Protein AF-0000000084624563 (afdb_homodimer)

Sequence (786 aa):
MIIKISHDGLISHPPGRAFKKEYVNYIFGQLPKREVRISLAAFPNNPPHVGTLITFSLAFSLAQRLEKLGKSVTVVLGLVDTEATFSTDKFILEDIEYQKSLASTGKINNYLADFEELLKKLSSYFGNLNYEIVKMSSLSLHPKVPKIISKIINEKEKIGSLLFPKTGGLGLRSACSQCGLVDKYGVNNCYEDTRISFYCPRHDRYSIDIQKDGSQKLEFETPLRNLIRGLLYTEDNQEKDVSYSWLRITGSDHAGFYQEQTFYKGAALLGADITNSPLIVYSPLVVDWTGAKLSKSILIEGGYKCLIDQGLEYLFNWRRFKEKFGDEGLRKLFKEVDLWLEEPSKLFRSYT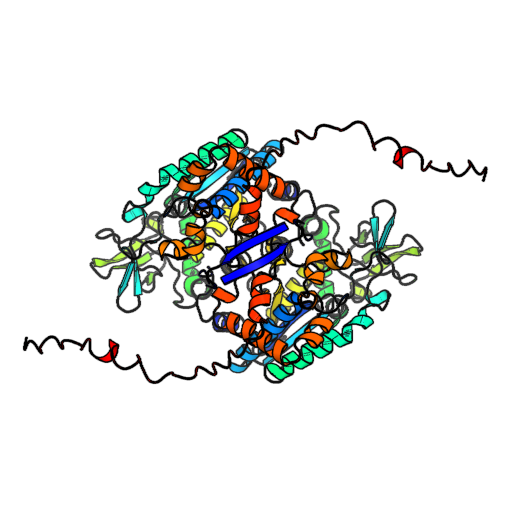IFYFVELFKEEKVITSDIQLEEETWISLQEAQVEVFPKYDIMIIKISHDGLISHPPGRAFKKEYVNYIFGQLPKREVRISLAAFPNNPPHVGTLITFSLAFSLAQRLEKLGKSVTVVLGLVDTEATFSTDKFILEDIEYQKSLASTGKINNYLADFEELLKKLSSYFGNLNYEIVKMSSLSLHPKVPKIISKIINEKEKIGSLLFPKTGGLGLRSACSQCGLVDKYGVNNCYEDTRISFYCPRHDRYSIDIQKDGSQKLEFETPLRNLIRGLLYTEDNQEKDVSYSWLRITGSDHAGFYQEQTFYKGAALLGADITNSPLIVYSPLVVDWTGAKLSKSILIEGGYKCLIDQGLEYLFNWRRFKEKFGDEGLRKLFKEVDLWLEEPSKLFRSYTIFYFVELFKEEKVITSDIQLEEETWISLQEAQVEVFPKYDI

Solvent-accessible surface area (backbone atoms only — not comparable to full-atom values): 42440 Å² total; per-residue (Å²): 86,69,53,76,46,74,38,79,78,73,81,71,59,49,82,35,89,72,34,75,56,61,50,62,57,51,54,52,71,71,43,87,44,56,28,35,37,39,39,36,70,46,63,48,83,50,54,51,26,46,58,50,52,49,40,53,41,42,51,42,43,50,39,39,54,41,36,75,74,66,35,49,51,34,39,35,38,33,34,50,39,71,50,56,85,48,73,89,35,43,50,74,56,95,91,38,52,32,29,33,24,25,58,78,71,49,56,39,66,80,26,47,64,58,53,52,51,51,50,52,53,47,21,56,73,47,69,62,52,51,67,46,80,42,50,51,51,56,60,25,57,37,84,62,39,46,60,52,50,49,55,46,59,77,38,33,69,64,49,4,41,67,63,29,62,88,78,37,28,64,17,52,32,54,57,37,90,86,78,40,43,24,38,54,49,19,79,70,50,43,78,54,92,58,32,38,33,42,56,32,98,87,77,46,72,48,73,48,38,34,84,81,71,43,35,52,65,46,42,58,31,69,56,45,40,50,26,52,51,46,52,51,35,18,52,40,44,66,35,81,88,44,65,40,28,47,33,36,45,42,56,44,80,50,34,32,58,46,35,46,52,36,33,55,32,44,38,38,72,70,66,50,64,57,70,40,39,50,53,60,44,60,29,49,44,44,16,46,76,49,23,29,55,73,44,67,69,46,42,76,73,59,42,65,52,62,46,42,76,70,67,48,45,37,54,57,22,42,67,49,31,42,70,74,41,38,70,63,44,49,50,52,51,46,51,53,47,44,46,20,58,66,35,31,27,63,31,68,42,41,30,20,56,58,40,50,53,60,68,67,48,74,77,72,74,76,75,74,82,71,77,77,72,81,66,73,74,62,65,78,68,62,83,70,81,80,76,79,76,84,76,82,122,86,70,51,77,45,74,38,79,76,75,81,71,59,48,81,35,89,70,34,75,58,61,50,61,57,51,53,52,70,73,44,87,42,56,27,34,37,39,39,35,71,47,65,45,84,49,54,52,26,45,58,52,52,50,40,52,40,41,51,41,44,49,39,39,52,43,36,74,74,66,34,49,51,34,40,35,37,32,35,49,39,71,50,56,84,48,71,88,35,43,49,73,57,95,91,36,52,33,30,34,24,25,58,77,70,50,56,37,65,78,25,47,65,57,53,52,50,50,49,51,51,48,21,58,72,48,68,61,51,51,66,47,80,43,49,51,51,56,59,26,57,36,85,62,39,47,60,52,50,49,55,46,59,75,39,32,70,64,49,4,41,68,61,30,63,90,77,37,27,65,17,50,31,53,57,36,89,85,80,39,42,23,37,53,47,19,78,73,49,43,80,54,92,60,32,39,34,41,56,32,98,88,73,46,73,48,72,49,37,35,84,79,71,43,35,52,66,47,42,60,32,69,54,44,39,51,27,52,50,46,52,51,35,18,51,39,47,64,34,81,86,43,66,41,26,48,34,35,46,44,57,44,82,52,35,31,58,46,36,46,52,35,32,55,30,44,37,39,72,70,66,50,63,58,68,40,40,50,53,60,46,60,29,48,44,44,14,45,76,50,23,29,56,73,45,67,70,47,43,77,74,60,42,63,51,64,46,41,76,70,68,48,44,37,53,57,22,41,69,50,30,43,70,73,42,39,69,64,44,49,49,52,51,45,52,53,47,46,46,20,58,66,34,31,26,63,31,66,42,40,31,19,56,60,41,52,54,59,69,66,47,74,75,73,75,75,77,74,83,70,77,79,75,80,68,76,78,63,65,80,70,61,85,68,82,80,76,76,75,84,73,84,122

pLDDT: mean 85.34, std 19.93, range [20.53, 98.88]

Nearest PDB structures (foldseek):
  8qhp-assembly1_B  TM=6.278E-01  e=4.989E-07  Pyrococcus furiosus DSM 3638
  1li7-assembly2_B  TM=5.447E-01  e=1.617E-06  Escherichia coli
  1u0b-assembly1_B  TM=5.242E-01  e=1.001E-05  Escherichia coli
  1qqt-assembly1_A  TM=4.179E-01  e=7.457E-06  Escherichia coli
  6kie-assembly1_A  TM=3.556E-01  e=4.755E-02  Homo sapiens

InterPro domains:
  IPR001412 Aminoacyl-tRNA synthetase, class I, conserved site [PS00178] (44-53)

Radius of gyration: 28.97 Å; Cα contacts (8 Å, |Δi|>4): 1362; chains: 2; bounding box: 78×104×64 Å

Foldseek 3Di:
DDDDDDDPPDDDLPDDPPDQFDLLVVLLVLWPFQEEEEEAEDEQLAFDFQQNLLLLLLSLLSCLVSVVVRHQYEYEYEYEFADDQDPVQWDDDPNFIKGATNVRVVSSVVHVVNVVVSNCLSCVVSPNHHYYYDYPLVLQQDPCLLVVVLLCVVVQQVLLCLQPVVQSGFQKWFADPPPRMIRRRQSVWDDDRQKIWGADPVPGIDIDRCVPRNRSRMDGDDLNSLQSVQLVQLVLQPDPPRRYHYAYEEACVCDDPNCCRSHVVSCVVSVGDCSSTHHYHHFAFEAEPVRHGDDPSCVVVPHPVVCVVVVNCNSGHVVSVCVVQNSNLSVLSSVQSSVCNRGVSNGPYHHYSVVVCVSRPPPPPPPPPPPPPPPDVPPPVPPDDPPDDPPPD/DDDDDDDPPDDDLPDDPPDQFDLLVVLLVLWPFQEEEEEAEDEQQAFDFQQNLLLLLLSLLSCLVSVVVRHQYEYEYEYEFADDQDPVQWDDDPNFIKGATNVRVVSSVVHVVNVVVSNCLSCVVSPNHHYYYDYPLVLQQDPCLLVVVLLCVVVQQVLLCLQPVPQSGFQKWFADPPPRMIRRRQSVWDDDRQKIWGADPVPGIDIDRCVPRNRSRMDGDDLNSLQSVQLVQLVLQPDPPRRYHYAYEEACVCDDPNCCRSHVVSCVVSPGDCSSTHHYHHFAFEAEPVRHGDDPSCVVVPHPVVCVVVVNCNSVHVVSVCVVQNSNLSVLSSVQSSVCNRGVSNGPYHHYSVVVVVSRPDPPPPPPPPPPPPPDVPPPVPPDDPPPDPPPD

Secondary structure (DSSP, 8-state):
-EEEEE--S-------SS-SS-HHHHHHHT--SSEEEEEEEE-TTS---HHHHHHHHHHHHHHHHHHHTT-EEEEEEEE--SS--SGGGEEEETTEEEEE-HHHHTGGGGTHHHHHHHHHHHHHHTTS-EEEEEETHHHHHSTTHHHHHHHHHHTHHHHHHHH-TTT----EEE--TTT-EEETT-TT-EEETTEEEEEETTTEEEEEEHHHH-STTEEE-HHHHHHHHHHHHHHHHH-TT--EEEEEEEEGGGTTHHHIIIIIIHHHHTT--GGGSPEEEEEPPEE-TTSPBP-HHHHHTT--HHHHHTT-GGGT-HHHHHHHHHHHHHHHHHHHHHHHHHSHHHHSS-EEHHHHHHHTS------------SSGGGGGGGS----------/-EEEEE--S-------SS-SS-HHHHHHHT--SSEEEEEEEE-TTS---HHHHHHHHHHHHHHHHHHHTT-EEEEEEEE--SS--SGGGEEEETTEEEEE-HHHHTGGGGTHHHHHHHHHHHHHHTTS-EEEEEETHHHHHSTTHHHHHHHHHHTHHHHHHHH-TTT----EEE--TTT-EEETT-TT-EEETTEEEEEETTTEEEEEEHHHH-STTEEE-HHHHHHHHHHHHHHHHH-TT--EEEEEEEEGGGTTHHHIIIIIIHHHHTT--GGGSPEEEEEPPEE-TTSPBP-HHHHHTT--HHHHHTT-GGGT-HHHHHHHHHHHHHHHHHHHHHHHHHSHHHHSS-EEHHHHHHHTS------------SSGGGGGGGS----------

Organism: Rhizophagus irregularis (strain DAOM 197198w) (NCBI:txid1432141)

Structure (mmCIF, N/CA/C/O backbone):
data_AF-0000000084624563-model_v1
#
loop_
_entity.id
_entity.type
_entity.pdbx_description
1 polymer 'Methionyl/Leucyl tRNA synthetase domain-containing protein'
#
loop_
_atom_site.group_PDB
_atom_site.id
_atom_site.type_symbol
_atom_site.label_atom_id
_atom_site.label_alt_id
_atom_site.label_comp_id
_atom_site.label_asym_id
_atom_site.label_entity_id
_atom_site.label_seq_id
_atom_site.pdbx_PDB_ins_code
_atom_site.Cartn_x
_atom_site.Cartn_y
_atom_site.Cartn_z
_atom_site.occupancy
_atom_site.B_iso_or_equiv
_atom_site.auth_seq_id
_atom_site.auth_comp_id
_atom_site.auth_asym_id
_atom_site.auth_atom_id
_atom_site.pdbx_PDB_model_num
ATOM 1 N N . MET A 1 1 ? -30.641 9.07 -3.432 1 46.84 1 MET A N 1
ATOM 2 C CA . MET A 1 1 ? -30.844 7.648 -3.707 1 46.84 1 MET A CA 1
ATOM 3 C C . MET A 1 1 ? -30.391 6.801 -2.52 1 46.84 1 MET A C 1
ATOM 5 O O . MET A 1 1 ? -29.484 7.176 -1.79 1 46.84 1 MET A O 1
ATOM 9 N N . ILE A 1 2 ? -31.344 6.023 -1.986 1 51.78 2 ILE A N 1
ATOM 10 C CA . ILE A 1 2 ? -31.141 5.215 -0.789 1 51.78 2 ILE A CA 1
ATOM 11 C C . ILE A 1 2 ? -30.688 3.811 -1.184 1 51.78 2 ILE A C 1
ATOM 13 O O . ILE A 1 2 ? -31.328 3.164 -2.023 1 51.78 2 ILE A O 1
ATOM 17 N N . ILE A 1 3 ? -29.438 3.592 -0.973 1 52.03 3 ILE A N 1
ATOM 18 C CA . ILE A 1 3 ? -29.031 2.199 -1.113 1 52.03 3 ILE A CA 1
ATOM 19 C C . ILE A 1 3 ? -29.391 1.424 0.151 1 52.03 3 ILE A C 1
ATOM 21 O O . ILE A 1 3 ? -29.062 1.846 1.262 1 52.03 3 ILE A O 1
ATOM 25 N N . LYS A 1 4 ? -30.453 0.574 -0.046 1 55.75 4 LYS A N 1
ATOM 26 C CA . LYS A 1 4 ? -30.828 -0.291 1.069 1 55.75 4 LYS A CA 1
ATOM 27 C C . LYS A 1 4 ? -30.078 -1.618 1.011 1 55.75 4 LYS A C 1
ATOM 29 O O . LYS A 1 4 ? -30.172 -2.352 0.025 1 55.75 4 LYS A O 1
ATOM 34 N N . ILE A 1 5 ? -29 -1.657 1.717 1 55.38 5 ILE A N 1
ATOM 35 C CA . ILE A 1 5 ? -28.359 -2.971 1.757 1 55.38 5 ILE A CA 1
ATOM 36 C C . ILE A 1 5 ? -28.531 -3.586 3.145 1 55.38 5 ILE A C 1
ATOM 38 O O . ILE A 1 5 ? -28.266 -2.934 4.156 1 55.38 5 ILE A O 1
ATOM 42 N N . SER A 1 6 ? -29.203 -4.734 3.098 1 58.03 6 SER A N 1
ATOM 43 C CA . SER A 1 6 ? -29.297 -5.523 4.32 1 58.03 6 SER A CA 1
ATOM 44 C C . SER A 1 6 ? -27.969 -6.195 4.645 1 58.03 6 SER A C 1
ATOM 46 O O . SER A 1 6 ? -27.266 -6.645 3.746 1 58.03 6 SER A O 1
ATOM 48 N N . HIS A 1 7 ? -27.453 -5.777 5.672 1 56.72 7 HIS A N 1
ATOM 49 C CA . HIS A 1 7 ? -26.281 -6.52 6.117 1 56.72 7 HIS A CA 1
ATOM 50 C C . HIS A 1 7 ? -26.609 -7.379 7.336 1 56.72 7 HIS A C 1
ATOM 52 O O . HIS A 1 7 ? -27.609 -7.148 8.016 1 56.72 7 HIS A O 1
ATOM 58 N N . ASP A 1 8 ? -25.922 -8.531 7.465 1 54.56 8 ASP A N 1
ATOM 59 C CA . ASP A 1 8 ? -26.188 -9.477 8.547 1 54.56 8 ASP A CA 1
ATOM 60 C C . ASP A 1 8 ? -25.5 -9.031 9.836 1 54.56 8 ASP A C 1
ATOM 62 O O . ASP A 1 8 ? -25.562 -9.727 10.852 1 54.56 8 ASP A O 1
ATOM 66 N N . GLY A 1 9 ? -24.891 -7.828 9.828 1 50.84 9 GLY A N 1
ATOM 67 C CA . GLY A 1 9 ? -24.203 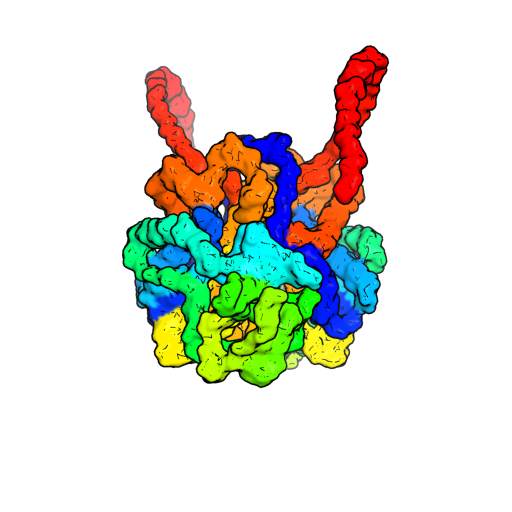-7.352 11.023 1 50.84 9 GLY A CA 1
ATOM 68 C C . GLY A 1 9 ? -22.891 -8.07 11.281 1 50.84 9 GLY A C 1
ATOM 69 O O . GLY A 1 9 ? -22.203 -7.773 12.25 1 50.84 9 GLY A O 1
ATOM 70 N N . LEU A 1 10 ? -22.594 -9.023 10.344 1 51.12 10 LEU A N 1
ATOM 71 C CA . LEU A 1 10 ? -21.375 -9.789 10.547 1 51.12 10 LEU A CA 1
ATOM 72 C C . LEU A 1 10 ? -20.172 -9.062 9.969 1 51.12 10 LEU A C 1
ATOM 74 O O . LEU A 1 10 ? -20.266 -8.453 8.906 1 51.12 10 LEU A O 1
ATOM 78 N N . ILE A 1 11 ? -19.219 -8.844 10.875 1 49.31 11 ILE A N 1
ATOM 79 C CA . ILE A 1 11 ? -17.969 -8.195 10.492 1 49.31 11 ILE A CA 1
ATOM 80 C C . ILE A 1 11 ? -16.922 -9.258 10.156 1 49.31 11 ILE A C 1
ATOM 82 O O . ILE A 1 11 ? -16.594 -10.102 11 1 49.31 11 ILE A O 1
ATOM 86 N N . SER A 1 12 ? -16.578 -9.352 8.781 1 50.88 12 SER A N 1
ATOM 87 C CA . SER A 1 12 ? -15.555 -10.289 8.352 1 50.88 12 SER A CA 1
ATOM 88 C C . SER A 1 12 ? -14.164 -9.656 8.422 1 50.88 12 SER A C 1
ATOM 90 O O . SER A 1 12 ? -14.008 -8.461 8.172 1 50.88 12 SER A O 1
ATOM 92 N N . HIS A 1 13 ? -13.219 -10.422 8.945 1 49.34 13 HIS A N 1
ATOM 93 C CA . HIS A 1 13 ? -11.82 -10.008 8.969 1 49.34 13 HIS A CA 1
ATOM 94 C C . HIS A 1 13 ? -10.953 -10.953 8.141 1 49.34 13 HIS A C 1
ATOM 96 O O . HIS A 1 13 ? -10.391 -11.914 8.672 1 49.34 13 HIS A O 1
ATOM 102 N N . PRO A 1 14 ? -10.977 -10.68 6.801 1 47 14 PRO A N 1
ATOM 103 C CA . PRO A 1 14 ? -10.164 -11.562 5.969 1 47 14 PRO A CA 1
ATOM 104 C C . PRO A 1 14 ? -8.695 -11.594 6.398 1 47 14 PRO A C 1
ATOM 106 O O . PRO A 1 14 ? -8.188 -10.602 6.93 1 47 14 PRO A O 1
ATOM 109 N N . PRO A 1 15 ? -8.102 -12.891 6.367 1 46.91 15 PRO A N 1
ATOM 110 C CA . PRO A 1 15 ? -6.703 -12.969 6.797 1 46.91 15 PRO A CA 1
ATOM 111 C C . PRO A 1 15 ? -5.789 -12.039 6.008 1 46.91 15 PRO A C 1
ATOM 113 O O . PRO A 1 15 ? -5.941 -11.906 4.789 1 46.91 15 PRO A O 1
ATOM 116 N N . GLY A 1 16 ? -5.297 -11.141 6.77 1 50.47 16 GLY A N 1
ATOM 117 C CA . GLY A 1 16 ? -4.281 -10.328 6.113 1 50.47 16 GLY A CA 1
ATOM 118 C C . GLY A 1 16 ? -3.08 -11.133 5.652 1 50.47 16 GLY A C 1
ATOM 119 O O . GLY A 1 16 ? -2.832 -12.234 6.152 1 50.47 16 GLY A O 1
ATOM 120 N N . ARG A 1 17 ? -2.533 -10.812 4.488 1 54.5 17 ARG A N 1
ATOM 121 C CA . ARG A 1 17 ? -1.388 -11.523 3.928 1 54.5 17 ARG A CA 1
ATOM 122 C C . ARG A 1 17 ? -0.164 -11.383 4.828 1 54.5 17 ARG A C 1
ATOM 124 O O . ARG A 1 17 ? 0.77 -12.188 4.746 1 54.5 17 ARG A O 1
ATOM 131 N N . ALA A 1 18 ? -0.275 -10.477 5.855 1 56.28 18 ALA A N 1
ATOM 132 C CA . ALA A 1 18 ? 1.005 -10.219 6.512 1 56.28 18 ALA A CA 1
ATOM 133 C C . ALA A 1 18 ? 1.075 -10.906 7.871 1 56.28 18 ALA A C 1
ATOM 135 O O . ALA A 1 18 ? 2.006 -11.672 8.141 1 56.28 18 ALA A O 1
ATOM 136 N N . PHE A 1 19 ? 0.041 -10.617 8.742 1 70 19 PHE A N 1
ATOM 137 C CA . PHE A 1 19 ? 0.151 -11.094 10.117 1 70 19 PHE A CA 1
ATOM 138 C C . PHE A 1 19 ? -1.197 -11.586 10.625 1 70 19 PHE A C 1
ATOM 140 O O . PHE A 1 19 ? -2.219 -10.922 10.438 1 70 19 PHE A O 1
ATOM 147 N N . LYS A 1 20 ? -1.139 -12.742 11.117 1 68.88 20 LYS A N 1
ATOM 148 C CA . LYS A 1 20 ? -2.328 -13.195 11.828 1 68.88 20 LYS A CA 1
ATOM 149 C C . LYS A 1 20 ? -2.271 -12.812 13.305 1 68.88 20 LYS A C 1
ATOM 151 O O . LYS A 1 20 ? -3.285 -12.422 13.891 1 68.88 20 LYS A O 1
ATOM 156 N N . LYS A 1 21 ? -1.058 -12.883 13.797 1 77.19 21 LYS A N 1
ATOM 157 C CA . LYS A 1 21 ? -0.827 -12.539 15.195 1 77.19 21 LYS A CA 1
ATOM 158 C C . LYS A 1 21 ? 0.577 -11.969 15.398 1 77.19 21 LYS A C 1
ATOM 160 O O . LYS A 1 21 ? 1.378 -11.938 14.461 1 77.19 21 LYS A O 1
ATOM 165 N N . GLU A 1 22 ? 0.758 -11.281 16.531 1 85.88 22 GLU A N 1
ATOM 166 C CA . GLU A 1 22 ? 2.066 -10.867 17.031 1 85.88 22 GLU A CA 1
ATOM 167 C C . GLU A 1 22 ? 2.668 -9.773 16.141 1 85.88 22 GLU A C 1
ATOM 169 O O . GLU A 1 22 ? 3.879 -9.758 15.914 1 85.88 22 GLU A O 1
ATOM 174 N N . TYR A 1 23 ? 1.761 -8.992 15.617 1 91.75 23 TYR A N 1
ATOM 175 C CA . TYR A 1 23 ? 2.193 -7.887 14.773 1 91.75 23 TYR A CA 1
ATOM 176 C C . TYR A 1 23 ? 3.102 -6.934 15.539 1 91.75 23 TYR A C 1
ATOM 178 O O . TYR A 1 23 ? 4.156 -6.531 15.047 1 91.75 23 TYR A O 1
ATOM 186 N N . VAL A 1 24 ? 2.754 -6.66 16.766 1 94.88 24 VAL A N 1
ATOM 187 C CA . VAL A 1 24 ? 3.516 -5.723 17.594 1 94.88 24 VAL A CA 1
ATOM 188 C C . VAL A 1 24 ? 4.883 -6.312 17.922 1 94.88 24 VAL A C 1
ATOM 190 O O . VAL A 1 24 ? 5.895 -5.605 17.906 1 94.88 24 VAL A O 1
ATOM 193 N N . ASN A 1 25 ? 4.934 -7.582 18.094 1 93.06 25 ASN A N 1
ATOM 194 C CA . ASN A 1 25 ? 6.207 -8.25 18.344 1 93.06 25 ASN A CA 1
ATOM 195 C C . ASN A 1 25 ? 7.129 -8.172 17.141 1 93.06 25 ASN A C 1
ATOM 197 O O . ASN A 1 25 ? 8.344 -8.016 17.281 1 93.06 25 ASN A O 1
ATOM 201 N N . TYR A 1 26 ? 6.531 -8.344 16.047 1 92.94 26 TYR A N 1
ATOM 202 C CA . TYR A 1 26 ? 7.32 -8.195 14.836 1 92.94 26 TYR A CA 1
ATOM 203 C C . TYR A 1 26 ? 7.918 -6.801 14.742 1 92.94 26 TYR A C 1
ATOM 205 O O . TYR A 1 26 ? 9.117 -6.648 14.477 1 92.94 26 TYR A O 1
ATOM 213 N N . ILE A 1 27 ? 7.078 -5.789 14.977 1 95.44 27 ILE A N 1
ATOM 214 C CA . ILE A 1 27 ? 7.539 -4.406 14.93 1 95.44 27 ILE A CA 1
ATOM 215 C C . ILE A 1 27 ? 8.664 -4.203 15.945 1 95.44 27 ILE A C 1
ATOM 217 O O . ILE A 1 27 ? 9.703 -3.615 15.617 1 95.44 27 ILE A O 1
ATOM 221 N N . PHE A 1 28 ? 8.453 -4.734 17.094 1 95.75 28 PHE A N 1
ATOM 222 C CA . PHE A 1 28 ? 9.445 -4.648 18.156 1 95.75 28 PHE A CA 1
ATOM 223 C C . PHE A 1 28 ? 10.781 -5.215 17.688 1 95.75 28 PHE A C 1
ATOM 225 O O . PHE A 1 28 ? 11.828 -4.613 17.922 1 95.75 28 PHE A O 1
ATOM 232 N N . GLY A 1 29 ? 10.719 -6.301 17 1 91.38 29 GLY A N 1
ATOM 233 C CA . GLY A 1 29 ? 11.922 -6.969 16.531 1 91.38 29 GLY A CA 1
ATOM 234 C C . GLY A 1 29 ? 12.656 -6.191 15.461 1 91.38 29 GLY A C 1
ATOM 235 O O . GLY A 1 29 ? 13.852 -6.383 15.258 1 91.38 29 GLY A O 1
ATOM 236 N N . GLN A 1 30 ? 11.938 -5.301 14.812 1 92.75 30 GLN A N 1
ATOM 237 C CA . GLN A 1 30 ? 12.531 -4.531 13.727 1 92.75 30 GLN A CA 1
ATOM 238 C C . GLN A 1 30 ? 13.148 -3.234 14.242 1 92.75 30 GLN A C 1
ATOM 240 O O . GLN A 1 30 ? 13.742 -2.475 13.477 1 92.75 30 GLN A O 1
ATOM 245 N N . LEU A 1 31 ? 13.008 -2.998 15.484 1 95.38 31 LEU A N 1
ATOM 246 C CA . LEU A 1 31 ? 13.516 -1.784 16.109 1 95.38 31 LEU A CA 1
ATOM 247 C C . LEU A 1 31 ? 14.688 -2.104 17.047 1 95.38 31 LEU A C 1
ATOM 249 O O . LEU A 1 31 ? 14.477 -2.393 18.234 1 95.38 31 LEU A O 1
ATOM 253 N N . PRO A 1 32 ? 15.844 -1.962 16.594 1 91.19 32 PRO A N 1
ATOM 254 C CA . PRO A 1 32 ? 16.984 -2.451 17.375 1 91.19 32 PRO A CA 1
ATOM 255 C C . PRO A 1 32 ? 17.344 -1.545 18.547 1 91.19 32 PRO A C 1
ATOM 257 O O . PRO A 1 32 ? 17.906 -2.006 19.547 1 91.19 32 PRO A O 1
ATOM 260 N N . LYS A 1 33 ? 16.984 -0.336 18.5 1 96.44 33 LYS A N 1
ATOM 261 C CA . LYS A 1 33 ? 17.375 0.593 19.562 1 96.44 33 LYS A CA 1
ATOM 262 C C . LYS A 1 33 ? 16.328 0.623 20.672 1 96.44 33 LYS A C 1
ATOM 264 O O . LYS A 1 33 ? 15.164 0.293 20.438 1 96.44 33 LYS A O 1
ATOM 269 N N . ARG A 1 34 ? 16.766 1.024 21.781 1 96.38 34 ARG A N 1
ATOM 270 C CA . ARG A 1 34 ? 15.883 1.043 22.938 1 96.38 34 ARG A CA 1
ATOM 271 C C . ARG A 1 34 ? 14.867 2.18 22.844 1 96.38 34 ARG A C 1
ATOM 273 O O . ARG A 1 34 ? 13.703 2.008 23.203 1 96.38 34 ARG A O 1
ATOM 280 N N . GLU A 1 35 ? 15.328 3.264 22.375 1 98.5 35 GLU A N 1
ATOM 281 C CA . GLU A 1 35 ? 14.43 4.395 22.188 1 98.5 35 GLU A CA 1
ATOM 282 C C . GLU A 1 35 ? 13.789 4.367 20.812 1 98.5 35 GLU A C 1
ATOM 284 O O . GLU A 1 35 ? 14.445 4.016 19.828 1 98.5 35 GLU A O 1
ATOM 289 N N . VAL A 1 36 ? 12.523 4.684 20.797 1 98.62 36 VAL A N 1
ATOM 290 C CA . VAL A 1 36 ? 11.789 4.699 19.531 1 98.62 36 VAL A CA 1
ATOM 291 C C . VAL A 1 36 ? 11.062 6.039 19.375 1 98.62 36 VAL A C 1
ATOM 293 O O . VAL A 1 36 ? 10.461 6.539 20.328 1 98.62 36 VAL A O 1
ATOM 296 N N . ARG A 1 37 ? 11.195 6.629 18.281 1 98.62 37 ARG A N 1
ATOM 297 C CA . ARG A 1 37 ? 10.414 7.805 17.906 1 98.62 37 ARG A CA 1
ATOM 298 C C . ARG A 1 37 ? 9.406 7.461 16.812 1 98.62 37 ARG A C 1
ATOM 300 O O . ARG A 1 37 ? 9.789 7.047 15.719 1 98.62 37 ARG A O 1
ATOM 307 N N . ILE A 1 38 ? 8.141 7.598 17.125 1 98.81 38 ILE A N 1
ATOM 308 C CA . ILE A 1 38 ? 7.078 7.352 16.156 1 98.81 38 ILE A CA 1
ATOM 309 C C . ILE A 1 38 ? 6.703 8.656 15.453 1 98.81 38 ILE A C 1
ATOM 311 O O . ILE A 1 38 ? 6.188 9.578 16.094 1 98.81 38 ILE A O 1
ATOM 315 N N . SER A 1 39 ? 6.938 8.664 14.211 1 98.38 39 SER A N 1
ATOM 316 C CA . SER A 1 39 ? 6.723 9.875 13.414 1 98.38 39 SER A CA 1
ATOM 317 C C . SER A 1 39 ? 5.316 9.906 12.836 1 98.38 39 SER A C 1
ATOM 319 O O . SER A 1 39 ? 4.898 8.969 12.148 1 98.38 39 SER A O 1
ATOM 321 N N . LEU A 1 40 ? 4.617 10.977 13.055 1 97.94 40 LEU A N 1
ATOM 322 C CA . LEU A 1 40 ? 3.322 11.328 12.477 1 97.94 40 LEU A CA 1
ATOM 323 C C . LEU A 1 40 ? 3.416 12.617 11.672 1 97.94 40 LEU A C 1
ATOM 325 O O . LEU A 1 40 ? 4.352 13.398 11.852 1 97.94 40 LEU A O 1
ATOM 329 N N . ALA A 1 41 ? 2.424 12.75 10.82 1 95.25 41 ALA A N 1
ATOM 330 C CA . ALA A 1 41 ? 2.297 14.016 10.102 1 95.25 41 ALA A CA 1
ATOM 331 C C . ALA A 1 41 ? 0.833 14.398 9.93 1 95.25 41 ALA A C 1
ATOM 333 O O . ALA A 1 41 ? -0.031 13.539 9.766 1 95.25 41 ALA A O 1
ATOM 334 N N . ALA A 1 42 ? 0.571 15.648 10.008 1 93.06 42 ALA A N 1
ATOM 335 C CA . ALA A 1 42 ? -0.781 16.156 9.781 1 93.06 42 ALA A CA 1
ATOM 336 C C . ALA A 1 42 ? -0.748 17.547 9.164 1 93.06 42 ALA A C 1
ATOM 338 O O . ALA A 1 42 ? 0.203 18.312 9.375 1 93.06 42 ALA A O 1
ATOM 339 N N . PHE A 1 43 ? -1.732 17.781 8.422 1 88.5 43 PHE A N 1
ATOM 340 C CA . PHE A 1 43 ? -1.967 19.109 7.875 1 88.5 43 PHE A CA 1
ATOM 341 C C . PHE A 1 43 ? -2.945 19.891 8.742 1 88.5 43 PHE A C 1
ATOM 343 O O . PHE A 1 43 ? -4.133 19.562 8.797 1 88.5 43 PHE A O 1
ATOM 350 N N . PRO A 1 44 ? -2.467 20.938 9.375 1 88.94 44 PRO A N 1
ATOM 351 C CA . PRO A 1 44 ? -3.34 21.672 10.297 1 88.94 44 PRO A CA 1
ATOM 352 C C . PRO A 1 44 ? -4.168 22.75 9.602 1 88.94 44 PRO A C 1
ATOM 354 O O . PRO A 1 44 ? -4.117 23.922 9.992 1 88.94 44 PRO A O 1
ATOM 357 N N . ASN A 1 45 ? -4.945 22.391 8.648 1 85.12 45 ASN A N 1
ATOM 358 C CA . ASN A 1 45 ? -5.766 23.328 7.898 1 85.12 45 ASN A CA 1
ATOM 359 C C . ASN A 1 45 ? -7.246 23.188 8.242 1 85.12 45 ASN A C 1
ATOM 361 O O . ASN A 1 45 ? -8.078 23.953 7.758 1 85.12 45 ASN A O 1
ATOM 365 N N . ASN A 1 46 ? -7.57 22.281 9 1 86.88 46 ASN A N 1
ATOM 366 C CA . ASN A 1 46 ? -8.891 21.969 9.539 1 86.88 46 ASN A CA 1
ATOM 367 C C . ASN A 1 46 ? -8.805 21.141 10.82 1 86.88 46 ASN A C 1
ATOM 369 O O . ASN A 1 46 ? -7.746 20.594 11.133 1 86.88 46 ASN A O 1
ATOM 373 N N . PRO A 1 47 ? -9.945 21.172 11.5 1 91.38 47 PRO A N 1
ATOM 374 C CA . PRO A 1 47 ? -9.906 20.25 12.633 1 91.38 47 PRO A CA 1
ATOM 375 C C . PRO A 1 47 ? -9.625 18.812 12.203 1 91.38 47 PRO A C 1
ATOM 377 O O . PRO A 1 47 ? -9.945 18.422 11.078 1 91.38 47 PRO A O 1
ATOM 380 N N . PRO A 1 48 ? -9.062 18.062 13.109 1 93.94 48 PRO A N 1
ATOM 381 C CA . PRO A 1 48 ? -8.82 16.656 12.766 1 93.94 48 PRO A CA 1
ATOM 382 C C . PRO A 1 48 ? -10.094 15.906 12.383 1 93.94 48 PRO A C 1
ATOM 384 O O . PRO A 1 48 ? -11.148 16.125 12.984 1 93.94 48 PRO A O 1
ATOM 387 N N . HIS A 1 49 ? -10.039 15.203 11.375 1 93 49 HIS A N 1
ATOM 388 C CA . HIS A 1 49 ? -11.148 14.32 11.023 1 93 49 HIS A CA 1
ATOM 389 C C . HIS A 1 49 ? -10.938 12.914 11.57 1 93 49 HIS A C 1
ATOM 391 O O . HIS A 1 49 ? -9.93 12.648 12.234 1 93 49 HIS A O 1
ATOM 397 N N . VAL A 1 50 ? -11.805 12.016 11.305 1 94.94 50 VAL A N 1
ATOM 398 C CA . VAL A 1 50 ? -11.797 10.68 11.906 1 94.94 50 VAL A CA 1
ATOM 399 C C . VAL A 1 50 ? -10.555 9.922 11.445 1 94.94 50 VAL A C 1
ATOM 401 O O . VAL A 1 50 ? -9.984 9.133 12.203 1 94.94 50 VAL A O 1
ATOM 404 N N . GLY A 1 51 ? -10.125 10.133 10.195 1 95.12 51 GLY A N 1
ATOM 405 C CA . GLY A 1 51 ? -8.891 9.523 9.727 1 95.12 51 GLY A CA 1
ATOM 406 C C . GLY A 1 51 ? -7.684 9.906 10.57 1 95.12 51 GLY A C 1
ATOM 407 O O . GLY A 1 51 ? -6.836 9.055 10.859 1 95.12 51 GLY A O 1
ATOM 408 N N . THR A 1 52 ? -7.605 11.188 10.953 1 96 52 THR A N 1
ATOM 409 C CA . THR A 1 52 ? -6.531 11.664 11.812 1 96 52 THR A CA 1
ATOM 410 C C . THR A 1 52 ? -6.629 11.031 13.203 1 96 52 THR A C 1
ATOM 412 O O . THR A 1 52 ? -5.617 10.617 13.773 1 96 52 THR A O 1
ATOM 415 N N . LEU A 1 53 ? -7.844 10.961 13.727 1 97.44 53 LEU A N 1
ATOM 416 C CA . LEU A 1 53 ? -8.055 10.352 15.031 1 97.44 53 LEU A CA 1
ATOM 417 C C . LEU A 1 53 ? -7.57 8.898 15.039 1 97.44 53 LEU A C 1
ATOM 419 O O . LEU A 1 53 ? -6.926 8.461 15.992 1 97.44 53 LEU A O 1
ATOM 423 N N . ILE A 1 54 ? -7.859 8.234 14.008 1 98 54 ILE A N 1
ATOM 424 C CA . ILE A 1 54 ? -7.492 6.828 13.891 1 98 54 ILE A CA 1
ATOM 425 C C . ILE A 1 54 ? -5.973 6.695 13.82 1 98 54 ILE A C 1
ATOM 427 O O . ILE A 1 54 ? -5.379 5.895 14.539 1 98 54 ILE A O 1
ATOM 431 N N . THR A 1 55 ? -5.371 7.473 13.016 1 98.31 55 THR A N 1
ATOM 432 C CA . THR A 1 55 ? -3.926 7.398 12.828 1 98.31 55 THR A CA 1
ATOM 433 C C . THR A 1 55 ? -3.199 7.719 14.133 1 98.31 55 THR A C 1
ATOM 435 O O . THR A 1 55 ? -2.271 7.004 14.523 1 98.31 55 THR A O 1
ATOM 438 N N . PHE A 1 56 ? -3.646 8.805 14.797 1 98.75 56 PHE A N 1
ATOM 439 C CA . PHE A 1 56 ? -3.021 9.172 16.062 1 98.75 56 PHE A CA 1
ATOM 440 C C . PHE A 1 56 ? -3.258 8.094 17.109 1 98.75 56 PHE A C 1
ATOM 442 O O . PHE A 1 56 ? -2.346 7.738 17.859 1 98.75 56 PHE A O 1
ATOM 449 N N . SER A 1 57 ? -4.469 7.586 17.156 1 98.69 57 SER A N 1
ATOM 450 C CA . SER A 1 57 ? -4.793 6.531 18.109 1 98.69 57 SER A CA 1
ATOM 451 C C . SER A 1 57 ? -3.922 5.301 17.891 1 98.69 57 SER A C 1
ATOM 453 O O . SER A 1 57 ? -3.455 4.684 18.859 1 98.69 57 SER A O 1
ATOM 455 N N . LEU A 1 58 ? -3.732 4.984 16.656 1 98.75 58 LEU A N 1
ATOM 456 C CA . LEU A 1 58 ? -2.885 3.842 16.328 1 98.75 58 LEU A CA 1
ATOM 457 C C . LEU A 1 58 ? -1.46 4.062 16.828 1 98.75 58 LEU A C 1
ATOM 459 O O . LEU A 1 58 ? -0.839 3.146 17.375 1 98.75 58 LEU A O 1
ATOM 463 N N . ALA A 1 59 ? -0.956 5.242 16.641 1 98.88 59 ALA A N 1
ATOM 464 C CA . ALA A 1 59 ? 0.401 5.578 17.078 1 98.88 59 ALA A CA 1
ATOM 465 C C . ALA A 1 59 ? 0.555 5.43 18.578 1 98.88 59 ALA A C 1
ATOM 467 O O . ALA A 1 59 ? 1.512 4.812 19.062 1 98.88 59 ALA A O 1
ATOM 468 N N . PHE A 1 60 ? -0.403 5.949 19.328 1 98.88 60 PHE A N 1
ATOM 469 C CA . PHE A 1 60 ? -0.311 5.902 20.781 1 98.88 60 PHE A CA 1
ATOM 470 C C . PHE A 1 60 ? -0.55 4.488 21.297 1 98.88 60 PHE A C 1
ATOM 472 O O . PHE A 1 60 ? 0.086 4.059 22.25 1 98.88 60 PHE A O 1
ATOM 479 N N . SER A 1 61 ? -1.481 3.805 20.688 1 98.75 61 SER A N 1
ATOM 480 C CA . SER A 1 61 ? -1.689 2.406 21.047 1 98.75 61 SER A CA 1
ATOM 481 C C . SER A 1 61 ? -0.419 1.587 20.844 1 98.75 61 SER A C 1
ATOM 483 O O . SER A 1 61 ? -0.022 0.819 21.719 1 98.75 61 SER A O 1
ATOM 485 N N . LEU A 1 62 ? 0.194 1.76 19.688 1 98.69 62 LEU A N 1
ATOM 486 C CA . LEU A 1 62 ? 1.438 1.052 19.406 1 98.69 62 LEU A CA 1
ATOM 487 C C . LEU A 1 62 ? 2.535 1.471 20.375 1 98.69 62 LEU A C 1
ATOM 489 O O . LEU A 1 62 ? 3.291 0.629 20.875 1 98.69 62 LEU A O 1
ATOM 493 N N . ALA A 1 63 ? 2.627 2.738 20.641 1 98.88 63 ALA A N 1
ATOM 494 C CA . ALA A 1 63 ? 3.617 3.244 21.594 1 98.88 63 ALA A CA 1
ATOM 495 C C . ALA A 1 63 ? 3.471 2.566 22.953 1 98.88 63 ALA A C 1
ATOM 497 O O . ALA A 1 63 ? 4.457 2.107 23.531 1 98.88 63 ALA A O 1
ATOM 498 N N . GLN A 1 64 ? 2.248 2.537 23.422 1 98.75 64 GLN A N 1
ATOM 499 C CA . GLN A 1 64 ? 1.993 1.908 24.719 1 98.75 64 GLN A CA 1
ATOM 500 C C . GLN A 1 64 ? 2.449 0.452 24.719 1 98.75 64 GLN A C 1
ATOM 502 O O . GLN A 1 64 ? 3.074 -0.006 25.688 1 98.75 64 GLN A O 1
ATOM 507 N N . ARG A 1 65 ? 2.16 -0.251 23.703 1 97.94 65 ARG A N 1
ATOM 508 C CA . ARG A 1 65 ? 2.512 -1.665 23.609 1 97.94 65 ARG A CA 1
ATOM 509 C C . ARG A 1 65 ? 4.023 -1.85 23.547 1 97.94 65 ARG A C 1
ATOM 511 O O . ARG A 1 65 ? 4.57 -2.785 24.125 1 97.94 65 ARG A O 1
ATOM 518 N N . LEU A 1 66 ? 4.684 -1.013 22.812 1 98.31 66 LEU A N 1
ATOM 519 C CA . LEU A 1 66 ? 6.141 -1.088 22.719 1 98.31 66 LEU A CA 1
ATOM 520 C C . LEU A 1 66 ? 6.785 -0.767 24.078 1 98.31 66 LEU A C 1
ATOM 522 O O . LEU A 1 66 ? 7.785 -1.38 24.453 1 98.31 66 LEU A O 1
ATOM 526 N N . GLU A 1 67 ? 6.195 0.172 24.781 1 98.38 67 GLU A N 1
ATOM 527 C CA . GLU A 1 67 ? 6.703 0.487 26.109 1 98.38 67 GLU A CA 1
ATOM 528 C C . GLU A 1 67 ? 6.543 -0.699 27.062 1 98.38 67 GLU A C 1
ATOM 530 O O . GLU A 1 67 ? 7.438 -0.989 27.859 1 98.38 67 GLU A O 1
ATOM 535 N N . LYS A 1 68 ? 5.477 -1.307 26.953 1 97.25 68 LYS A N 1
ATOM 536 C CA . LYS A 1 68 ? 5.234 -2.49 27.766 1 97.25 68 LYS A CA 1
ATOM 537 C C . LYS A 1 68 ? 6.25 -3.588 27.469 1 97.25 68 LYS A C 1
ATOM 539 O O . LYS A 1 68 ? 6.582 -4.395 28.328 1 97.25 68 LYS A O 1
ATOM 544 N N . LEU A 1 69 ? 6.738 -3.576 26.266 1 96.94 69 LEU A N 1
ATOM 545 C CA . LEU A 1 69 ? 7.723 -4.574 25.859 1 96.94 69 LEU A CA 1
ATOM 546 C C . LEU A 1 69 ? 9.133 -4.117 26.203 1 96.94 69 LEU A C 1
ATOM 548 O O . LEU A 1 69 ? 10.102 -4.852 25.984 1 96.94 69 LEU A O 1
ATOM 552 N N . GLY A 1 70 ? 9.242 -2.852 26.656 1 96.88 70 GLY A N 1
ATOM 553 C CA . GLY A 1 70 ? 10.531 -2.451 27.188 1 96.88 70 GLY A CA 1
ATOM 554 C C . GLY A 1 70 ? 11.164 -1.306 26.422 1 96.88 70 GLY A C 1
ATOM 555 O O . GLY A 1 70 ? 12.305 -0.92 26.688 1 96.88 70 GLY A O 1
ATOM 556 N N . LYS A 1 71 ? 10.461 -0.736 25.5 1 98.12 71 LYS A N 1
ATOM 557 C CA . LYS A 1 71 ? 10.992 0.415 24.781 1 98.12 71 LYS A CA 1
ATOM 558 C C . LYS A 1 71 ? 10.625 1.722 25.484 1 98.12 71 LYS A C 1
ATOM 560 O O . LYS A 1 71 ? 9.688 1.766 26.266 1 98.12 71 LYS A O 1
ATOM 565 N N . SER A 1 72 ? 11.453 2.684 25.234 1 98.44 72 SER A N 1
ATOM 566 C CA . SER A 1 72 ? 11.086 4.066 25.531 1 98.44 72 SER A CA 1
ATOM 567 C C . SER A 1 72 ? 10.602 4.793 24.281 1 98.44 72 SER A C 1
ATOM 569 O O . SER A 1 72 ? 11.375 5.012 23.344 1 98.44 72 SER A O 1
ATOM 571 N N . VAL A 1 73 ? 9.359 5.23 24.297 1 98.69 73 VAL A N 1
ATOM 572 C CA . VAL A 1 73 ? 8.773 5.68 23.047 1 98.69 73 VAL A CA 1
ATOM 573 C C . VAL A 1 73 ? 8.359 7.145 23.156 1 98.69 73 VAL A C 1
ATOM 575 O O . VAL A 1 73 ? 7.809 7.559 24.172 1 98.69 73 VAL A O 1
ATOM 578 N N . THR A 1 74 ? 8.648 7.926 22.172 1 98.81 74 THR A N 1
ATOM 579 C CA . THR A 1 74 ? 8.141 9.281 21.984 1 98.81 74 THR A CA 1
ATOM 580 C C . THR A 1 74 ? 7.383 9.414 20.672 1 98.81 74 THR A C 1
ATOM 582 O O . THR A 1 74 ? 7.902 9.055 19.609 1 98.81 74 THR A O 1
ATOM 585 N N . VAL A 1 75 ? 6.152 9.875 20.766 1 98.81 75 VAL A N 1
ATOM 586 C CA . VAL A 1 75 ? 5.383 10.148 19.562 1 98.81 75 VAL A CA 1
ATOM 587 C C . VAL A 1 75 ? 5.676 11.57 19.078 1 98.81 75 VAL A C 1
ATOM 589 O O . VAL A 1 75 ? 5.566 12.531 19.844 1 98.81 75 VAL A O 1
ATOM 592 N N . VAL A 1 76 ? 6.082 11.688 17.797 1 98.5 76 VAL A N 1
ATOM 593 C CA . VAL A 1 76 ? 6.461 12.977 17.234 1 98.5 76 VAL A CA 1
ATOM 594 C C . VAL A 1 76 ? 5.488 13.367 16.125 1 98.5 76 VAL A C 1
ATOM 596 O O . VAL A 1 76 ? 5.48 12.758 15.055 1 98.5 76 VAL A O 1
ATOM 599 N N . LEU A 1 77 ? 4.699 14.398 16.359 1 98.06 77 LEU A N 1
ATOM 600 C CA . LEU A 1 77 ? 3.791 14.906 15.344 1 98.06 77 LEU A CA 1
ATOM 601 C C . LEU A 1 77 ? 4.441 16.047 14.562 1 98.06 77 LEU A C 1
ATOM 603 O O . LEU A 1 77 ? 4.703 17.109 15.117 1 98.06 77 LEU A O 1
ATOM 607 N N . GLY A 1 78 ? 4.695 15.727 13.297 1 95.38 78 GLY A N 1
ATOM 608 C CA . GLY A 1 78 ? 5.125 16.781 12.406 1 95.38 78 GLY A CA 1
ATOM 609 C C . GLY A 1 78 ? 3.969 17.5 11.734 1 95.38 78 GL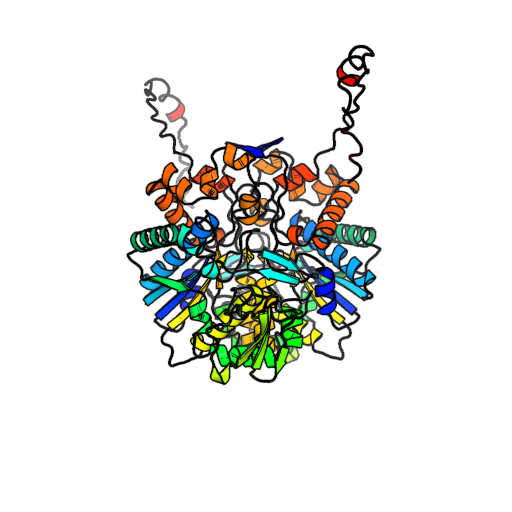Y A C 1
ATOM 610 O O . GLY A 1 78 ? 3.238 16.906 10.938 1 95.38 78 GLY A O 1
ATOM 611 N N . LEU A 1 79 ? 3.84 18.812 12.016 1 93.5 79 LEU A N 1
ATOM 612 C CA . LEU A 1 79 ? 2.816 19.625 11.367 1 93.5 79 LEU A CA 1
ATOM 613 C C . LEU A 1 79 ? 3.318 20.156 10.031 1 93.5 79 LEU A C 1
ATOM 615 O O . LEU A 1 79 ? 4.344 20.844 9.977 1 93.5 79 LEU A O 1
ATOM 619 N N . VAL A 1 80 ? 2.586 19.828 9.031 1 90.88 80 VAL A N 1
ATOM 620 C CA . VAL A 1 80 ? 2.932 20.328 7.707 1 90.88 80 VAL A CA 1
ATOM 621 C C . VAL A 1 80 ? 2.316 21.703 7.496 1 90.88 80 VAL A C 1
ATOM 623 O O . VAL A 1 80 ? 1.18 21.828 7.035 1 90.88 80 VAL A O 1
ATOM 626 N N . ASP A 1 81 ? 3.113 22.688 7.641 1 88.31 81 ASP A N 1
ATOM 627 C CA . ASP A 1 81 ? 2.619 24.062 7.613 1 88.31 81 ASP A CA 1
ATOM 628 C C . ASP A 1 81 ? 3.121 24.812 6.379 1 88.31 81 ASP A C 1
ATOM 630 O O . ASP A 1 81 ? 2.936 26.016 6.258 1 88.31 81 ASP A O 1
ATOM 634 N N . THR A 1 82 ? 3.625 24.062 5.453 1 85.19 82 THR A N 1
ATOM 635 C CA . THR A 1 82 ? 4.246 24.688 4.289 1 85.19 82 THR A CA 1
ATOM 636 C C . THR A 1 82 ? 3.318 24.625 3.08 1 85.19 82 THR A C 1
ATOM 638 O O . THR A 1 82 ? 3.631 25.156 2.02 1 85.19 82 THR A O 1
ATOM 641 N N . GLU A 1 83 ? 2.225 24 3.219 1 83 83 GLU A N 1
ATOM 642 C CA . GLU A 1 83 ? 1.278 23.875 2.117 1 83 83 GLU A CA 1
ATOM 643 C C . GLU A 1 83 ? 0.19 24.938 2.186 1 83 83 GLU A C 1
ATOM 645 O O . GLU A 1 83 ? -0.134 25.438 3.268 1 83 83 GLU A O 1
ATOM 650 N N . ALA A 1 84 ? -0.201 25.312 0.951 1 77.31 84 ALA A N 1
ATOM 651 C CA . ALA A 1 84 ? -1.403 26.141 0.883 1 77.31 84 ALA A CA 1
ATOM 652 C C . ALA A 1 84 ? -2.656 25.281 0.763 1 77.31 84 ALA A C 1
ATOM 654 O O . ALA A 1 84 ? -2.684 24.312 -0.009 1 77.31 84 ALA A O 1
ATOM 655 N N . THR A 1 85 ? -3.555 25.562 1.593 1 70.94 85 THR A N 1
ATOM 656 C CA . THR A 1 85 ? -4.758 24.734 1.549 1 70.94 85 THR A CA 1
ATOM 657 C C . THR A 1 85 ? -5.957 25.547 1.075 1 70.94 85 THR A C 1
ATOM 659 O O . THR A 1 85 ? -6.926 25 0.557 1 70.94 85 THR A O 1
ATOM 662 N N . PHE A 1 86 ? -5.844 26.812 1.113 1 74.06 86 PHE A N 1
ATOM 663 C CA . PHE A 1 86 ? -6.973 27.656 0.762 1 74.06 86 PHE A CA 1
ATOM 664 C C . PHE A 1 86 ? -6.781 28.266 -0.62 1 74.06 86 PHE A C 1
ATOM 666 O O . PHE A 1 86 ? -5.672 28.656 -0.981 1 74.06 86 PHE A O 1
ATOM 673 N N . SER A 1 87 ? -7.859 28.266 -1.306 1 76.19 87 SER A N 1
ATOM 674 C CA . SER A 1 87 ? -7.816 28.797 -2.662 1 76.19 87 SER A CA 1
ATOM 675 C C . SER A 1 87 ? -7.34 30.25 -2.672 1 76.19 87 SER A C 1
ATOM 677 O O . SER A 1 87 ? -6.715 30.703 -3.637 1 76.19 87 SER A O 1
ATOM 679 N N . THR A 1 88 ? -7.562 30.891 -1.609 1 76.12 88 THR A N 1
ATOM 680 C CA . THR A 1 88 ? -7.199 32.312 -1.516 1 76.12 88 THR A CA 1
ATOM 681 C C . THR A 1 88 ? -5.684 32.469 -1.448 1 76.12 88 THR A C 1
ATOM 683 O O . THR A 1 88 ? -5.16 33.562 -1.664 1 76.12 88 THR A O 1
ATOM 686 N N . ASP A 1 89 ? -5.062 31.438 -1.151 1 85.31 89 ASP A N 1
ATOM 687 C CA . ASP A 1 89 ? -3.623 31.547 -0.936 1 85.31 89 ASP A CA 1
ATOM 688 C C . ASP A 1 89 ? -2.848 30.953 -2.107 1 85.31 89 ASP A C 1
ATOM 690 O O . ASP A 1 89 ? -1.648 30.688 -1.995 1 85.31 89 ASP A O 1
ATOM 694 N N . LYS A 1 90 ? -3.568 30.688 -3.127 1 88.94 90 LYS A N 1
ATOM 695 C CA . LYS A 1 90 ? -2.965 30.141 -4.332 1 88.94 90 LYS A CA 1
ATOM 696 C C . LYS A 1 90 ? -3.406 30.906 -5.574 1 88.94 90 LYS A C 1
ATOM 698 O O . LYS A 1 90 ? -4.496 31.469 -5.602 1 88.94 90 LYS A O 1
ATOM 703 N N . PHE A 1 91 ? -2.543 30.984 -6.523 1 90.31 91 PHE A N 1
ATOM 704 C CA . PHE A 1 91 ? -2.947 31.5 -7.824 1 90.31 91 PHE A CA 1
ATOM 705 C C . PHE A 1 91 ? -2.037 30.984 -8.93 1 90.31 91 PHE A C 1
ATOM 707 O O . PHE A 1 91 ? -0.956 30.453 -8.648 1 90.31 91 PHE A O 1
ATOM 714 N N . ILE A 1 92 ? -2.518 31.062 -10.125 1 92.5 92 ILE A N 1
ATOM 715 C CA . ILE A 1 92 ? -1.772 30.609 -11.289 1 92.5 92 ILE A CA 1
ATOM 716 C C . ILE A 1 92 ? -1.347 31.812 -12.133 1 92.5 92 ILE A C 1
ATOM 718 O O . ILE A 1 92 ? -2.156 32.688 -12.422 1 92.5 92 ILE A O 1
ATOM 722 N N . LEU A 1 93 ? -0.126 31.891 -12.383 1 93 93 LEU A N 1
ATOM 723 C CA . LEU A 1 93 ? 0.435 32.875 -13.281 1 93 93 LEU A CA 1
ATOM 724 C C . LEU A 1 93 ? 1.291 32.219 -14.359 1 93 93 LEU A C 1
ATOM 726 O O . LEU A 1 93 ? 2.275 31.562 -14.055 1 93 93 LEU A O 1
ATOM 730 N N . GLU A 1 94 ? 0.907 32.344 -15.641 1 91.31 94 GLU A N 1
ATOM 731 C CA . GLU A 1 94 ? 1.615 31.766 -16.781 1 91.31 94 GLU A CA 1
ATOM 732 C C . GLU A 1 94 ? 1.806 30.266 -16.594 1 91.31 94 GLU A C 1
ATOM 734 O O . GLU A 1 94 ? 2.924 29.75 -16.703 1 91.31 94 GLU A O 1
ATOM 739 N N . ASP A 1 95 ? 0.85 29.562 -16.078 1 89.44 95 ASP A N 1
ATOM 740 C CA . ASP A 1 95 ? 0.758 28.109 -15.945 1 89.44 95 ASP A CA 1
ATOM 741 C C . ASP A 1 95 ? 1.63 27.594 -14.805 1 89.44 95 ASP A C 1
ATOM 743 O O . ASP A 1 95 ? 1.969 26.422 -14.75 1 89.44 95 ASP A O 1
ATOM 747 N N . ILE A 1 96 ? 2.043 28.594 -14.039 1 92.25 96 ILE A N 1
ATOM 748 C CA . ILE A 1 96 ? 2.801 28.234 -12.852 1 92.25 96 ILE A CA 1
ATOM 749 C C . ILE A 1 96 ? 1.958 28.484 -11.602 1 92.25 96 ILE A C 1
ATOM 751 O O . ILE A 1 96 ? 1.353 29.547 -11.461 1 92.25 96 ILE A O 1
ATOM 755 N N . GLU A 1 97 ? 1.915 27.5 -10.742 1 92.44 97 GLU A N 1
ATOM 756 C CA . GLU A 1 97 ? 1.146 27.625 -9.508 1 92.44 97 GLU A CA 1
ATOM 757 C C . GLU A 1 97 ? 1.983 28.25 -8.398 1 92.44 97 GLU A C 1
ATOM 759 O O . GLU A 1 97 ? 3.064 27.75 -8.07 1 92.44 97 GLU A O 1
ATOM 764 N N . TYR A 1 98 ? 1.482 29.344 -7.895 1 94.06 98 TYR A N 1
ATOM 765 C CA . TYR A 1 98 ? 2.104 30.016 -6.762 1 94.06 98 TYR A CA 1
ATOM 766 C C . TYR A 1 98 ? 1.231 29.906 -5.516 1 94.06 98 TYR A C 1
ATOM 768 O O . TYR A 1 98 ? 0.01 29.781 -5.613 1 94.06 98 TYR A O 1
ATOM 776 N N . GLN A 1 99 ? 1.937 29.906 -4.402 1 94 99 GLN A N 1
ATOM 777 C CA . GLN A 1 99 ? 1.168 29.766 -3.168 1 94 99 GLN A CA 1
ATOM 778 C C . GLN A 1 99 ? 1.857 30.5 -2.014 1 94 99 GLN A C 1
ATOM 780 O O . GLN A 1 99 ? 3.041 30.828 -2.1 1 94 99 GLN A O 1
ATOM 785 N N . LYS A 1 100 ? 1.019 30.781 -1.01 1 91.56 100 LYS A N 1
ATOM 786 C CA . LYS A 1 100 ? 1.509 31.172 0.31 1 91.56 100 LYS A CA 1
ATOM 787 C C . LYS A 1 100 ? 1.209 30.078 1.344 1 91.56 100 LYS A C 1
ATOM 789 O O . LYS A 1 100 ? 0.091 29.562 1.404 1 91.56 100 LYS A O 1
ATOM 794 N N . SER A 1 101 ? 2.215 29.766 2.1 1 87.81 101 SER A N 1
ATOM 795 C CA . SER A 1 101 ? 2.088 28.641 3.035 1 87.81 101 SER A CA 1
ATOM 796 C C . SER A 1 101 ? 1.171 29 4.199 1 87.81 101 SER A C 1
ATOM 798 O O . SER A 1 101 ? 0.932 30.188 4.469 1 87.81 101 SER A O 1
ATOM 800 N N . LEU A 1 102 ? 0.732 27.969 4.898 1 84.69 102 LEU A N 1
ATOM 801 C CA . LEU A 1 102 ? -0.073 28.141 6.102 1 84.69 102 LEU A CA 1
ATOM 802 C C . LEU A 1 102 ? 0.708 28.891 7.176 1 84.69 102 LEU A C 1
ATOM 804 O O . LEU A 1 102 ? 0.146 29.703 7.898 1 84.69 102 LEU A O 1
ATOM 808 N N . ALA A 1 103 ? 1.902 28.594 7.289 1 82.56 103 ALA A N 1
ATOM 809 C CA . ALA A 1 103 ? 2.764 29.25 8.258 1 82.56 103 ALA A CA 1
ATOM 810 C C . ALA A 1 103 ? 2.877 30.75 7.961 1 82.56 103 ALA A C 1
ATOM 812 O O . ALA A 1 103 ? 2.785 31.578 8.867 1 82.56 103 ALA A O 1
ATOM 813 N N . SER A 1 104 ? 2.959 31.016 6.734 1 82.88 104 SER A N 1
ATOM 814 C CA . SER A 1 104 ? 3.141 32.406 6.328 1 82.88 104 SER A CA 1
ATOM 815 C C . SER A 1 104 ? 1.871 33.219 6.555 1 82.88 104 SER A C 1
ATOM 817 O O . SER A 1 104 ? 1.938 34.406 6.883 1 82.88 104 SER A O 1
ATOM 819 N N . THR A 1 105 ? 0.716 32.562 6.43 1 86.06 105 THR A N 1
ATOM 820 C CA . THR A 1 105 ? -0.554 33.281 6.578 1 86.06 105 THR A CA 1
ATOM 821 C C . THR A 1 105 ? -1.002 33.281 8.039 1 86.06 105 THR A C 1
ATOM 823 O O . THR A 1 105 ? -1.894 34.062 8.414 1 86.06 105 THR A O 1
ATOM 826 N N . GLY A 1 106 ? -0.406 32.406 8.836 1 85.5 106 GLY A N 1
ATOM 827 C CA . GLY A 1 106 ? -0.764 32.312 10.242 1 85.5 106 GLY A CA 1
ATOM 828 C C . GLY A 1 106 ? -1.997 31.453 10.484 1 85.5 106 GLY A C 1
ATOM 829 O O . GLY A 1 106 ? -2.402 31.25 11.625 1 85.5 106 GLY A O 1
ATOM 830 N N . LYS A 1 107 ? -2.561 30.953 9.484 1 85.62 107 LYS A N 1
ATOM 831 C CA . LYS A 1 107 ? -3.816 30.203 9.586 1 85.62 107 LYS A CA 1
ATOM 832 C C . LYS A 1 107 ? -3.627 28.891 10.336 1 85.62 107 LYS A C 1
ATOM 834 O O . LYS A 1 107 ? -4.598 28.281 10.789 1 85.62 107 LYS A O 1
ATOM 839 N N . ILE A 1 108 ? -2.4 28.469 10.43 1 84.62 108 ILE A N 1
ATOM 840 C CA . ILE A 1 108 ? -2.072 27.266 11.18 1 84.62 108 ILE A CA 1
ATOM 841 C C . ILE A 1 108 ? -2.564 27.391 12.617 1 84.62 108 ILE A C 1
ATOM 843 O O . ILE A 1 108 ? -2.941 26.406 13.25 1 84.62 108 ILE A O 1
ATOM 847 N N . ASN A 1 109 ? -2.613 28.5 13.156 1 88.5 109 ASN A N 1
ATOM 848 C CA . ASN A 1 109 ? -2.92 28.75 14.562 1 88.5 109 ASN A CA 1
ATOM 849 C C . ASN A 1 109 ? -4.398 28.516 14.867 1 88.5 109 ASN A C 1
ATOM 851 O O . ASN A 1 109 ? -4.777 28.344 16.031 1 88.5 109 ASN A O 1
ATOM 855 N N . ASN A 1 110 ? -5.176 28.484 13.844 1 89.38 110 ASN A N 1
ATOM 856 C CA . ASN A 1 110 ? -6.613 28.328 14.023 1 89.38 110 ASN A CA 1
ATOM 857 C C . ASN A 1 110 ? -6.961 26.922 14.516 1 89.38 110 ASN A C 1
ATOM 859 O O . ASN A 1 110 ? -8.047 26.703 15.055 1 89.38 110 ASN A O 1
ATOM 863 N N . TYR A 1 111 ? -6.039 25.969 14.352 1 90.75 111 TYR A N 1
ATOM 864 C CA . TYR A 1 111 ? -6.43 24.578 14.602 1 90.75 111 TYR A CA 1
ATOM 865 C C . TYR A 1 111 ? -5.422 23.891 15.508 1 90.75 111 TYR A C 1
ATOM 867 O O . TYR A 1 111 ? -5.621 22.734 15.906 1 90.75 111 TYR A O 1
ATOM 875 N N . LEU A 1 112 ? -4.41 24.562 15.891 1 93.56 112 LEU A N 1
ATOM 876 C CA . LEU A 1 112 ? -3.35 23.984 16.703 1 93.56 112 LEU A CA 1
ATOM 877 C C . LEU A 1 112 ? -3.9 23.469 18.031 1 93.56 112 LEU A C 1
ATOM 879 O O . LEU A 1 112 ? -3.492 22.422 18.516 1 93.56 112 LEU A O 1
ATOM 883 N N . ALA A 1 113 ? -4.785 24.203 18.578 1 95.5 113 ALA A N 1
ATOM 884 C CA . ALA A 1 113 ? -5.359 23.828 19.875 1 95.5 113 ALA A CA 1
ATOM 885 C C . ALA A 1 113 ? -6.094 22.5 19.781 1 95.5 113 ALA A C 1
ATOM 887 O O . ALA A 1 113 ? -6.094 21.719 20.734 1 95.5 113 ALA A O 1
ATOM 888 N N . ASP A 1 114 ? -6.746 22.25 18.641 1 96.38 114 ASP A N 1
ATOM 889 C CA . ASP A 1 114 ? -7.453 21 18.438 1 96.38 114 ASP A CA 1
ATOM 890 C C . ASP A 1 114 ? -6.484 19.812 18.438 1 96.38 114 ASP A C 1
ATOM 892 O O . ASP A 1 114 ? -6.754 18.781 19.062 1 96.38 114 ASP A O 1
ATOM 896 N N . PHE A 1 115 ? -5.395 20 17.828 1 96.62 115 PHE A N 1
ATOM 897 C CA . PHE A 1 115 ? -4.387 18.938 17.766 1 96.62 115 PHE A CA 1
ATOM 898 C C . PHE A 1 115 ? -3.76 18.703 19.125 1 96.62 115 PHE A C 1
ATOM 900 O O . PHE A 1 115 ? -3.566 17.547 19.531 1 96.62 115 PHE A O 1
ATOM 907 N N . GLU A 1 116 ? -3.463 19.75 19.812 1 97.19 116 GLU A N 1
ATOM 908 C CA . GLU A 1 116 ? -2.877 19.641 21.156 1 97.19 116 GLU A CA 1
ATOM 909 C C . GLU A 1 116 ? -3.818 18.922 22.109 1 97.19 116 GLU A C 1
ATOM 911 O O . GLU A 1 116 ? -3.385 18.062 22.891 1 97.19 116 GLU A O 1
ATOM 916 N N . GLU A 1 117 ? -5.031 19.297 22.031 1 97.56 117 GLU A N 1
ATOM 917 C CA . GLU A 1 117 ? -6.02 18.656 22.906 1 97.56 117 GLU A CA 1
ATOM 918 C C . GLU A 1 117 ? -6.117 17.156 22.609 1 97.56 117 GLU A C 1
ATOM 920 O O . GLU A 1 117 ? -6.148 16.344 23.531 1 97.56 117 GLU A O 1
ATOM 925 N N . LEU A 1 118 ? -6.195 16.859 21.344 1 97.38 118 LEU A N 1
ATOM 926 C CA . LEU A 1 118 ? -6.293 15.461 20.922 1 97.38 118 LEU A CA 1
ATOM 927 C C . LEU A 1 118 ? -5.086 14.672 21.422 1 97.38 118 LEU A C 1
ATOM 929 O O . LEU A 1 118 ? -5.238 13.578 21.969 1 97.38 118 LEU A O 1
ATOM 933 N N . LEU A 1 119 ? -3.9 15.195 21.281 1 98.25 119 LEU A N 1
ATOM 934 C CA . LEU A 1 119 ? -2.682 14.516 21.719 1 98.25 119 LEU A CA 1
ATOM 935 C C . LEU A 1 119 ? -2.668 14.32 23.219 1 98.25 119 LEU A C 1
ATOM 937 O O . LEU A 1 119 ? -2.254 13.266 23.703 1 98.25 119 LEU A O 1
ATOM 941 N N . LYS A 1 120 ? -3.092 15.336 23.891 1 98.12 120 LYS A N 1
ATOM 942 C CA . LYS A 1 120 ? -3.16 15.242 25.344 1 98.12 120 LYS A CA 1
ATOM 943 C C . LYS A 1 120 ? -4.094 14.117 25.766 1 98.12 120 LYS A C 1
ATOM 945 O O . LYS A 1 120 ? -3.762 13.336 26.672 1 98.12 120 LYS A O 1
ATOM 950 N N . LYS A 1 121 ? -5.219 14.055 25.172 1 98 121 LYS A N 1
ATOM 951 C CA . LYS A 1 121 ? -6.191 13.023 25.5 1 98 121 LYS A CA 1
ATOM 952 C C . LYS A 1 121 ? -5.656 11.633 25.156 1 98 121 LYS A C 1
ATOM 954 O O . LYS A 1 121 ? -5.844 10.68 25.922 1 98 121 LYS A O 1
ATOM 959 N N . LEU A 1 122 ? -5.012 11.516 24.047 1 98.5 122 LEU A N 1
ATOM 960 C CA . LEU A 1 122 ? -4.414 10.25 23.641 1 98.5 122 LEU A CA 1
ATOM 961 C C . LEU A 1 122 ? -3.312 9.828 24.594 1 98.5 122 LEU A C 1
ATOM 963 O O . LEU A 1 122 ? -3.27 8.672 25.031 1 98.5 122 LEU A O 1
ATOM 967 N N . SER A 1 123 ? -2.447 10.742 24.922 1 98.62 123 SER A N 1
ATOM 968 C CA . SER A 1 123 ? -1.371 10.461 25.859 1 98.62 123 SER A CA 1
ATOM 969 C C . SER A 1 123 ? -1.921 9.984 27.203 1 98.62 123 SER A C 1
ATOM 971 O O . SER A 1 123 ? -1.479 8.961 27.719 1 98.62 123 SER A O 1
ATOM 973 N N . SER A 1 124 ? -2.912 10.688 27.672 1 97.94 124 SER A N 1
ATOM 974 C CA . SER A 1 124 ? -3.512 10.336 28.953 1 97.94 124 SER A CA 1
ATOM 975 C C . SER A 1 124 ? -4.16 8.961 28.906 1 97.94 124 SER A C 1
ATOM 977 O O . SER A 1 124 ? -3.996 8.156 29.828 1 97.94 124 SER A O 1
ATOM 979 N N . TYR A 1 125 ? -4.844 8.656 27.875 1 97.88 125 TYR A N 1
ATOM 980 C CA . TYR A 1 125 ? -5.57 7.402 27.75 1 97.88 125 TYR A CA 1
ATOM 981 C C . TYR A 1 125 ? -4.613 6.223 27.656 1 97.88 125 TYR A C 1
ATOM 983 O O . TYR A 1 125 ? -4.859 5.168 28.25 1 97.88 125 TYR A O 1
ATOM 991 N N . PHE A 1 126 ? -3.576 6.395 26.938 1 98.12 126 PHE A N 1
ATOM 992 C CA . PHE A 1 126 ? -2.693 5.266 26.672 1 98.12 126 PHE A CA 1
ATOM 993 C C . PHE A 1 126 ? -1.527 5.246 27.656 1 98.12 126 PHE A C 1
ATOM 995 O O . PHE A 1 126 ? -0.464 4.699 27.344 1 98.12 126 PHE A O 1
ATOM 1002 N N . GLY A 1 127 ? -1.611 5.906 28.797 1 96.38 127 GLY A N 1
ATOM 1003 C CA . GLY A 1 127 ? -0.66 5.727 29.875 1 96.38 127 GLY A CA 1
ATOM 1004 C C . GLY A 1 127 ? 0.328 6.871 30 1 96.38 127 GLY A C 1
ATOM 1005 O O . GLY A 1 127 ? 1.485 6.66 30.375 1 96.38 127 GLY A O 1
ATOM 1006 N N . ASN A 1 128 ? -0.037 8.055 29.641 1 97.38 128 ASN A N 1
ATOM 1007 C CA . ASN A 1 128 ? 0.78 9.258 29.766 1 97.38 128 ASN A CA 1
ATOM 1008 C C . ASN A 1 128 ? 2.076 9.141 28.969 1 97.38 128 ASN A C 1
ATOM 1010 O O . ASN A 1 128 ? 3.164 9.336 29.516 1 97.38 128 ASN A O 1
ATOM 1014 N N . LEU A 1 129 ? 1.939 8.875 27.719 1 98.38 129 LEU A N 1
ATOM 1015 C CA . LEU A 1 129 ? 3.055 8.695 26.797 1 98.38 129 LEU A CA 1
ATOM 1016 C C . LEU A 1 129 ? 3.67 10.039 26.406 1 98.38 129 LEU A C 1
ATOM 1018 O O . LEU A 1 129 ? 2.969 11.055 26.344 1 98.38 129 LEU A O 1
ATOM 1022 N N . ASN A 1 130 ? 4.949 10.008 26.234 1 98.44 130 ASN A N 1
ATOM 1023 C CA . ASN A 1 130 ? 5.645 11.203 25.766 1 98.44 130 ASN A CA 1
ATOM 1024 C C . ASN A 1 130 ? 5.297 11.523 24.328 1 98.44 130 ASN A C 1
ATOM 1026 O O . ASN A 1 130 ? 5.18 10.625 23.484 1 98.44 130 ASN A O 1
ATOM 1030 N N . TYR A 1 131 ? 5.102 12.797 24.062 1 98.56 131 TYR A N 1
ATOM 1031 C CA . TYR A 1 131 ? 4.898 13.227 22.688 1 98.56 131 TYR A CA 1
ATOM 1032 C C . TYR A 1 131 ? 5.449 14.633 22.469 1 98.56 131 TYR A C 1
ATOM 1034 O O . TYR A 1 131 ? 5.691 15.367 23.438 1 98.56 131 TYR A O 1
ATOM 1042 N N . GLU A 1 132 ? 5.754 14.922 21.234 1 97.69 132 GLU A N 1
ATOM 1043 C CA . GLU A 1 132 ? 6.242 16.219 20.797 1 97.69 132 GLU A CA 1
ATOM 1044 C C . GLU A 1 132 ? 5.539 16.688 19.531 1 97.69 132 GLU A C 1
ATOM 1046 O O . GLU A 1 132 ? 5.129 15.859 18.703 1 97.69 132 GLU A O 1
ATOM 1051 N N . ILE A 1 133 ? 5.328 17.953 19.469 1 96.69 133 ILE A N 1
ATOM 1052 C CA . ILE A 1 133 ? 4.832 18.562 18.234 1 96.69 133 ILE A CA 1
ATOM 1053 C C . ILE A 1 133 ? 5.941 19.406 17.609 1 96.69 133 ILE A C 1
ATOM 1055 O O . ILE A 1 133 ? 6.547 20.25 18.266 1 96.69 133 ILE A O 1
ATOM 1059 N N . VAL A 1 134 ? 6.188 19.078 16.375 1 94 134 VAL A N 1
ATOM 1060 C CA . VAL A 1 134 ? 7.215 19.828 15.664 1 94 134 VAL A CA 1
ATOM 1061 C C . VAL A 1 134 ? 6.641 20.391 14.367 1 94 134 VAL A C 1
ATOM 1063 O O . VAL A 1 134 ? 5.633 19.891 13.859 1 94 134 VAL A O 1
ATOM 1066 N N . LYS A 1 135 ? 7.254 21.422 13.883 1 89 135 LYS A N 1
ATOM 1067 C CA . LYS A 1 135 ? 6.883 22 12.594 1 89 135 LYS A CA 1
ATOM 1068 C C . LYS A 1 135 ? 7.785 21.469 11.484 1 89 135 LYS A C 1
ATOM 1070 O O . LYS A 1 135 ? 8.781 20.797 11.75 1 89 135 LYS A O 1
ATOM 1075 N N . MET A 1 136 ? 7.363 21.703 10.305 1 85.38 136 MET A N 1
ATOM 1076 C CA . MET A 1 136 ? 8.109 21.188 9.156 1 85.38 136 MET A CA 1
ATOM 1077 C C . MET A 1 136 ? 9.516 21.781 9.117 1 85.38 136 MET A C 1
ATOM 1079 O O . MET A 1 136 ? 10.453 21.141 8.641 1 85.38 136 MET A O 1
ATOM 1083 N N . SER A 1 137 ? 9.68 22.906 9.672 1 82.25 137 SER A N 1
ATOM 1084 C CA . SER A 1 137 ? 11 23.531 9.727 1 82.25 137 SER A CA 1
ATOM 1085 C C . SER A 1 137 ? 12 22.656 10.477 1 82.25 137 SER A C 1
ATOM 1087 O O . SER A 1 137 ? 13.203 22.734 10.219 1 82.25 137 SER A O 1
ATOM 1089 N N . SER A 1 138 ? 11.469 21.891 11.344 1 86.12 138 SER A N 1
ATOM 1090 C CA . SER A 1 138 ? 12.344 20.984 12.078 1 86.12 138 SER A CA 1
ATOM 1091 C C . SER A 1 138 ? 13.031 20 11.141 1 86.12 138 SER A C 1
ATOM 1093 O O . SER A 1 138 ? 14.172 19.594 11.391 1 86.12 138 SER A O 1
ATOM 1095 N N . LEU A 1 139 ? 12.398 19.578 10.133 1 88.44 139 LEU A N 1
ATOM 1096 C CA . LEU A 1 139 ? 12.992 18.688 9.141 1 88.44 139 LEU A CA 1
ATOM 1097 C C . LEU A 1 139 ? 14.133 19.375 8.406 1 88.44 139 LEU A C 1
ATOM 1099 O O . LEU A 1 139 ? 15.227 18.812 8.273 1 88.44 139 LEU A O 1
ATOM 1103 N N . SER A 1 140 ? 13.906 20.578 8.07 1 88.12 140 SER A N 1
ATOM 1104 C CA . SER A 1 140 ? 14.898 21.328 7.297 1 88.12 140 SER A CA 1
ATOM 1105 C C . SER A 1 140 ? 16.094 21.719 8.156 1 88.12 140 SER A C 1
ATOM 1107 O O . SER A 1 140 ? 17.188 21.922 7.645 1 88.12 140 SER A O 1
ATOM 1109 N N . LEU A 1 141 ? 15.852 21.766 9.438 1 90.12 141 LEU A N 1
ATOM 1110 C CA . LEU A 1 141 ? 16.891 22.203 10.367 1 90.12 141 LEU A CA 1
ATOM 1111 C C . LEU A 1 141 ? 17.797 21.047 10.766 1 90.12 141 LEU A C 1
ATOM 1113 O O . LEU A 1 141 ? 18.859 21.25 11.344 1 90.12 141 LEU A O 1
ATOM 1117 N N . HIS A 1 142 ? 17.391 19.875 10.406 1 91.44 142 HIS A N 1
ATOM 1118 C CA . HIS A 1 142 ? 18.203 18.719 10.781 1 91.44 142 HIS A CA 1
ATOM 1119 C C . HIS A 1 142 ? 19.578 18.766 10.125 1 91.44 142 HIS A C 1
ATOM 1121 O O . HIS A 1 142 ? 19.688 19.078 8.938 1 91.44 142 HIS A O 1
ATOM 1127 N N . PRO A 1 143 ? 20.594 18.453 10.789 1 90.94 143 PRO A N 1
ATOM 1128 C CA . PRO A 1 143 ? 21.969 18.641 10.305 1 90.94 143 PRO A CA 1
ATOM 1129 C C . PRO A 1 143 ? 22.266 17.797 9.07 1 90.94 143 PRO A C 1
ATOM 1131 O O . PRO A 1 143 ? 23.156 18.141 8.289 1 90.94 143 PRO A O 1
ATOM 1134 N N . LYS A 1 144 ? 21.562 16.781 8.859 1 92.94 144 LYS A N 1
ATOM 1135 C CA . LYS A 1 144 ? 21.859 15.875 7.758 1 92.94 144 LYS A CA 1
ATOM 1136 C C . LYS A 1 144 ? 21.125 16.281 6.492 1 92.94 144 LYS A C 1
ATOM 1138 O O . LYS A 1 144 ? 21.422 15.789 5.402 1 92.94 144 LYS A O 1
ATOM 1143 N N . VAL A 1 145 ? 20.203 17.141 6.586 1 93.94 145 VAL A N 1
ATOM 1144 C CA . VAL A 1 145 ? 19.297 17.453 5.488 1 93.94 145 VAL A CA 1
ATOM 1145 C C . VAL A 1 145 ? 20.062 18.156 4.363 1 93.94 145 VAL A C 1
ATOM 1147 O O . VAL A 1 145 ? 19.844 17.844 3.186 1 93.94 145 VAL A O 1
ATOM 1150 N N . PRO A 1 146 ? 21.047 19.031 4.648 1 93.31 146 PRO A N 1
ATOM 1151 C CA . PRO A 1 146 ? 21.797 19.656 3.557 1 93.31 146 PRO A CA 1
ATOM 1152 C C . PRO A 1 146 ? 22.5 18.641 2.668 1 93.31 146 PRO A C 1
ATOM 1154 O O . PRO A 1 146 ? 22.484 18.766 1.441 1 93.31 146 PRO A O 1
ATOM 1157 N N . LYS A 1 147 ? 23.047 17.656 3.283 1 93.56 147 LYS A N 1
ATOM 1158 C CA . LYS A 1 147 ? 23.734 16.625 2.514 1 93.56 147 LYS A CA 1
ATOM 1159 C C . LYS A 1 147 ? 22.75 15.828 1.669 1 93.56 147 LYS A C 1
ATOM 1161 O O . LYS A 1 147 ? 23.031 15.5 0.513 1 93.56 147 LYS A O 1
ATOM 1166 N N . ILE A 1 148 ? 21.625 15.539 2.207 1 95.44 148 ILE A N 1
ATOM 1167 C CA . ILE A 1 148 ? 20.594 14.797 1.504 1 95.44 148 ILE A CA 1
ATOM 1168 C C . ILE A 1 148 ? 20.109 15.609 0.304 1 95.44 148 ILE A C 1
ATOM 1170 O O . ILE A 1 148 ? 19.984 15.078 -0.802 1 95.44 148 ILE A O 1
ATOM 1174 N N . ILE A 1 149 ? 19.906 16.859 0.559 1 95.06 149 ILE A N 1
ATOM 1175 C CA . ILE A 1 149 ? 19.406 17.734 -0.504 1 95.06 149 ILE A CA 1
ATOM 1176 C C . ILE A 1 149 ? 20.453 17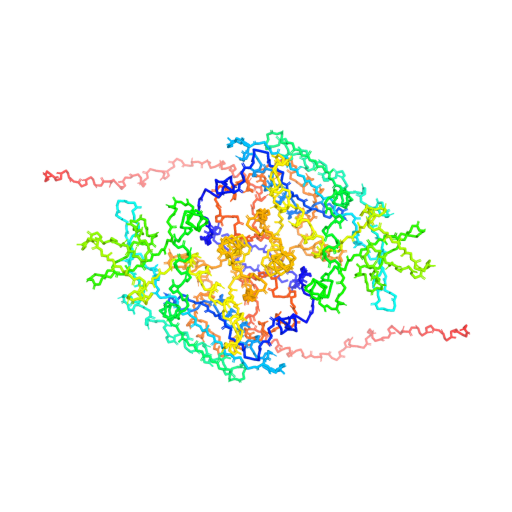.828 -1.616 1 95.06 149 ILE A C 1
ATOM 1178 O O . ILE A 1 149 ? 20.109 17.797 -2.801 1 95.06 149 ILE A O 1
ATOM 1182 N N . SER A 1 150 ? 21.672 17.906 -1.233 1 94.06 150 SER A N 1
ATOM 1183 C CA . SER A 1 150 ? 22.734 17.953 -2.225 1 94.06 150 SER A CA 1
ATOM 1184 C C . SER A 1 150 ? 22.75 16.703 -3.092 1 94.06 150 SER A C 1
ATOM 1186 O O . SER A 1 150 ? 22.922 16.781 -4.309 1 94.06 150 SER A O 1
ATOM 1188 N N . LYS A 1 151 ? 22.578 15.578 -2.473 1 95.06 151 LYS A N 1
ATOM 1189 C CA . LYS A 1 151 ? 22.516 14.32 -3.221 1 95.06 151 LYS A CA 1
ATOM 1190 C C . LYS A 1 151 ? 21.344 14.32 -4.195 1 95.06 151 LYS A C 1
ATOM 1192 O O . LYS A 1 151 ? 21.469 13.859 -5.332 1 95.06 151 LYS A O 1
ATOM 1197 N N . ILE A 1 152 ? 20.25 14.844 -3.762 1 96.44 152 ILE A N 1
ATOM 1198 C CA . ILE A 1 152 ? 19.047 14.898 -4.578 1 96.44 152 ILE A CA 1
ATOM 1199 C C . ILE A 1 152 ? 19.266 15.82 -5.773 1 96.44 152 ILE A C 1
ATOM 1201 O O . ILE A 1 152 ? 18.922 15.484 -6.906 1 96.44 152 ILE A O 1
ATOM 1205 N N . ILE A 1 153 ? 19.891 16.906 -5.527 1 95.31 153 ILE A N 1
ATOM 1206 C CA . ILE A 1 153 ? 20.156 17.875 -6.59 1 95.31 153 ILE A CA 1
ATOM 1207 C C . ILE A 1 153 ? 21.109 17.281 -7.617 1 95.31 153 ILE A C 1
ATOM 1209 O O . ILE A 1 153 ? 20.938 17.484 -8.82 1 95.31 153 ILE A O 1
ATOM 1213 N N . ASN A 1 154 ? 22.047 16.531 -7.141 1 95.38 154 ASN A N 1
ATOM 1214 C CA . ASN A 1 154 ? 22.984 15.883 -8.047 1 95.38 154 ASN A CA 1
ATOM 1215 C C . ASN A 1 154 ? 22.281 14.891 -8.969 1 95.38 154 ASN A C 1
ATOM 1217 O O . ASN A 1 154 ? 22.75 14.633 -10.078 1 95.38 154 ASN A O 1
ATOM 1221 N N . GLU A 1 155 ? 21.172 14.352 -8.523 1 96.44 155 GLU A N 1
ATOM 1222 C CA . GLU A 1 155 ? 20.375 13.406 -9.312 1 96.44 155 GLU A CA 1
ATOM 1223 C C . GLU A 1 155 ? 19.047 14.023 -9.734 1 96.44 155 GLU A C 1
ATOM 1225 O O . GLU A 1 155 ? 18.031 13.328 -9.844 1 96.44 155 GLU A O 1
ATOM 1230 N N . LYS A 1 156 ? 19.031 15.281 -9.906 1 95.56 156 LYS A N 1
ATOM 1231 C CA . LYS A 1 156 ? 17.781 16.031 -10.039 1 95.56 156 LYS A CA 1
ATOM 1232 C C . LYS A 1 156 ? 16.984 15.555 -11.25 1 95.56 156 LYS A C 1
ATOM 1234 O O . LYS A 1 156 ? 15.75 15.539 -11.219 1 95.56 156 LYS A O 1
ATOM 1239 N N . GLU A 1 157 ? 17.625 15.148 -12.359 1 94.62 157 GLU A N 1
ATOM 1240 C CA . GLU A 1 157 ? 16.875 14.719 -13.539 1 94.62 157 GLU A CA 1
ATOM 1241 C C . GLU A 1 157 ? 16.094 13.438 -13.266 1 94.62 157 GLU A C 1
ATOM 1243 O O . GLU A 1 157 ? 14.914 13.344 -13.578 1 94.62 157 GLU A O 1
ATOM 1248 N N . LYS A 1 158 ? 16.766 12.492 -12.594 1 94.94 158 LYS A N 1
ATOM 1249 C CA . LYS A 1 158 ? 16.125 11.211 -12.281 1 94.94 158 LYS A CA 1
ATOM 1250 C C . LYS A 1 158 ? 15.062 11.375 -11.195 1 94.94 158 LYS A C 1
ATOM 1252 O O . LYS A 1 158 ? 13.945 10.867 -11.328 1 94.94 158 LYS A O 1
ATOM 1257 N N . ILE A 1 159 ? 15.414 12.125 -10.188 1 96.25 159 ILE A N 1
ATOM 1258 C CA . ILE A 1 159 ? 14.523 12.289 -9.047 1 96.25 159 ILE A CA 1
ATOM 1259 C C . ILE A 1 159 ? 13.328 13.148 -9.445 1 96.25 159 ILE A C 1
ATOM 1261 O O . ILE A 1 159 ? 12.188 12.859 -9.062 1 96.25 159 ILE A O 1
ATOM 1265 N N . GLY A 1 160 ? 13.602 14.18 -10.18 1 94.25 160 GLY A N 1
ATOM 1266 C CA . GLY A 1 160 ? 12.516 15.031 -10.648 1 94.25 160 GLY A CA 1
ATOM 1267 C C . GLY A 1 160 ? 11.5 14.297 -11.492 1 94.25 160 GLY A C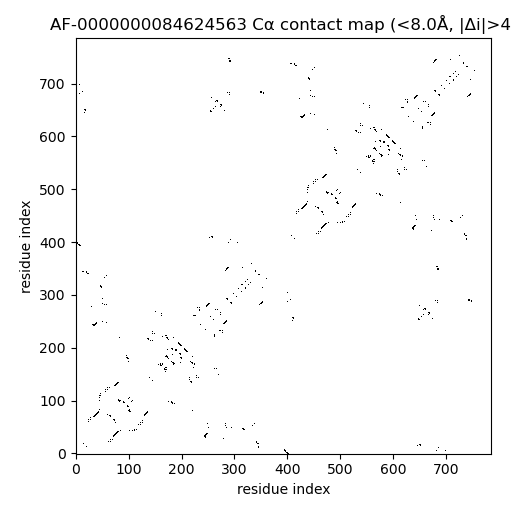 1
ATOM 1268 O O . GLY A 1 160 ? 10.289 14.438 -11.289 1 94.25 160 GLY A O 1
ATOM 1269 N N . SER A 1 161 ? 11.984 13.484 -12.398 1 91.75 161 SER A N 1
ATOM 1270 C CA . SER A 1 161 ? 11.109 12.703 -13.266 1 91.75 161 SER A CA 1
ATOM 1271 C C . SER A 1 161 ? 10.305 11.68 -12.469 1 91.75 161 SER A C 1
ATOM 1273 O O . SER A 1 161 ? 9.164 11.375 -12.812 1 91.75 161 SER A O 1
ATOM 1275 N N . LEU A 1 162 ? 10.914 11.219 -11.438 1 93.19 162 LEU A N 1
ATOM 1276 C CA . LEU A 1 162 ? 10.281 10.203 -10.602 1 93.19 162 LEU A CA 1
ATOM 1277 C C . LEU A 1 162 ? 9.195 10.812 -9.727 1 93.19 162 LEU A C 1
ATOM 1279 O O . LEU A 1 162 ? 8.07 10.305 -9.68 1 93.19 162 LEU A O 1
ATOM 1283 N N . LEU A 1 163 ? 9.469 11.953 -9.133 1 93.62 163 LEU A N 1
ATOM 1284 C CA . LEU A 1 163 ? 8.578 12.523 -8.125 1 93.62 163 LEU A CA 1
ATOM 1285 C C . LEU A 1 163 ? 7.539 13.43 -8.766 1 93.62 163 LEU A C 1
ATOM 1287 O O . LEU A 1 163 ? 6.406 13.523 -8.289 1 93.62 163 LEU A O 1
ATOM 1291 N N . PHE A 1 164 ? 7.969 14.094 -9.766 1 91.44 164 PHE A N 1
ATOM 1292 C CA . PHE A 1 164 ? 7.109 15.062 -10.445 1 91.44 164 PHE A CA 1
ATOM 1293 C C . PHE A 1 164 ? 7.191 14.891 -11.961 1 91.44 164 PHE A C 1
ATOM 1295 O O . PHE A 1 164 ? 7.676 15.773 -12.664 1 91.44 164 PHE A O 1
ATOM 1302 N N . PRO A 1 165 ? 6.555 13.875 -12.422 1 87.31 165 PRO A N 1
ATOM 1303 C CA . PRO A 1 165 ? 6.719 13.531 -13.844 1 87.31 165 PRO A CA 1
ATOM 1304 C C . PRO A 1 165 ? 6.191 14.625 -14.773 1 87.31 165 PRO A C 1
ATOM 1306 O O . PRO A 1 165 ? 6.676 14.758 -15.898 1 87.31 165 PRO A O 1
ATOM 1309 N N . LYS A 1 166 ? 5.293 15.406 -14.375 1 84.38 166 LYS A N 1
ATOM 1310 C CA . LYS A 1 166 ? 4.711 16.438 -15.227 1 84.38 166 LYS A CA 1
ATOM 1311 C C . LYS A 1 166 ? 5.691 17.594 -15.445 1 84.38 166 LYS A C 1
ATOM 1313 O O . LYS A 1 166 ? 5.816 18.109 -16.562 1 84.38 166 LYS A O 1
ATOM 1318 N N . THR A 1 167 ? 6.406 17.969 -14.406 1 87.12 167 THR A N 1
ATOM 1319 C CA . THR A 1 167 ? 7.25 19.156 -14.484 1 87.12 167 THR A CA 1
ATOM 1320 C C . THR A 1 167 ? 8.719 18.766 -14.578 1 87.12 167 THR A C 1
ATOM 1322 O O . THR A 1 167 ? 9.539 19.516 -15.102 1 87.12 167 THR A O 1
ATOM 1325 N N . GLY A 1 168 ? 9.023 17.625 -14.016 1 89.81 168 GLY A N 1
ATOM 1326 C CA . GLY A 1 168 ? 10.414 17.188 -13.953 1 89.81 168 GLY A CA 1
ATOM 1327 C C . GLY A 1 168 ? 11.211 17.922 -12.883 1 89.81 168 GLY A C 1
ATOM 1328 O O . GLY A 1 168 ? 12.398 17.641 -12.695 1 89.81 168 GLY A O 1
ATOM 1329 N N . GLY A 1 169 ? 10.586 18.828 -12.211 1 92.38 169 GLY A N 1
ATOM 1330 C CA . GLY A 1 169 ? 11.242 19.578 -11.148 1 92.38 169 GLY A CA 1
ATOM 1331 C C . GLY A 1 169 ? 11.344 18.797 -9.852 1 92.38 169 GLY A C 1
ATOM 1332 O O . GLY A 1 169 ? 10.922 17.641 -9.781 1 92.38 169 GLY A O 1
ATOM 1333 N N . LEU A 1 170 ? 11.914 19.438 -8.844 1 94.94 170 LEU A N 1
ATOM 1334 C CA . LEU A 1 170 ? 12.164 18.734 -7.59 1 94.94 170 LEU A CA 1
ATOM 1335 C C . LEU A 1 170 ? 11.125 19.109 -6.539 1 94.94 170 LEU A C 1
ATOM 1337 O O . LEU A 1 170 ? 11.047 18.469 -5.484 1 94.94 170 LEU A O 1
ATOM 1341 N N . GLY A 1 171 ? 10.32 20.109 -6.793 1 94.06 171 GLY A N 1
ATOM 1342 C CA . GLY A 1 171 ? 9.344 20.531 -5.805 1 94.06 171 GLY A CA 1
ATOM 1343 C C . GLY A 1 171 ? 9.969 21.156 -4.574 1 94.06 171 GLY A C 1
ATOM 1344 O O . GLY A 1 171 ? 9.438 21.031 -3.471 1 94.06 171 GLY A O 1
ATOM 1345 N N . LEU A 1 172 ? 11.133 21.688 -4.738 1 94.38 172 LEU A N 1
ATOM 1346 C CA . LEU A 1 172 ? 11.852 22.438 -3.717 1 94.38 172 LEU A CA 1
ATOM 1347 C C . LEU A 1 172 ? 11.445 23.906 -3.732 1 94.38 172 LEU A C 1
ATOM 1349 O O . LEU A 1 172 ? 11.336 24.516 -4.801 1 94.38 172 LEU A O 1
ATOM 1353 N N . ARG A 1 173 ? 11.203 24.406 -2.457 1 93.94 173 ARG A N 1
ATOM 1354 C CA . ARG A 1 173 ? 10.695 25.766 -2.377 1 93.94 173 ARG A CA 1
ATOM 1355 C C . ARG A 1 173 ? 11.43 26.562 -1.297 1 93.94 173 ARG A C 1
ATOM 1357 O O . ARG A 1 173 ? 12.031 25.984 -0.396 1 93.94 173 ARG A O 1
ATOM 1364 N N . SER A 1 174 ? 11.375 27.812 -1.496 1 94.25 174 SER A N 1
ATOM 1365 C CA . SER A 1 174 ? 11.727 28.797 -0.484 1 94.25 174 SER A CA 1
ATOM 1366 C C . SER A 1 174 ? 10.914 30.078 -0.651 1 94.25 174 SER A C 1
ATOM 1368 O O . SER A 1 174 ? 10.867 30.656 -1.741 1 94.25 174 SER A O 1
ATOM 1370 N N . ALA A 1 175 ? 10.305 30.422 0.442 1 93 175 ALA A N 1
ATOM 1371 C CA . ALA A 1 175 ? 9.414 31.578 0.375 1 93 175 ALA A CA 1
ATOM 1372 C C . ALA A 1 175 ? 10.203 32.875 0.141 1 93 175 ALA A C 1
ATOM 1374 O O . ALA A 1 175 ? 11.273 33.062 0.717 1 93 175 ALA A O 1
ATOM 1375 N N . CYS A 1 176 ? 9.617 33.75 -0.714 1 94.88 176 CYS A N 1
ATOM 1376 C CA . CYS A 1 176 ? 10.172 35.062 -0.904 1 94.88 176 CYS A CA 1
ATOM 1377 C C . CYS A 1 176 ? 10.156 35.875 0.401 1 94.88 176 CYS A C 1
ATOM 1379 O O . CYS A 1 176 ? 9.117 35.969 1.06 1 94.88 176 CYS A O 1
ATOM 1381 N N . SER A 1 177 ? 11.258 36.469 0.774 1 91.88 177 SER A N 1
ATOM 1382 C CA . SER A 1 177 ? 11.375 37.156 2.053 1 91.88 177 SER A CA 1
ATOM 1383 C C . SER A 1 177 ? 10.516 38.406 2.078 1 91.88 177 SER A C 1
ATOM 1385 O O . SER A 1 177 ? 10.148 38.906 3.15 1 91.88 177 SER A O 1
ATOM 1387 N N . GLN A 1 178 ? 10.156 38.875 0.958 1 93.31 178 GLN A N 1
ATOM 1388 C CA . GLN A 1 178 ? 9.43 40.125 0.87 1 93.31 178 GLN A CA 1
ATOM 1389 C C . GLN A 1 178 ? 7.922 39.906 0.898 1 93.31 178 GLN A C 1
ATOM 1391 O O . GLN A 1 178 ? 7.18 40.688 1.519 1 93.31 178 GLN A O 1
ATOM 1396 N N . CYS A 1 179 ? 7.434 38.875 0.221 1 93.19 179 CYS A N 1
ATOM 1397 C CA . CYS A 1 179 ? 5.984 38.75 0.115 1 93.19 179 CYS A CA 1
ATOM 1398 C C . CYS A 1 179 ? 5.508 37.375 0.552 1 93.19 179 CYS A C 1
ATOM 1400 O O . CYS A 1 179 ? 4.305 37.156 0.679 1 93.19 179 CYS A O 1
ATOM 1402 N N . GLY A 1 180 ? 6.41 36.375 0.661 1 91.94 180 GLY A N 1
ATOM 1403 C CA . GLY A 1 180 ? 6.051 35.062 1.171 1 91.94 180 GLY A CA 1
ATOM 1404 C C . GLY A 1 180 ? 5.613 34.094 0.083 1 91.94 180 GLY A C 1
ATOM 1405 O O . GLY A 1 180 ? 5.324 32.938 0.359 1 91.94 180 GLY A O 1
ATOM 1406 N N . LEU A 1 181 ? 5.672 34.5 -1.161 1 93.19 181 LEU A N 1
ATOM 1407 C CA . LEU A 1 181 ? 5.219 33.688 -2.279 1 93.19 181 LEU A CA 1
ATOM 1408 C C . LEU A 1 181 ? 6.262 32.656 -2.641 1 93.19 181 LEU A C 1
ATOM 1410 O O . LEU A 1 181 ? 7.465 32.906 -2.523 1 93.19 181 LEU A O 1
ATOM 1414 N N . VAL A 1 182 ? 5.754 31.484 -3.086 1 94.38 182 VAL A N 1
ATOM 1415 C CA . VAL A 1 182 ? 6.648 30.438 -3.564 1 94.38 182 VAL A CA 1
ATOM 1416 C C . VAL A 1 182 ? 6.098 29.828 -4.855 1 94.38 182 VAL A C 1
ATOM 1418 O O . VAL A 1 182 ? 4.883 29.766 -5.051 1 94.38 182 VAL A O 1
ATOM 1421 N N . ASP A 1 183 ? 6.988 29.484 -5.738 1 94.56 183 ASP A N 1
ATOM 1422 C CA . ASP A 1 183 ? 6.672 28.578 -6.844 1 94.56 183 ASP A CA 1
ATOM 1423 C C . ASP A 1 183 ? 6.414 27.172 -6.34 1 94.56 183 ASP A C 1
ATOM 1425 O O . ASP A 1 183 ? 7.355 26.453 -5.988 1 94.56 183 ASP A O 1
ATOM 1429 N N . LYS A 1 184 ? 5.219 26.734 -6.336 1 91.94 184 LYS A N 1
ATOM 1430 C CA . LYS A 1 184 ? 4.789 25.531 -5.629 1 91.94 184 LYS A CA 1
ATOM 1431 C C . LYS A 1 184 ? 5.625 24.328 -6.035 1 91.94 184 LYS A C 1
ATOM 1433 O O . LYS A 1 184 ? 6.027 23.531 -5.184 1 91.94 184 LYS A O 1
ATOM 1438 N N . TYR A 1 185 ? 5.926 24.156 -7.34 1 92.25 185 TYR A N 1
ATOM 1439 C CA . TYR A 1 185 ? 6.59 22.953 -7.82 1 92.25 185 TYR A CA 1
ATOM 1440 C C . TYR A 1 185 ? 8.039 23.25 -8.203 1 92.25 185 TYR A C 1
ATOM 1442 O O . TYR A 1 185 ? 8.734 22.375 -8.719 1 92.25 185 TYR A O 1
ATOM 1450 N N . GLY A 1 186 ? 8.469 24.484 -8.039 1 93.44 186 GLY A N 1
ATOM 1451 C CA . GLY A 1 186 ? 9.844 24.859 -8.32 1 93.44 186 GLY A CA 1
ATOM 1452 C C . GLY A 1 186 ? 10.188 24.797 -9.797 1 93.44 186 GLY A C 1
ATOM 1453 O O . GLY A 1 186 ? 11.289 24.375 -10.172 1 93.44 186 GLY A O 1
ATOM 1454 N N . VAL A 1 187 ? 9.281 25.156 -10.617 1 93.38 187 VAL A N 1
ATOM 1455 C CA . VAL A 1 187 ? 9.445 25.062 -12.062 1 93.38 187 VAL A CA 1
ATOM 1456 C C . VAL A 1 187 ? 10.57 26 -12.508 1 93.38 187 VAL A C 1
ATOM 1458 O O . VAL A 1 187 ? 11.336 25.656 -13.422 1 93.38 187 VAL A O 1
ATOM 1461 N N . ASN A 1 188 ? 10.727 27.109 -11.867 1 94.62 188 ASN A N 1
ATOM 1462 C CA . ASN A 1 188 ? 11.688 28.125 -12.281 1 94.62 188 ASN A CA 1
ATOM 1463 C C . ASN A 1 188 ? 12.992 28.016 -11.508 1 94.62 188 ASN A C 1
ATOM 1465 O O . ASN A 1 188 ? 13.883 28.844 -11.648 1 94.62 188 ASN A O 1
ATOM 1469 N N . ASN A 1 189 ? 13.086 26.969 -10.711 1 96.5 189 ASN A N 1
ATOM 1470 C CA . ASN A 1 189 ? 14.297 26.812 -9.922 1 96.5 189 ASN A CA 1
ATOM 1471 C C . ASN A 1 189 ? 15.516 26.547 -10.805 1 96.5 189 ASN A C 1
ATOM 1473 O O . ASN A 1 189 ? 15.398 25.891 -11.836 1 96.5 189 ASN A O 1
ATOM 1477 N N . CYS A 1 190 ? 16.594 27.109 -10.438 1 96.12 190 CYS A N 1
ATOM 1478 C CA . CYS A 1 190 ? 17.891 26.812 -11.031 1 96.12 190 CYS A CA 1
ATOM 1479 C C . CYS A 1 190 ? 18.859 26.281 -9.977 1 96.12 190 CYS A C 1
ATOM 1481 O O . CYS A 1 190 ? 18.844 26.734 -8.836 1 96.12 190 CYS A O 1
ATOM 1483 N N . TYR A 1 191 ? 19.625 25.359 -10.438 1 95.75 191 TYR A N 1
ATOM 1484 C CA . TYR A 1 191 ? 20.547 24.703 -9.516 1 95.75 191 TYR A CA 1
ATOM 1485 C C . TYR A 1 191 ? 22 24.844 -9.992 1 95.75 191 TYR A C 1
ATOM 1487 O O . TYR A 1 191 ? 22.312 24.484 -11.125 1 95.75 191 TYR A O 1
ATOM 1495 N N . GLU A 1 192 ? 22.797 25.406 -9.188 1 92.31 192 GLU A N 1
ATOM 1496 C CA . GLU A 1 192 ? 24.234 25.5 -9.422 1 92.31 192 GLU A CA 1
ATOM 1497 C C . GLU A 1 192 ? 25.016 25.016 -8.211 1 92.31 192 GLU A C 1
ATOM 1499 O O . GLU A 1 192 ? 25.25 25.766 -7.262 1 92.31 192 GLU A O 1
ATOM 1504 N N . ASP A 1 193 ? 25.453 23.828 -8.281 1 84.44 193 ASP A N 1
ATOM 1505 C CA . ASP A 1 193 ? 26.172 23.188 -7.18 1 84.44 193 ASP A CA 1
ATOM 1506 C C . ASP A 1 193 ? 25.328 23.188 -5.902 1 84.44 193 ASP A C 1
ATOM 1508 O O . ASP A 1 193 ? 24.297 22.516 -5.828 1 84.44 193 ASP A O 1
ATOM 1512 N N . THR A 1 194 ? 25.766 24.078 -4.988 1 85.56 194 THR A N 1
ATOM 1513 C CA . THR A 1 194 ? 25.031 24.094 -3.723 1 85.56 194 THR A CA 1
ATOM 1514 C C . THR A 1 194 ? 24.062 25.281 -3.672 1 85.56 194 THR A C 1
ATOM 1516 O O . THR A 1 194 ? 23.344 25.438 -2.693 1 85.56 194 THR A O 1
ATOM 1519 N N . ARG A 1 195 ? 24.047 26 -4.727 1 93.19 195 ARG A N 1
ATOM 1520 C CA . ARG A 1 195 ? 23.203 27.188 -4.781 1 93.19 195 ARG A CA 1
ATOM 1521 C C . ARG A 1 195 ? 21.906 26.906 -5.539 1 93.19 195 ARG A C 1
ATOM 1523 O O . ARG A 1 195 ? 21.938 26.359 -6.648 1 93.19 195 ARG A O 1
ATOM 1530 N N . ILE A 1 196 ? 20.828 27.281 -4.895 1 96.19 196 ILE A N 1
ATOM 1531 C CA . ILE A 1 196 ? 19.5 27.156 -5.508 1 96.19 196 ILE A CA 1
ATOM 1532 C C . ILE A 1 196 ? 18.906 28.547 -5.742 1 96.19 196 ILE A C 1
ATOM 1534 O O . ILE A 1 196 ? 18.812 29.344 -4.816 1 96.19 196 ILE A O 1
ATOM 1538 N N . SER A 1 197 ? 18.5 28.781 -6.953 1 97 197 SER A N 1
ATOM 1539 C CA . SER A 1 197 ? 17.859 30.047 -7.293 1 97 197 SER A CA 1
ATOM 1540 C C . SER A 1 197 ? 16.359 29.875 -7.48 1 97 197 SER A C 1
ATOM 1542 O O . SER A 1 197 ? 15.914 29 -8.219 1 97 197 SER A O 1
ATOM 1544 N N . PHE A 1 198 ? 15.664 30.703 -6.777 1 97 198 PHE A N 1
ATOM 1545 C CA . PHE A 1 198 ? 14.211 30.719 -6.836 1 97 198 PHE A CA 1
ATOM 1546 C C . PHE A 1 198 ? 13.703 31.969 -7.547 1 97 198 PHE A C 1
ATOM 1548 O O . PHE A 1 198 ? 14.484 32.875 -7.824 1 97 198 PHE A O 1
ATOM 1555 N N . TYR A 1 199 ? 12.398 31.938 -7.875 1 96.5 199 TYR A N 1
ATOM 1556 C CA . TYR A 1 199 ? 11.828 33.062 -8.602 1 96.5 199 TYR A CA 1
ATOM 1557 C C . TYR A 1 199 ? 10.508 33.531 -7.98 1 96.5 199 TYR A C 1
ATOM 1559 O O . TYR A 1 199 ? 9.625 32.688 -7.73 1 96.5 199 TYR A O 1
ATOM 1567 N N . CYS A 1 200 ? 10.398 34.781 -7.719 1 96.19 200 CYS A N 1
ATOM 1568 C CA . CYS A 1 200 ? 9.156 35.438 -7.328 1 96.19 200 CYS A CA 1
ATOM 1569 C C . CYS A 1 200 ? 8.664 36.375 -8.43 1 96.19 200 CYS A C 1
ATOM 1571 O O . CYS A 1 200 ? 9.391 37.281 -8.867 1 96.19 200 CYS A O 1
ATOM 1573 N N . PRO A 1 201 ? 7.461 36.156 -8.828 1 95.31 201 PRO A N 1
ATOM 1574 C CA . PRO A 1 201 ? 6.965 37.031 -9.906 1 95.31 201 PRO A CA 1
ATOM 1575 C C . PRO A 1 201 ? 6.879 38.5 -9.508 1 95.31 201 PRO A C 1
ATOM 1577 O O . PRO A 1 201 ? 6.836 39.375 -10.375 1 95.31 201 PRO A O 1
ATOM 1580 N N . ARG A 1 202 ? 6.848 38.812 -8.289 1 94.94 202 ARG A N 1
ATOM 1581 C CA . ARG A 1 202 ? 6.727 40.156 -7.801 1 94.94 202 ARG A CA 1
ATOM 1582 C C . ARG A 1 202 ? 8.094 40.75 -7.488 1 94.94 202 ARG A C 1
ATOM 1584 O O . ARG A 1 202 ? 8.297 41.969 -7.609 1 94.94 202 ARG A O 1
ATOM 1591 N N . HIS A 1 203 ? 9.07 39.906 -7.055 1 97.12 203 HIS A N 1
ATOM 1592 C CA . HIS A 1 203 ? 10.312 40.469 -6.527 1 97.12 203 HIS A CA 1
ATOM 1593 C C . HIS A 1 203 ? 11.523 39.875 -7.242 1 97.12 203 HIS A C 1
ATOM 1595 O O . HIS A 1 203 ? 12.664 40.062 -6.801 1 97.12 203 HIS A O 1
ATOM 1601 N N . ASP A 1 204 ? 11.305 39.062 -8.172 1 96.56 204 ASP A N 1
ATOM 1602 C CA . ASP A 1 204 ? 12.336 38.531 -9.062 1 96.56 204 ASP A CA 1
ATOM 1603 C C . ASP A 1 204 ? 13.141 37.438 -8.375 1 96.56 204 ASP A C 1
ATOM 1605 O O . ASP A 1 204 ? 12.664 36.812 -7.43 1 96.56 204 ASP A O 1
ATOM 1609 N N . ARG A 1 205 ? 14.305 37.125 -8.867 1 96.69 205 ARG A N 1
ATOM 1610 C CA . ARG A 1 205 ? 15.078 35.969 -8.477 1 96.69 205 ARG A CA 1
ATOM 1611 C C . ARG A 1 205 ? 15.812 36.219 -7.156 1 96.69 205 ARG A C 1
ATOM 1613 O O . ARG A 1 205 ? 16.266 37.312 -6.895 1 96.69 205 ARG A O 1
ATOM 1620 N N . TYR A 1 206 ? 15.914 35.219 -6.363 1 96.25 206 TYR A N 1
ATOM 1621 C CA . TYR A 1 206 ? 16.719 35.156 -5.145 1 96.25 206 TYR A CA 1
ATOM 1622 C C . TYR A 1 206 ? 17.312 33.781 -4.945 1 96.25 206 TYR A C 1
ATOM 1624 O O . TYR A 1 206 ? 16.875 32.812 -5.586 1 96.25 206 TYR A O 1
ATOM 1632 N N . SER A 1 207 ? 18.375 33.656 -4.129 1 95.44 207 SER A N 1
ATOM 1633 C CA . SER A 1 207 ? 19.078 32.375 -4.039 1 95.44 207 SER A CA 1
ATOM 1634 C C . SER A 1 207 ? 19.406 32.031 -2.592 1 95.44 207 SER A C 1
ATOM 1636 O O . SER A 1 207 ? 19.469 32.906 -1.733 1 95.44 207 SER A O 1
ATOM 1638 N N . ILE A 1 208 ? 19.484 30.75 -2.379 1 93.75 208 ILE A N 1
ATOM 1639 C CA . ILE A 1 208 ? 19.953 30.188 -1.118 1 93.75 208 ILE A CA 1
ATOM 1640 C C . ILE A 1 208 ? 21.141 29.25 -1.375 1 93.75 208 ILE A C 1
ATOM 1642 O O . ILE A 1 208 ? 21.125 28.469 -2.324 1 93.75 208 ILE A O 1
ATOM 1646 N N . ASP A 1 209 ? 22.156 29.453 -0.624 1 93.31 209 ASP A N 1
ATOM 1647 C CA . ASP A 1 209 ? 23.266 28.516 -0.63 1 93.31 209 ASP A CA 1
ATOM 1648 C C . ASP A 1 209 ? 23.172 27.531 0.53 1 93.31 209 ASP A C 1
ATOM 1650 O O . ASP A 1 209 ? 23.359 27.906 1.689 1 93.31 209 ASP A O 1
ATOM 1654 N N . ILE A 1 210 ? 22.969 26.266 0.244 1 90.25 210 ILE A N 1
ATOM 1655 C CA . ILE A 1 210 ? 22.672 25.25 1.244 1 90.25 210 ILE A CA 1
ATOM 1656 C C . ILE A 1 210 ? 23.875 25.078 2.172 1 90.25 210 ILE A C 1
ATOM 1658 O O . ILE A 1 210 ? 23.703 24.797 3.365 1 90.25 210 ILE A O 1
ATOM 1662 N N . GLN A 1 211 ? 25.031 25.188 1.694 1 86.12 211 GLN A N 1
ATOM 1663 C CA . GLN A 1 211 ? 26.25 25.016 2.5 1 86.12 211 GLN A CA 1
ATOM 1664 C C . GLN A 1 211 ? 26.484 26.219 3.404 1 86.12 211 GLN A C 1
ATOM 1666 O O . GLN A 1 211 ? 26.891 26.078 4.555 1 86.12 211 GLN A O 1
ATOM 1671 N N . LYS A 1 212 ? 26.141 27.375 2.928 1 86.81 212 LYS A N 1
ATOM 1672 C CA . LYS A 1 212 ? 26.422 28.594 3.662 1 86.81 212 LYS A CA 1
ATOM 1673 C C . LYS A 1 212 ? 25.25 29 4.547 1 86.81 212 LYS A C 1
ATOM 1675 O O . LYS A 1 212 ? 25.438 29.359 5.711 1 86.81 212 LYS A O 1
ATOM 1680 N N . ASP A 1 213 ? 24.047 28.969 3.99 1 86.12 213 ASP A N 1
ATOM 1681 C CA . ASP A 1 213 ? 22.859 29.5 4.645 1 86.12 213 ASP A CA 1
ATOM 1682 C C . ASP A 1 213 ? 22.094 28.391 5.387 1 86.12 213 ASP A C 1
ATOM 1684 O O . ASP A 1 213 ? 21.234 28.688 6.227 1 86.12 213 ASP A O 1
ATOM 1688 N N . GLY A 1 214 ? 22.469 27.219 5.062 1 83.44 214 GLY A N 1
ATOM 1689 C CA . GLY A 1 214 ? 21.688 26.109 5.617 1 83.44 214 GLY A CA 1
ATOM 1690 C C . GLY A 1 214 ? 20.422 25.828 4.84 1 83.44 214 GLY A C 1
ATOM 1691 O O . GLY A 1 214 ? 20.234 26.344 3.742 1 83.44 214 GLY A O 1
ATOM 1692 N N . SER A 1 215 ? 19.641 24.859 5.379 1 87.62 215 SER A N 1
ATOM 1693 C CA . SER A 1 215 ? 18.438 24.406 4.672 1 87.62 215 SER A CA 1
ATOM 1694 C C . SER A 1 215 ? 17.172 24.844 5.402 1 87.62 215 SER A C 1
ATOM 1696 O O . SER A 1 215 ? 16.094 24.344 5.113 1 87.62 215 SER A O 1
ATOM 1698 N N . GLN A 1 216 ? 17.266 25.781 6.289 1 86.38 216 GLN A N 1
ATOM 1699 C CA . GLN A 1 216 ? 16.172 26.109 7.195 1 86.38 216 GLN A CA 1
ATOM 1700 C C . GLN A 1 216 ? 15.008 26.75 6.441 1 86.38 216 GLN A C 1
ATOM 1702 O O . GLN A 1 216 ? 13.852 26.609 6.848 1 86.38 216 GLN A O 1
ATOM 1707 N N . LYS A 1 217 ? 15.336 27.359 5.406 1 88.19 217 LYS A N 1
ATOM 1708 C CA . LYS A 1 217 ? 14.305 28.094 4.68 1 88.19 217 LYS A CA 1
ATOM 1709 C C . LYS A 1 217 ? 13.672 27.234 3.598 1 88.19 217 LYS A C 1
ATOM 1711 O O . LYS A 1 217 ? 12.727 27.656 2.93 1 88.19 217 LYS A O 1
ATOM 1716 N N . LEU A 1 218 ? 14.148 26.062 3.479 1 92.75 218 LEU A N 1
ATOM 1717 C CA . LEU A 1 218 ? 13.656 25.203 2.398 1 92.75 218 LEU A CA 1
ATOM 1718 C C . LEU A 1 218 ? 12.367 24.516 2.799 1 92.75 218 LEU A C 1
ATOM 1720 O O . LEU A 1 218 ? 12.211 24.094 3.949 1 92.75 218 LEU A O 1
ATOM 1724 N N . GLU A 1 219 ? 11.523 24.469 1.831 1 92.44 219 GLU A N 1
ATOM 1725 C CA . GLU A 1 219 ? 10.258 23.734 1.932 1 92.44 219 GLU A CA 1
ATOM 1726 C C . GLU A 1 219 ? 10.148 22.672 0.846 1 92.44 219 GLU A C 1
ATOM 1728 O O . GLU A 1 219 ? 10.789 22.781 -0.2 1 92.44 219 GLU A O 1
ATOM 1733 N N . PHE A 1 220 ? 9.391 21.703 1.153 1 93.75 220 PHE A N 1
ATOM 1734 C CA . PHE A 1 220 ? 9.344 20.547 0.26 1 93.75 220 PHE A CA 1
ATOM 1735 C C . PHE A 1 220 ? 7.906 20.188 -0.09 1 93.75 220 PHE A C 1
ATOM 1737 O O . PHE A 1 220 ? 7.055 20.094 0.794 1 93.75 220 PHE A O 1
ATOM 1744 N N . GLU A 1 221 ? 7.684 20.016 -1.36 1 92.56 221 GLU A N 1
ATOM 1745 C CA . GLU A 1 221 ? 6.395 19.469 -1.777 1 92.56 221 GLU A CA 1
ATOM 1746 C C . GLU A 1 221 ? 6.227 18.031 -1.295 1 92.56 221 GLU A C 1
ATOM 1748 O O . GLU A 1 221 ? 7.207 17.344 -0.984 1 92.56 221 GLU A O 1
ATOM 1753 N N . THR A 1 222 ? 5.098 17.469 -1.29 1 91.44 222 THR A N 1
ATOM 1754 C CA . THR A 1 222 ? 4.691 16.266 -0.57 1 91.44 222 THR A CA 1
ATOM 1755 C C . THR A 1 222 ? 5.566 15.086 -0.962 1 91.44 222 THR A C 1
ATOM 1757 O O . THR A 1 222 ? 6.137 14.414 -0.099 1 91.44 222 THR A O 1
ATOM 1760 N N . PRO A 1 223 ? 5.75 14.758 -2.277 1 93.94 223 PRO A N 1
ATOM 1761 C CA . PRO A 1 223 ? 6.578 13.594 -2.611 1 93.94 223 PRO A CA 1
ATOM 1762 C C . PRO A 1 223 ? 8.031 13.773 -2.184 1 93.94 223 PRO A C 1
ATOM 1764 O O . PRO A 1 223 ? 8.656 12.82 -1.696 1 93.94 223 PRO A O 1
ATOM 1767 N N . LEU A 1 224 ? 8.523 14.953 -2.379 1 95.38 224 LEU A N 1
ATOM 1768 C CA . LEU A 1 224 ? 9.906 15.219 -1.985 1 95.38 224 LEU A CA 1
ATOM 1769 C C . LEU A 1 224 ? 10.062 15.164 -0.47 1 95.38 224 LEU A C 1
ATOM 1771 O O . LEU A 1 224 ? 11.047 14.625 0.038 1 95.38 224 LEU A O 1
ATOM 1775 N N . ARG A 1 225 ? 9.141 15.742 0.218 1 95.12 225 ARG A N 1
ATOM 1776 C CA . ARG A 1 225 ? 9.156 15.695 1.677 1 95.12 225 ARG A CA 1
ATOM 1777 C C . ARG A 1 225 ? 9.172 14.258 2.18 1 95.12 225 ARG A C 1
ATOM 1779 O O . ARG A 1 225 ? 9.898 13.93 3.127 1 95.12 225 ARG A O 1
ATOM 1786 N N . ASN A 1 226 ? 8.359 13.438 1.584 1 95.44 226 ASN A N 1
ATOM 1787 C CA . ASN A 1 226 ? 8.32 12.023 1.932 1 95.44 226 ASN A CA 1
ATOM 1788 C C . ASN A 1 226 ? 9.68 11.359 1.728 1 95.44 226 ASN A C 1
ATOM 1790 O O . ASN A 1 226 ? 10.148 10.617 2.59 1 95.44 226 ASN A O 1
ATOM 1794 N N . LEU A 1 227 ? 10.289 11.656 0.614 1 97.38 227 LEU A N 1
ATOM 1795 C CA . LEU A 1 227 ? 11.594 11.086 0.302 1 97.38 227 LEU A CA 1
ATOM 1796 C C . LEU A 1 227 ? 12.648 11.562 1.295 1 97.38 227 LEU A C 1
ATOM 1798 O O . LEU A 1 227 ? 13.383 10.75 1.87 1 97.38 227 LEU A O 1
ATOM 1802 N N . ILE A 1 228 ? 12.703 12.844 1.537 1 96.88 228 ILE A N 1
ATOM 1803 C CA . ILE A 1 228 ? 13.711 13.422 2.424 1 96.88 228 ILE A CA 1
ATOM 1804 C C . ILE A 1 228 ? 13.539 12.859 3.834 1 96.88 228 ILE A C 1
ATOM 1806 O O . ILE A 1 228 ? 14.516 12.469 4.477 1 96.88 228 ILE A O 1
ATOM 1810 N N . ARG A 1 229 ? 12.336 12.859 4.297 1 96.62 229 ARG A N 1
ATOM 1811 C CA . ARG A 1 229 ? 12.055 12.305 5.621 1 96.62 229 ARG A CA 1
ATOM 1812 C C . ARG A 1 229 ? 12.508 10.852 5.715 1 96.62 229 ARG A C 1
ATOM 1814 O O . ARG A 1 229 ? 13.133 10.453 6.699 1 96.62 229 ARG A O 1
ATOM 1821 N N . GLY A 1 230 ? 12.148 10.062 4.719 1 97.5 230 GLY A N 1
ATOM 1822 C CA . GLY A 1 230 ? 12.562 8.664 4.691 1 97.5 230 GLY A CA 1
ATOM 1823 C C . GLY A 1 230 ? 14.07 8.492 4.703 1 97.5 230 GLY A C 1
ATOM 1824 O O . GLY A 1 230 ? 14.594 7.629 5.41 1 97.5 230 GLY A O 1
ATOM 1825 N N . LEU A 1 231 ? 14.734 9.305 3.93 1 98.12 231 LEU A N 1
ATOM 1826 C CA . LEU A 1 231 ? 16.188 9.242 3.865 1 98.12 231 LEU A CA 1
ATOM 1827 C C . LEU A 1 231 ? 16.812 9.641 5.199 1 98.12 231 LEU A C 1
ATOM 1829 O O . LEU A 1 231 ? 17.75 8.992 5.672 1 98.12 231 LEU A O 1
ATOM 1833 N N . LEU A 1 232 ? 16.266 10.688 5.742 1 97.19 232 LEU A N 1
ATOM 1834 C CA . LEU A 1 232 ? 16.75 11.164 7.031 1 97.19 232 LEU A CA 1
ATOM 1835 C C . LEU A 1 232 ? 16.594 10.094 8.102 1 97.19 232 LEU A C 1
ATOM 1837 O O . LEU A 1 232 ? 17.547 9.805 8.844 1 97.19 232 LEU A O 1
ATOM 1841 N N . TYR A 1 233 ? 15.445 9.5 8.172 1 97.75 233 TYR A N 1
ATOM 1842 C CA . TYR A 1 233 ? 15.172 8.453 9.148 1 97.75 233 TYR A CA 1
ATOM 1843 C C . TYR A 1 233 ? 16.078 7.246 8.922 1 97.75 233 TYR A C 1
ATOM 1845 O O . TYR A 1 233 ? 16.516 6.598 9.875 1 97.75 233 TYR A O 1
ATOM 1853 N N . THR A 1 234 ? 16.281 6.934 7.676 1 97.5 234 THR A N 1
ATOM 1854 C CA . THR A 1 234 ? 17.188 5.832 7.332 1 97.5 234 THR A CA 1
ATOM 1855 C C . THR A 1 234 ? 18.594 6.09 7.875 1 97.5 234 THR A C 1
ATOM 1857 O O . THR A 1 234 ? 19.188 5.211 8.492 1 97.5 234 THR A O 1
ATOM 1860 N N . GLU A 1 235 ? 19.047 7.289 7.691 1 96.62 235 GLU A N 1
ATOM 1861 C CA . GLU A 1 235 ? 20.359 7.664 8.18 1 96.62 235 GLU A CA 1
ATOM 1862 C C . GLU A 1 235 ? 20.422 7.625 9.703 1 96.62 235 GLU A C 1
ATOM 1864 O O . GLU A 1 235 ? 21.391 7.109 10.281 1 96.62 235 GLU A O 1
ATOM 1869 N N . ASP A 1 236 ? 19.406 8.125 10.297 1 96.31 236 ASP A N 1
ATOM 1870 C CA . ASP A 1 236 ? 19.344 8.109 11.758 1 96.31 236 ASP A CA 1
ATOM 1871 C C . ASP A 1 236 ? 19.328 6.684 12.297 1 96.31 236 ASP A C 1
ATOM 1873 O O . ASP A 1 236 ? 19.984 6.379 13.297 1 96.31 236 ASP A O 1
ATOM 1877 N N . ASN A 1 237 ? 18.594 5.863 11.664 1 96.31 237 ASN A N 1
ATOM 1878 C CA . ASN A 1 237 ? 18.484 4.469 12.094 1 96.31 237 ASN A CA 1
ATOM 1879 C C . ASN A 1 237 ? 19.828 3.748 12.008 1 96.31 237 ASN A C 1
ATOM 1881 O O . ASN A 1 237 ? 20.109 2.854 12.805 1 96.31 237 ASN A O 1
ATOM 1885 N N . GLN A 1 238 ? 20.641 4.121 11.102 1 94.25 238 GLN A N 1
ATOM 1886 C CA . GLN A 1 238 ? 21.922 3.477 10.859 1 94.25 238 GLN A CA 1
ATOM 1887 C C . GLN A 1 238 ? 23 4.023 11.797 1 94.25 238 GLN A C 1
ATOM 1889 O O . GLN A 1 238 ? 23.953 3.32 12.125 1 94.25 238 GLN A O 1
ATOM 1894 N N . GLU A 1 239 ? 22.766 5.188 12.188 1 94.81 239 GLU A N 1
ATOM 1895 C CA . GLU A 1 239 ? 23.797 5.887 12.93 1 94.81 239 GLU A CA 1
ATOM 1896 C C . GLU A 1 239 ? 23.891 5.387 14.367 1 94.81 239 GLU A C 1
ATOM 1898 O O . GLU A 1 239 ? 22.906 5.422 15.102 1 94.81 239 GLU A O 1
ATOM 1903 N N . LYS A 1 240 ? 25.016 5.07 14.789 1 93.56 240 LYS A N 1
ATOM 1904 C CA . LYS A 1 240 ? 25.25 4.492 16.109 1 93.56 240 LYS A CA 1
ATOM 1905 C C . LYS A 1 240 ? 25.078 5.539 17.203 1 93.56 240 LYS A C 1
ATOM 1907 O O . LYS A 1 240 ? 24.656 5.215 18.312 1 93.56 240 LYS A O 1
ATOM 1912 N N . ASP A 1 241 ? 25.344 6.762 16.844 1 94.06 241 ASP A N 1
ATOM 1913 C CA . ASP A 1 241 ? 25.312 7.828 17.844 1 94.06 241 ASP A CA 1
ATOM 1914 C C . ASP A 1 241 ? 23.875 8.32 18.062 1 94.06 241 ASP A C 1
ATOM 1916 O O . ASP A 1 241 ? 23.625 9.086 19 1 94.06 241 ASP A O 1
ATOM 1920 N N . VAL A 1 242 ? 23.047 7.93 17.25 1 95.44 242 VAL A N 1
ATOM 1921 C CA . VAL A 1 242 ? 21.641 8.211 17.438 1 95.44 242 VAL A CA 1
ATOM 1922 C C . VAL A 1 242 ? 21 7.105 18.281 1 95.44 242 VAL A C 1
ATOM 1924 O O . VAL A 1 242 ? 21.047 5.93 17.922 1 95.44 242 VAL A O 1
ATOM 1927 N N . SER A 1 243 ? 20.391 7.461 19.359 1 96.31 243 SER A N 1
ATOM 1928 C CA . SER A 1 243 ? 19.984 6.488 20.375 1 96.31 243 SER A CA 1
ATOM 1929 C C . SER A 1 243 ? 18.609 5.922 20.062 1 96.31 243 SER A C 1
ATOM 1931 O O . SER A 1 243 ? 18.156 4.984 20.719 1 96.31 243 SER A O 1
ATOM 1933 N N . TYR A 1 244 ? 17.984 6.512 19.094 1 97.38 244 TYR A N 1
ATOM 1934 C CA . TYR A 1 244 ? 16.609 6.09 18.828 1 97.38 244 TYR A CA 1
ATOM 1935 C C . TYR A 1 244 ? 16.469 5.559 17.422 1 97.38 244 TYR A C 1
ATOM 1937 O O . TYR A 1 244 ? 17.266 5.863 16.531 1 97.38 244 TYR A O 1
ATOM 1945 N N . SER A 1 245 ? 15.414 4.746 17.203 1 97.38 245 SER A N 1
ATOM 1946 C CA . SER A 1 245 ? 14.938 4.309 15.898 1 97.38 245 SER A CA 1
ATOM 1947 C C . SER A 1 245 ? 13.664 5.047 15.5 1 97.38 245 SER A C 1
ATOM 1949 O O . SER A 1 245 ? 12.805 5.316 16.344 1 97.38 245 SER A O 1
ATOM 1951 N N . TRP A 1 246 ? 13.625 5.344 14.25 1 98.06 246 TRP A N 1
ATOM 1952 C CA . TRP A 1 246 ? 12.406 5.945 13.727 1 98.06 246 TRP A CA 1
ATOM 1953 C C . TRP A 1 246 ? 11.43 4.879 13.258 1 98.06 246 TRP A C 1
ATOM 1955 O O . TRP A 1 246 ? 11.828 3.908 12.602 1 98.06 246 TRP A O 1
ATOM 1965 N N . LEU A 1 247 ? 10.219 5.062 13.602 1 98.38 247 LEU A N 1
ATOM 1966 C CA . LEU A 1 247 ? 9.047 4.363 13.086 1 98.38 247 LEU A CA 1
ATOM 1967 C C . LEU A 1 247 ? 8.008 5.352 12.57 1 98.38 247 LEU A C 1
ATOM 1969 O O . LEU A 1 247 ? 7.738 6.371 13.211 1 98.38 247 LEU A O 1
ATOM 1973 N N . ARG A 1 248 ? 7.469 5.098 11.398 1 98.38 248 ARG A N 1
ATOM 1974 C CA . ARG A 1 248 ? 6.496 6.023 10.828 1 98.38 248 ARG A CA 1
ATOM 1975 C C . ARG A 1 248 ? 5.102 5.406 10.805 1 98.38 248 ARG A C 1
ATOM 1977 O O . ARG A 1 248 ? 4.945 4.227 10.484 1 98.38 248 ARG A O 1
ATOM 1984 N N . ILE A 1 249 ? 4.125 6.176 11.164 1 98.56 249 ILE A N 1
ATOM 1985 C CA . ILE A 1 249 ? 2.725 5.789 11.023 1 98.56 249 ILE A CA 1
ATOM 1986 C C . ILE A 1 249 ? 1.992 6.824 10.164 1 98.56 249 ILE A C 1
ATOM 1988 O O . ILE A 1 249 ? 2.086 8.023 10.422 1 98.56 249 ILE A O 1
ATOM 1992 N N . THR A 1 250 ? 1.356 6.371 9.172 1 96.94 250 THR A N 1
ATOM 1993 C CA . THR A 1 250 ? 0.634 7.258 8.266 1 96.94 250 THR A CA 1
ATOM 1994 C C . THR A 1 250 ? -0.578 6.547 7.664 1 96.94 250 THR A C 1
ATOM 1996 O O . THR A 1 250 ? -0.778 5.352 7.891 1 96.94 250 THR A O 1
ATOM 1999 N N . GLY A 1 251 ? -1.413 7.289 7.031 1 94.75 251 GLY A N 1
ATOM 2000 C CA . GLY A 1 251 ? -2.568 6.695 6.375 1 94.75 251 GLY A CA 1
ATOM 2001 C C . GLY A 1 251 ? -2.197 5.801 5.207 1 94.75 251 GLY A C 1
ATOM 2002 O O . GLY A 1 251 ? -1.231 6.074 4.492 1 94.75 251 GLY A O 1
ATOM 2003 N N . SER A 1 252 ? -3.061 4.848 4.961 1 94.25 252 SER A N 1
ATOM 2004 C CA . SER A 1 252 ? -2.766 3.848 3.941 1 94.25 252 SER A CA 1
ATOM 2005 C C . SER A 1 252 ? -2.863 4.445 2.539 1 94.25 252 SER A C 1
ATOM 2007 O O . SER A 1 252 ? -2.445 3.818 1.563 1 94.25 252 SER A O 1
ATOM 2009 N N . ASP A 1 253 ? -3.375 5.613 2.432 1 89.06 253 ASP A N 1
ATOM 2010 C CA . ASP A 1 253 ? -3.377 6.277 1.131 1 89.06 253 ASP A CA 1
ATOM 2011 C C . ASP A 1 253 ? -1.955 6.59 0.672 1 89.06 253 ASP A C 1
ATOM 2013 O O . ASP A 1 253 ? -1.721 6.836 -0.513 1 89.06 253 ASP A O 1
ATOM 2017 N N . HIS A 1 254 ? -1.011 6.5 1.57 1 92.5 254 HIS A N 1
ATOM 2018 C CA . HIS A 1 254 ? 0.394 6.676 1.219 1 92.5 254 HIS A CA 1
ATOM 2019 C C . HIS A 1 254 ? 1.03 5.348 0.817 1 92.5 254 HIS A C 1
ATOM 2021 O O . HIS A 1 254 ? 2.154 5.32 0.309 1 92.5 254 HIS A O 1
ATOM 2027 N N . ALA A 1 255 ? 0.392 4.301 0.983 1 94.06 255 ALA A N 1
ATOM 2028 C CA . ALA A 1 255 ? 0.961 2.977 0.754 1 94.06 255 ALA A CA 1
ATOM 2029 C C . ALA A 1 255 ? 0.939 2.619 -0.729 1 94.06 255 ALA A C 1
ATOM 2031 O O . ALA A 1 255 ? 0.334 3.328 -1.537 1 94.06 255 ALA A O 1
ATOM 2032 N N . GLY A 1 256 ? 1.6 1.57 -1.045 1 93.69 256 GLY A N 1
ATOM 2033 C CA . GLY A 1 256 ? 1.528 1.022 -2.389 1 93.69 256 GLY A CA 1
ATOM 2034 C C . GLY A 1 256 ? 2.385 1.778 -3.389 1 93.69 256 GLY A C 1
ATOM 2035 O O . GLY A 1 256 ? 3.545 2.09 -3.109 1 93.69 256 GLY A O 1
ATOM 2036 N N . PHE A 1 257 ? 1.727 2.076 -4.523 1 93.5 257 PHE A N 1
ATOM 2037 C CA . PHE A 1 257 ? 2.441 2.641 -5.664 1 93.5 257 PHE A CA 1
ATOM 2038 C C . PHE A 1 257 ? 3.15 3.932 -5.27 1 93.5 257 PHE A C 1
ATOM 2040 O O . PHE A 1 257 ? 4.324 4.125 -5.598 1 93.5 257 PHE A O 1
ATOM 2047 N N . TYR A 1 258 ? 2.502 4.727 -4.539 1 92.25 258 TYR A N 1
ATOM 2048 C CA . TYR A 1 258 ? 3.049 6.02 -4.137 1 92.25 258 TYR A CA 1
ATOM 2049 C C . TYR A 1 258 ? 4.32 5.844 -3.318 1 92.25 258 TYR A C 1
ATOM 2051 O O . TYR A 1 258 ? 5.363 6.41 -3.65 1 92.25 258 TYR A O 1
ATOM 2059 N N . GLN A 1 259 ? 4.246 5.051 -2.307 1 95.38 259 GLN A N 1
ATOM 2060 C CA . GLN A 1 259 ? 5.375 4.844 -1.405 1 95.38 259 GLN A CA 1
ATOM 2061 C C . GLN A 1 259 ? 6.516 4.113 -2.109 1 95.38 259 GLN A C 1
ATOM 2063 O O . GLN A 1 259 ? 7.688 4.438 -1.911 1 95.38 259 GLN A O 1
ATOM 2068 N N . GLU A 1 260 ? 6.184 3.193 -2.926 1 95.62 260 GLU A N 1
ATOM 2069 C CA . GLU A 1 260 ? 7.172 2.379 -3.621 1 95.62 260 GLU A CA 1
ATOM 2070 C C . GLU A 1 260 ? 7.977 3.213 -4.617 1 95.62 260 GLU A C 1
ATOM 2072 O O . GLU A 1 260 ? 9.195 3.072 -4.711 1 95.62 260 GLU A O 1
ATOM 2077 N N . GLN A 1 261 ? 7.328 4.117 -5.273 1 93.56 261 GLN A N 1
ATOM 2078 C CA . GLN A 1 261 ? 8.008 4.953 -6.258 1 93.56 261 GLN A CA 1
ATOM 2079 C C . GLN A 1 261 ? 8.703 6.137 -5.59 1 93.56 261 GLN A C 1
ATOM 2081 O O . GLN A 1 261 ? 9.883 6.398 -5.852 1 93.56 261 GLN A O 1
ATOM 2086 N N . THR A 1 262 ? 8.008 6.777 -4.68 1 93.75 262 THR A N 1
ATOM 2087 C CA . THR A 1 262 ? 8.523 8.047 -4.184 1 93.75 262 THR A CA 1
ATOM 2088 C C . THR A 1 262 ? 9.586 7.82 -3.109 1 93.75 262 THR A C 1
ATOM 2090 O O . THR A 1 262 ? 10.531 8.602 -2.988 1 93.75 262 THR A O 1
ATOM 2093 N N . PHE A 1 263 ? 9.484 6.738 -2.375 1 97.06 263 PHE A N 1
ATOM 2094 C CA . PHE A 1 263 ? 10.477 6.516 -1.333 1 97.06 263 PHE A CA 1
ATOM 2095 C C . PHE A 1 263 ? 11.43 5.395 -1.728 1 97.06 263 PHE A C 1
ATOM 2097 O O . PHE A 1 263 ? 12.625 5.629 -1.926 1 97.06 263 PHE A O 1
ATOM 2104 N N . TYR A 1 264 ? 10.977 4.199 -1.944 1 97.19 264 TYR A N 1
ATOM 2105 C CA . TYR A 1 264 ? 11.875 3.059 -2.092 1 97.19 264 TYR A CA 1
ATOM 2106 C C . TYR A 1 264 ? 12.719 3.189 -3.354 1 97.19 264 TYR A C 1
ATOM 2108 O O . TYR A 1 264 ? 13.945 3.057 -3.307 1 97.19 264 TYR A O 1
ATOM 2116 N N . LYS A 1 265 ? 12.062 3.469 -4.43 1 96.25 265 LYS A N 1
ATOM 2117 C CA . LYS A 1 265 ? 12.844 3.658 -5.652 1 96.25 265 LYS A CA 1
ATOM 2118 C C . LYS A 1 265 ? 13.719 4.902 -5.555 1 96.25 265 LYS A C 1
ATOM 2120 O O . LYS A 1 265 ? 14.883 4.879 -5.965 1 96.25 265 LYS A O 1
ATOM 2125 N N . GLY A 1 266 ? 13.125 5.988 -5.043 1 96.88 266 GLY A N 1
ATOM 2126 C CA . GLY A 1 266 ? 13.914 7.195 -4.844 1 96.88 266 GLY A CA 1
ATOM 2127 C C . GLY A 1 266 ? 15.133 6.977 -3.963 1 96.88 266 GLY A C 1
ATOM 2128 O O . GLY A 1 266 ? 16.234 7.426 -4.289 1 96.88 266 GLY A O 1
ATOM 2129 N N . ALA A 1 267 ? 14.922 6.312 -2.869 1 97.81 267 ALA A N 1
ATOM 2130 C CA . ALA A 1 267 ? 16.016 6.02 -1.942 1 97.81 267 ALA A CA 1
ATOM 2131 C C . ALA A 1 267 ? 17.078 5.16 -2.607 1 97.81 267 ALA A C 1
ATOM 2133 O O . ALA A 1 267 ? 18.281 5.391 -2.426 1 97.81 267 ALA A O 1
ATOM 2134 N N . ALA A 1 268 ? 16.641 4.23 -3.375 1 96.94 268 ALA A N 1
ATOM 2135 C CA . ALA A 1 268 ? 17.562 3.352 -4.07 1 96.94 268 ALA A CA 1
ATOM 2136 C C . ALA A 1 268 ? 18.406 4.133 -5.074 1 96.94 268 ALA A C 1
ATOM 2138 O O . ALA A 1 268 ? 19.625 3.912 -5.184 1 96.94 268 ALA A O 1
ATOM 2139 N N . LEU A 1 269 ? 17.797 5.02 -5.777 1 96.56 269 LEU A N 1
ATOM 2140 C CA . LEU A 1 269 ? 18.484 5.844 -6.762 1 96.56 269 LEU A CA 1
ATOM 2141 C C . LEU A 1 269 ? 19.578 6.672 -6.102 1 96.56 269 LEU A C 1
ATOM 2143 O O . LEU A 1 269 ? 20.609 6.969 -6.727 1 96.56 269 LEU A O 1
ATOM 2147 N N . LEU A 1 270 ? 19.328 6.965 -4.879 1 97.38 270 LEU A N 1
ATOM 2148 C CA . LEU A 1 270 ? 20.266 7.816 -4.152 1 97.38 270 LEU A CA 1
ATOM 2149 C C . LEU A 1 270 ? 21.25 6.98 -3.346 1 97.38 270 LEU A C 1
ATOM 2151 O O . LEU A 1 270 ? 22.047 7.52 -2.576 1 97.38 270 LEU A O 1
ATOM 2155 N N . GLY A 1 271 ? 21.125 5.719 -3.424 1 95.75 271 GLY A N 1
ATOM 2156 C CA . GLY A 1 271 ? 22.078 4.812 -2.795 1 95.75 271 GLY A CA 1
ATOM 2157 C C . GLY A 1 271 ? 21.828 4.625 -1.311 1 95.75 271 GLY A C 1
ATOM 2158 O O . GLY A 1 271 ? 22.75 4.277 -0.562 1 95.75 271 GLY A O 1
ATOM 2159 N N . ALA A 1 272 ? 20.641 4.879 -0.847 1 96 272 ALA A N 1
ATOM 2160 C CA . ALA A 1 272 ? 20.312 4.727 0.569 1 96 272 ALA A CA 1
ATOM 2161 C C . ALA A 1 272 ? 20.219 3.252 0.951 1 96 272 ALA A C 1
ATOM 2163 O O . ALA A 1 272 ? 19.875 2.41 0.117 1 96 272 ALA A O 1
ATOM 2164 N N . ASP A 1 273 ? 20.5 2.973 2.168 1 95.25 273 ASP A N 1
ATOM 2165 C CA . ASP A 1 273 ? 20.406 1.611 2.686 1 95.25 273 ASP A CA 1
ATOM 2166 C C . ASP A 1 273 ? 18.969 1.281 3.084 1 95.25 273 ASP A C 1
ATOM 2168 O O . ASP A 1 273 ? 18.578 1.453 4.242 1 95.25 273 ASP A O 1
ATOM 2172 N N . ILE A 1 274 ? 18.312 0.673 2.297 1 95.56 274 ILE A N 1
ATOM 2173 C CA . ILE A 1 274 ? 16.891 0.373 2.459 1 95.56 274 ILE A CA 1
ATOM 2174 C C . ILE A 1 274 ? 16.703 -0.61 3.611 1 95.56 274 ILE A C 1
ATOM 2176 O O . ILE A 1 274 ? 15.633 -0.649 4.234 1 95.56 274 ILE A O 1
ATOM 2180 N N . THR A 1 275 ? 17.656 -1.392 3.953 1 94.38 275 THR A N 1
ATOM 2181 C CA . THR A 1 275 ? 17.547 -2.359 5.039 1 94.38 275 THR A CA 1
ATOM 2182 C C . THR A 1 275 ? 17.312 -1.653 6.371 1 94.38 275 THR A C 1
ATOM 2184 O O . THR A 1 275 ? 16.703 -2.219 7.285 1 94.38 275 THR A O 1
ATOM 2187 N N . ASN A 1 276 ? 17.766 -0.39 6.41 1 94.5 276 ASN A N 1
ATOM 2188 C CA . ASN A 1 276 ? 17.641 0.381 7.641 1 94.5 276 ASN A CA 1
ATOM 2189 C C . ASN A 1 276 ? 16.578 1.469 7.508 1 94.5 276 ASN A C 1
ATOM 2191 O O . ASN A 1 276 ? 16.484 2.365 8.352 1 94.5 276 ASN A O 1
ATOM 2195 N N . SER A 1 277 ? 15.828 1.388 6.43 1 96.44 277 SER A N 1
ATOM 2196 C CA . SER A 1 277 ? 14.734 2.34 6.281 1 96.44 277 SER A CA 1
ATOM 2197 C C . SER A 1 277 ? 13.734 2.217 7.43 1 96.44 277 SER A C 1
ATOM 2199 O O . SER A 1 277 ? 13.625 1.157 8.047 1 96.44 277 SER A O 1
ATOM 2201 N N . PRO A 1 278 ? 13.086 3.322 7.754 1 96.81 278 PRO A N 1
ATOM 2202 C CA . PRO A 1 278 ? 12.094 3.227 8.828 1 96.81 278 PRO A CA 1
ATOM 2203 C C . PRO A 1 278 ? 10.938 2.287 8.484 1 96.81 278 PRO A C 1
ATOM 2205 O O . PRO A 1 278 ? 10.5 2.24 7.328 1 96.81 278 PRO A O 1
ATOM 2208 N N . LEU A 1 279 ? 10.539 1.549 9.477 1 96.69 279 LEU A N 1
ATOM 2209 C CA . LEU A 1 279 ? 9.297 0.804 9.328 1 96.69 279 LEU A CA 1
ATOM 2210 C C . LEU A 1 279 ? 8.109 1.752 9.211 1 96.69 279 LEU A C 1
ATOM 2212 O O . LEU A 1 279 ? 8.023 2.746 9.938 1 96.69 279 LEU A O 1
ATOM 2216 N N . ILE A 1 280 ? 7.246 1.461 8.297 1 97.75 280 ILE A N 1
ATOM 2217 C CA . ILE A 1 280 ? 6.059 2.291 8.117 1 97.75 280 ILE A CA 1
ATOM 2218 C C . ILE A 1 280 ? 4.809 1.467 8.398 1 97.75 280 ILE A C 1
ATOM 2220 O O . ILE A 1 280 ? 4.566 0.444 7.758 1 97.75 280 ILE A O 1
ATOM 2224 N N . VAL A 1 281 ? 4.082 1.916 9.352 1 97.38 281 VAL A N 1
ATOM 2225 C CA . VAL A 1 281 ? 2.793 1.323 9.695 1 97.38 281 VAL A CA 1
ATOM 2226 C C . VAL A 1 281 ? 1.662 2.172 9.117 1 97.38 281 VAL A C 1
ATOM 2228 O O . VAL A 1 281 ? 1.658 3.396 9.266 1 97.38 281 VAL A O 1
ATOM 2231 N N . TYR A 1 282 ? 0.722 1.485 8.492 1 96.5 282 TYR A N 1
ATOM 2232 C CA . TYR A 1 282 ? -0.353 2.217 7.832 1 96.5 282 TYR A CA 1
ATOM 2233 C C . TYR A 1 282 ? -1.665 2.062 8.594 1 96.5 282 TYR A C 1
ATOM 2235 O O . TYR A 1 282 ? -2.051 0.951 8.961 1 96.5 282 TYR A O 1
ATOM 2243 N N . SER A 1 283 ? -2.285 3.17 8.82 1 97.19 283 SER A N 1
ATOM 2244 C CA . SER A 1 283 ? -3.609 3.135 9.43 1 97.19 283 SER A CA 1
ATOM 2245 C C . SER A 1 283 ? -4.695 2.932 8.375 1 97.19 283 SER A C 1
ATOM 2247 O O . SER A 1 283 ? -4.566 3.398 7.246 1 97.19 283 SER A O 1
ATOM 2249 N N . PRO A 1 284 ? -5.785 2.289 8.742 1 95.56 284 PRO A N 1
ATOM 2250 C CA . PRO A 1 284 ? -6.902 2.09 7.812 1 95.56 284 PRO A CA 1
ATOM 2251 C C . PRO A 1 284 ? -7.535 3.404 7.359 1 95.56 284 PRO A C 1
ATOM 2253 O O . PRO A 1 284 ? -7.582 4.367 8.125 1 95.56 284 PRO A O 1
ATOM 2256 N N . LEU A 1 285 ? -8.016 3.371 6.184 1 94.94 285 LEU A N 1
ATOM 2257 C CA . LEU A 1 285 ? -8.75 4.52 5.668 1 94.94 285 LEU A CA 1
ATOM 2258 C C . LEU A 1 285 ? -10.234 4.402 6 1 94.94 285 LEU A C 1
ATOM 2260 O O . LEU A 1 285 ? -10.773 3.293 6.074 1 94.94 285 LEU A O 1
ATOM 2264 N N . VAL A 1 286 ? -10.805 5.512 6.18 1 94.44 286 VAL A N 1
ATOM 2265 C CA . VAL A 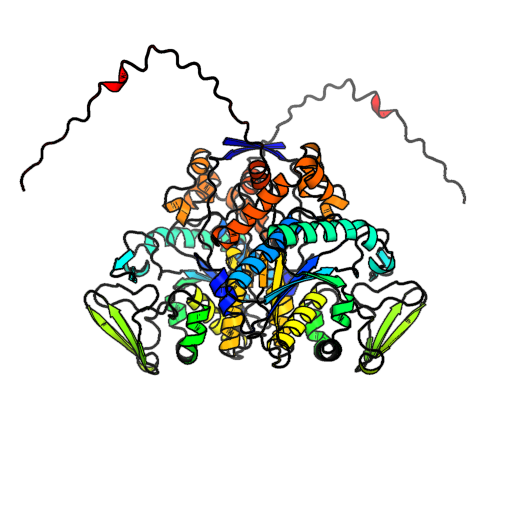1 286 ? -12.266 5.582 6.246 1 94.44 286 VAL A CA 1
ATOM 2266 C C . VAL A 1 286 ? -12.828 5.953 4.875 1 94.44 286 VAL A C 1
ATOM 2268 O O . VAL A 1 286 ? -12.445 6.973 4.297 1 94.44 286 VAL A O 1
ATOM 2271 N N . VAL A 1 287 ? -13.734 5.09 4.43 1 91.81 287 VAL A N 1
ATOM 2272 C CA . VAL A 1 287 ? -14.188 5.281 3.055 1 91.81 287 VAL A CA 1
ATOM 2273 C C . VAL A 1 287 ? -15.695 5.504 3.033 1 91.81 287 VAL A C 1
ATOM 2275 O O . VAL A 1 287 ? -16.406 5.094 3.953 1 91.81 287 VAL A O 1
ATOM 2278 N N . ASP A 1 288 ? -16.156 6.207 2.02 1 86.69 288 ASP A N 1
ATOM 2279 C CA . ASP A 1 288 ? -17.578 6.473 1.872 1 86.69 288 ASP A CA 1
ATOM 2280 C C . ASP A 1 288 ? -18.297 5.285 1.239 1 86.69 288 ASP A C 1
ATOM 2282 O O . ASP A 1 288 ? -17.75 4.18 1.183 1 86.69 288 ASP A O 1
ATOM 2286 N N . TRP A 1 289 ? -19.484 5.48 0.762 1 81.62 289 TRP A N 1
ATOM 2287 C CA . TRP A 1 289 ? -20.328 4.383 0.283 1 81.62 289 TRP A CA 1
ATOM 2288 C C . TRP A 1 289 ? -19.766 3.803 -1.014 1 81.62 289 TRP A C 1
ATOM 2290 O O . TRP A 1 289 ? -20.031 2.648 -1.352 1 81.62 289 TRP A O 1
ATOM 2300 N N . THR A 1 290 ? -18.969 4.598 -1.706 1 85.94 290 THR A N 1
ATOM 2301 C CA . THR A 1 290 ? -18.422 4.109 -2.963 1 85.94 290 THR A CA 1
ATOM 2302 C C . THR A 1 290 ? -17.094 3.396 -2.729 1 85.94 290 THR A C 1
ATOM 2304 O O . THR A 1 290 ? -16.609 2.668 -3.598 1 85.94 290 THR A O 1
ATOM 2307 N N . GLY A 1 291 ? -16.469 3.625 -1.602 1 89.5 291 GLY A N 1
ATOM 2308 C CA . GLY A 1 291 ? -15.141 3.082 -1.321 1 89.5 291 GLY A CA 1
ATOM 2309 C C . GLY A 1 291 ? -14.039 4.113 -1.435 1 89.5 291 GLY A C 1
ATOM 2310 O O . GLY A 1 291 ? -12.859 3.781 -1.301 1 89.5 291 GLY A O 1
ATOM 2311 N N . ALA A 1 292 ? -14.414 5.375 -1.658 1 88.81 292 ALA A N 1
ATOM 2312 C CA . ALA A 1 292 ? -13.43 6.453 -1.727 1 88.81 292 ALA A CA 1
ATOM 2313 C C . ALA A 1 292 ? -13.102 6.988 -0.335 1 88.81 292 ALA A C 1
ATOM 2315 O O . ALA A 1 292 ? -13.992 7.125 0.508 1 88.81 292 ALA A O 1
ATOM 2316 N N . LYS A 1 293 ? -11.875 7.238 -0.147 1 89.94 293 LYS A N 1
ATOM 2317 C CA . LYS A 1 293 ? -11.484 7.781 1.15 1 89.94 293 LYS A CA 1
ATOM 2318 C C . LYS A 1 293 ? -12.164 9.125 1.415 1 89.94 293 LYS A C 1
ATOM 2320 O O . LYS A 1 293 ? -12.367 9.914 0.493 1 89.94 293 LYS A O 1
ATOM 2325 N N . LEU A 1 294 ? -12.43 9.383 2.621 1 86.69 294 LEU A N 1
ATOM 2326 C CA . LEU A 1 294 ? -12.922 10.703 3.002 1 86.69 294 LEU A CA 1
ATOM 2327 C C . LEU A 1 294 ? -11.844 11.758 2.816 1 86.69 294 LEU A C 1
ATOM 2329 O O . LEU A 1 294 ? -10.68 11.539 3.17 1 86.69 294 LEU A O 1
ATOM 2333 N N . SER A 1 295 ? -12.273 12.797 2.168 1 79.94 295 SER A N 1
ATOM 2334 C CA . SER A 1 295 ? -11.289 13.812 1.81 1 79.94 295 SER A CA 1
ATOM 2335 C C . SER A 1 295 ? -11.656 15.172 2.396 1 79.94 295 SER A C 1
ATOM 2337 O O . SER A 1 295 ? -12.797 15.625 2.266 1 79.94 295 SER A O 1
ATOM 2339 N N . LYS A 1 296 ? -10.688 15.773 2.961 1 72.81 296 LYS A N 1
ATOM 2340 C CA . LYS A 1 296 ? -10.875 17.125 3.482 1 72.81 296 LYS A CA 1
ATOM 2341 C C . LYS A 1 296 ? -11.133 18.125 2.355 1 72.81 296 LYS A C 1
ATOM 2343 O O . LYS A 1 296 ? -11.961 19.031 2.498 1 72.81 296 LYS A O 1
ATOM 2348 N N . SER A 1 297 ? -10.43 17.906 1.29 1 69.94 297 SER A N 1
ATOM 2349 C CA . SER A 1 297 ? -10.57 18.828 0.164 1 69.94 297 SER A CA 1
ATOM 2350 C C . SER A 1 297 ? -11.992 18.812 -0.39 1 69.94 297 SER A C 1
ATOM 2352 O O . SER A 1 297 ? -12.547 19.859 -0.741 1 69.94 297 SER A O 1
ATOM 2354 N N . ILE A 1 298 ? -12.578 17.672 -0.427 1 74.69 298 ILE A N 1
ATOM 2355 C CA . ILE A 1 298 ? -13.945 17.547 -0.912 1 74.69 298 ILE A CA 1
ATOM 2356 C C . ILE A 1 298 ? -14.906 18.203 0.078 1 74.69 298 ILE A C 1
ATOM 2358 O O . ILE A 1 298 ? -15.859 18.875 -0.324 1 74.69 298 ILE A O 1
ATOM 2362 N N . LEU A 1 299 ? -14.594 18.094 1.279 1 74.31 299 LEU A N 1
ATOM 2363 C CA . LEU A 1 299 ? -15.406 18.703 2.328 1 74.31 299 LEU A CA 1
ATOM 2364 C C . LEU A 1 299 ? -15.352 20.234 2.236 1 74.31 299 LEU A C 1
ATOM 2366 O O . LEU A 1 299 ? -16.391 20.891 2.299 1 74.31 299 LEU A O 1
ATOM 2370 N N . ILE A 1 300 ? -14.18 20.734 2.102 1 67.75 300 ILE A N 1
ATOM 2371 C CA . ILE A 1 300 ? -13.945 22.172 2.051 1 67.75 300 ILE A CA 1
ATOM 2372 C C . ILE A 1 300 ? -14.68 22.766 0.851 1 67.75 300 ILE A C 1
ATOM 2374 O O . ILE A 1 300 ? -15.195 23.891 0.925 1 67.75 300 ILE A O 1
ATOM 2378 N N . GLU A 1 301 ? -14.836 21.953 -0.197 1 69.25 301 GLU A N 1
ATOM 2379 C CA . GLU A 1 301 ? -15.492 22.422 -1.416 1 69.25 301 GLU A CA 1
ATOM 2380 C C . GLU A 1 301 ? -17 22.188 -1.348 1 69.25 301 GLU A C 1
ATOM 2382 O O . GLU A 1 301 ? -17.719 22.406 -2.334 1 69.25 301 GLU A O 1
ATOM 2387 N N . GLY A 1 302 ? -17.438 21.781 -0.271 1 69.81 302 GLY A N 1
ATOM 2388 C CA . GLY A 1 302 ? -18.875 21.656 -0.059 1 69.81 302 GLY A CA 1
ATOM 2389 C C . GLY A 1 302 ? -19.375 20.25 -0.305 1 69.81 302 GLY A C 1
ATOM 2390 O O . GLY A 1 302 ? -20.578 20.016 -0.414 1 69.81 302 GLY A O 1
ATOM 2391 N N . GLY A 1 303 ? -18.453 19.422 -0.341 1 75.5 303 GLY A N 1
ATOM 2392 C CA . GLY A 1 303 ? -18.828 18.031 -0.554 1 75.5 303 GLY A CA 1
ATOM 2393 C C . GLY A 1 303 ? -19.375 17.375 0.695 1 75.5 303 GLY A C 1
ATOM 2394 O O . GLY A 1 303 ? -19.391 17.969 1.771 1 75.5 303 GLY A O 1
ATOM 2395 N N . TYR A 1 304 ? -20.031 16.266 0.607 1 80.44 304 TYR A N 1
ATOM 2396 C CA . TYR A 1 304 ? -20.531 15.383 1.658 1 80.44 304 TYR A CA 1
ATOM 2397 C C . TYR A 1 304 ? -21.75 16 2.355 1 80.44 304 TYR A C 1
ATOM 2399 O O . TYR A 1 304 ? -21.984 15.742 3.539 1 80.44 304 TYR A O 1
ATOM 2407 N N . LYS A 1 305 ? -22.391 16.859 1.705 1 78.5 305 LYS A N 1
ATOM 2408 C CA . LYS A 1 305 ? -23.562 17.516 2.283 1 78.5 305 LYS A CA 1
ATOM 2409 C C . LYS A 1 305 ? -24.578 16.484 2.75 1 78.5 305 LYS A C 1
ATOM 2411 O O . LYS A 1 305 ? -25.172 16.625 3.82 1 78.5 305 LYS A O 1
ATOM 2416 N N . CYS A 1 306 ? -24.719 15.516 1.986 1 77.44 306 CYS A N 1
ATOM 2417 C CA . CYS A 1 306 ? -25.688 14.477 2.324 1 77.44 306 CYS A CA 1
ATOM 2418 C C . CYS A 1 306 ? -25.328 13.812 3.65 1 77.44 306 CYS A C 1
ATOM 2420 O O . CYS A 1 306 ? -26.203 13.547 4.473 1 77.44 306 CYS A O 1
ATOM 2422 N N . LEU A 1 307 ? -24.109 13.602 3.896 1 82.44 307 LEU A N 1
ATOM 2423 C CA . LEU A 1 307 ? -23.656 12.992 5.141 1 82.44 307 LEU A CA 1
ATOM 2424 C C . LEU A 1 307 ? -23.828 13.953 6.312 1 82.44 307 LEU A C 1
ATOM 2426 O O . LEU A 1 307 ? -24.266 13.547 7.395 1 82.44 307 LEU A O 1
ATOM 2430 N N . ILE A 1 308 ? -23.531 15.172 6.035 1 84 308 ILE A N 1
ATOM 2431 C CA . ILE A 1 308 ? -23.672 16.188 7.066 1 84 308 ILE A CA 1
ATOM 2432 C C . ILE A 1 308 ? -25.125 16.328 7.477 1 84 308 ILE A C 1
ATOM 2434 O O . ILE A 1 308 ? -25.438 16.391 8.664 1 84 308 ILE A O 1
ATOM 2438 N N . ASP A 1 309 ? -25.969 16.297 6.508 1 81.69 309 ASP A N 1
ATOM 2439 C CA . ASP A 1 309 ? -27.406 16.438 6.758 1 81.69 309 ASP A CA 1
ATOM 2440 C C . ASP A 1 309 ? -27.938 15.258 7.57 1 81.69 309 ASP A C 1
ATOM 2442 O O . ASP A 1 309 ? -28.938 15.383 8.273 1 81.69 309 ASP A O 1
ATOM 2446 N N . GLN A 1 310 ? -27.188 14.219 7.516 1 81.81 310 GLN A N 1
ATOM 2447 C CA . GLN A 1 310 ? -27.609 13.023 8.234 1 81.81 310 GLN A CA 1
ATOM 2448 C C . GLN A 1 310 ? -26.969 12.961 9.617 1 81.81 310 GLN A C 1
ATOM 2450 O O . GLN A 1 310 ? -27.062 11.945 10.305 1 81.81 310 GLN A O 1
ATOM 2455 N N . GLY A 1 311 ? -26.234 13.977 9.969 1 85.94 311 GLY A N 1
ATOM 2456 C CA . GLY A 1 311 ? -25.672 14.047 11.305 1 85.94 311 GLY A CA 1
ATOM 2457 C C . GLY A 1 311 ? -24.328 13.375 11.422 1 85.94 311 GLY A C 1
ATOM 2458 O O . 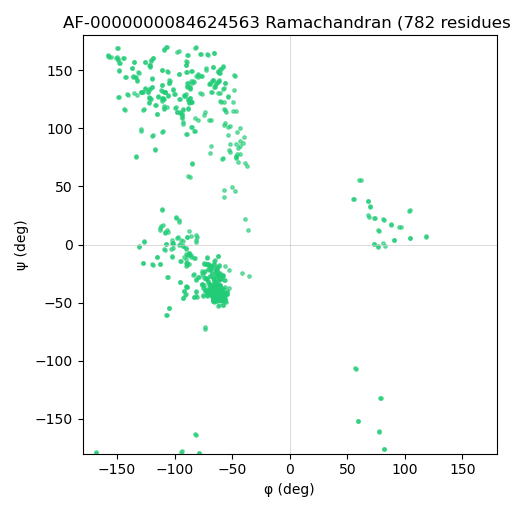GLY A 1 311 ? -23.875 13.047 12.523 1 85.94 311 GLY A O 1
ATOM 2459 N N . LEU A 1 312 ? -23.703 13.148 10.32 1 88.88 312 LEU A N 1
ATOM 2460 C CA . LEU A 1 312 ? -22.422 12.445 10.336 1 88.88 312 LEU A CA 1
ATOM 2461 C C . LEU A 1 312 ? -21.266 13.43 10.25 1 88.88 312 LEU A C 1
ATOM 2463 O O . LEU A 1 312 ? -20.141 13.047 9.875 1 88.88 312 LEU A O 1
ATOM 2467 N N . GLU A 1 313 ? -21.484 14.617 10.609 1 90.44 313 GLU A N 1
ATOM 2468 C CA . GLU A 1 313 ? -20.469 15.656 10.547 1 90.44 313 GLU A CA 1
ATOM 2469 C C . GLU A 1 313 ? -19.297 15.336 11.477 1 90.44 313 GLU A C 1
ATOM 2471 O O . GLU A 1 313 ? -18.172 15.82 11.266 1 90.44 313 GLU A O 1
ATOM 2476 N N . TYR A 1 314 ? -19.562 14.516 12.469 1 93.62 314 TYR A N 1
ATOM 2477 C CA . TYR A 1 314 ? -18.531 14.18 13.438 1 93.62 314 TYR A CA 1
ATOM 2478 C C . TYR A 1 314 ? -17.406 13.383 12.789 1 93.62 314 TYR A C 1
ATOM 2480 O O . TYR A 1 314 ? -16.297 13.289 13.328 1 93.62 314 TYR A O 1
ATOM 2488 N N . LEU A 1 315 ? -17.625 12.82 11.609 1 93 315 LEU A N 1
ATOM 2489 C CA . LEU A 1 315 ? -16.609 12.078 10.891 1 93 315 LEU A CA 1
ATOM 2490 C C . LEU A 1 315 ? -15.578 13.023 10.281 1 93 315 LEU A C 1
ATOM 2492 O O . LEU A 1 315 ? -14.469 12.609 9.945 1 93 315 LEU A O 1
ATOM 2496 N N . PHE A 1 316 ? -15.938 14.328 10.195 1 91.12 316 PHE A N 1
ATOM 2497 C CA . PHE A 1 316 ? -15.102 15.273 9.461 1 91.12 316 PHE A CA 1
ATOM 2498 C C . PHE A 1 316 ? -14.516 16.328 10.398 1 91.12 316 PHE A C 1
ATOM 2500 O O . PHE A 1 316 ? -13.602 17.062 10.016 1 91.12 316 PHE A O 1
ATOM 2507 N N . ASN A 1 317 ? -15.039 16.312 11.555 1 92.62 317 ASN A N 1
ATOM 2508 C CA . ASN A 1 317 ? -14.742 17.453 12.422 1 92.62 317 ASN A CA 1
ATOM 2509 C C . ASN A 1 317 ? -14.586 17.016 13.875 1 92.62 317 ASN A C 1
ATOM 2511 O O . ASN A 1 317 ? -15.578 16.688 14.539 1 92.62 317 ASN A O 1
ATOM 2515 N N . TRP A 1 318 ? -13.414 17.219 14.297 1 95.06 318 TRP A N 1
ATOM 2516 C CA . TRP A 1 318 ? -13.055 16.859 15.664 1 95.06 318 TRP A CA 1
ATOM 2517 C C . TRP A 1 318 ? -13.969 17.578 16.656 1 95.06 318 TRP A C 1
ATOM 2519 O O . TRP A 1 318 ? -14.414 16.969 17.641 1 95.06 318 TRP A O 1
ATOM 2529 N N . ARG A 1 319 ? -14.25 18.812 16.484 1 95.56 319 ARG A N 1
ATOM 2530 C CA . ARG A 1 319 ? -15.078 19.594 17.406 1 95.56 319 ARG A CA 1
ATOM 2531 C C . ARG A 1 319 ? -16.5 19.031 17.469 1 95.56 319 ARG A C 1
ATOM 2533 O O . ARG A 1 319 ? -17.078 18.922 18.562 1 95.56 319 ARG A O 1
ATOM 2540 N N . ARG A 1 320 ? -16.984 18.656 16.328 1 94.81 320 ARG A N 1
ATOM 2541 C CA . ARG A 1 320 ? -18.312 18.062 16.281 1 94.81 320 ARG A CA 1
ATOM 2542 C C . ARG A 1 320 ? -18.328 16.672 16.906 1 94.81 320 ARG A C 1
ATOM 2544 O O . ARG A 1 320 ? -19.312 16.281 17.531 1 94.81 320 ARG A O 1
ATOM 2551 N N . PHE A 1 321 ? -17.266 15.961 16.766 1 96.56 321 PHE A N 1
ATOM 2552 C CA . PHE A 1 321 ? -17.125 14.656 17.391 1 96.56 321 PHE A CA 1
ATOM 2553 C C . PHE A 1 321 ? -17.188 14.781 18.906 1 96.56 321 PHE A C 1
ATOM 2555 O O . PHE A 1 321 ? -17.938 14.062 19.562 1 96.56 321 PHE A O 1
ATOM 2562 N N . LYS A 1 322 ? -16.469 15.695 19.438 1 95.44 322 LYS A N 1
ATOM 2563 C CA . LYS A 1 322 ? -16.422 15.922 20.875 1 95.44 322 LYS A CA 1
ATOM 2564 C C . LYS A 1 322 ? -17.781 16.344 21.406 1 95.44 322 LYS A C 1
ATOM 2566 O O . LYS A 1 322 ? -18.203 15.914 22.484 1 95.44 322 LYS A O 1
ATOM 2571 N N . GLU A 1 323 ? -18.344 17.188 20.703 1 95.88 323 GLU A N 1
ATOM 2572 C CA . GLU A 1 323 ? -19.672 17.688 21.109 1 95.88 323 GLU A CA 1
ATOM 2573 C C . GLU A 1 323 ? -20.672 16.547 21.172 1 95.88 323 GLU A C 1
ATOM 2575 O O . GLU A 1 323 ? -21.469 16.469 22.125 1 95.88 323 GLU A O 1
ATOM 2580 N N . LYS A 1 324 ? -20.609 15.734 20.25 1 94.62 324 LYS A N 1
ATOM 2581 C CA . LYS A 1 324 ? -21.625 14.695 20.109 1 94.62 324 LYS A CA 1
ATOM 2582 C C . LYS A 1 324 ? -21.344 13.523 21.047 1 94.62 324 LYS A C 1
ATOM 2584 O O . LYS A 1 324 ? -22.266 12.961 21.641 1 94.62 324 LYS A O 1
ATOM 2589 N N . PHE A 1 325 ? -20.062 13.133 21.188 1 96 325 PHE A N 1
ATOM 2590 C CA . PHE A 1 325 ? -19.797 11.859 21.859 1 96 325 PHE A CA 1
ATOM 2591 C C . PHE A 1 325 ? -18.953 12.062 23.094 1 96 325 PHE A C 1
ATOM 2593 O O . PHE A 1 325 ? -18.812 11.156 23.922 1 96 325 PHE A O 1
ATOM 2600 N N . GLY A 1 326 ? -18.312 13.148 23.25 1 94.44 326 GLY A N 1
ATOM 2601 C CA . GLY A 1 326 ? -17.484 13.453 24.406 1 94.44 326 GLY A CA 1
ATOM 2602 C C . GLY A 1 326 ? -16.359 12.453 24.609 1 94.44 326 GLY A C 1
ATOM 2603 O O . GLY A 1 326 ? -15.844 11.875 23.641 1 94.44 326 GLY A O 1
ATOM 2604 N N . ASP A 1 327 ? -15.961 12.289 25.812 1 94.75 327 ASP A N 1
ATOM 2605 C CA . ASP A 1 327 ? -14.82 11.445 26.156 1 94.75 327 ASP A CA 1
ATOM 2606 C C . ASP A 1 327 ? -15.172 9.969 26 1 94.75 327 ASP A C 1
ATOM 2608 O O . ASP A 1 327 ? -14.312 9.148 25.672 1 94.75 327 ASP A O 1
ATOM 2612 N N . GLU A 1 328 ? -16.375 9.719 26.188 1 94.44 328 GLU A N 1
ATOM 2613 C CA . GLU A 1 328 ? -16.812 8.336 26.047 1 94.44 328 GLU A CA 1
ATOM 2614 C C . GLU A 1 328 ? -16.688 7.855 24.609 1 94.44 328 GLU A C 1
ATOM 2616 O O . GLU A 1 328 ? -16.266 6.727 24.359 1 94.44 328 GLU A O 1
ATOM 2621 N N . GLY A 1 329 ? -17.094 8.734 23.734 1 95.38 329 GLY A N 1
ATOM 2622 C CA . GLY A 1 329 ? -16.938 8.391 22.328 1 95.38 329 GLY A CA 1
ATOM 2623 C C . GLY A 1 329 ? -15.492 8.203 21.922 1 95.38 329 GLY A C 1
ATOM 2624 O O . GLY A 1 329 ? -15.172 7.293 21.141 1 95.38 329 GLY A O 1
ATOM 2625 N N . LEU A 1 330 ? -14.664 9 22.5 1 95.88 330 LEU A N 1
ATOM 2626 C CA . LEU A 1 330 ? -13.234 8.891 22.203 1 95.88 330 LEU A CA 1
ATOM 2627 C C . LEU A 1 330 ? -12.68 7.566 22.719 1 95.88 330 LEU A C 1
ATOM 2629 O O . LEU A 1 330 ? -11.914 6.898 22.016 1 95.88 330 LEU A O 1
ATOM 2633 N N . ARG A 1 331 ? -13.094 7.23 23.906 1 96.31 331 ARG A N 1
ATOM 2634 C CA . ARG A 1 331 ? -12.633 5.977 24.484 1 96.31 331 ARG A CA 1
ATOM 2635 C C . ARG A 1 331 ? -13.062 4.785 23.625 1 96.31 331 ARG A C 1
ATOM 2637 O O . ARG A 1 331 ? -12.297 3.838 23.453 1 96.31 331 ARG A O 1
ATOM 2644 N N . LYS A 1 332 ? -14.25 4.902 23.156 1 96.44 332 LYS A N 1
ATOM 2645 C CA . LYS A 1 332 ? -14.75 3.846 22.281 1 96.44 332 LYS A CA 1
ATOM 2646 C C . LYS A 1 332 ? -13.898 3.717 21.016 1 96.44 332 LYS A C 1
ATOM 2648 O O . LYS A 1 332 ? -13.555 2.605 20.609 1 96.44 332 LYS A O 1
ATOM 2653 N N . LEU A 1 333 ? -13.57 4.797 20.453 1 97.44 333 LEU A N 1
ATOM 2654 C CA . LEU A 1 333 ? -12.727 4.801 19.266 1 97.44 333 LEU A CA 1
ATOM 2655 C C . LEU A 1 333 ? -11.328 4.277 19.578 1 97.44 333 LEU A C 1
ATOM 2657 O O . LEU A 1 333 ? -10.789 3.461 18.828 1 97.44 333 LEU A O 1
ATOM 2661 N N . PHE A 1 334 ? -10.773 4.777 20.719 1 97.81 334 PHE A N 1
ATOM 2662 C CA . PHE A 1 334 ? -9.43 4.359 21.109 1 97.81 334 PHE A CA 1
ATOM 2663 C C . PHE A 1 334 ? -9.383 2.854 21.344 1 97.81 334 PHE A C 1
ATOM 2665 O O . PHE A 1 334 ? -8.438 2.186 20.922 1 97.81 334 PHE A O 1
ATOM 2672 N N . LYS A 1 335 ? -10.398 2.344 21.953 1 97.12 335 LYS A N 1
ATOM 2673 C CA . LYS A 1 335 ? -10.477 0.91 22.203 1 97.12 335 LYS A CA 1
ATOM 2674 C C . LYS A 1 335 ? -10.562 0.12 20.906 1 97.12 335 LYS A C 1
ATOM 2676 O O . LYS A 1 335 ? -9.93 -0.925 20.766 1 97.12 335 LYS A O 1
ATOM 2681 N N . GLU A 1 336 ? -11.344 0.615 20.031 1 96.31 336 GLU A N 1
ATOM 2682 C CA . GLU A 1 336 ? -11.492 -0.032 18.734 1 96.31 336 GLU A CA 1
ATOM 2683 C C . GLU A 1 336 ? -10.148 -0.118 18 1 96.31 336 GLU A C 1
ATOM 2685 O O . GLU A 1 336 ? -9.781 -1.18 17.5 1 96.31 336 GLU A O 1
ATOM 2690 N N . VAL A 1 337 ? -9.453 0.957 17.953 1 97.19 337 VAL A N 1
ATOM 2691 C CA . VAL A 1 337 ? -8.172 1.005 17.25 1 97.19 337 VAL A CA 1
ATOM 2692 C C . VAL A 1 337 ? -7.156 0.11 17.969 1 97.19 337 VAL A C 1
ATOM 2694 O O . VAL A 1 337 ? -6.359 -0.571 17.312 1 97.19 337 VAL A O 1
ATOM 2697 N N . ASP A 1 338 ? -7.219 0.131 19.25 1 96.56 338 ASP A N 1
ATOM 2698 C CA . ASP A 1 338 ? -6.34 -0.728 20.031 1 96.56 338 ASP A CA 1
ATOM 2699 C C . ASP A 1 338 ? -6.535 -2.197 19.672 1 96.56 338 ASP A C 1
ATOM 2701 O O . ASP A 1 338 ? -5.566 -2.955 19.578 1 96.56 338 ASP A O 1
ATOM 2705 N N . LEU A 1 339 ? -7.746 -2.551 19.422 1 94.06 339 LEU A N 1
ATOM 2706 C CA . LEU A 1 339 ? -8.094 -3.918 19.047 1 94.06 339 LEU A CA 1
ATOM 2707 C C . LEU A 1 339 ? -7.488 -4.285 17.703 1 94.06 339 LEU A C 1
ATOM 2709 O O . LEU A 1 339 ? -7.164 -5.449 17.453 1 94.06 339 LEU A O 1
ATOM 2713 N N . TRP A 1 340 ? -7.32 -3.297 16.859 1 93.75 340 TRP A N 1
ATOM 2714 C CA . TRP A 1 340 ? -6.781 -3.561 15.531 1 93.75 340 TRP A CA 1
ATOM 2715 C C . TRP A 1 340 ? -5.332 -4.027 15.617 1 93.75 340 TRP A C 1
ATOM 2717 O O . TRP A 1 340 ? -4.871 -4.801 14.773 1 93.75 340 TRP A O 1
ATOM 2727 N N . LEU A 1 341 ? -4.629 -3.602 16.656 1 92.69 341 LEU A N 1
ATOM 2728 C CA . LEU A 1 341 ? -3.244 -4.031 16.828 1 92.69 341 LEU A CA 1
ATOM 2729 C C . LEU A 1 341 ? -3.182 -5.438 17.422 1 92.69 341 LEU A C 1
ATOM 2731 O O . LEU A 1 341 ? -2.232 -6.18 17.156 1 92.69 341 LEU A O 1
ATOM 2735 N N . GLU A 1 342 ? -4.152 -5.75 18.141 1 89.69 342 GLU A N 1
ATOM 2736 C CA . GLU A 1 342 ? -4.227 -7.082 18.75 1 89.69 342 GLU A CA 1
ATOM 2737 C C . GLU A 1 342 ? -4.602 -8.133 17.703 1 89.69 342 GLU A C 1
ATOM 2739 O O . GLU A 1 342 ? -4.098 -9.258 17.734 1 89.69 342 GLU A O 1
ATOM 2744 N N . GLU A 1 343 ? -5.465 -7.73 16.828 1 89.44 343 GLU A N 1
ATOM 2745 C CA . GLU A 1 343 ? -5.918 -8.57 15.719 1 89.44 343 GLU A CA 1
ATOM 2746 C C . GLU A 1 343 ? -5.57 -7.949 14.375 1 89.44 343 GLU A C 1
ATOM 2748 O O . GLU A 1 343 ? -6.41 -7.285 13.758 1 89.44 343 GLU A O 1
ATOM 2753 N N . PRO A 1 344 ? -4.473 -8.344 13.859 1 87.31 344 PRO A N 1
ATOM 2754 C CA . PRO A 1 344 ? -3.949 -7.637 12.688 1 87.31 344 PRO A CA 1
ATOM 2755 C C . PRO A 1 344 ? -4.898 -7.695 11.492 1 87.31 344 PRO A C 1
ATOM 2757 O O . PRO A 1 344 ? -4.867 -6.809 10.633 1 87.31 344 PRO A O 1
ATOM 2760 N N . SER A 1 345 ? -5.762 -8.703 11.398 1 84.44 345 SER A N 1
ATOM 2761 C CA . SER A 1 345 ? -6.734 -8.781 10.312 1 84.44 345 SER A CA 1
ATOM 2762 C C . SER A 1 345 ? -7.688 -7.586 10.344 1 84.44 345 SER A C 1
ATOM 2764 O O . SER A 1 345 ? -8.297 -7.254 9.32 1 84.44 345 SER A O 1
ATOM 2766 N N . LYS A 1 346 ? -7.742 -6.914 11.484 1 90.25 346 LYS A N 1
ATOM 2767 C CA . LYS A 1 346 ? -8.586 -5.734 11.633 1 90.25 346 LYS A CA 1
ATOM 2768 C C . LYS A 1 346 ? -7.832 -4.465 11.25 1 90.25 346 LYS A C 1
ATOM 2770 O O . LYS A 1 346 ? -8.438 -3.408 11.062 1 90.25 346 LYS A O 1
ATOM 2775 N N . LEU A 1 347 ? -6.586 -4.59 11.188 1 93.38 347 LEU A N 1
ATOM 2776 C CA . LEU A 1 347 ? -5.773 -3.414 10.891 1 93.38 347 LEU A CA 1
ATOM 2777 C C . LEU A 1 347 ? -5.555 -3.271 9.391 1 93.38 347 LEU A C 1
ATOM 2779 O O . LEU A 1 347 ? -5.668 -2.172 8.844 1 93.38 347 LEU A O 1
ATOM 2783 N N . PHE A 1 348 ? -5.27 -4.375 8.75 1 91.06 348 PHE A N 1
ATOM 2784 C CA . PHE A 1 348 ? -4.906 -4.363 7.34 1 91.06 348 PHE A CA 1
ATOM 2785 C C . PHE A 1 348 ? -6.148 -4.371 6.457 1 91.06 348 PHE A C 1
ATOM 2787 O O . PHE A 1 348 ? -6.398 -5.336 5.734 1 91.06 348 PHE A O 1
ATOM 2794 N N . ARG A 1 349 ? -6.82 -3.256 6.496 1 91.38 349 ARG A N 1
ATOM 2795 C CA . ARG A 1 349 ? -8.062 -3.084 5.754 1 91.38 349 ARG A CA 1
ATOM 2796 C C . ARG A 1 349 ? -8.5 -1.623 5.742 1 91.38 349 ARG A C 1
ATOM 2798 O O . ARG A 1 349 ? -7.766 -0.748 6.203 1 91.38 349 ARG A O 1
ATOM 2805 N N . SER A 1 350 ? -9.641 -1.394 5.113 1 92.81 350 SER A N 1
ATOM 2806 C CA . SER A 1 350 ? -10.344 -0.121 5.238 1 92.81 350 SER A CA 1
ATOM 2807 C C . SER A 1 350 ? -11.602 -0.265 6.086 1 92.81 350 SER A C 1
ATOM 2809 O O . SER A 1 350 ? -12.008 -1.38 6.418 1 92.81 350 SER A O 1
ATOM 2811 N N . TYR A 1 351 ? -12.18 0.848 6.418 1 93.56 351 TYR A N 1
ATOM 2812 C CA . TYR A 1 351 ? -13.461 0.885 7.117 1 93.56 351 TYR A CA 1
ATOM 2813 C C . TYR A 1 351 ? -14.414 1.878 6.461 1 93.56 351 TYR A C 1
ATOM 2815 O O . TYR A 1 351 ? -14 2.975 6.07 1 93.56 351 TYR A O 1
ATOM 2823 N N . THR A 1 352 ? -15.633 1.469 6.426 1 89.94 352 THR A N 1
ATOM 2824 C CA . THR A 1 352 ? -16.609 2.371 5.828 1 89.94 352 THR A CA 1
ATOM 2825 C C . THR A 1 352 ? -17.203 3.307 6.883 1 89.94 352 THR A C 1
ATOM 2827 O O . THR A 1 352 ? -17.078 3.055 8.078 1 89.94 352 THR A O 1
ATOM 2830 N N . ILE A 1 353 ? -17.797 4.344 6.383 1 88.38 353 ILE A N 1
ATOM 2831 C CA . ILE A 1 353 ? -18.516 5.242 7.277 1 88.38 353 ILE A CA 1
ATOM 2832 C C . ILE A 1 353 ? -19.609 4.465 8.008 1 88.38 353 ILE A C 1
ATOM 2834 O O . ILE A 1 353 ? -19.938 4.77 9.156 1 88.38 353 ILE A O 1
ATOM 2838 N N . PHE A 1 354 ? -20.125 3.396 7.445 1 85.19 354 PHE A N 1
ATOM 2839 C CA . PHE A 1 354 ? -21.188 2.602 8.039 1 85.19 354 PHE A CA 1
ATOM 2840 C C . PHE A 1 354 ? -20.703 1.875 9.281 1 85.19 354 PHE A C 1
ATOM 2842 O O . PHE A 1 354 ? -21.438 1.735 10.266 1 85.19 354 PHE A O 1
ATOM 2849 N N . TYR A 1 355 ? -19.547 1.459 9.148 1 87.5 355 TYR A N 1
ATOM 2850 C CA . TYR A 1 355 ? -18.938 0.795 10.297 1 87.5 355 TYR A CA 1
ATOM 2851 C C . TYR A 1 355 ? -18.938 1.715 11.516 1 87.5 355 TYR A C 1
ATOM 2853 O O . TYR A 1 355 ? -19.281 1.298 12.617 1 87.5 355 TYR A O 1
ATOM 2861 N N . PHE A 1 356 ? -18.594 2.945 11.336 1 91.06 356 PHE A N 1
ATOM 2862 C CA . PHE A 1 356 ? -18.453 3.879 12.445 1 91.06 356 PHE A CA 1
ATOM 2863 C C . PHE A 1 356 ? -19.812 4.336 12.945 1 91.06 356 PHE A C 1
ATOM 2865 O O . PHE A 1 356 ? -20 4.598 14.141 1 91.06 356 PHE A O 1
ATOM 2872 N N . VAL A 1 357 ? -20.719 4.445 12.023 1 86.38 357 VAL A N 1
ATOM 2873 C CA . VAL A 1 357 ? -22.078 4.746 12.453 1 86.38 357 VAL A CA 1
ATOM 2874 C C . VAL A 1 357 ? -22.562 3.664 13.414 1 86.38 357 VAL A C 1
ATOM 2876 O O . VAL A 1 357 ? -23.172 3.971 14.445 1 86.38 357 VAL A O 1
ATOM 2879 N N . GLU A 1 358 ? -22.25 2.434 13.07 1 84.69 358 GLU A N 1
ATOM 2880 C CA . GLU A 1 358 ? -22.641 1.326 13.938 1 84.69 358 GLU A CA 1
ATOM 2881 C C . GLU A 1 358 ? -21.844 1.333 15.234 1 84.69 358 GLU A C 1
ATOM 2883 O O . GLU A 1 358 ? -22.375 1.039 16.297 1 84.69 358 GLU A O 1
ATOM 2888 N N . LEU A 1 359 ? -20.625 1.63 15.133 1 88.31 359 LEU A N 1
ATOM 2889 C CA . LEU A 1 359 ? -19.75 1.651 16.312 1 88.31 359 LEU A CA 1
ATOM 2890 C C . LEU A 1 359 ? -20.25 2.664 17.328 1 88.31 359 LEU A C 1
ATOM 2892 O O . LEU A 1 359 ? -20.188 2.414 18.531 1 88.31 359 LEU A O 1
ATOM 2896 N N . PHE A 1 360 ? -20.797 3.779 16.859 1 90.5 360 PHE A N 1
ATOM 2897 C CA . PHE A 1 360 ? -21.141 4.863 17.781 1 90.5 360 PHE A CA 1
ATOM 2898 C C . PHE A 1 360 ? -22.641 4.863 18.062 1 90.5 360 PHE A C 1
ATOM 2900 O O . PHE A 1 360 ? -23.156 5.766 18.734 1 90.5 360 PHE A O 1
ATOM 2907 N N . LYS A 1 361 ? -23.312 3.865 17.5 1 80.94 361 LYS A N 1
ATOM 2908 C CA . LYS A 1 361 ? -24.734 3.754 17.797 1 80.94 361 LYS A CA 1
ATOM 2909 C C . LYS A 1 361 ? -24.969 3.562 19.297 1 80.94 361 LYS A C 1
ATOM 2911 O O . LYS A 1 361 ? -24.203 2.865 19.969 1 80.94 361 LYS A O 1
ATOM 2916 N N . GLU A 1 362 ? -25.75 4.426 19.922 1 64.75 362 GLU A N 1
ATOM 2917 C CA . GLU A 1 362 ? -26.109 4.348 21.344 1 64.75 362 GLU A CA 1
ATOM 2918 C C . GLU A 1 362 ? -26.766 3.012 21.672 1 64.75 362 GLU A C 1
ATOM 2920 O O . GLU A 1 362 ? -27.578 2.506 20.891 1 64.75 362 GLU A O 1
ATOM 2925 N N . GLU A 1 363 ? -26.062 2.139 22.266 1 50.78 363 GLU A N 1
ATOM 2926 C CA . GLU A 1 363 ? -26.734 0.956 22.781 1 50.78 363 GLU A CA 1
ATOM 2927 C C . GLU A 1 363 ? -28.047 1.328 23.469 1 50.78 363 GLU A C 1
ATOM 2929 O O . GLU A 1 363 ? -28.062 2.125 24.422 1 50.78 363 GLU A O 1
ATOM 2934 N N . LYS A 1 364 ? -29.156 1.479 22.781 1 41.22 364 LYS A N 1
ATOM 2935 C CA . LYS A 1 364 ? -30.406 1.511 23.547 1 41.22 364 LYS A CA 1
ATOM 2936 C C . LYS A 1 364 ? -30.406 0.429 24.625 1 41.22 364 LYS A C 1
ATOM 2938 O O . LYS A 1 364 ? -30.219 -0.751 24.328 1 41.22 364 LYS A O 1
ATOM 2943 N N . VAL A 1 365 ? -30.141 0.775 25.734 1 34.84 365 VAL A N 1
ATOM 2944 C CA . VAL A 1 365 ? -30.469 -0.082 26.875 1 34.84 365 VAL A CA 1
ATOM 2945 C C . VAL A 1 365 ? -31.906 -0.585 26.719 1 34.84 365 VAL A C 1
ATOM 2947 O O . VAL A 1 365 ? -32.875 0.199 26.797 1 34.84 365 VAL A O 1
ATOM 2950 N N . ILE A 1 366 ? -32.188 -1.479 25.938 1 33.03 366 ILE A N 1
ATOM 2951 C CA . ILE A 1 366 ? -33.438 -2.166 26.141 1 33.03 366 ILE A CA 1
ATOM 2952 C C . ILE A 1 366 ? -33.625 -2.512 27.625 1 33.03 366 ILE A C 1
ATOM 2954 O O . ILE A 1 366 ? -32.875 -3.352 28.156 1 33.03 366 ILE A O 1
ATOM 2958 N N . THR A 1 367 ? -34.125 -1.525 28.422 1 30.03 367 THR A N 1
ATOM 2959 C CA . THR A 1 367 ? -34.75 -1.905 29.688 1 30.03 367 THR A CA 1
ATOM 2960 C C . THR A 1 367 ? -35.906 -2.875 29.438 1 30.03 367 THR A C 1
ATOM 2962 O O . THR A 1 367 ? -36.906 -2.508 28.844 1 30.03 367 THR A O 1
ATOM 2965 N N . SER A 1 368 ? -35.75 -4.066 29.125 1 26.83 368 SER A N 1
ATOM 2966 C CA . SER A 1 368 ? -36.719 -5.133 29.281 1 26.83 368 SER A CA 1
ATOM 2967 C C . SER A 1 368 ? -37.375 -5.082 30.656 1 26.83 368 SER A C 1
ATOM 2969 O O . SER A 1 368 ? -36.719 -5.41 31.672 1 26.83 368 SER A O 1
ATOM 2971 N N . ASP A 1 369 ? -38.219 -4.172 31.031 1 28.42 369 ASP A N 1
ATOM 2972 C CA . ASP A 1 369 ? -39.344 -4.539 31.891 1 28.42 369 ASP A CA 1
ATOM 2973 C C . ASP A 1 369 ? -40.188 -5.637 31.25 1 28.42 369 ASP A C 1
ATOM 2975 O O . ASP A 1 369 ? -41.188 -5.352 30.562 1 28.42 369 ASP A O 1
ATOM 2979 N N . ILE A 1 370 ? -39.75 -6.727 30.703 1 28.73 370 ILE A N 1
ATOM 2980 C CA . ILE A 1 370 ? -40.438 -8.008 30.594 1 28.73 370 ILE A CA 1
ATOM 2981 C C . ILE A 1 370 ? -40.938 -8.438 31.969 1 28.73 370 ILE A C 1
ATOM 2983 O O . ILE A 1 370 ? -40.156 -8.688 32.875 1 28.73 370 ILE A O 1
ATOM 2987 N N . GLN A 1 371 ? -42.094 -8.016 32.375 1 26.7 371 GLN A N 1
ATOM 2988 C CA . GLN A 1 371 ? -43.062 -8.805 33.125 1 26.7 371 GLN A CA 1
ATOM 2989 C C . GLN A 1 371 ? -43.188 -10.211 32.562 1 26.7 371 GLN A C 1
ATOM 2991 O O . GLN A 1 371 ? -43.625 -10.391 31.422 1 26.7 371 GLN A O 1
ATOM 2996 N N . LEU A 1 372 ? -42.406 -11.203 33 1 28.06 372 LEU A N 1
ATOM 2997 C CA . LEU A 1 372 ? -42.562 -12.648 33.062 1 28.06 372 LEU A CA 1
ATOM 2998 C C . LEU A 1 372 ? -44 -13.016 33.438 1 28.06 372 LEU A C 1
ATOM 3000 O O . LEU A 1 372 ? -44.438 -12.773 34.562 1 28.06 372 LEU A O 1
ATOM 3004 N N . GLU A 1 373 ? -44.938 -12.82 32.594 1 25.62 373 GLU A N 1
ATOM 3005 C CA . GLU A 1 373 ? -46.125 -13.625 32.844 1 25.62 373 GLU A CA 1
ATOM 3006 C C . GLU A 1 373 ? -45.75 -15.078 33.125 1 25.62 373 GLU A C 1
ATOM 3008 O O . GLU A 1 373 ? -44.906 -15.656 32.469 1 25.62 373 GLU A O 1
ATOM 3013 N N . GLU A 1 374 ? -45.969 -15.742 34.375 1 29.72 374 GLU A N 1
ATOM 3014 C CA . GLU A 1 374 ? -45.906 -17 35.094 1 29.72 374 GLU A CA 1
ATOM 3015 C C . GLU A 1 374 ? -46.406 -18.156 34.219 1 29.72 374 GLU A C 1
ATOM 3017 O O . GLU A 1 374 ? -46.094 -19.328 34.5 1 29.72 374 GLU A O 1
ATOM 3022 N N . GLU A 1 375 ? -47.25 -17.906 33.219 1 28.73 375 GLU A N 1
ATOM 3023 C CA . GLU A 1 375 ? -47.938 -19.109 32.781 1 28.73 375 GLU A CA 1
ATOM 3024 C C . GLU A 1 375 ? -47 -20.031 31.984 1 28.73 375 GLU A C 1
ATOM 3026 O O . GLU A 1 375 ? -47 -21.234 32.188 1 28.73 375 GLU A O 1
ATOM 3031 N N . THR A 1 376 ? -46.594 -19.656 30.688 1 27.19 376 THR A N 1
ATOM 3032 C CA . THR A 1 376 ? -46.281 -20.797 29.828 1 27.19 376 THR A CA 1
ATOM 3033 C C . THR A 1 376 ? -44.844 -21.25 30.016 1 27.19 376 THR A C 1
ATOM 3035 O O . THR A 1 376 ? -44.344 -22.094 29.266 1 27.19 376 THR A O 1
ATOM 3038 N N . TRP A 1 377 ? -44 -20.781 30.953 1 27.52 377 TRP A N 1
ATOM 3039 C CA . TRP A 1 377 ? -42.75 -21.469 31.297 1 27.52 377 TRP A CA 1
ATOM 3040 C C . TRP A 1 377 ? -43.031 -22.938 31.641 1 27.52 377 TRP A C 1
ATOM 3042 O O . TRP A 1 377 ? -42.094 -23.719 31.812 1 27.52 377 TRP A O 1
ATOM 3052 N N . ILE A 1 378 ? -44.188 -23.25 32 1 28.73 378 ILE A N 1
ATOM 3053 C CA . ILE A 1 378 ? -44.469 -24.578 32.562 1 28.73 378 ILE A CA 1
ATOM 3054 C C . ILE A 1 378 ? -44.25 -25.641 31.5 1 28.73 378 ILE A C 1
ATOM 3056 O O . ILE A 1 378 ? -43.688 -26.703 31.781 1 28.73 378 ILE A O 1
ATOM 3060 N N . SER A 1 379 ? -44.75 -25.484 30.266 1 27.11 379 SER A N 1
ATOM 3061 C CA . SER A 1 379 ? -44.938 -26.719 29.5 1 27.11 379 SER A CA 1
ATOM 3062 C C . SER A 1 379 ? -43.625 -27.188 28.859 1 27.11 379 SER A C 1
ATOM 3064 O O . SER A 1 379 ? -43.375 -28.375 28.719 1 27.11 379 SER A O 1
ATOM 3066 N N . LEU A 1 380 ? -42.781 -26.297 28.219 1 24.47 380 LEU A N 1
ATOM 3067 C CA . LEU A 1 380 ? -41.781 -26.922 27.375 1 24.47 380 LEU A CA 1
ATOM 3068 C C . LEU A 1 380 ? -40.594 -27.391 28.219 1 24.47 380 LEU A C 1
ATOM 3070 O O . LEU A 1 380 ? -39.562 -27.797 27.672 1 24.47 380 LEU A O 1
ATOM 3074 N N . GLN A 1 381 ? -40.531 -27.266 29.594 1 23.92 381 GLN A N 1
ATOM 3075 C CA . GLN A 1 381 ? -39.531 -27.953 30.422 1 23.92 381 GLN A CA 1
ATOM 3076 C C . GLN A 1 381 ? -39.531 -29.453 30.141 1 23.92 381 GLN A C 1
ATOM 3078 O O . GLN A 1 381 ? -38.594 -30.156 30.484 1 23.92 381 GLN A O 1
ATOM 3083 N N . GLU A 1 382 ? -40.656 -30.094 29.906 1 24.08 382 GLU A N 1
ATOM 3084 C CA . GLU A 1 382 ? -40.719 -31.531 30.078 1 24.08 382 GLU A CA 1
ATOM 3085 C C . GLU A 1 382 ? -40.031 -32.25 28.922 1 24.08 382 GLU A C 1
ATOM 3087 O O . GLU A 1 382 ? -40 -33.469 28.859 1 24.08 382 GLU A O 1
ATOM 3092 N N . ALA A 1 383 ? -39.906 -31.75 27.75 1 28.52 383 ALA A N 1
ATOM 3093 C CA . ALA A 1 383 ? -39.406 -32.75 26.812 1 28.52 383 ALA A CA 1
ATOM 3094 C C . ALA A 1 383 ? -37.969 -33.094 27.125 1 28.52 383 ALA A C 1
ATOM 3096 O O . ALA A 1 383 ? -37.062 -32.281 26.953 1 28.52 383 ALA A O 1
ATOM 3097 N N . GLN A 1 384 ? -37.594 -34 28.219 1 21.8 384 GLN A N 1
ATOM 3098 C CA . GLN A 1 384 ? -36.531 -34.656 28.953 1 21.8 384 GLN A CA 1
ATOM 3099 C C . GLN A 1 384 ? -35.531 -35.312 27.984 1 21.8 384 GLN A C 1
ATOM 3101 O O . GLN A 1 384 ? -35.906 -35.812 26.938 1 21.8 384 GLN A O 1
ATOM 3106 N N . VAL A 1 385 ? -34.219 -35.062 28.25 1 23.02 385 VAL A N 1
ATOM 3107 C CA . VAL A 1 385 ? -32.906 -35.625 27.891 1 23.02 385 VAL A CA 1
ATOM 3108 C C . VAL A 1 385 ? -32.938 -37.156 28.047 1 23.02 385 VAL A C 1
ATOM 3110 O O . VAL A 1 385 ? -33.125 -37.656 29.156 1 23.02 385 VAL A O 1
ATOM 3113 N N . GLU A 1 386 ? -33.594 -37.875 27.125 1 21.72 386 GLU A N 1
ATOM 3114 C CA . GLU A 1 386 ? -33.25 -39.312 27.25 1 21.72 386 GLU A CA 1
ATOM 3115 C C . GLU A 1 386 ? -31.75 -39.531 27.219 1 21.72 386 GLU A C 1
ATOM 3117 O O . GLU A 1 386 ? -31.078 -39.094 26.281 1 21.72 386 GLU A O 1
ATOM 3122 N N . VAL A 1 387 ? -31.109 -39.75 28.453 1 22.59 387 VAL A N 1
ATOM 3123 C CA . VAL A 1 387 ? -29.812 -40.219 28.891 1 22.59 387 VAL A CA 1
ATOM 3124 C C . VAL A 1 387 ? -29.5 -41.562 28.219 1 22.59 387 VAL A C 1
ATOM 3126 O O . VAL A 1 387 ? -30.234 -42.531 28.391 1 22.59 387 VAL A O 1
ATOM 3129 N N . PHE A 1 388 ? -29.016 -41.5 26.938 1 23.8 388 PHE A N 1
ATOM 3130 C CA . PHE A 1 388 ? -28.562 -42.812 26.422 1 23.8 388 PHE A CA 1
ATOM 3131 C C . PHE A 1 388 ? -27.562 -43.438 27.359 1 23.8 388 PHE A C 1
ATOM 3133 O O . PHE A 1 388 ? -26.781 -42.75 28.031 1 23.8 388 PHE A O 1
ATOM 3140 N N . PRO A 1 389 ? -27.797 -44.719 27.766 1 23.02 389 PRO A N 1
ATOM 3141 C CA . PRO A 1 389 ? -27.078 -45.625 28.688 1 23.02 389 PRO A CA 1
ATOM 3142 C C . PRO A 1 389 ? -25.578 -45.688 28.438 1 23.02 389 PRO A C 1
ATOM 3144 O O . PRO A 1 389 ? -25.125 -45.375 27.328 1 23.02 389 PRO A O 1
ATOM 3147 N N . LYS A 1 390 ? -24.844 -45.844 29.609 1 26.22 390 LYS A N 1
ATOM 3148 C CA . LYS A 1 390 ? -23.469 -46.156 29.984 1 26.22 390 LYS A CA 1
ATOM 3149 C C . LYS A 1 390 ? -22.984 -47.406 29.25 1 26.22 390 LYS A C 1
ATOM 3151 O O . LYS A 1 390 ? -23.391 -48.531 29.578 1 26.22 390 LYS A O 1
ATOM 3156 N N . TYR A 1 391 ? -23.094 -47.625 27.844 1 21.06 391 TYR A N 1
ATOM 3157 C CA . TYR A 1 391 ? -22.547 -48.906 27.484 1 21.06 391 TYR A CA 1
ATOM 3158 C C . TYR A 1 391 ? -21.078 -49.031 27.922 1 21.06 391 TYR A C 1
ATOM 3160 O O . TYR A 1 391 ? -20.344 -48.062 27.891 1 21.06 391 TYR A O 1
ATOM 3168 N N . ASP A 1 392 ? -20.781 -50.031 28.875 1 22.89 392 ASP A N 1
ATOM 3169 C CA . ASP A 1 392 ? -19.641 -50.781 29.438 1 22.89 392 ASP A CA 1
ATOM 3170 C C . ASP A 1 392 ? -18.625 -51.125 28.344 1 22.89 392 ASP A C 1
ATOM 3172 O O . ASP A 1 392 ? -17.531 -51.594 28.625 1 22.89 392 ASP A O 1
ATOM 3176 N N . ILE A 1 393 ? -18.438 -50.5 27.109 1 20.78 393 ILE A N 1
ATOM 3177 C CA . ILE A 1 393 ? -17.281 -51.156 26.484 1 20.78 393 ILE A CA 1
ATOM 3178 C C . ILE A 1 393 ? -15.992 -50.656 27.125 1 20.78 393 ILE A C 1
ATOM 3180 O O . ILE A 1 393 ? -15.828 -49.469 27.359 1 20.78 393 ILE A O 1
ATOM 3184 N N . MET B 1 1 ? -29.766 -6.996 9.961 1 47.84 1 MET B N 1
ATOM 3185 C CA . MET B 1 1 ? -29.75 -5.566 10.25 1 47.84 1 MET B CA 1
ATOM 3186 C C . MET B 1 1 ? -29.594 -4.75 8.969 1 47.84 1 MET B C 1
ATOM 3188 O O . MET B 1 1 ? -28.984 -5.211 8.008 1 47.84 1 MET B O 1
ATOM 3192 N N . ILE B 1 2 ? -30.578 -3.855 8.727 1 52.09 2 ILE B N 1
ATOM 3193 C CA . ILE B 1 2 ? -30.625 -3.031 7.523 1 52.09 2 ILE B CA 1
ATOM 3194 C C . ILE B 1 2 ? -29.938 -1.69 7.785 1 52.09 2 ILE B C 1
ATOM 3196 O O . ILE B 1 2 ? -30.25 -1.017 8.773 1 52.09 2 ILE B O 1
ATOM 3200 N N . ILE B 1 3 ? -28.781 -1.611 7.266 1 52.53 3 ILE B N 1
ATOM 3201 C CA . ILE B 1 3 ? -28.219 -0.266 7.301 1 52.53 3 ILE B CA 1
ATOM 3202 C C . ILE B 1 3 ? -28.781 0.552 6.133 1 52.53 3 ILE B C 1
ATOM 3204 O O . ILE B 1 3 ? -28.766 0.099 4.988 1 52.53 3 ILE B O 1
ATOM 3208 N N . LYS B 1 4 ? -29.656 1.513 6.531 1 55.62 4 LYS B N 1
ATOM 3209 C CA . LYS B 1 4 ? -30.188 2.428 5.527 1 55.62 4 LYS B CA 1
ATOM 3210 C C . LYS B 1 4 ? -29.297 3.652 5.367 1 55.62 4 LYS B C 1
ATOM 3212 O O . LYS B 1 4 ? -29.078 4.398 6.324 1 55.62 4 LYS B O 1
ATOM 3217 N N . ILE B 1 5 ? -28.438 3.553 4.414 1 53.88 5 ILE B N 1
ATOM 3218 C CA . ILE B 1 5 ? -27.703 4.785 4.203 1 53.88 5 ILE B CA 1
ATOM 3219 C C . ILE B 1 5 ? -28.172 5.461 2.918 1 53.88 5 ILE B C 1
ATOM 3221 O O . ILE B 1 5 ? -28.25 4.824 1.866 1 53.88 5 ILE B O 1
ATOM 3225 N N . SER B 1 6 ? -28.703 6.66 3.156 1 57.78 6 SER B N 1
ATOM 3226 C CA . SER B 1 6 ? -29.016 7.488 2.002 1 57.78 6 SER B CA 1
ATOM 3227 C C . SER B 1 6 ? -27.766 8.078 1.374 1 57.78 6 SER B C 1
ATOM 3229 O O . SER B 1 6 ? -26.828 8.445 2.084 1 57.78 6 SER B O 1
ATOM 3231 N N . HIS B 1 7 ? -27.5 7.617 0.229 1 57.03 7 HIS B N 1
ATOM 3232 C CA . HIS B 1 7 ? -26.406 8.305 -0.45 1 57.03 7 HIS B CA 1
ATOM 3233 C C . HIS B 1 7 ? -26.922 9.203 -1.567 1 57.03 7 HIS B C 1
ATOM 3235 O O . HIS B 1 7 ? -28.062 9.031 -2.027 1 57.03 7 HIS B O 1
ATOM 3241 N N . ASP B 1 8 ? -26.203 10.328 -1.831 1 53.97 8 ASP B N 1
ATOM 3242 C CA . ASP B 1 8 ? -26.641 11.305 -2.824 1 53.97 8 ASP B CA 1
ATOM 3243 C C . ASP B 1 8 ? -26.266 10.852 -4.234 1 53.97 8 ASP B C 1
ATOM 3245 O O . ASP B 1 8 ? -26.5 11.578 -5.207 1 53.97 8 ASP B O 1
ATOM 3249 N N . GLY B 1 9 ? -25.781 9.641 -4.398 1 50.09 9 GLY B N 1
ATOM 3250 C CA . GLY B 1 9 ? -25.406 9.148 -5.715 1 50.09 9 GLY B CA 1
ATOM 3251 C C . GLY B 1 9 ? -24.125 9.766 -6.242 1 50.09 9 GLY B C 1
ATOM 3252 O O . GLY B 1 9 ? -23.672 9.43 -7.336 1 50.09 9 GLY B O 1
ATOM 3253 N N . LEU B 1 10 ? -23.547 10.664 -5.398 1 50.91 10 LEU B N 1
ATOM 3254 C CA . LEU B 1 10 ? -22.344 11.344 -5.863 1 50.91 10 LEU B CA 1
ATOM 3255 C C . LEU B 1 10 ? -21.109 10.508 -5.566 1 50.91 10 LEU B C 1
ATOM 3257 O O . LEU B 1 10 ? -21.016 9.883 -4.508 1 50.91 10 LEU B O 1
ATOM 3261 N N . ILE B 1 11 ? -20.391 10.211 -6.664 1 49.44 11 ILE B N 1
ATOM 3262 C CA . ILE B 1 11 ? -19.141 9.453 -6.562 1 49.44 11 ILE B CA 1
ATOM 3263 C C . ILE B 1 11 ? -17.969 10.422 -6.48 1 49.44 11 ILE B C 1
ATOM 3265 O O . ILE B 1 11 ? -17.766 11.242 -7.379 1 49.44 11 ILE B O 1
ATOM 3269 N N . SER B 1 12 ? -17.359 10.469 -5.219 1 51.28 12 SER B N 1
ATOM 3270 C CA . SER B 1 12 ? -16.188 11.32 -5.035 1 51.28 12 SER B CA 1
ATOM 3271 C C . SER B 1 12 ? -14.898 10.586 -5.41 1 51.28 12 SER B C 1
ATOM 3273 O O . SER B 1 12 ? -14.789 9.375 -5.195 1 51.28 12 SER B O 1
ATOM 3275 N N . HIS B 1 13 ? -14.031 11.273 -6.137 1 48.94 13 HIS B N 1
ATOM 3276 C CA . HIS B 1 13 ? -12.711 10.758 -6.465 1 48.94 13 HIS B CA 1
ATOM 3277 C C . HIS B 1 13 ? -11.617 11.633 -5.859 1 48.94 13 HIS B C 1
ATOM 3279 O O . HIS B 1 13 ? -11.102 12.539 -6.52 1 48.94 13 HIS B O 1
ATOM 3285 N N . PRO B 1 14 ? -11.367 11.359 -4.543 1 46.12 14 PRO B N 1
ATOM 3286 C CA . PRO B 1 14 ? -10.32 12.172 -3.924 1 46.12 14 PRO B CA 1
ATOM 3287 C C . PRO B 1 14 ? -8.992 12.078 -4.66 1 46.12 14 PRO B C 1
ATOM 3289 O O . PRO B 1 14 ? -8.695 11.055 -5.281 1 46.12 14 PRO B O 1
ATOM 3292 N N . PRO B 1 15 ? -8.289 13.312 -4.785 1 46.69 15 PRO B N 1
ATOM 3293 C CA . PRO B 1 15 ? -7.016 13.289 -5.504 1 46.69 15 PRO B CA 1
ATOM 3294 C C . PRO B 1 15 ? -6.027 12.281 -4.914 1 46.69 15 PRO B C 1
ATOM 3296 O O . PRO B 1 15 ? -5.922 12.156 -3.689 1 46.69 15 PRO B O 1
ATOM 3299 N N . GLY B 1 16 ? -5.797 11.344 -5.754 1 50.72 16 GLY B N 1
ATOM 3300 C CA . GLY B 1 16 ? -4.734 10.445 -5.324 1 50.72 16 GLY B CA 1
ATOM 3301 C C . GLY B 1 16 ? -3.398 11.141 -5.156 1 50.72 16 GLY B C 1
ATOM 3302 O O . GLY B 1 16 ? -3.178 12.219 -5.711 1 50.72 16 GLY B O 1
ATOM 3303 N N . ARG B 1 17 ? -2.637 10.773 -4.129 1 54.12 17 ARG B N 1
ATOM 3304 C CA . ARG B 1 17 ? -1.336 11.375 -3.855 1 54.12 17 ARG B CA 1
ATOM 3305 C C . ARG B 1 17 ? -0.365 11.133 -5.004 1 54.12 17 ARG B C 1
ATOM 3307 O O . ARG B 1 17 ? 0.628 11.844 -5.152 1 54.12 17 ARG B O 1
ATOM 3314 N N . ALA B 1 18 ? -0.775 10.242 -5.988 1 55.66 18 ALA B N 1
ATOM 3315 C CA . ALA B 1 18 ? 0.295 9.867 -6.91 1 55.66 18 ALA B CA 1
ATOM 3316 C C . ALA B 1 18 ? 0.128 10.57 -8.258 1 55.66 18 ALA B C 1
ATOM 3318 O O . ALA B 1 18 ? 1.051 11.234 -8.734 1 55.66 18 ALA B O 1
ATOM 3319 N N . PHE B 1 19 ? -1.098 10.391 -8.875 1 70.19 19 PHE B N 1
ATOM 3320 C CA . PHE B 1 19 ? -1.246 10.883 -10.242 1 70.19 19 PHE B CA 1
ATOM 3321 C C . PHE B 1 19 ? -2.627 11.492 -10.445 1 70.19 19 PHE B C 1
ATOM 3323 O O . PHE B 1 19 ? -3.635 10.914 -10.039 1 70.19 19 PHE B O 1
ATOM 3330 N N . LYS B 1 20 ? -2.576 12.641 -10.953 1 68.38 20 LYS B N 1
ATOM 3331 C CA . LYS B 1 20 ? -3.846 13.203 -11.398 1 68.38 20 LYS B CA 1
ATOM 3332 C C . LYS B 1 20 ? -4.137 12.828 -12.852 1 68.38 20 LYS B C 1
ATOM 3334 O O . LYS B 1 20 ? -5.285 12.539 -13.203 1 68.38 20 LYS B O 1
ATOM 3339 N N . LYS B 1 21 ? -3.057 12.797 -13.594 1 76.62 21 LYS B N 1
ATOM 3340 C CA . LYS B 1 21 ? -3.168 12.461 -15.016 1 76.62 21 LYS B CA 1
ATOM 3341 C C . LYS B 1 21 ? -1.895 11.789 -15.516 1 76.62 21 LYS B C 1
ATOM 3343 O O . LYS B 1 21 ? -0.908 11.68 -14.781 1 76.62 21 LYS B O 1
ATOM 3348 N N . GLU B 1 22 ? -2.033 11.094 -16.656 1 85.69 22 GLU B N 1
ATOM 3349 C CA . GLU B 1 22 ? -0.909 10.578 -17.422 1 85.69 22 GLU B CA 1
ATOM 3350 C C . GLU B 1 22 ? -0.211 9.438 -16.688 1 85.69 22 GLU B C 1
ATOM 3352 O O . GLU B 1 22 ? 1.016 9.328 -16.734 1 85.69 22 GLU B O 1
ATOM 3357 N N . TYR B 1 23 ? -1.041 8.711 -15.969 1 91.69 23 TYR B N 1
ATOM 3358 C CA . TYR B 1 23 ? -0.517 7.566 -15.234 1 91.69 23 TYR B CA 1
ATOM 3359 C C . TYR B 1 23 ? 0.123 6.555 -16.172 1 91.69 23 TYR B C 1
ATOM 3361 O O . TYR B 1 23 ? 1.227 6.066 -15.922 1 91.69 23 TYR B O 1
ATOM 3369 N N . VAL B 1 24 ? -0.517 6.324 -17.281 1 94.69 24 VAL B N 1
ATOM 3370 C CA . VAL B 1 24 ? -0.029 5.336 -18.25 1 94.69 24 VAL B CA 1
ATOM 3371 C C . VAL B 1 24 ? 1.278 5.82 -18.875 1 94.69 24 VAL B C 1
ATOM 3373 O O . VAL B 1 24 ? 2.203 5.031 -19.078 1 94.69 24 VAL B O 1
ATOM 3376 N N . ASN B 1 25 ? 1.387 7.078 -19.078 1 92.94 25 ASN B N 1
ATOM 3377 C CA . ASN B 1 25 ? 2.621 7.645 -19.609 1 92.94 25 ASN B CA 1
ATOM 3378 C C . ASN B 1 25 ? 3.779 7.48 -18.625 1 92.94 25 ASN B C 1
ATOM 3380 O O . ASN B 1 25 ? 4.914 7.227 -19.031 1 92.94 25 ASN B O 1
ATOM 3384 N N . TYR B 1 26 ? 3.451 7.699 -17.438 1 92.88 26 TYR B N 1
ATOM 3385 C CA . TYR B 1 26 ? 4.473 7.477 -16.422 1 92.88 26 TYR B CA 1
ATOM 3386 C C . TYR B 1 26 ? 4.961 6.035 -16.453 1 92.88 26 TYR B C 1
ATOM 3388 O O . TYR B 1 26 ? 6.172 5.781 -16.453 1 92.88 26 TYR B O 1
ATOM 3396 N N . ILE B 1 27 ? 4.012 5.094 -16.484 1 95.44 27 ILE B N 1
ATOM 3397 C CA . ILE B 1 27 ? 4.359 3.68 -16.531 1 95.44 27 ILE B CA 1
ATOM 3398 C C . ILE B 1 27 ? 5.215 3.396 -17.75 1 95.44 27 ILE B C 1
ATOM 3400 O O . ILE B 1 27 ? 6.246 2.727 -17.656 1 95.44 27 ILE B O 1
ATOM 3404 N N . PHE B 1 28 ? 4.793 3.945 -18.828 1 95.75 28 PHE B N 1
ATOM 3405 C CA . PHE B 1 28 ? 5.523 3.789 -20.094 1 95.75 28 PHE B CA 1
ATOM 3406 C C . PHE B 1 28 ? 6.969 4.238 -19.938 1 95.75 28 PHE B C 1
ATOM 3408 O O . PHE B 1 28 ? 7.891 3.555 -20.375 1 95.75 28 PHE B O 1
ATOM 3415 N N . GLY B 1 29 ? 7.148 5.332 -19.266 1 91.38 29 GLY B N 1
ATOM 3416 C CA . GLY B 1 29 ? 8.477 5.898 -19.078 1 91.38 29 GLY B CA 1
ATOM 3417 C C . GLY B 1 29 ? 9.359 5.059 -18.188 1 91.38 29 GLY B C 1
ATOM 3418 O O . GLY B 1 29 ? 10.586 5.152 -18.25 1 91.38 29 GLY B O 1
ATOM 3419 N N . GLN B 1 30 ? 8.734 4.219 -17.391 1 92.81 30 GLN B N 1
ATOM 3420 C CA . GLN B 1 30 ? 9.492 3.393 -16.453 1 92.81 30 GLN B CA 1
ATOM 3421 C C . GLN B 1 30 ? 9.883 2.061 -17.078 1 92.81 30 GLN B C 1
ATOM 3423 O O . GLN B 1 30 ? 10.578 1.253 -16.453 1 92.81 30 GLN B O 1
ATOM 3428 N N . LEU B 1 31 ? 9.445 1.849 -18.25 1 95.56 31 LEU B N 1
ATOM 3429 C CA . LEU B 1 31 ? 9.711 0.604 -18.969 1 95.56 31 LEU B CA 1
ATOM 3430 C C . LEU B 1 31 ? 10.664 0.836 -20.125 1 95.56 31 LEU B C 1
ATOM 3432 O O . LEU B 1 31 ? 10.234 1.157 -21.234 1 95.56 31 LEU B O 1
ATOM 3436 N N . PRO B 1 32 ? 11.883 0.592 -19.953 1 91.38 32 PRO B N 1
ATOM 3437 C CA . PRO B 1 32 ? 12.867 0.996 -20.953 1 91.38 32 PRO B CA 1
ATOM 3438 C C . PRO B 1 32 ? 12.875 0.077 -22.188 1 91.38 32 PRO B C 1
ATOM 3440 O O . PRO B 1 32 ? 13.242 0.505 -23.281 1 91.38 32 PRO B O 1
ATOM 3443 N N . LYS B 1 33 ? 12.461 -1.109 -22.047 1 96.56 33 LYS B N 1
ATOM 3444 C CA . LYS B 1 33 ? 12.531 -2.055 -23.156 1 96.56 33 LYS B CA 1
ATOM 3445 C C . LYS B 1 33 ? 11.266 -1.993 -24.016 1 96.56 33 LYS B C 1
ATOM 3447 O O . LYS B 1 33 ? 10.211 -1.58 -23.531 1 96.56 33 LYS B O 1
ATOM 3452 N N . ARG B 1 34 ? 11.414 -2.408 -25.188 1 96.5 34 ARG B N 1
ATOM 3453 C CA . ARG B 1 34 ? 10.305 -2.344 -26.125 1 96.5 34 ARG B CA 1
ATOM 3454 C C . ARG B 1 34 ? 9.25 -3.396 -25.797 1 96.5 34 ARG B C 1
ATOM 3456 O O . ARG B 1 34 ? 8.047 -3.129 -25.906 1 96.5 34 ARG B O 1
ATOM 3463 N N . GLU B 1 35 ? 9.703 -4.527 -25.438 1 98.5 35 GLU B N 1
ATOM 3464 C CA . GLU B 1 35 ? 8.773 -5.578 -25.031 1 98.5 35 GLU B CA 1
ATOM 3465 C C . GLU B 1 35 ? 8.453 -5.508 -23.547 1 98.5 35 GLU B C 1
ATOM 3467 O O . GLU B 1 35 ? 9.336 -5.223 -22.734 1 98.5 35 GLU B O 1
ATOM 3472 N N . VAL B 1 36 ? 7.203 -5.715 -23.266 1 98.62 36 VAL B N 1
ATOM 3473 C CA . VAL B 1 36 ? 6.758 -5.684 -21.875 1 98.62 36 VAL B CA 1
ATOM 3474 C C . VAL B 1 36 ? 5.984 -6.961 -21.547 1 98.62 36 VAL B C 1
ATOM 3476 O O . VAL B 1 36 ? 5.148 -7.406 -22.344 1 98.62 36 VAL B O 1
ATOM 3479 N N . ARG B 1 37 ? 6.305 -7.566 -20.5 1 98.62 37 ARG B N 1
ATOM 3480 C CA . ARG B 1 37 ? 5.535 -8.68 -19.953 1 98.62 37 ARG B CA 1
ATOM 3481 C C . ARG B 1 37 ? 4.816 -8.266 -18.672 1 98.62 37 ARG B C 1
ATOM 3483 O O . ARG B 1 37 ? 5.457 -7.895 -17.688 1 98.62 37 ARG B O 1
ATOM 3490 N N . ILE B 1 38 ? 3.508 -8.297 -18.703 1 98.81 38 ILE B N 1
ATOM 3491 C CA . ILE B 1 38 ? 2.699 -7.98 -17.516 1 98.81 38 ILE B CA 1
ATOM 3492 C C . ILE B 1 38 ? 2.389 -9.258 -16.75 1 98.81 38 ILE B C 1
ATOM 3494 O O . ILE B 1 38 ? 1.675 -10.133 -17.234 1 98.81 38 ILE B O 1
ATOM 3498 N N . SER B 1 39 ? 2.889 -9.297 -15.586 1 98.38 39 SER B N 1
ATOM 3499 C CA . SER B 1 39 ? 2.758 -10.492 -14.758 1 98.38 39 SER B CA 1
ATOM 3500 C C . SER B 1 39 ? 1.515 -10.422 -13.875 1 98.38 39 SER B C 1
ATOM 3502 O O . SER B 1 39 ? 1.337 -9.461 -13.117 1 98.38 39 SER B O 1
ATOM 3504 N N . LEU B 1 40 ? 0.707 -11.43 -13.922 1 98 40 LEU B N 1
ATOM 3505 C CA . LEU B 1 40 ? -0.452 -11.68 -13.07 1 98 40 LEU B CA 1
ATOM 3506 C C . LEU B 1 40 ? -0.288 -12.977 -12.289 1 98 40 LEU B C 1
ATOM 3508 O O . LEU B 1 40 ? 0.52 -13.828 -12.664 1 98 40 LEU B O 1
ATOM 3512 N N . ALA B 1 41 ? -1.076 -13.031 -11.242 1 95.44 41 ALA B N 1
ATOM 3513 C CA . ALA B 1 41 ? -1.14 -14.289 -10.5 1 95.44 41 ALA B CA 1
ATOM 3514 C C . ALA B 1 41 ? -2.559 -14.562 -10.008 1 95.44 41 ALA B C 1
ATOM 3516 O O . ALA B 1 41 ? -3.297 -13.633 -9.68 1 95.44 41 ALA B O 1
ATOM 3517 N N . ALA B 1 42 ? -2.924 -15.789 -10.016 1 93.31 42 ALA B N 1
ATOM 3518 C CA . ALA B 1 42 ? -4.227 -16.188 -9.492 1 93.31 42 ALA B CA 1
ATOM 3519 C C . ALA B 1 42 ? -4.164 -17.594 -8.883 1 93.31 42 ALA B C 1
ATOM 3521 O O . ALA B 1 42 ? -3.344 -18.422 -9.289 1 93.31 42 ALA B O 1
ATOM 3522 N N . PHE B 1 43 ? -4.977 -17.75 -7.949 1 88.88 43 PHE B N 1
ATOM 3523 C CA . PHE B 1 43 ? -5.188 -19.062 -7.348 1 88.88 43 PHE B CA 1
ATOM 3524 C C . PHE B 1 43 ? -6.387 -19.75 -7.977 1 88.88 43 PHE B C 1
ATOM 3526 O O . PHE B 1 43 ? -7.531 -19.344 -7.77 1 88.88 43 PHE B O 1
ATOM 3533 N N . PRO B 1 44 ? -6.145 -20.844 -8.68 1 89.31 44 PRO B N 1
ATOM 3534 C CA . PRO B 1 44 ? -7.25 -21.484 -9.383 1 89.31 44 PRO B CA 1
ATOM 3535 C C . PRO B 1 44 ? -7.988 -22.5 -8.516 1 89.31 44 PRO B C 1
ATOM 3537 O O . PRO B 1 44 ? -8.117 -23.672 -8.898 1 89.31 44 PRO B O 1
ATOM 3540 N N . ASN B 1 45 ? -8.508 -22.078 -7.418 1 85.75 45 ASN B N 1
ATOM 3541 C CA . ASN B 1 45 ? -9.219 -22.969 -6.496 1 85.75 45 ASN B CA 1
ATOM 3542 C C . ASN B 1 45 ? -10.719 -22.688 -6.5 1 85.75 45 ASN B C 1
ATOM 3544 O O . ASN B 1 45 ? -11.484 -23.391 -5.824 1 85.75 45 ASN B O 1
ATOM 3548 N N . ASN B 1 46 ? -11.141 -21.766 -7.172 1 87.12 46 ASN B N 1
ATOM 3549 C CA . ASN B 1 46 ? -12.516 -21.359 -7.406 1 87.12 46 ASN B CA 1
ATOM 3550 C C . ASN B 1 46 ? -12.648 -20.531 -8.68 1 87.12 46 ASN B C 1
ATOM 3552 O O . ASN B 1 46 ? -11.648 -20.062 -9.227 1 87.12 46 ASN B O 1
ATOM 3556 N N . PRO B 1 47 ? -13.898 -20.453 -9.094 1 91.5 47 PRO B N 1
ATOM 3557 C CA . PRO B 1 47 ? -14.039 -19.516 -10.219 1 91.5 47 PRO B CA 1
ATOM 3558 C C . PRO B 1 47 ? -13.57 -18.109 -9.883 1 91.5 47 PRO B C 1
ATOM 3560 O O . PRO B 1 47 ? -13.602 -17.703 -8.711 1 91.5 47 PRO B O 1
ATOM 3563 N N . PRO B 1 48 ? -13.156 -17.406 -10.891 1 93.94 48 PRO B N 1
ATOM 3564 C CA . PRO B 1 48 ? -12.734 -16.031 -10.633 1 93.94 48 PRO B CA 1
ATOM 3565 C C . PRO B 1 48 ? -13.828 -15.188 -9.977 1 93.94 48 PRO B C 1
ATOM 3567 O O . PRO B 1 48 ? -15 -15.32 -10.328 1 93.94 48 PRO B O 1
ATOM 3570 N N . HIS B 1 49 ? -13.5 -14.484 -9.016 1 92.94 49 HIS B N 1
ATOM 3571 C CA . HIS B 1 49 ? -14.422 -13.523 -8.438 1 92.94 49 HIS B CA 1
ATOM 3572 C C . HIS B 1 49 ? -14.219 -12.133 -9.023 1 92.94 49 HIS B C 1
ATOM 3574 O O . HIS B 1 49 ? -13.359 -11.938 -9.891 1 92.94 49 HIS B O 1
ATOM 3580 N N . VAL B 1 50 ? -14.945 -11.172 -8.578 1 94.94 50 VAL B N 1
ATOM 3581 C CA . VAL B 1 50 ? -14.961 -9.836 -9.172 1 94.94 50 VAL B CA 1
ATOM 3582 C C . VAL B 1 50 ? -13.594 -9.18 -9 1 94.94 50 VAL B C 1
ATOM 3584 O O . VAL B 1 50 ? -13.148 -8.43 -9.875 1 94.94 50 VAL B O 1
ATOM 3587 N N . GLY B 1 51 ? -12.914 -9.43 -7.887 1 95.06 51 GLY B N 1
ATOM 3588 C CA . GLY B 1 51 ? -11.562 -8.922 -7.711 1 95.06 51 GLY B CA 1
ATOM 3589 C C . GLY B 1 51 ? -10.609 -9.391 -8.789 1 95.06 51 GLY B C 1
ATOM 3590 O O . GLY B 1 51 ? -9.781 -8.609 -9.273 1 95.06 51 GLY B O 1
ATOM 3591 N N . THR B 1 52 ? -10.711 -10.672 -9.172 1 96 52 THR B N 1
ATOM 3592 C CA . THR B 1 52 ? -9.898 -11.227 -10.25 1 96 52 THR B CA 1
ATOM 3593 C C . THR B 1 52 ? -10.25 -10.578 -11.586 1 96 52 THR B C 1
ATOM 3595 O O . THR B 1 52 ? -9.359 -10.242 -12.367 1 96 52 THR B O 1
ATOM 3598 N N . LEU B 1 53 ? -11.539 -10.406 -11.812 1 97.38 53 LEU B N 1
ATOM 3599 C CA . LEU B 1 53 ? -11.984 -9.766 -13.047 1 97.38 53 LEU B CA 1
ATOM 3600 C C . LEU B 1 53 ? -11.406 -8.367 -13.172 1 97.38 53 LEU B C 1
ATOM 3602 O O . LEU B 1 53 ? -10.953 -7.973 -14.25 1 97.38 53 LEU B O 1
ATOM 3606 N N . ILE B 1 54 ? -11.406 -7.688 -12.117 1 98 54 ILE B N 1
ATOM 3607 C CA . ILE B 1 54 ? -10.914 -6.316 -12.094 1 98 54 ILE B CA 1
ATOM 3608 C C . ILE B 1 54 ? -9.414 -6.305 -12.359 1 98 54 ILE B C 1
ATOM 3610 O O . ILE B 1 54 ? -8.93 -5.547 -13.211 1 98 54 ILE B O 1
ATOM 3614 N N . THR B 1 55 ? -8.711 -7.137 -11.711 1 98.31 55 THR B N 1
ATOM 3615 C CA . THR B 1 55 ? -7.262 -7.184 -11.852 1 98.31 55 THR B CA 1
ATOM 3616 C C . THR B 1 55 ? -6.867 -7.551 -13.281 1 98.31 55 THR B C 1
ATOM 3618 O O . THR B 1 55 ? -5.996 -6.91 -13.875 1 98.31 55 THR B O 1
ATOM 3621 N N . PHE B 1 56 ? -7.531 -8.586 -13.812 1 98.75 56 PHE B N 1
ATOM 3622 C CA . PHE B 1 56 ? -7.234 -8.992 -15.18 1 98.75 56 PHE B CA 1
ATOM 3623 C C . PHE B 1 56 ? -7.613 -7.898 -16.172 1 98.75 56 PHE B C 1
ATOM 3625 O O . PHE B 1 56 ? -6.867 -7.613 -17.109 1 98.75 56 PHE B O 1
ATOM 3632 N N . SER B 1 57 ? -8.75 -7.297 -15.945 1 98.69 57 SER B N 1
ATOM 3633 C CA . SER B 1 57 ? -9.188 -6.211 -16.812 1 98.69 57 SER B CA 1
ATOM 3634 C C . SER B 1 57 ? -8.195 -5.055 -16.812 1 98.69 57 SER B C 1
ATOM 3636 O O . SER B 1 57 ? -7.902 -4.473 -17.859 1 98.69 57 SER B O 1
ATOM 3638 N N . LEU B 1 58 ? -7.723 -4.762 -15.656 1 98.69 58 LEU B N 1
ATOM 3639 C CA . LEU B 1 58 ? -6.734 -3.693 -15.539 1 98.69 58 LEU B CA 1
ATOM 3640 C C . LEU B 1 58 ? -5.477 -4.023 -16.328 1 98.69 58 LEU B C 1
ATOM 3642 O O . LEU B 1 58 ? -4.922 -3.16 -17.016 1 98.69 58 LEU B O 1
ATOM 3646 N N . ALA B 1 59 ? -5.043 -5.242 -16.25 1 98.88 59 ALA B N 1
ATOM 3647 C CA . ALA B 1 59 ? -3.846 -5.684 -16.969 1 98.88 59 ALA B CA 1
ATOM 3648 C C . ALA B 1 59 ? -4.016 -5.539 -18.469 1 98.88 59 ALA B C 1
ATOM 3650 O O . ALA B 1 59 ? -3.141 -5 -19.156 1 98.88 59 ALA B O 1
ATOM 3651 N N . PHE B 1 60 ? -5.145 -5.969 -18.969 1 98.88 60 PHE B N 1
ATOM 3652 C CA . PHE B 1 60 ? -5.371 -5.926 -20.406 1 98.88 60 PHE B CA 1
ATOM 3653 C C . PHE B 1 60 ? -5.605 -4.492 -20.875 1 98.88 60 PHE B C 1
ATOM 3655 O O . PHE B 1 60 ? -5.168 -4.105 -21.969 1 98.88 60 PHE B O 1
ATOM 3662 N N . SER B 1 61 ? -6.32 -3.738 -20.078 1 98.69 61 SER B N 1
ATOM 3663 C CA . SER B 1 61 ? -6.492 -2.324 -20.406 1 98.69 61 SER B CA 1
ATOM 3664 C C . SER B 1 61 ? -5.148 -1.609 -20.484 1 98.69 61 SER B C 1
ATOM 3666 O O . SER B 1 61 ? -4.895 -0.872 -21.453 1 98.69 61 SER B O 1
ATOM 3668 N N . LEU B 1 62 ? -4.32 -1.837 -19.516 1 98.69 62 LEU B N 1
ATOM 3669 C CA . LEU B 1 62 ? -2.992 -1.232 -19.516 1 98.69 62 LEU B CA 1
ATOM 3670 C C . LEU B 1 62 ? -2.17 -1.729 -20.703 1 98.69 62 LEU B C 1
ATOM 3672 O O . LEU B 1 62 ? -1.474 -0.947 -21.359 1 98.69 62 LEU B O 1
ATOM 3676 N N . ALA B 1 63 ? -2.232 -2.998 -20.953 1 98.88 63 ALA B N 1
ATOM 3677 C CA . ALA B 1 63 ? -1.52 -3.574 -22.094 1 98.88 63 ALA B CA 1
ATOM 3678 C C . ALA B 1 63 ? -1.907 -2.879 -23.391 1 98.88 63 ALA B C 1
ATOM 3680 O O . ALA B 1 63 ? -1.039 -2.498 -24.188 1 98.88 63 ALA B O 1
ATOM 3681 N N . GLN B 1 64 ? -3.205 -2.748 -23.609 1 98.75 64 GLN B N 1
ATOM 3682 C CA . GLN B 1 64 ? -3.686 -2.092 -24.812 1 98.75 64 GLN B CA 1
ATOM 3683 C C . GLN B 1 64 ? -3.127 -0.676 -24.938 1 98.75 64 GLN B C 1
ATOM 3685 O O . GLN B 1 64 ? -2.693 -0.261 -26.016 1 98.75 64 GLN B O 1
ATOM 3690 N N . ARG B 1 65 ? -3.131 0.031 -23.891 1 97.94 65 ARG B N 1
ATOM 3691 C CA . ARG B 1 65 ? -2.656 1.412 -23.891 1 97.94 65 ARG B CA 1
ATOM 3692 C C . ARG B 1 65 ? -1.155 1.476 -24.141 1 97.94 65 ARG B C 1
ATOM 3694 O O . ARG B 1 65 ? -0.679 2.369 -24.859 1 97.94 65 ARG B O 1
ATOM 3701 N N . LEU B 1 66 ? -0.427 0.583 -23.562 1 98.31 66 LEU B N 1
ATOM 3702 C CA . LEU B 1 66 ? 1.013 0.541 -23.797 1 98.31 66 LEU B CA 1
ATOM 3703 C C . LEU B 1 66 ? 1.318 0.183 -25.25 1 98.31 66 LEU B C 1
ATOM 3705 O O . LEU B 1 66 ? 2.258 0.721 -25.844 1 98.31 66 LEU B O 1
ATOM 3709 N N . GLU B 1 67 ? 0.525 -0.696 -25.812 1 98.38 67 GLU B N 1
ATOM 3710 C CA . GLU B 1 67 ? 0.704 -1.037 -27.219 1 98.38 67 GLU B CA 1
ATOM 3711 C C . GLU B 1 67 ? 0.435 0.167 -28.125 1 98.38 67 GLU B C 1
ATOM 3713 O O . GLU B 1 67 ? 1.152 0.393 -29.094 1 98.38 67 GLU B O 1
ATOM 3718 N N . LYS B 1 68 ? -0.538 0.852 -27.781 1 97.25 68 LYS B N 1
ATOM 3719 C CA . LYS B 1 68 ? -0.855 2.059 -28.547 1 97.25 68 LYS B CA 1
ATOM 3720 C C . LYS B 1 68 ? 0.287 3.068 -28.469 1 97.25 68 LYS B C 1
ATOM 3722 O O . LYS B 1 68 ? 0.482 3.857 -29.406 1 97.25 68 LYS B O 1
ATOM 3727 N N . LEU B 1 69 ? 1.035 3.01 -27.406 1 96.94 69 LEU B N 1
ATOM 3728 C CA . LEU B 1 69 ? 2.162 3.92 -27.234 1 96.94 69 LEU B CA 1
ATOM 3729 C C . LEU B 1 69 ? 3.422 3.355 -27.875 1 96.94 69 LEU B C 1
ATOM 3731 O O . LEU B 1 69 ? 4.469 4.012 -27.891 1 96.94 69 LEU B O 1
ATOM 3735 N N . GLY B 1 70 ? 3.314 2.094 -28.328 1 96.94 70 GLY B N 1
ATOM 3736 C CA . GLY B 1 70 ? 4.426 1.598 -29.125 1 96.94 70 GLY B CA 1
ATOM 3737 C C . GLY B 1 70 ? 5.117 0.399 -28.5 1 96.94 70 GLY B C 1
ATOM 3738 O O . GLY B 1 70 ? 6.129 -0.075 -29.016 1 96.94 70 GLY B O 1
ATOM 3739 N N . LYS B 1 71 ? 4.602 -0.131 -27.469 1 98.19 71 LYS B N 1
ATOM 3740 C CA . LYS B 1 71 ? 5.184 -1.326 -26.859 1 98.19 71 LYS B CA 1
ATOM 3741 C C . LYS B 1 71 ? 4.574 -2.594 -27.453 1 98.19 71 LYS B C 1
ATOM 3743 O O . LYS B 1 71 ? 3.482 -2.557 -28.016 1 98.19 71 LYS B O 1
ATOM 3748 N N . SER B 1 72 ? 5.352 -3.615 -27.375 1 98.44 72 SER B N 1
ATOM 3749 C CA . SER B 1 72 ? 4.824 -4.961 -27.578 1 98.44 72 SER B CA 1
ATOM 3750 C C . SER B 1 72 ? 4.566 -5.656 -26.25 1 98.44 72 SER B C 1
ATOM 3752 O O . SER B 1 72 ? 5.5 -5.938 -25.5 1 98.44 72 SER B O 1
ATOM 3754 N N . VAL B 1 73 ? 3.318 -5.992 -25.984 1 98.69 73 VAL B N 1
ATOM 3755 C CA . VAL B 1 73 ? 2.986 -6.402 -24.625 1 98.69 73 VAL B CA 1
ATOM 3756 C C . VAL B 1 73 ? 2.443 -7.828 -24.641 1 98.69 73 VAL B C 1
ATOM 3758 O O . VAL B 1 73 ? 1.651 -8.195 -25.516 1 98.69 73 VAL B O 1
ATOM 3761 N N . THR B 1 74 ? 2.875 -8.641 -23.734 1 98.81 74 THR B N 1
ATOM 3762 C CA . THR B 1 74 ? 2.312 -9.953 -23.438 1 98.81 74 THR B CA 1
ATOM 3763 C C . THR B 1 74 ? 1.853 -10.031 -21.984 1 98.81 74 THR B C 1
ATOM 3765 O O . THR B 1 74 ? 2.619 -9.727 -21.062 1 98.81 74 THR B O 1
ATOM 3768 N N . VAL B 1 75 ? 0.605 -10.398 -21.797 1 98.81 75 VAL B N 1
ATOM 3769 C CA . VAL B 1 75 ? 0.1 -10.625 -20.453 1 98.81 75 VAL B CA 1
ATOM 3770 C C . VAL B 1 75 ? 0.383 -12.062 -20.031 1 98.81 75 VAL B C 1
ATOM 3772 O O . VAL B 1 75 ? 0.036 -13.008 -20.734 1 98.81 75 VAL B O 1
ATOM 3775 N N . VAL B 1 76 ? 1.036 -12.227 -18.875 1 98.56 76 VAL B N 1
ATOM 3776 C CA . VAL B 1 76 ? 1.425 -13.547 -18.391 1 98.56 76 VAL B CA 1
ATOM 3777 C C . VAL B 1 76 ? 0.69 -13.859 -17.094 1 98.56 76 VAL B C 1
ATOM 3779 O O . VAL B 1 76 ? 0.969 -13.258 -16.047 1 98.56 76 VAL B O 1
ATOM 3782 N N . LEU B 1 77 ? -0.207 -14.82 -17.141 1 98.12 77 LEU B N 1
ATOM 3783 C CA . LEU B 1 77 ? -0.905 -15.266 -15.938 1 98.12 77 LEU B CA 1
ATOM 3784 C C . LEU B 1 77 ? -0.191 -16.453 -15.305 1 98.12 77 LEU B C 1
ATOM 3786 O O . LEU B 1 77 ? -0.138 -17.531 -15.891 1 98.12 77 LEU B O 1
ATOM 3790 N N . GLY B 1 78 ? 0.363 -16.172 -14.141 1 95.56 78 GLY B N 1
ATOM 3791 C CA . GLY B 1 78 ? 0.896 -17.266 -13.352 1 95.56 78 GLY B CA 1
ATOM 3792 C C . GLY B 1 78 ? -0.134 -17.891 -12.43 1 95.56 78 GLY B C 1
ATOM 3793 O O . GLY B 1 78 ? -0.607 -17.25 -11.492 1 95.56 78 GLY B O 1
ATOM 3794 N N . LEU B 1 79 ? -0.442 -19.172 -12.672 1 93.88 79 LEU B N 1
ATOM 3795 C CA . LEU B 1 79 ? -1.355 -19.906 -11.797 1 93.88 79 LEU B CA 1
ATOM 3796 C C . LEU B 1 79 ? -0.611 -20.5 -10.602 1 93.88 79 LEU B C 1
ATOM 3798 O O . LEU B 1 79 ? 0.351 -21.25 -10.773 1 93.88 79 LEU B O 1
ATOM 3802 N N . VAL B 1 80 ? -1.08 -20.109 -9.469 1 91.38 80 VAL B N 1
ATOM 3803 C CA . VAL B 1 80 ? -0.489 -20.641 -8.242 1 91.38 80 VAL B CA 1
ATOM 3804 C C . VAL B 1 80 ? -1.147 -21.984 -7.891 1 91.38 80 VAL B C 1
ATOM 3806 O O . VAL B 1 80 ? -2.156 -22.016 -7.184 1 91.38 80 VAL B O 1
ATOM 3809 N N . ASP B 1 81 ? -0.501 -23.016 -8.188 1 88.88 81 ASP B N 1
ATOM 3810 C CA . ASP B 1 81 ? -1.086 -24.359 -8.039 1 88.88 81 ASP B CA 1
ATOM 3811 C C . ASP B 1 81 ? -0.38 -25.141 -6.941 1 88.88 81 ASP B C 1
ATOM 3813 O O . ASP B 1 81 ? -0.622 -26.344 -6.777 1 88.88 81 ASP B O 1
ATOM 3817 N N . THR B 1 82 ? 0.392 -24.453 -6.176 1 86 82 THR B N 1
ATOM 3818 C CA . THR B 1 82 ? 1.195 -25.125 -5.164 1 86 82 THR B CA 1
ATOM 3819 C C . THR B 1 82 ? 0.562 -24.984 -3.783 1 86 82 THR B C 1
ATOM 3821 O O . THR B 1 82 ? 1.046 -25.562 -2.809 1 86 82 THR B O 1
ATOM 3824 N N . GLU B 1 83 ? -0.489 -24.281 -3.68 1 83.56 83 GLU B N 1
ATOM 3825 C CA . GLU B 1 83 ? -1.162 -24.078 -2.4 1 83.56 83 GLU B CA 1
ATOM 3826 C C . GLU B 1 83 ? -2.309 -25.062 -2.213 1 83.56 83 GLU B C 1
ATOM 3828 O O . GLU B 1 83 ? -2.881 -25.547 -3.191 1 83.56 83 GLU B O 1
ATOM 3833 N N . ALA B 1 84 ? -2.455 -25.391 -0.922 1 78 84 ALA B N 1
ATOM 3834 C CA . ALA B 1 84 ? -3.668 -26.125 -0.578 1 78 84 ALA B CA 1
ATOM 3835 C C . ALA B 1 84 ? -4.793 -25.188 -0.176 1 78 84 ALA B C 1
ATOM 3837 O O . ALA B 1 84 ? -4.578 -24.25 0.594 1 78 84 ALA B O 1
ATOM 3838 N N . THR B 1 85 ? -5.879 -25.375 -0.786 1 71.56 85 THR B N 1
ATOM 3839 C CA . THR B 1 85 ? -6.973 -24.453 -0.478 1 71.56 85 THR B CA 1
ATOM 3840 C C . THR B 1 85 ? -8.102 -25.188 0.252 1 71.56 85 THR B C 1
ATOM 3842 O O . THR B 1 85 ? -8.891 -24.562 0.958 1 71.56 85 THR B O 1
ATOM 3845 N N . PHE B 1 86 ? -8.094 -26.438 0.193 1 74.44 86 PHE B N 1
ATOM 3846 C CA . PHE B 1 86 ? -9.188 -27.203 0.787 1 74.44 86 PHE B CA 1
ATOM 3847 C C . PHE B 1 86 ? -8.742 -27.844 2.098 1 74.44 86 PHE B C 1
ATOM 3849 O O . PHE B 1 86 ? -7.617 -28.328 2.209 1 74.44 86 PHE B O 1
ATOM 3856 N N . SER B 1 87 ? -9.648 -27.766 3.004 1 76.75 87 SER B N 1
ATOM 3857 C CA . SER B 1 87 ? -9.352 -28.328 4.32 1 76.75 87 SER B CA 1
ATOM 3858 C C . SER B 1 87 ? -9 -29.797 4.238 1 76.75 87 SER B C 1
ATOM 3860 O O . SER B 1 87 ? -8.219 -30.312 5.047 1 76.75 87 SER B O 1
ATOM 3862 N N . THR B 1 88 ? -9.5 -30.422 3.254 1 76.81 88 THR B N 1
ATOM 3863 C CA . THR B 1 88 ? -9.273 -31.859 3.09 1 76.81 88 THR B CA 1
ATOM 3864 C C . THR B 1 88 ? -7.828 -32.125 2.691 1 76.81 88 THR B C 1
ATOM 3866 O O . THR B 1 88 ? -7.359 -33.281 2.795 1 76.81 88 THR B O 1
ATOM 3869 N N . ASP B 1 89 ? -7.207 -31.156 2.264 1 85.88 89 ASP B N 1
ATOM 3870 C CA . ASP B 1 89 ? -5.863 -31.375 1.736 1 85.88 89 ASP B CA 1
ATOM 3871 C C . ASP B 1 89 ? -4.805 -30.844 2.703 1 85.88 89 ASP B C 1
ATOM 3873 O O . ASP B 1 89 ? -3.641 -30.688 2.328 1 85.88 89 ASP B O 1
ATOM 3877 N N . LYS B 1 90 ? -5.234 -30.547 3.85 1 89.06 90 LYS B N 1
ATOM 3878 C CA . LYS B 1 90 ? -4.34 -30.047 4.891 1 89.06 90 LYS B CA 1
ATOM 3879 C C . LYS B 1 90 ? -4.559 -30.797 6.207 1 89.06 90 LYS B C 1
ATOM 3881 O O . LYS B 1 90 ? -5.66 -31.281 6.473 1 89.06 90 LYS B O 1
ATOM 3886 N N . PHE B 1 91 ? -3.539 -30.922 6.941 1 90.56 91 PHE B N 1
ATOM 3887 C CA . PHE B 1 91 ? -3.691 -31.422 8.305 1 90.56 91 PHE B CA 1
ATOM 3888 C C . PHE B 1 91 ? -2.523 -30.984 9.18 1 90.56 91 PHE B C 1
ATOM 3890 O O . PHE B 1 91 ? -1.489 -30.547 8.664 1 90.56 91 PHE B O 1
ATOM 3897 N N . ILE B 1 92 ? -2.746 -31.047 10.438 1 92.75 92 ILE B N 1
ATOM 3898 C CA . ILE B 1 92 ? -1.73 -30.656 11.414 1 92.75 92 ILE B CA 1
ATOM 3899 C C . ILE B 1 92 ? -1.229 -31.891 12.156 1 92.75 92 ILE B C 1
ATOM 3901 O O . ILE B 1 92 ? -2.025 -32.719 12.625 1 92.75 92 ILE B O 1
ATOM 3905 N N . LEU B 1 93 ? 0.01 -32.062 12.141 1 93.12 93 LEU B N 1
ATOM 3906 C CA . LEU B 1 93 ? 0.672 -33.125 12.906 1 93.12 93 LEU B CA 1
ATOM 3907 C C . LEU B 1 93 ? 1.79 -32.562 13.766 1 93.12 93 LEU B C 1
ATOM 3909 O O . LEU B 1 93 ? 2.738 -31.953 13.25 1 93.12 93 LEU B O 1
ATOM 3913 N N . GLU B 1 94 ? 1.682 -32.656 15.094 1 91.31 94 GLU B N 1
ATOM 3914 C CA . GLU B 1 94 ? 2.664 -32.156 16.047 1 91.31 94 GLU B CA 1
ATOM 3915 C C . GLU B 1 94 ? 2.932 -30.656 15.812 1 91.31 94 GLU B C 1
ATOM 3917 O O . GLU B 1 94 ? 4.082 -30.25 15.68 1 91.31 94 GLU B O 1
ATOM 3922 N N . ASP B 1 95 ? 1.938 -29.859 15.5 1 89.56 95 ASP B N 1
ATOM 3923 C CA . ASP B 1 95 ? 1.938 -28.406 15.383 1 89.56 95 ASP B CA 1
ATOM 3924 C C . ASP B 1 95 ? 2.57 -27.969 14.062 1 89.56 95 ASP B C 1
ATOM 3926 O O . ASP B 1 95 ? 2.982 -26.812 13.93 1 89.56 95 ASP B O 1
ATOM 3930 N N . ILE B 1 96 ? 2.734 -28.984 13.258 1 92.5 96 ILE B N 1
ATOM 3931 C CA . ILE B 1 96 ? 3.238 -28.672 11.922 1 92.5 96 ILE B CA 1
ATOM 3932 C C . ILE B 1 96 ? 2.123 -28.859 10.898 1 92.5 96 ILE B C 1
ATOM 3934 O O . ILE B 1 96 ? 1.42 -29.875 10.898 1 92.5 96 ILE B O 1
ATOM 3938 N N . GLU B 1 97 ? 1.969 -27.859 10.055 1 92.62 97 GLU B N 1
ATOM 3939 C CA . GLU B 1 97 ? 0.942 -27.922 9.016 1 92.62 97 GLU B CA 1
ATOM 3940 C C . GLU B 1 97 ? 1.465 -28.594 7.754 1 92.62 97 GLU B C 1
ATOM 3942 O O . GLU B 1 97 ? 2.486 -28.188 7.199 1 92.62 97 GLU B O 1
ATOM 3947 N N . TYR B 1 98 ? 0.785 -29.641 7.375 1 94.19 98 TYR B N 1
ATOM 3948 C CA . TYR B 1 98 ? 1.09 -30.359 6.141 1 94.19 98 TYR B CA 1
ATOM 3949 C C . TYR B 1 98 ? -0.018 -30.156 5.113 1 94.19 98 TYR B C 1
ATOM 3951 O O . TYR B 1 98 ? -1.174 -29.922 5.473 1 94.19 98 TYR B O 1
ATOM 3959 N N . GLN B 1 99 ? 0.426 -30.203 3.881 1 94.19 99 GLN B N 1
ATOM 3960 C CA . GLN B 1 99 ? -0.579 -30 2.842 1 94.19 99 GLN B CA 1
ATOM 3961 C C . GLN B 1 99 ? -0.216 -30.766 1.572 1 94.19 99 GLN B C 1
ATOM 3963 O O . GLN B 1 99 ? 0.93 -31.188 1.401 1 94.19 99 GLN B O 1
ATOM 3968 N N . LYS B 1 100 ? -1.257 -30.984 0.775 1 92 100 LYS B N 1
ATOM 3969 C CA . LYS B 1 100 ? -1.097 -31.391 -0.618 1 92 100 LYS B CA 1
ATOM 3970 C C . LYS B 1 100 ? -1.532 -30.281 -1.569 1 92 100 LYS B C 1
ATOM 3972 O O . LYS B 1 100 ? -2.592 -29.672 -1.385 1 92 100 LYS B O 1
ATOM 3977 N N . SER B 1 101 ? -0.701 -30.031 -2.523 1 88.31 101 SER B N 1
ATOM 3978 C CA . SER B 1 101 ? -0.942 -28.906 -3.416 1 88.31 101 SER B CA 1
ATOM 3979 C C . SER B 1 101 ? -2.119 -29.172 -4.348 1 88.31 101 SER B C 1
ATOM 3981 O O . SER B 1 101 ? -2.508 -30.328 -4.543 1 88.31 101 SER B O 1
ATOM 3983 N N . LEU B 1 102 ? -2.629 -28.094 -4.949 1 85.62 102 LEU B N 1
ATOM 3984 C CA . LEU B 1 102 ? -3.693 -28.203 -5.945 1 85.62 102 LEU B CA 1
ATOM 3985 C C . LEU B 1 102 ? -3.232 -29 -7.156 1 85.62 102 LEU B C 1
ATOM 3987 O O . LEU B 1 102 ? -4.004 -29.781 -7.723 1 85.62 102 LEU B O 1
ATOM 3991 N N . ALA B 1 103 ? -2.062 -28.797 -7.527 1 83.62 103 ALA B N 1
ATOM 3992 C CA . ALA B 1 103 ? -1.495 -29.516 -8.664 1 83.62 103 ALA B CA 1
ATOM 3993 C C . ALA B 1 103 ? -1.44 -31.016 -8.383 1 83.62 103 ALA B C 1
ATOM 3995 O O . ALA B 1 103 ? -1.796 -31.828 -9.242 1 83.62 103 ALA B O 1
ATOM 3996 N N . SER B 1 104 ? -1.105 -31.297 -7.207 1 83.19 104 SER B N 1
ATOM 3997 C CA . SER B 1 104 ? -0.949 -32.719 -6.84 1 83.19 104 SER B CA 1
ATOM 3998 C C . SER B 1 104 ? -2.299 -33.406 -6.777 1 83.19 104 SER B C 1
ATOM 4000 O O . SER B 1 104 ? -2.398 -34.594 -7.098 1 83.19 104 SER B O 1
ATOM 4002 N N . THR B 1 105 ? -3.338 -32.688 -6.402 1 86.81 105 THR B N 1
ATOM 4003 C CA . THR B 1 105 ? -4.66 -33.281 -6.258 1 86.81 105 THR B CA 1
ATOM 4004 C C . THR B 1 105 ? -5.418 -33.25 -7.578 1 86.81 105 THR B C 1
ATOM 4006 O O . THR B 1 105 ? -6.434 -33.938 -7.738 1 86.81 105 THR B O 1
ATOM 4009 N N . GLY B 1 106 ? -4.953 -32.438 -8.508 1 86.25 106 GLY B N 1
ATOM 4010 C CA . GLY B 1 106 ? -5.605 -32.281 -9.805 1 86.25 106 GLY B CA 1
ATOM 4011 C C . GLY B 1 106 ? -6.789 -31.344 -9.773 1 86.25 106 GLY B C 1
ATOM 4012 O O . GLY B 1 106 ? -7.418 -31.094 -10.805 1 86.25 106 GLY B O 1
ATOM 4013 N N . LYS B 1 107 ? -7.07 -30.797 -8.68 1 86.44 107 LYS B N 1
ATOM 4014 C CA . LYS B 1 107 ? -8.258 -29.969 -8.5 1 86.44 107 LYS B CA 1
ATOM 4015 C C . LYS B 1 107 ? -8.133 -28.656 -9.289 1 86.44 107 LYS B C 1
ATOM 4017 O O . LYS B 1 107 ? -9.133 -27.969 -9.523 1 86.44 107 LYS B O 1
ATOM 4022 N N . ILE B 1 108 ? -6.934 -28.328 -9.664 1 85.38 108 ILE B N 1
ATOM 4023 C CA . ILE B 1 108 ? -6.688 -27.141 -10.477 1 85.38 108 ILE B CA 1
ATOM 4024 C C . ILE B 1 108 ? -7.496 -27.234 -11.773 1 85.38 108 ILE B C 1
ATOM 4026 O O . ILE B 1 108 ? -7.93 -26.203 -12.305 1 85.38 108 ILE B O 1
ATOM 4030 N N . ASN B 1 109 ? -7.742 -28.328 -12.266 1 89.31 109 ASN B N 1
ATOM 4031 C CA . ASN B 1 109 ? -8.367 -28.531 -13.57 1 89.31 109 ASN B CA 1
ATOM 4032 C C . ASN B 1 109 ? -9.859 -28.188 -13.539 1 89.31 109 ASN B C 1
ATOM 4034 O O . ASN B 1 109 ? -10.469 -27.969 -14.578 1 89.31 109 ASN B O 1
ATOM 4038 N N . ASN B 1 110 ? -10.383 -28.109 -12.367 1 89.88 110 ASN B N 1
ATOM 4039 C CA . ASN B 1 110 ? -11.805 -27.828 -12.219 1 89.88 110 ASN B CA 1
ATOM 4040 C C . ASN B 1 110 ? -12.141 -26.391 -12.633 1 89.88 110 ASN B C 1
ATOM 4042 O O . ASN B 1 110 ? -13.305 -26.078 -12.906 1 89.88 110 ASN B O 1
ATOM 4046 N N . TYR B 1 111 ? -11.133 -25.516 -12.688 1 91.06 111 TYR B N 1
ATOM 4047 C CA . TYR B 1 111 ? -11.461 -24.094 -12.859 1 91.06 111 TYR B CA 1
ATOM 4048 C C . TYR B 1 111 ? -10.633 -23.484 -13.977 1 91.06 111 TYR B C 1
ATOM 4050 O O . TYR B 1 111 ? -10.82 -22.312 -14.32 1 91.06 111 TYR B O 1
ATOM 4058 N N . LEU B 1 112 ? -9.773 -24.234 -14.562 1 93.81 112 LEU B N 1
ATOM 4059 C CA . LEU B 1 112 ? -8.883 -23.719 -15.594 1 93.81 112 LEU B CA 1
ATOM 4060 C C . LEU B 1 112 ? -9.664 -23.156 -16.766 1 93.81 112 LEU B C 1
ATOM 4062 O O . LEU B 1 112 ? -9.297 -22.141 -17.344 1 93.81 112 LEU B O 1
ATOM 4066 N N . ALA B 1 113 ? -10.703 -23.812 -17.094 1 95.69 113 ALA B N 1
ATOM 4067 C CA . ALA B 1 113 ? -11.516 -23.391 -18.234 1 95.69 113 ALA B CA 1
ATOM 4068 C C . ALA B 1 113 ? -12.109 -22 -18 1 95.69 113 ALA B C 1
ATOM 4070 O O . ALA B 1 113 ? -12.25 -21.219 -18.938 1 95.69 113 ALA B O 1
ATOM 4071 N N . ASP B 1 114 ? -12.469 -21.719 -16.75 1 96.5 114 ASP B N 1
ATOM 4072 C CA . ASP B 1 114 ? -13.008 -20.406 -16.406 1 96.5 114 ASP B CA 1
ATOM 4073 C C . ASP B 1 114 ? -11.977 -19.312 -16.641 1 96.5 114 ASP B C 1
ATOM 4075 O O . ASP B 1 114 ? -12.297 -18.25 -17.188 1 96.5 114 ASP B O 1
ATOM 4079 N N . PHE B 1 115 ? -10.789 -19.578 -16.281 1 96.75 115 PHE B N 1
ATOM 4080 C CA . PHE B 1 115 ? -9.711 -18.625 -16.438 1 96.75 115 PHE B CA 1
ATOM 4081 C C . PHE B 1 115 ? -9.391 -18.406 -17.922 1 96.75 115 PHE B C 1
ATOM 4083 O O . PHE B 1 115 ? -9.203 -17.281 -18.375 1 96.75 115 PHE B O 1
ATOM 4090 N N . GLU B 1 116 ? -9.336 -19.469 -18.641 1 97.38 116 GLU B N 1
ATOM 4091 C CA . GLU B 1 116 ? -9.055 -19.406 -20.078 1 97.38 116 GLU B CA 1
ATOM 4092 C C . GLU B 1 116 ? -10.125 -18.609 -20.812 1 97.38 116 GLU B C 1
ATOM 4094 O O . GLU B 1 116 ? -9.805 -17.781 -21.672 1 97.38 116 GLU B O 1
ATOM 4099 N N . GLU B 1 117 ? -11.32 -18.875 -20.469 1 97.62 117 GLU B N 1
ATOM 4100 C CA . GLU B 1 117 ? -12.414 -18.156 -21.094 1 97.62 117 GLU B CA 1
ATOM 4101 C C . GLU B 1 117 ? -12.328 -16.656 -20.797 1 97.62 117 GLU B C 1
ATOM 4103 O O . GLU B 1 117 ? -12.5 -15.828 -21.703 1 97.62 117 GLU B O 1
ATOM 4108 N N . LEU B 1 118 ? -12.086 -16.359 -19.547 1 97.44 118 LEU B N 1
ATOM 4109 C CA . LEU B 1 118 ? -11.977 -14.961 -19.141 1 97.44 118 LEU B CA 1
ATOM 4110 C C . LEU B 1 118 ? -10.852 -14.266 -19.891 1 97.44 118 LEU B C 1
ATOM 4112 O O . LEU B 1 118 ? -11.031 -13.156 -20.406 1 97.44 118 LEU B O 1
ATOM 4116 N N . LEU B 1 119 ? -9.719 -14.898 -20.031 1 98.31 119 LEU B N 1
ATOM 4117 C CA . LEU B 1 119 ? -8.578 -14.312 -20.719 1 98.31 119 LEU B CA 1
ATOM 4118 C C . LEU B 1 119 ? -8.883 -14.109 -22.203 1 98.31 119 LEU B C 1
ATOM 4120 O O . LEU B 1 119 ? -8.508 -13.086 -22.781 1 98.31 119 LEU B O 1
ATOM 4124 N N . LYS B 1 120 ? -9.523 -15.078 -22.734 1 98.19 120 LYS B N 1
ATOM 4125 C CA . LYS B 1 120 ? -9.898 -14.969 -24.141 1 98.19 120 LYS B CA 1
ATOM 4126 C C . LYS B 1 120 ? -10.812 -13.773 -24.375 1 98.19 120 LYS B C 1
ATOM 4128 O O . LYS B 1 120 ? -10.625 -13.016 -25.328 1 98.19 120 LYS B O 1
ATOM 4133 N N . LYS B 1 121 ? -11.758 -13.625 -23.547 1 98 121 LYS B N 1
ATOM 4134 C CA . LYS B 1 121 ? -12.703 -12.516 -23.656 1 98 121 LYS B CA 1
ATOM 4135 C C . LYS B 1 121 ? -11.992 -11.172 -23.453 1 98 121 LYS B C 1
ATOM 4137 O O . LYS B 1 121 ? -12.266 -10.203 -24.172 1 98 121 LYS B O 1
ATOM 4142 N N . LEU B 1 122 ? -11.117 -11.117 -22.516 1 98.5 122 LEU B N 1
ATOM 4143 C CA . LEU B 1 122 ? -10.344 -9.906 -22.25 1 98.5 122 LEU B CA 1
ATOM 4144 C C . LEU B 1 122 ? -9.453 -9.562 -23.438 1 98.5 122 LEU B C 1
ATOM 4146 O O . LEU B 1 122 ? -9.406 -8.414 -23.875 1 98.5 122 LEU B O 1
ATOM 4150 N N . SER B 1 123 ? -8.75 -10.555 -23.938 1 98.62 123 SER B N 1
ATOM 4151 C CA . SER B 1 123 ? -7.887 -10.352 -25.094 1 98.62 123 SER B CA 1
ATOM 4152 C C . SER B 1 123 ? -8.68 -9.812 -26.281 1 98.62 123 SER B C 1
ATOM 4154 O O . SER B 1 123 ? -8.281 -8.82 -26.891 1 98.62 123 SER B O 1
ATOM 4156 N N . SER B 1 124 ? -9.797 -10.422 -26.516 1 97.94 124 SER B N 1
ATOM 4157 C CA . SER B 1 124 ? -10.641 -10.016 -27.641 1 97.94 124 SER B CA 1
ATOM 4158 C C . SER B 1 124 ? -11.148 -8.594 -27.453 1 97.94 124 SER B C 1
ATOM 4160 O O . SER B 1 124 ? -11.125 -7.793 -28.406 1 97.94 124 SER B O 1
ATOM 4162 N N . TYR B 1 125 ? -11.562 -8.25 -26.297 1 97.88 125 TYR B N 1
ATOM 4163 C CA . TYR B 1 125 ? -12.141 -6.941 -26.016 1 97.88 125 TYR B CA 1
ATOM 4164 C C . TYR B 1 125 ? -11.102 -5.84 -26.156 1 97.88 125 TYR B C 1
ATOM 4166 O O . TYR B 1 125 ? -11.391 -4.766 -26.688 1 97.88 125 TYR B O 1
ATOM 4174 N N . PHE B 1 126 ? -9.945 -6.094 -25.688 1 98.06 126 PHE B N 1
ATOM 4175 C CA . PHE B 1 126 ? -8.938 -5.039 -25.641 1 98.06 126 PHE B CA 1
ATOM 4176 C C . PHE B 1 126 ? -8.016 -5.109 -26.844 1 98.06 126 PHE B C 1
ATOM 4178 O O . PHE B 1 126 ? -6.859 -4.688 -26.781 1 98.06 126 PHE B O 1
ATOM 4185 N N . GLY B 1 127 ? -8.414 -5.742 -27.953 1 96.44 127 GLY B N 1
ATOM 4186 C CA . GLY B 1 127 ? -7.711 -5.633 -29.219 1 96.44 127 GLY B CA 1
ATOM 4187 C C . GLY B 1 127 ? -6.875 -6.852 -29.547 1 96.44 127 GLY B C 1
ATOM 4188 O O . GLY B 1 127 ? -5.812 -6.734 -30.156 1 96.44 127 GLY B O 1
ATOM 4189 N N . ASN B 1 128 ? -7.238 -8.008 -29.094 1 97.5 128 ASN B N 1
ATOM 4190 C CA . ASN B 1 128 ? -6.57 -9.273 -29.391 1 97.5 128 ASN B CA 1
ATOM 4191 C C . ASN B 1 128 ? -5.125 -9.266 -28.891 1 97.5 128 ASN B C 1
ATOM 4193 O O . ASN B 1 128 ? -4.203 -9.547 -29.656 1 97.5 128 ASN B O 1
ATOM 4197 N N . LEU B 1 129 ? -4.957 -9.008 -27.641 1 98.44 129 LEU B N 1
ATOM 4198 C CA . LEU B 1 129 ? -3.656 -8.922 -26.984 1 98.44 129 LEU B CA 1
ATOM 4199 C C . LEU B 1 129 ? -3.082 -10.32 -26.75 1 98.44 129 LEU B C 1
ATOM 4201 O O . LEU B 1 129 ? -3.83 -11.266 -26.5 1 98.44 129 LEU B O 1
ATOM 4205 N N . ASN B 1 130 ? -1.796 -10.391 -26.859 1 98.5 130 ASN B N 1
ATOM 4206 C CA . ASN B 1 130 ? -1.113 -11.648 -26.547 1 98.5 130 ASN B CA 1
ATOM 4207 C C . ASN B 1 130 ? -1.152 -11.953 -25.062 1 98.5 130 ASN B C 1
ATOM 4209 O O . ASN B 1 130 ? -1.013 -11.055 -24.234 1 98.5 130 ASN B O 1
ATOM 4213 N N . TYR B 1 131 ? -1.396 -13.203 -24.75 1 98.56 131 TYR B N 1
ATOM 4214 C CA . TYR B 1 131 ? -1.32 -13.633 -23.359 1 98.56 131 TYR B CA 1
ATOM 4215 C C . TYR B 1 131 ? -0.845 -15.078 -23.25 1 98.56 131 TYR B C 1
ATOM 4217 O O . TYR B 1 131 ? -0.882 -15.82 -24.234 1 98.56 131 TYR B O 1
ATOM 4225 N N . GLU B 1 132 ? -0.29 -15.391 -22.125 1 97.75 132 GLU B N 1
ATOM 4226 C CA . GLU B 1 132 ? 0.177 -16.734 -21.781 1 97.75 132 GLU B CA 1
ATOM 4227 C C . GLU B 1 132 ? -0.268 -17.141 -20.391 1 97.75 132 GLU B C 1
ATOM 4229 O O . GLU B 1 132 ? -0.419 -16.297 -19.5 1 97.75 132 GLU B O 1
ATOM 4234 N N . ILE B 1 133 ? -0.565 -18.391 -20.266 1 96.88 133 ILE B N 1
ATOM 4235 C CA . ILE B 1 133 ? -0.824 -18.969 -18.953 1 96.88 133 ILE B CA 1
ATOM 4236 C C . ILE B 1 133 ? 0.329 -19.891 -18.562 1 96.88 133 ILE B C 1
ATOM 4238 O O . ILE B 1 133 ? 0.707 -20.781 -19.344 1 96.88 133 ILE B O 1
ATOM 4242 N N . VAL B 1 134 ? 0.86 -19.609 -17.438 1 94.25 134 VAL B N 1
ATOM 4243 C CA . VAL B 1 134 ? 1.959 -20.438 -16.953 1 94.25 134 VAL B CA 1
ATOM 4244 C C . VAL B 1 134 ? 1.638 -20.969 -15.555 1 94.25 134 VAL B C 1
ATOM 4246 O O . VAL B 1 134 ? 0.789 -20.406 -14.859 1 94.25 134 VAL B O 1
ATOM 4249 N N . LYS B 1 135 ? 2.262 -22.031 -15.195 1 89.5 135 LYS B N 1
ATOM 4250 C CA . LYS B 1 135 ? 2.139 -22.594 -13.852 1 89.5 135 LYS B CA 1
ATOM 4251 C C . LYS B 1 135 ? 3.307 -22.156 -12.969 1 89.5 135 LYS B C 1
ATOM 4253 O O . LYS B 1 135 ? 4.273 -21.562 -13.453 1 89.5 135 LYS B O 1
ATOM 4258 N N . MET B 1 136 ? 3.137 -22.359 -11.727 1 86 136 MET B N 1
ATOM 4259 C CA . MET B 1 136 ? 4.16 -21.922 -10.781 1 86 136 MET B CA 1
ATOM 4260 C C . MET B 1 136 ? 5.484 -22.625 -11.055 1 86 136 MET B C 1
ATOM 4262 O O . MET B 1 136 ? 6.555 -22.078 -10.789 1 86 136 MET B O 1
ATOM 4266 N N . SER B 1 137 ? 5.434 -23.766 -11.609 1 83 137 SER B N 1
ATOM 4267 C CA . SER B 1 137 ? 6.648 -24.5 -11.953 1 83 137 SER B CA 1
ATOM 4268 C C . SER B 1 137 ? 7.523 -23.703 -12.914 1 83 137 SER B C 1
ATOM 4270 O O . SER B 1 137 ? 8.742 -23.859 -12.93 1 83 137 SER B O 1
ATOM 4272 N N . SER B 1 138 ? 6.871 -22.875 -13.641 1 86.88 138 SER B N 1
ATOM 4273 C CA . SER B 1 138 ? 7.629 -22.031 -14.562 1 86.88 138 SER B CA 1
ATOM 4274 C C . SER B 1 138 ? 8.586 -21.109 -13.812 1 86.88 138 SER B C 1
ATOM 4276 O O . SER B 1 138 ? 9.672 -20.797 -14.305 1 86.88 138 SER B O 1
ATOM 4278 N N . LEU B 1 139 ? 8.219 -20.641 -12.688 1 88.94 139 LEU B N 1
ATOM 4279 C CA . LEU B 1 139 ? 9.086 -19.797 -11.859 1 88.94 139 LEU B CA 1
ATOM 4280 C C . LEU B 1 139 ? 10.305 -20.578 -11.391 1 88.94 139 LEU B C 1
ATOM 4282 O O . LEU B 1 139 ? 11.438 -20.109 -11.516 1 88.94 139 LEU B O 1
ATOM 4286 N N . SER B 1 140 ? 10.078 -21.766 -11.008 1 88.5 140 SER B N 1
ATOM 4287 C CA . SER B 1 140 ? 11.156 -22.594 -10.469 1 88.5 140 SER B CA 1
ATOM 4288 C C . SER B 1 140 ? 12.094 -23.078 -11.57 1 88.5 140 SER B C 1
ATOM 4290 O O . SER B 1 140 ? 13.266 -23.359 -11.312 1 88.5 140 SER B O 1
ATOM 4292 N N . LEU B 1 141 ? 11.57 -23.109 -12.766 1 90.5 141 LEU B N 1
ATOM 4293 C CA . LEU B 1 141 ? 12.344 -23.625 -13.891 1 90.5 141 LEU B CA 1
ATOM 4294 C C . LEU B 1 141 ? 13.219 -22.516 -14.492 1 90.5 141 LEU B C 1
ATOM 4296 O O . LEU B 1 141 ? 14.109 -22.797 -15.289 1 90.5 141 LEU B O 1
ATOM 4300 N N . HIS B 1 142 ? 13.008 -21.328 -14.062 1 91.69 142 HIS B N 1
ATOM 4301 C CA . HIS B 1 142 ? 13.797 -20.234 -14.617 1 91.69 142 HIS B CA 1
ATOM 4302 C C . HIS B 1 142 ? 15.273 -20.391 -14.273 1 91.69 142 HIS B C 1
ATOM 4304 O O . HIS B 1 142 ? 15.617 -20.719 -13.141 1 91.69 142 HIS B O 1
ATOM 4310 N N . PRO B 1 143 ? 16.141 -20.172 -15.156 1 91.25 143 PRO B N 1
ATOM 4311 C CA . PRO B 1 143 ? 17.562 -20.469 -14.977 1 91.25 143 PRO B CA 1
ATOM 4312 C C . PRO B 1 143 ? 18.203 -19.656 -13.852 1 91.25 143 PRO B C 1
ATOM 4314 O O . PRO B 1 143 ? 19.219 -20.062 -13.281 1 91.25 143 PRO B O 1
ATOM 4317 N N . LYS B 1 144 ? 17.641 -18.578 -13.492 1 93.06 144 LYS B N 1
ATOM 4318 C CA . LYS B 1 144 ? 18.25 -17.719 -12.492 1 93.06 144 LYS B CA 1
ATOM 4319 C C . LYS B 1 144 ? 17.766 -18.062 -11.086 1 93.06 144 LYS B C 1
ATOM 4321 O O . LYS B 1 144 ? 18.344 -17.609 -10.094 1 93.06 144 LYS B O 1
ATOM 4326 N N . VAL B 1 145 ? 16.797 -18.859 -10.969 1 94.12 145 VAL B N 1
ATOM 4327 C CA . VAL B 1 145 ? 16.125 -19.109 -9.695 1 94.12 145 VAL B CA 1
ATOM 4328 C C . VAL B 1 145 ? 17.062 -19.875 -8.766 1 94.12 145 VAL B C 1
ATOM 4330 O O . VAL B 1 145 ? 17.141 -19.562 -7.57 1 94.12 145 VAL B O 1
ATOM 4333 N N . PRO B 1 146 ? 17.891 -20.828 -9.25 1 93.44 146 PRO B N 1
ATOM 4334 C CA . PRO B 1 146 ? 18.797 -21.531 -8.344 1 93.44 146 PRO B CA 1
ATOM 4335 C C . PRO B 1 146 ? 19.766 -20.578 -7.641 1 93.44 146 PRO B C 1
ATOM 4337 O O . PRO B 1 146 ? 20 -20.719 -6.438 1 93.44 146 PRO B O 1
ATOM 4340 N N . LYS B 1 147 ? 20.25 -19.641 -8.375 1 93.69 147 LYS B N 1
ATOM 4341 C CA . LYS B 1 147 ? 21.172 -18.672 -7.777 1 93.69 147 LYS B CA 1
ATOM 4342 C C . LYS B 1 147 ? 20.453 -17.812 -6.742 1 93.69 147 LYS B C 1
ATOM 4344 O O . LYS B 1 147 ? 21 -17.516 -5.68 1 93.69 147 LYS B O 1
ATOM 4349 N N . ILE B 1 148 ? 19.281 -17.406 -7.023 1 95.5 148 ILE B N 1
ATOM 4350 C CA . ILE B 1 148 ? 18.484 -16.594 -6.113 1 95.5 148 ILE B CA 1
ATOM 4351 C C . ILE B 1 148 ? 18.203 -17.375 -4.828 1 95.5 148 ILE B C 1
ATOM 4353 O O . ILE B 1 148 ? 18.359 -16.844 -3.727 1 95.5 148 ILE B O 1
ATOM 4357 N N . ILE B 1 149 ? 17.844 -18.609 -5.027 1 95.12 149 ILE B N 1
ATOM 4358 C CA . ILE B 1 149 ? 17.531 -19.453 -3.875 1 95.12 149 ILE B CA 1
ATOM 4359 C C . ILE B 1 149 ? 18.781 -19.641 -3.016 1 95.12 149 ILE B C 1
ATOM 4361 O O . ILE B 1 149 ? 18.703 -19.594 -1.786 1 95.12 149 ILE B O 1
ATOM 4365 N N . SER B 1 150 ? 19.891 -19.812 -3.656 1 94.12 150 SER B N 1
ATOM 4366 C CA . SER B 1 150 ? 21.141 -19.953 -2.924 1 94.12 150 SER B CA 1
ATOM 4367 C C . SER B 1 150 ? 21.438 -18.719 -2.086 1 94.12 150 SER B C 1
ATOM 4369 O O . SER B 1 150 ? 21.859 -18.828 -0.934 1 94.12 150 SER B O 1
ATOM 4371 N N . LYS B 1 151 ? 21.219 -17.562 -2.656 1 95.12 151 LYS B N 1
ATOM 4372 C CA . LYS B 1 151 ? 21.422 -16.328 -1.921 1 95.12 151 LYS B CA 1
ATOM 4373 C C . LYS B 1 151 ? 20.484 -16.25 -0.712 1 95.12 151 LYS B C 1
ATOM 4375 O O . LYS B 1 151 ? 20.906 -15.812 0.366 1 95.12 151 LYS B O 1
ATOM 4380 N N . ILE B 1 152 ? 19.281 -16.672 -0.896 1 96.5 152 ILE B N 1
ATOM 4381 C CA . ILE B 1 152 ? 18.281 -16.641 0.166 1 96.5 152 ILE B CA 1
ATOM 4382 C C . ILE B 1 152 ? 18.703 -17.594 1.29 1 96.5 152 ILE B C 1
ATOM 4384 O O . ILE B 1 152 ? 18.625 -17.234 2.469 1 96.5 152 ILE B O 1
ATOM 4388 N N . ILE B 1 153 ? 19.156 -18.719 0.911 1 95.31 153 ILE B N 1
ATOM 4389 C CA . ILE B 1 153 ? 19.578 -19.719 1.896 1 95.31 153 ILE B CA 1
ATOM 4390 C C . ILE B 1 153 ? 20.766 -19.203 2.684 1 95.31 153 ILE B C 1
ATOM 4392 O O . ILE B 1 153 ? 20.859 -19.406 3.896 1 95.31 153 ILE B O 1
ATOM 4396 N N . ASN B 1 154 ? 21.641 -18.531 2.014 1 95.38 154 ASN B N 1
ATOM 4397 C CA . ASN B 1 154 ? 22.812 -17.969 2.684 1 95.38 154 ASN B CA 1
ATOM 4398 C C . ASN B 1 154 ? 22.406 -16.938 3.729 1 95.38 154 ASN B C 1
ATOM 4400 O O . ASN B 1 154 ? 23.125 -16.734 4.707 1 95.38 154 ASN B O 1
ATOM 4404 N N . GLU B 1 155 ? 21.266 -16.297 3.535 1 96.44 155 GLU B N 1
ATOM 4405 C CA . GLU B 1 155 ? 20.75 -15.297 4.469 1 96.44 155 GLU B CA 1
ATOM 4406 C C . GLU B 1 155 ? 19.5 -15.805 5.18 1 96.44 155 GLU B C 1
ATOM 4408 O O . GLU B 1 155 ? 18.594 -15.023 5.496 1 96.44 155 GLU B O 1
ATOM 4413 N N . LYS B 1 156 ? 19.422 -17.062 5.371 1 95.56 156 LYS B N 1
ATOM 4414 C CA . LYS B 1 156 ? 18.172 -17.703 5.781 1 95.56 156 LYS B CA 1
ATOM 4415 C C . LYS B 1 156 ? 17.703 -17.172 7.133 1 95.56 156 LYS B C 1
ATOM 4417 O O . LYS B 1 156 ? 16.5 -17.062 7.371 1 95.56 156 LYS B O 1
ATOM 4422 N N . GLU B 1 157 ? 18.594 -16.844 8.07 1 94.69 157 GLU B N 1
ATOM 4423 C CA . GLU B 1 157 ? 18.172 -16.359 9.383 1 94.69 157 GLU B CA 1
ATOM 4424 C C . GLU B 1 157 ? 17.453 -15.008 9.266 1 94.69 157 GLU B C 1
ATOM 4426 O O . GLU B 1 157 ? 16.375 -14.828 9.82 1 94.69 157 GLU B O 1
ATOM 4431 N N . LYS B 1 158 ? 18.031 -14.109 8.461 1 94.94 158 LYS B N 1
ATOM 4432 C CA . LYS B 1 158 ? 17.438 -12.781 8.281 1 94.94 158 LYS B CA 1
ATOM 4433 C C . LYS B 1 158 ? 16.156 -12.852 7.457 1 94.94 158 LYS B C 1
ATOM 4435 O O . LYS B 1 158 ? 15.141 -12.258 7.824 1 94.94 158 LYS B O 1
ATOM 4440 N N . ILE B 1 159 ? 16.219 -13.625 6.402 1 96.31 159 ILE B N 1
ATOM 4441 C CA . ILE B 1 159 ? 15.086 -13.711 5.48 1 96.31 159 ILE B CA 1
ATOM 4442 C C . ILE B 1 159 ? 13.945 -14.477 6.141 1 96.31 159 ILE B C 1
ATOM 4444 O O . ILE B 1 159 ? 12.781 -14.094 6.016 1 96.31 159 ILE B O 1
ATOM 4448 N N . GLY B 1 160 ? 14.281 -15.531 6.809 1 94.31 160 GLY B N 1
ATOM 4449 C CA . GLY B 1 160 ? 13.266 -16.297 7.508 1 94.31 160 GLY B CA 1
ATOM 4450 C C . GLY B 1 160 ? 12.516 -15.492 8.547 1 94.31 160 GLY B C 1
ATOM 4451 O O . GLY B 1 160 ? 11.289 -15.531 8.609 1 94.31 160 GLY B O 1
ATOM 4452 N N . SER B 1 161 ? 13.25 -14.734 9.328 1 91.88 161 SER B N 1
ATOM 4453 C CA . SER B 1 161 ? 12.641 -13.898 10.359 1 91.88 161 SER B CA 1
ATOM 4454 C C . SER B 1 161 ? 11.773 -12.805 9.742 1 91.88 161 SER B C 1
ATOM 4456 O O . SER B 1 161 ? 10.758 -12.406 10.328 1 91.88 161 SER B O 1
ATOM 4458 N N . LEU B 1 162 ? 12.18 -12.383 8.602 1 93.38 162 LEU B N 1
ATOM 4459 C CA . LEU B 1 162 ? 11.469 -11.312 7.91 1 93.38 162 LEU B CA 1
ATOM 4460 C C . LEU B 1 162 ? 10.164 -11.828 7.301 1 93.38 162 LEU B C 1
ATOM 4462 O O . LEU B 1 162 ? 9.109 -11.234 7.488 1 93.38 162 LEU B O 1
ATOM 4466 N N . LEU B 1 163 ? 10.211 -12.977 6.68 1 93.75 163 LEU B N 1
ATOM 4467 C CA . LEU B 1 163 ? 9.086 -13.469 5.891 1 93.75 163 LEU B CA 1
ATOM 4468 C C . LEU B 1 163 ? 8.141 -14.289 6.754 1 93.75 163 LEU B C 1
ATOM 4470 O O . LEU B 1 163 ? 6.926 -14.281 6.535 1 93.75 163 LEU B O 1
ATOM 4474 N N . PHE B 1 164 ? 8.711 -15 7.637 1 91.56 164 PHE B N 1
ATOM 4475 C CA . PHE B 1 164 ? 7.945 -15.891 8.5 1 91.56 164 PHE B CA 1
ATOM 4476 C C . PHE B 1 164 ? 8.367 -15.734 9.953 1 91.56 164 PHE B C 1
ATOM 4478 O O . PHE B 1 164 ? 8.922 -16.656 10.547 1 91.56 164 PHE B O 1
ATOM 4485 N N . PRO B 1 165 ? 7.941 -14.688 10.547 1 87.56 165 PRO B N 1
ATOM 4486 C CA . PRO B 1 165 ? 8.438 -14.367 11.891 1 87.56 165 PRO B CA 1
ATOM 4487 C C . PRO B 1 165 ? 8.047 -15.422 12.93 1 87.56 165 PRO B C 1
ATOM 4489 O O . PRO B 1 165 ? 8.75 -15.602 13.922 1 87.56 165 PRO B O 1
ATOM 4492 N N . LYS B 1 166 ? 7.012 -16.125 12.75 1 84.44 166 LYS B N 1
ATOM 4493 C CA . LYS B 1 166 ? 6.551 -17.125 13.711 1 84.44 166 LYS B CA 1
ATOM 4494 C C . LYS B 1 166 ? 7.469 -18.344 13.727 1 84.44 166 LYS B C 1
ATOM 4496 O O . LYS B 1 166 ? 7.793 -18.875 14.789 1 84.44 166 LYS B O 1
ATOM 4501 N N . THR B 1 167 ? 7.906 -18.766 12.562 1 87.31 167 THR B N 1
ATOM 4502 C CA . THR B 1 167 ? 8.648 -20.016 12.469 1 87.31 167 THR B CA 1
ATOM 4503 C C . THR B 1 167 ? 10.133 -19.75 12.234 1 87.31 167 THR B C 1
ATOM 4505 O O . THR B 1 167 ? 10.984 -20.578 12.562 1 87.31 167 THR B O 1
ATOM 4508 N N . GLY B 1 168 ? 10.398 -18.625 11.602 1 90.06 168 GLY B N 1
ATOM 4509 C CA . GLY B 1 168 ? 11.766 -18.312 11.227 1 90.06 168 GLY B CA 1
ATOM 4510 C C . GLY B 1 168 ? 12.25 -19.094 10.016 1 90.06 168 GLY B C 1
ATOM 4511 O O . GLY B 1 168 ? 13.383 -18.906 9.57 1 90.06 168 GLY B O 1
ATOM 4512 N N . GLY B 1 169 ? 11.414 -19.953 9.516 1 92.56 169 GLY B N 1
ATOM 4513 C CA . GLY B 1 169 ? 11.766 -20.734 8.344 1 92.56 169 GLY B CA 1
ATOM 4514 C C . GLY B 1 169 ? 11.633 -19.953 7.047 1 92.56 169 GLY B C 1
ATOM 4515 O O . GLY B 1 169 ? 11.305 -18.766 7.062 1 92.56 169 GLY B O 1
ATOM 4516 N N . LEU B 1 170 ? 11.922 -20.625 5.934 1 95.12 170 LEU B N 1
ATOM 4517 C CA . LEU B 1 170 ? 11.945 -19.922 4.652 1 95.12 170 LEU B CA 1
ATOM 4518 C C . LEU B 1 170 ? 10.672 -20.203 3.857 1 95.12 170 LEU B C 1
ATOM 4520 O O . LEU B 1 170 ? 10.422 -19.547 2.842 1 95.12 170 LEU B O 1
ATOM 4524 N N . GLY B 1 171 ? 9.867 -21.141 4.285 1 94.25 171 GLY B N 1
ATOM 4525 C CA . GLY B 1 171 ? 8.664 -21.469 3.539 1 94.25 171 GLY B CA 1
ATOM 4526 C C . GLY B 1 171 ? 8.953 -22.141 2.209 1 94.25 171 GLY B C 1
ATOM 4527 O O . GLY B 1 171 ? 8.211 -21.969 1.244 1 94.25 171 GLY B O 1
ATOM 4528 N N . LEU B 1 172 ? 10.078 -22.75 2.113 1 94.56 172 LEU B N 1
ATOM 4529 C CA . LEU B 1 172 ? 10.5 -23.547 0.963 1 94.56 172 LEU B CA 1
ATOM 4530 C C . LEU B 1 172 ? 10 -24.984 1.085 1 94.56 172 LEU B C 1
ATOM 4532 O O . LEU B 1 172 ? 10.078 -25.594 2.158 1 94.56 172 LEU B O 1
ATOM 4536 N N . ARG B 1 173 ? 9.438 -25.469 -0.093 1 94.12 173 ARG B N 1
ATOM 4537 C CA . ARG B 1 173 ? 8.828 -26.781 -0.043 1 94.12 173 ARG B CA 1
ATOM 4538 C C . ARG B 1 173 ? 9.242 -27.625 -1.251 1 94.12 173 ARG B C 1
ATOM 4540 O O . ARG B 1 173 ? 9.68 -27.078 -2.268 1 94.12 173 ARG B O 1
ATOM 4547 N N . SER B 1 174 ? 9.141 -28.859 -1.044 1 94.31 174 SER B N 1
ATOM 4548 C CA . SER B 1 174 ? 9.188 -29.859 -2.104 1 94.31 174 SER B CA 1
ATOM 4549 C C . SER B 1 174 ? 8.32 -31.078 -1.753 1 94.31 174 SER B C 1
ATOM 4551 O O . SER B 1 174 ? 8.453 -31.641 -0.667 1 94.31 174 SER B O 1
ATOM 4553 N N . ALA B 1 175 ? 7.469 -31.375 -2.691 1 93.12 175 ALA B N 1
ATOM 4554 C CA . ALA B 1 175 ? 6.523 -32.438 -2.422 1 93.12 175 ALA B CA 1
ATOM 4555 C C . ALA B 1 175 ? 7.234 -33.812 -2.35 1 93.12 175 ALA B C 1
ATOM 4557 O O . ALA B 1 175 ? 8.141 -34.062 -3.141 1 93.12 175 ALA B O 1
ATOM 4558 N N . CYS B 1 176 ? 6.797 -34.625 -1.378 1 95 176 CYS B N 1
ATOM 4559 C CA . CYS B 1 176 ? 7.266 -36 -1.3 1 95 176 CYS B CA 1
ATOM 4560 C C . CYS B 1 176 ? 6.898 -36.781 -2.562 1 95 176 CYS B C 1
ATOM 4562 O O . CYS B 1 176 ? 5.738 -36.781 -2.973 1 95 176 CYS B O 1
ATOM 4564 N N . SER B 1 177 ? 7.828 -37.469 -3.162 1 92 177 SER B N 1
ATOM 4565 C CA . SER B 1 177 ? 7.609 -38.156 -4.43 1 92 177 SER B CA 1
ATOM 4566 C C . SER B 1 177 ? 6.664 -39.344 -4.258 1 92 177 SER B C 1
ATOM 4568 O O . SER B 1 177 ? 6.039 -39.781 -5.219 1 92 177 SER B O 1
ATOM 4570 N N . GLN B 1 178 ? 6.52 -39.781 -3.066 1 93.38 178 GLN B N 1
ATOM 4571 C CA . GLN B 1 178 ? 5.73 -40.969 -2.809 1 93.38 178 GLN B CA 1
ATOM 4572 C C . GLN B 1 178 ? 4.277 -40.625 -2.508 1 93.38 178 GLN B C 1
ATOM 4574 O O . GLN B 1 178 ? 3.357 -41.312 -2.943 1 93.38 178 GLN B O 1
ATOM 4579 N N . CYS B 1 179 ? 4.035 -39.562 -1.753 1 93.44 179 CYS B N 1
ATOM 4580 C CA . CYS B 1 179 ? 2.66 -39.312 -1.33 1 93.44 179 CYS B CA 1
ATOM 4581 C C . CYS B 1 179 ? 2.213 -37.906 -1.664 1 93.44 179 CYS B C 1
ATOM 4583 O O . CYS B 1 179 ? 1.036 -37.562 -1.519 1 93.44 179 CYS B O 1
ATOM 4585 N N . GLY B 1 180 ? 3.148 -36.969 -1.984 1 92.06 180 GLY B N 1
ATOM 4586 C CA . GLY B 1 180 ? 2.793 -35.625 -2.414 1 92.06 180 GLY B CA 1
ATOM 4587 C C . GLY B 1 180 ? 2.684 -34.656 -1.266 1 92.06 180 GLY B C 1
ATOM 4588 O O . GLY B 1 180 ? 2.439 -33.469 -1.481 1 92.06 180 GLY B O 1
ATOM 4589 N N . LEU B 1 181 ? 2.982 -35.062 -0.065 1 93.44 181 LEU B N 1
ATOM 4590 C CA . LEU B 1 181 ? 2.852 -34.219 1.119 1 93.44 181 LEU B CA 1
ATOM 4591 C C . LEU B 1 181 ? 4.031 -33.281 1.236 1 93.44 181 LEU B C 1
ATOM 4593 O O . LEU B 1 181 ? 5.156 -33.625 0.858 1 93.44 181 LEU B O 1
ATOM 4597 N N . VAL B 1 182 ? 3.732 -32.094 1.774 1 94.5 182 VAL B N 1
ATOM 4598 C CA . VAL B 1 182 ? 4.793 -31.109 2.043 1 94.5 182 VAL B CA 1
ATOM 4599 C C . VAL B 1 182 ? 4.586 -30.484 3.418 1 94.5 182 VAL B C 1
ATOM 4601 O O . VAL B 1 182 ? 3.451 -30.344 3.875 1 94.5 182 VAL B O 1
ATOM 4604 N N . ASP B 1 183 ? 5.664 -30.203 4.078 1 94.69 183 ASP B N 1
ATOM 4605 C CA . ASP B 1 183 ? 5.668 -29.297 5.219 1 94.69 183 ASP B CA 1
ATOM 4606 C C . ASP B 1 183 ? 5.418 -27.859 4.77 1 94.69 183 ASP B C 1
ATOM 4608 O O . ASP B 1 183 ? 6.305 -27.219 4.199 1 94.69 183 ASP B O 1
ATOM 4612 N N . LYS B 1 184 ? 4.289 -27.328 5.031 1 92.19 184 LYS B N 1
ATOM 4613 C CA . LYS B 1 184 ? 3.807 -26.094 4.426 1 92.19 184 LYS B CA 1
ATOM 4614 C C . LYS B 1 184 ? 4.809 -24.969 4.621 1 92.19 184 LYS B C 1
ATOM 4616 O O . LYS B 1 184 ? 5.07 -24.188 3.695 1 92.19 184 LYS B O 1
ATOM 4621 N N . TYR B 1 185 ? 5.406 -24.828 5.82 1 92.31 185 TYR B N 1
ATOM 4622 C CA . TYR B 1 185 ? 6.25 -23.688 6.133 1 92.31 185 TYR B CA 1
ATOM 4623 C C . TYR B 1 185 ? 7.719 -24.078 6.195 1 92.31 185 TYR B C 1
ATOM 4625 O O . TYR B 1 185 ? 8.578 -23.266 6.535 1 92.31 185 TYR B O 1
ATOM 4633 N N . GLY B 1 186 ? 8.008 -25.359 5.949 1 93.5 186 GLY B N 1
ATOM 4634 C CA . GLY B 1 186 ? 9.383 -25.844 5.93 1 93.5 186 GLY B CA 1
ATOM 4635 C C . GLY B 1 186 ? 10.039 -25.812 7.297 1 93.5 186 GLY B C 1
ATOM 4636 O O . GLY B 1 186 ? 11.227 -25.484 7.414 1 93.5 186 GLY B O 1
ATOM 4637 N N . VAL B 1 187 ? 9.297 -26.109 8.297 1 93.56 187 VAL B N 1
ATOM 4638 C CA . VAL B 1 187 ? 9.781 -26.047 9.672 1 93.56 187 VAL B CA 1
ATOM 4639 C C . VAL B 1 187 ? 10.891 -27.078 9.875 1 93.56 187 VAL B C 1
ATOM 4641 O O . VAL B 1 187 ? 11.859 -26.828 10.594 1 93.56 187 VAL B O 1
ATOM 4644 N N . ASN B 1 188 ? 10.828 -28.203 9.211 1 94.69 188 ASN B N 1
ATOM 4645 C CA . ASN B 1 188 ? 11.766 -29.297 9.414 1 94.69 188 ASN B CA 1
ATOM 4646 C C . ASN B 1 188 ? 12.883 -29.281 8.367 1 94.69 188 ASN B C 1
ATOM 4648 O O . ASN B 1 188 ? 13.711 -30.188 8.328 1 94.69 188 ASN B O 1
ATOM 4652 N N . ASN B 1 189 ? 12.875 -28.25 7.574 1 96.56 189 ASN B N 1
ATOM 4653 C CA . ASN B 1 189 ? 13.891 -28.188 6.531 1 96.56 189 ASN B CA 1
ATOM 4654 C C . ASN B 1 189 ? 15.289 -28.031 7.125 1 96.56 189 ASN B C 1
ATOM 4656 O O . ASN B 1 189 ? 15.461 -27.359 8.148 1 96.56 189 ASN B O 1
ATOM 4660 N N . CYS B 1 190 ? 16.219 -28.672 6.535 1 96.12 190 CYS B N 1
ATOM 4661 C CA . CYS B 1 190 ? 17.625 -28.484 6.828 1 96.12 190 CYS B CA 1
ATOM 4662 C C . CYS B 1 190 ? 18.391 -28.016 5.586 1 96.12 190 CYS B C 1
ATOM 4664 O O . CYS B 1 190 ? 18.078 -28.453 4.473 1 96.12 190 CYS B O 1
ATOM 4666 N N . TYR B 1 191 ? 19.312 -27.172 5.848 1 95.81 191 TYR B N 1
ATOM 4667 C CA . TYR B 1 191 ? 20.062 -26.578 4.742 1 95.81 191 TYR B CA 1
ATOM 4668 C C . TYR B 1 191 ? 21.547 -26.844 4.895 1 95.81 191 TYR B C 1
ATOM 4670 O O . TYR B 1 191 ? 22.141 -26.516 5.926 1 95.81 191 TYR B O 1
ATOM 4678 N N . GLU B 1 192 ? 22.109 -27.453 3.938 1 92.31 192 GLU B N 1
ATOM 4679 C CA . GLU B 1 192 ? 23.547 -27.672 3.85 1 92.31 192 GLU B CA 1
ATOM 4680 C C . GLU B 1 192 ? 24.094 -27.234 2.492 1 92.31 192 GLU B C 1
ATOM 4682 O O . GLU B 1 192 ? 24.031 -27.984 1.521 1 92.31 192 GLU B O 1
ATOM 4687 N N . ASP B 1 193 ? 24.625 -26.062 2.449 1 84.38 193 ASP B N 1
ATOM 4688 C CA . ASP B 1 193 ? 25.125 -25.484 1.21 1 84.38 193 ASP B CA 1
ATOM 4689 C C . ASP B 1 193 ? 24.031 -25.422 0.149 1 84.38 193 ASP B C 1
ATOM 4691 O O . ASP B 1 193 ? 23.062 -24.672 0.298 1 84.38 193 ASP B O 1
ATOM 4695 N N . THR B 1 194 ? 24.172 -26.312 -0.834 1 85.56 194 THR B N 1
ATOM 4696 C CA . THR B 1 194 ? 23.203 -26.266 -1.911 1 85.56 194 THR B CA 1
ATOM 4697 C C . THR B 1 194 ? 22.141 -27.375 -1.736 1 85.56 194 THR B C 1
ATOM 4699 O O . THR B 1 194 ? 21.203 -27.469 -2.527 1 85.56 194 THR B O 1
ATOM 4702 N N . ARG B 1 195 ? 22.297 -28.094 -0.693 1 93.19 195 ARG B N 1
ATOM 4703 C CA . ARG B 1 195 ? 21.391 -29.219 -0.442 1 93.19 195 ARG B CA 1
ATOM 4704 C C . ARG B 1 195 ? 20.328 -28.844 0.579 1 93.19 195 ARG B C 1
ATOM 4706 O O . ARG B 1 195 ? 20.641 -28.312 1.647 1 93.19 195 ARG B O 1
ATOM 4713 N N . ILE B 1 196 ? 19.094 -29.125 0.199 1 96.31 196 ILE B N 1
ATOM 4714 C CA . ILE B 1 196 ? 17.969 -28.891 1.088 1 96.31 196 ILE B CA 1
ATOM 4715 C C . ILE B 1 196 ? 17.328 -30.234 1.458 1 96.31 196 ILE B C 1
ATOM 4717 O O . ILE B 1 196 ? 16.969 -31.016 0.58 1 96.31 196 ILE B O 1
ATOM 4721 N N . SER B 1 197 ? 17.172 -30.453 2.723 1 97.06 197 SER B N 1
ATOM 4722 C CA . SER B 1 197 ? 16.516 -31.672 3.201 1 97.06 197 SER B CA 1
ATOM 4723 C C . SER B 1 197 ? 15.109 -31.375 3.711 1 97.06 197 SER B C 1
ATOM 4725 O O . SER B 1 197 ? 14.922 -30.469 4.523 1 97.06 197 SER B O 1
ATOM 4727 N N . PHE B 1 198 ? 14.227 -32.125 3.197 1 97.06 198 PHE B N 1
ATOM 4728 C CA . PHE B 1 198 ? 12.828 -32.031 3.574 1 97.06 198 PHE B CA 1
ATOM 4729 C C . PHE B 1 198 ? 12.391 -33.25 4.391 1 97.06 198 PHE B C 1
ATOM 4731 O O . PHE B 1 198 ? 13.133 -34.219 4.504 1 97.06 198 PHE B O 1
ATOM 4738 N N . TYR B 1 199 ? 11.195 -33.125 4.98 1 96.5 199 TYR B N 1
ATOM 4739 C CA . TYR B 1 199 ? 10.719 -34.219 5.824 1 96.5 199 TYR B CA 1
ATOM 4740 C C . TYR B 1 199 ? 9.258 -34.531 5.516 1 96.5 199 TYR B C 1
ATOM 4742 O O . TYR B 1 199 ? 8.414 -33.625 5.469 1 96.5 199 TYR B O 1
ATOM 4750 N N . CYS B 1 200 ? 8.992 -35.781 5.301 1 96.31 200 CYS B N 1
ATOM 4751 C CA . CYS B 1 200 ? 7.648 -36.344 5.199 1 96.31 200 CYS B CA 1
ATOM 4752 C C . CYS B 1 200 ? 7.336 -37.25 6.395 1 96.31 200 CYS B C 1
ATOM 4754 O O . CYS B 1 200 ? 8.062 -38.188 6.668 1 96.31 200 CYS B O 1
ATOM 4756 N N . PRO B 1 201 ? 6.273 -36.906 7.043 1 95.38 201 PRO B N 1
ATOM 4757 C CA . PRO B 1 201 ? 5.961 -37.75 8.219 1 95.38 201 PRO B CA 1
ATOM 4758 C C . PRO B 1 201 ? 5.668 -39.188 7.863 1 95.38 201 PRO B C 1
ATOM 4760 O O . PRO B 1 201 ? 5.746 -40.062 8.727 1 95.38 201 PRO B O 1
ATOM 4763 N N . ARG B 1 202 ? 5.34 -39.5 6.688 1 95 202 ARG B N 1
ATOM 4764 C CA . ARG B 1 202 ? 5 -40.844 6.254 1 95 202 ARG B CA 1
ATOM 4765 C C . ARG B 1 202 ? 6.215 -41.562 5.656 1 95 202 ARG B C 1
ATOM 4767 O O . ARG B 1 202 ? 6.332 -42.781 5.738 1 95 202 ARG B O 1
ATOM 4774 N N . HIS B 1 203 ? 7.137 -40.781 5 1 97.19 203 HIS B N 1
ATOM 4775 C CA . HIS B 1 203 ? 8.188 -41.438 4.223 1 97.19 203 HIS B CA 1
ATOM 4776 C C . HIS B 1 203 ? 9.57 -40.938 4.645 1 97.19 203 HIS B C 1
ATOM 4778 O O . HIS B 1 203 ? 10.562 -41.219 3.965 1 97.19 203 HIS B O 1
ATOM 4784 N N . ASP B 1 204 ? 9.633 -40.125 5.598 1 96.62 204 ASP B N 1
ATOM 4785 C CA . ASP B 1 204 ? 10.867 -39.688 6.234 1 96.62 204 ASP B CA 1
ATOM 4786 C C . ASP B 1 204 ? 11.594 -38.656 5.375 1 96.62 204 ASP B C 1
ATOM 4788 O O . ASP B 1 204 ? 10.977 -38 4.543 1 96.62 204 ASP B O 1
ATOM 4792 N N . ARG B 1 205 ? 12.852 -38.469 5.598 1 96.69 205 ARG B N 1
ATOM 4793 C CA . ARG B 1 205 ? 13.609 -37.344 5.031 1 96.69 205 ARG B CA 1
ATOM 4794 C C . ARG B 1 205 ? 14.016 -37.656 3.588 1 96.69 205 ARG B C 1
ATOM 4796 O O . ARG B 1 205 ? 14.312 -38.781 3.242 1 96.69 205 ARG B O 1
ATOM 4803 N N . TYR B 1 206 ? 14.023 -36.656 2.775 1 96.31 206 TYR B N 1
ATOM 4804 C CA . TYR B 1 206 ? 14.539 -36.656 1.41 1 96.31 206 TYR B CA 1
ATOM 4805 C C . TYR B 1 206 ? 15.18 -35.312 1.072 1 96.31 206 TYR B C 1
ATOM 4807 O O . TYR B 1 206 ? 14.969 -34.312 1.777 1 96.31 206 TYR B O 1
ATOM 4815 N N . SER B 1 207 ? 16.047 -35.25 0.037 1 95.56 207 SER B N 1
ATOM 4816 C CA . SER B 1 207 ? 16.812 -34.031 -0.215 1 95.56 207 SER B CA 1
ATOM 4817 C C . SER B 1 207 ? 16.844 -33.719 -1.702 1 95.56 207 SER B C 1
ATOM 4819 O O . SER B 1 207 ? 16.641 -34.594 -2.547 1 95.56 207 SER B O 1
ATOM 4821 N N . ILE B 1 208 ? 16.969 -32.438 -1.938 1 93.81 208 ILE B N 1
ATOM 4822 C CA . ILE B 1 208 ? 17.188 -31.906 -3.277 1 93.81 208 ILE B CA 1
ATOM 4823 C C . ILE B 1 208 ? 18.469 -31.078 -3.295 1 93.81 208 ILE B C 1
ATOM 4825 O O . ILE B 1 208 ? 18.719 -30.297 -2.375 1 93.81 208 ILE B O 1
ATOM 4829 N N . ASP B 1 209 ? 19.281 -31.344 -4.25 1 93.31 209 ASP B N 1
ATOM 4830 C CA . ASP B 1 209 ? 20.438 -30.5 -4.496 1 93.31 209 ASP B CA 1
ATOM 4831 C C . ASP B 1 209 ? 20.172 -29.484 -5.613 1 93.31 209 ASP B C 1
ATOM 4833 O O . ASP B 1 209 ? 20.078 -29.875 -6.785 1 93.31 209 ASP B O 1
ATOM 4837 N N . ILE B 1 210 ? 20.141 -28.234 -5.297 1 90.31 210 ILE B N 1
ATOM 4838 C CA . ILE B 1 210 ? 19.719 -27.188 -6.219 1 90.31 210 ILE B CA 1
ATOM 4839 C C . ILE B 1 210 ? 20.703 -27.094 -7.383 1 90.31 210 ILE B C 1
ATOM 4841 O O . ILE B 1 210 ? 20.297 -26.812 -8.516 1 90.31 210 ILE B O 1
ATOM 4845 N N . GLN B 1 211 ? 21.922 -27.312 -7.18 1 86.12 211 GLN B N 1
ATOM 4846 C CA . GLN B 1 211 ? 22.938 -27.219 -8.227 1 86.12 211 GLN B CA 1
ATOM 4847 C C . GLN B 1 211 ? 22.875 -28.438 -9.148 1 86.12 211 GLN B C 1
ATOM 4849 O O . GLN B 1 211 ? 23.047 -28.312 -10.367 1 86.12 211 GLN B O 1
ATOM 4854 N N . LYS B 1 212 ? 22.547 -29.562 -8.602 1 86.69 212 LYS B N 1
ATOM 4855 C CA . LYS B 1 212 ? 22.562 -30.797 -9.375 1 86.69 212 LYS B CA 1
ATOM 4856 C C . LYS B 1 212 ? 21.203 -31.094 -9.977 1 86.69 212 LYS B C 1
ATOM 4858 O O . LYS B 1 212 ? 21.094 -31.453 -11.148 1 86.69 212 LYS B O 1
ATOM 4863 N N . ASP B 1 213 ? 20.141 -30.969 -9.164 1 86.31 213 ASP B N 1
ATOM 4864 C CA . ASP B 1 213 ? 18.797 -31.391 -9.539 1 86.31 213 ASP B CA 1
ATOM 4865 C C . ASP B 1 213 ? 18 -30.219 -10.109 1 86.31 213 ASP B C 1
ATOM 4867 O O . ASP B 1 213 ? 16.953 -30.438 -10.734 1 86.31 213 ASP B O 1
ATOM 4871 N N . GLY B 1 214 ? 18.531 -29.078 -9.883 1 83.44 214 GLY B N 1
ATOM 4872 C CA . GLY B 1 214 ? 17.75 -27.922 -10.266 1 83.44 214 GLY B CA 1
ATOM 4873 C C . GLY B 1 214 ? 16.703 -27.531 -9.234 1 83.44 214 GLY B C 1
ATOM 4874 O O . GLY B 1 214 ? 16.719 -28.031 -8.102 1 83.44 214 GLY B O 1
ATOM 4875 N N . SER B 1 215 ? 15.891 -26.516 -9.594 1 87.69 215 SER B N 1
ATOM 4876 C CA . SER B 1 215 ? 14.922 -25.969 -8.648 1 87.69 215 SER B CA 1
ATOM 4877 C C . SER B 1 215 ? 13.492 -26.297 -9.078 1 87.69 215 SER B C 1
ATOM 4879 O O . SER B 1 215 ? 12.539 -25.719 -8.562 1 87.69 215 SER B O 1
ATOM 4881 N N . GLN B 1 216 ? 13.32 -27.234 -9.961 1 86.5 216 GLN B N 1
ATOM 4882 C CA . GLN B 1 216 ? 12.031 -27.469 -10.602 1 86.5 216 GLN B CA 1
ATOM 4883 C C . GLN B 1 216 ? 11.016 -28.031 -9.602 1 86.5 216 GLN B C 1
ATOM 4885 O O . GLN B 1 216 ? 9.812 -27.797 -9.742 1 86.5 216 GLN B O 1
ATOM 4890 N N . LYS B 1 217 ? 11.516 -28.672 -8.656 1 88.44 217 LYS B N 1
ATOM 4891 C CA . LYS B 1 217 ? 10.617 -29.328 -7.719 1 88.44 217 LYS B CA 1
ATOM 4892 C C . LYS B 1 217 ? 10.305 -28.438 -6.531 1 88.44 217 LYS B C 1
ATOM 4894 O O . LYS B 1 217 ? 9.5 -28.797 -5.664 1 88.44 217 LYS B O 1
ATOM 4899 N N . LEU B 1 218 ? 10.883 -27.297 -6.531 1 92.94 218 LEU B N 1
ATOM 4900 C CA . LEU B 1 218 ? 10.711 -26.422 -5.379 1 92.94 218 LEU B CA 1
ATOM 4901 C C . LEU B 1 218 ? 9.414 -25.625 -5.492 1 92.94 218 LEU B C 1
ATOM 4903 O O . LEU B 1 218 ? 9.047 -25.188 -6.586 1 92.94 218 LEU B O 1
ATOM 4907 N N . GLU B 1 219 ? 8.805 -25.516 -4.363 1 92.62 219 GLU B N 1
ATOM 4908 C CA . GLU B 1 219 ? 7.613 -24.688 -4.191 1 92.62 219 GLU B CA 1
ATOM 4909 C C . GLU B 1 219 ? 7.828 -23.625 -3.121 1 92.62 219 GLU B C 1
ATOM 4911 O O . GLU B 1 219 ? 8.672 -23.781 -2.232 1 92.62 219 GLU B O 1
ATOM 4916 N N . PHE B 1 220 ? 7.109 -22.609 -3.26 1 93.94 220 PHE B N 1
ATOM 4917 C CA . PHE B 1 220 ? 7.352 -21.453 -2.387 1 93.94 220 PHE B CA 1
ATOM 4918 C C . PHE B 1 220 ? 6.059 -20.984 -1.733 1 93.94 220 PHE B C 1
ATOM 4920 O O . PHE B 1 220 ? 5.043 -20.812 -2.41 1 93.94 220 PHE B O 1
ATOM 4927 N N . GLU B 1 221 ? 6.137 -20.797 -0.451 1 92.81 221 GLU B N 1
ATOM 4928 C CA . GLU B 1 221 ? 5.023 -20.156 0.235 1 92.81 221 GLU B CA 1
ATOM 4929 C C . GLU B 1 221 ? 4.863 -18.703 -0.213 1 92.81 221 GLU B C 1
ATOM 4931 O O . GLU B 1 221 ? 5.805 -18.109 -0.745 1 92.81 221 GLU B O 1
ATOM 4936 N N . THR B 1 222 ? 3.809 -18.062 0.032 1 91.62 222 THR B N 1
ATOM 4937 C CA . THR B 1 222 ? 3.35 -16.828 -0.592 1 91.62 222 THR B CA 1
ATOM 4938 C C . THR B 1 222 ? 4.383 -15.719 -0.414 1 91.62 222 THR B C 1
ATOM 4940 O O . THR B 1 222 ? 4.801 -15.086 -1.389 1 91.62 222 THR B O 1
ATOM 4943 N N . PRO B 1 223 ? 4.879 -15.414 0.838 1 94.12 223 PRO B N 1
ATOM 4944 C CA . PRO B 1 223 ? 5.852 -14.32 0.969 1 94.12 223 PRO B CA 1
ATOM 4945 C C . PRO B 1 223 ? 7.16 -14.609 0.236 1 94.12 223 PRO B C 1
ATOM 4947 O O . PRO B 1 223 ? 7.734 -13.711 -0.383 1 94.12 223 PRO B O 1
ATOM 4950 N N . LEU B 1 224 ? 7.578 -15.836 0.314 1 95.56 224 LEU B N 1
ATOM 4951 C CA . LEU B 1 224 ? 8.812 -16.203 -0.368 1 95.56 224 LEU B CA 1
ATOM 4952 C C . LEU B 1 224 ? 8.641 -16.141 -1.882 1 95.56 224 LEU B C 1
ATOM 4954 O O . LEU B 1 224 ? 9.531 -15.68 -2.598 1 95.56 224 LEU B O 1
ATOM 4958 N N . ARG B 1 225 ? 7.543 -16.641 -2.344 1 95.31 225 ARG B N 1
ATOM 4959 C CA . ARG B 1 225 ? 7.25 -16.594 -3.771 1 95.31 225 ARG B CA 1
ATOM 4960 C C . ARG B 1 225 ? 7.27 -15.148 -4.277 1 95.31 225 ARG B C 1
ATOM 4962 O O . ARG B 1 225 ? 7.785 -14.875 -5.363 1 95.31 225 ARG B O 1
ATOM 4969 N N . ASN B 1 226 ? 6.668 -14.273 -3.525 1 95.62 226 ASN B N 1
ATOM 4970 C CA . ASN B 1 226 ? 6.672 -12.852 -3.869 1 95.62 226 ASN B CA 1
ATOM 4971 C C . ASN B 1 226 ? 8.094 -12.305 -3.973 1 95.62 226 ASN B C 1
ATOM 4973 O O . ASN B 1 226 ? 8.422 -11.594 -4.926 1 95.62 226 ASN B O 1
ATOM 4977 N N . LEU B 1 227 ? 8.906 -12.656 -3.021 1 97.5 227 LEU B N 1
ATOM 4978 C CA . LEU B 1 227 ? 10.289 -12.195 -3.006 1 97.5 227 LEU B CA 1
ATOM 4979 C C . LEU B 1 227 ? 11.062 -12.742 -4.203 1 97.5 227 LEU B C 1
ATOM 4981 O O . LEU B 1 227 ? 11.711 -11.992 -4.93 1 97.5 227 LEU B O 1
ATOM 4985 N N . ILE B 1 228 ? 10.961 -14.023 -4.438 1 97 228 ILE B N 1
ATOM 4986 C CA . ILE B 1 228 ? 11.703 -14.672 -5.52 1 97 228 ILE B CA 1
ATOM 4987 C C . ILE B 1 228 ? 11.266 -14.086 -6.859 1 97 228 ILE B C 1
ATOM 4989 O O . ILE B 1 228 ? 12.109 -13.766 -7.703 1 97 228 ILE B O 1
ATOM 4993 N N . ARG B 1 229 ? 10 -13.992 -7.047 1 96.75 229 ARG B N 1
ATOM 4994 C CA . ARG B 1 229 ? 9.484 -13.414 -8.281 1 96.75 229 ARG B CA 1
ATOM 4995 C C . ARG B 1 229 ? 10.008 -12 -8.492 1 96.75 229 ARG B C 1
ATOM 4997 O O . ARG B 1 229 ? 10.445 -11.648 -9.586 1 96.75 229 ARG B O 1
ATOM 5004 N N . GLY B 1 230 ? 9.938 -11.188 -7.438 1 97.62 230 GLY B N 1
ATOM 5005 C CA . GLY B 1 230 ? 10.453 -9.828 -7.52 1 97.62 230 GLY B CA 1
ATOM 5006 C C . GLY B 1 230 ? 11.93 -9.773 -7.863 1 97.62 230 GLY B C 1
ATOM 5007 O O . GLY B 1 230 ? 12.352 -8.945 -8.68 1 97.62 230 GLY B O 1
ATOM 5008 N N . LEU B 1 231 ? 12.688 -10.641 -7.254 1 98.19 231 LEU B N 1
ATOM 5009 C CA . LEU B 1 231 ? 14.117 -10.688 -7.512 1 98.19 231 LEU B CA 1
ATOM 5010 C C . LEU B 1 231 ? 14.398 -11.133 -8.945 1 98.19 231 LEU B C 1
ATOM 5012 O O . LEU B 1 231 ? 15.258 -10.555 -9.617 1 98.19 231 LEU B O 1
ATOM 5016 N N . LEU B 1 232 ? 13.664 -12.125 -9.336 1 97.31 232 LEU B N 1
ATOM 5017 C CA . LEU B 1 232 ? 13.828 -12.633 -10.695 1 97.31 232 LEU B CA 1
ATOM 5018 C C . LEU B 1 232 ? 13.523 -11.539 -11.719 1 97.31 232 LEU B C 1
ATOM 5020 O O . LEU B 1 232 ? 14.297 -11.328 -12.656 1 97.31 232 LEU B O 1
ATOM 5024 N N . TYR B 1 233 ? 12.43 -10.859 -11.539 1 97.81 233 TYR B N 1
ATOM 5025 C CA . TYR B 1 233 ? 12.031 -9.789 -12.445 1 97.81 233 TYR B CA 1
ATOM 5026 C C . TYR B 1 233 ? 13.055 -8.656 -12.43 1 97.81 233 TYR B C 1
ATOM 5028 O O . TYR B 1 233 ? 13.312 -8.039 -13.461 1 97.81 233 TYR B O 1
ATOM 5036 N N . THR B 1 234 ? 13.555 -8.375 -11.273 1 97.62 234 THR B N 1
ATOM 5037 C CA . THR B 1 234 ? 14.586 -7.355 -11.148 1 97.62 234 THR B CA 1
ATOM 5038 C C . THR B 1 234 ? 15.812 -7.719 -11.977 1 97.62 234 THR B C 1
ATOM 5040 O O . THR B 1 234 ? 16.328 -6.887 -12.719 1 97.62 234 THR B O 1
ATOM 5043 N N . GLU B 1 235 ? 16.203 -8.953 -11.891 1 96.81 235 GLU B N 1
ATOM 5044 C CA . GLU B 1 235 ? 17.359 -9.43 -12.648 1 96.81 235 GLU B CA 1
ATOM 5045 C C . GLU B 1 235 ? 17.094 -9.383 -14.148 1 96.81 235 GLU B C 1
ATOM 5047 O O . GLU B 1 235 ? 17.938 -8.945 -14.93 1 96.81 235 GLU B O 1
ATOM 5052 N N . ASP B 1 236 ? 15.93 -9.797 -14.508 1 96.56 236 ASP B N 1
ATOM 5053 C CA . ASP B 1 236 ? 15.555 -9.766 -15.922 1 96.56 236 ASP B CA 1
ATOM 5054 C C . ASP B 1 236 ? 15.531 -8.336 -16.453 1 96.56 236 ASP B C 1
ATOM 5056 O O . ASP B 1 236 ? 15.984 -8.078 -17.578 1 96.56 236 ASP B O 1
ATOM 5060 N N . ASN B 1 237 ? 15.016 -7.469 -15.688 1 96.56 237 ASN B N 1
ATOM 5061 C CA . ASN B 1 237 ? 14.922 -6.07 -16.094 1 96.56 237 ASN B CA 1
ATOM 5062 C C . ASN B 1 237 ? 16.312 -5.457 -16.312 1 96.56 237 ASN B C 1
ATOM 5064 O O . ASN B 1 237 ? 16.484 -4.586 -17.156 1 96.56 237 ASN B O 1
ATOM 5068 N N . GLN B 1 238 ? 17.25 -5.898 -15.586 1 94.56 238 GLN B N 1
ATOM 5069 C CA . GLN B 1 238 ? 18.609 -5.359 -15.633 1 94.56 238 GLN B CA 1
ATOM 5070 C C . GLN B 1 238 ? 19.406 -5.98 -16.766 1 94.56 238 GLN B C 1
ATOM 5072 O O . GLN B 1 238 ? 20.328 -5.359 -17.312 1 94.56 238 GLN B O 1
ATOM 5077 N N . GLU B 1 239 ? 19 -7.113 -17.109 1 95.12 239 GLU B N 1
ATOM 5078 C CA . GLU B 1 239 ? 19.797 -7.887 -18.047 1 95.12 239 GLU B CA 1
ATOM 5079 C C . GLU B 1 239 ? 19.609 -7.387 -19.484 1 95.12 239 GLU B C 1
ATOM 5081 O O . GLU B 1 239 ? 18.484 -7.34 -19.984 1 95.12 239 GLU B O 1
ATOM 5086 N N . LYS B 1 240 ? 20.641 -7.164 -20.141 1 93.75 240 LYS B N 1
ATOM 5087 C CA . LYS B 1 240 ? 20.625 -6.598 -21.484 1 93.75 240 LYS B CA 1
ATOM 5088 C C . LYS B 1 240 ? 20.125 -7.621 -22.5 1 93.75 240 LYS B C 1
ATOM 5090 O O . LYS B 1 240 ? 19.5 -7.258 -23.5 1 93.75 240 LYS B O 1
ATOM 5095 N N . ASP B 1 241 ? 20.375 -8.867 -22.203 1 94.25 241 ASP B N 1
ATOM 5096 C CA . ASP B 1 241 ? 20.031 -9.922 -23.156 1 94.25 241 ASP B CA 1
ATOM 5097 C C . ASP B 1 241 ? 18.547 -10.305 -23.047 1 94.25 241 ASP B C 1
ATOM 5099 O O . ASP B 1 241 ? 18.031 -11.039 -23.875 1 94.25 241 ASP B O 1
ATOM 5103 N N . VAL B 1 242 ? 17.953 -9.844 -22.062 1 95.81 242 VAL B N 1
ATOM 5104 C CA . VAL B 1 242 ? 16.516 -10.016 -21.953 1 95.81 242 VAL B CA 1
ATOM 5105 C C . VAL B 1 242 ? 15.805 -8.859 -22.641 1 95.81 242 VAL B C 1
ATOM 5107 O O . VAL B 1 242 ? 16.016 -7.691 -22.312 1 95.81 242 VAL B O 1
ATOM 5110 N N . SER B 1 243 ? 14.953 -9.156 -23.547 1 96.5 243 SER B N 1
ATOM 5111 C CA . SER B 1 243 ? 14.406 -8.148 -24.453 1 96.5 243 SER B CA 1
ATOM 5112 C C . SER B 1 243 ? 13.18 -7.473 -23.859 1 96.5 243 SER B C 1
ATOM 5114 O O . SER B 1 243 ? 12.664 -6.504 -24.422 1 96.5 243 SER B O 1
ATOM 5116 N N . TYR B 1 244 ? 12.75 -8.023 -22.766 1 97.5 244 TYR B N 1
ATOM 5117 C CA . TYR B 1 244 ? 11.5 -7.492 -22.219 1 97.5 244 TYR B CA 1
ATOM 5118 C C . TYR B 1 244 ? 11.703 -6.957 -20.812 1 97.5 244 TYR B C 1
ATOM 5120 O O . TYR B 1 244 ? 12.656 -7.34 -20.125 1 97.5 244 TYR B O 1
ATOM 5128 N N . SER B 1 245 ? 10.805 -6.051 -20.391 1 97.5 245 SER B N 1
ATOM 5129 C CA . SER B 1 245 ? 10.664 -5.586 -19.016 1 97.5 245 SER B CA 1
ATOM 5130 C C . SER B 1 245 ? 9.453 -6.219 -18.344 1 97.5 245 SER B C 1
ATOM 5132 O O . SER B 1 245 ? 8.406 -6.402 -18.969 1 97.5 245 SER B O 1
ATOM 5134 N N . TRP B 1 246 ? 9.664 -6.527 -17.125 1 98.12 246 TRP B N 1
ATOM 5135 C CA . TRP B 1 246 ? 8.539 -7.035 -16.344 1 98.12 246 TRP B CA 1
ATOM 5136 C C . TRP B 1 246 ? 7.777 -5.895 -15.672 1 98.12 246 TRP B C 1
ATOM 5138 O O . TRP B 1 246 ? 8.383 -4.969 -15.125 1 98.12 246 TRP B O 1
ATOM 5148 N N . LEU B 1 247 ? 6.512 -5.98 -15.742 1 98.44 247 LEU B N 1
ATOM 5149 C CA . LEU B 1 247 ? 5.543 -5.195 -14.984 1 98.44 247 LEU B CA 1
ATOM 5150 C C . LEU B 1 247 ? 4.566 -6.102 -14.242 1 98.44 247 LEU B C 1
ATOM 5152 O O . LEU B 1 247 ? 4.086 -7.094 -14.805 1 98.44 247 LEU B O 1
ATOM 5156 N N . ARG B 1 248 ? 4.32 -5.805 -12.992 1 98.38 248 ARG B N 1
ATOM 5157 C CA . ARG B 1 248 ? 3.422 -6.656 -12.211 1 98.38 248 ARG B CA 1
ATOM 5158 C C . ARG B 1 248 ? 2.121 -5.926 -11.891 1 98.38 248 ARG B C 1
ATOM 5160 O O . ARG B 1 248 ? 2.133 -4.742 -11.555 1 98.38 248 ARG B O 1
ATOM 5167 N N . ILE B 1 249 ? 1.03 -6.613 -12.023 1 98.56 249 ILE B N 1
ATOM 5168 C CA . ILE B 1 249 ? -0.269 -6.117 -11.578 1 98.56 249 ILE B CA 1
ATOM 5169 C C . ILE B 1 249 ? -0.882 -7.094 -10.578 1 98.56 249 ILE B C 1
ATOM 5171 O O . ILE B 1 249 ? -0.95 -8.297 -10.836 1 98.56 249 ILE B O 1
ATOM 5175 N N . THR B 1 250 ? -1.24 -6.605 -9.469 1 97 250 THR B N 1
ATOM 5176 C CA . THR B 1 250 ? -1.815 -7.441 -8.414 1 97 250 THR B CA 1
ATOM 5177 C C . THR B 1 250 ? -2.805 -6.641 -7.574 1 97 250 THR B C 1
ATOM 5179 O O . THR B 1 250 ? -2.951 -5.43 -7.758 1 97 250 THR B O 1
ATOM 5182 N N . GLY B 1 251 ? -3.533 -7.32 -6.762 1 94.75 251 GLY B N 1
ATOM 5183 C CA . GLY B 1 251 ? -4.465 -6.645 -5.875 1 94.75 251 GLY B CA 1
ATOM 5184 C C . GLY B 1 251 ? -3.777 -5.793 -4.824 1 94.75 251 GLY B C 1
ATOM 5185 O O . GLY B 1 251 ? -2.699 -6.145 -4.34 1 94.75 251 GLY B O 1
ATOM 5186 N N . SER B 1 252 ? -4.488 -4.781 -4.398 1 94.25 252 SER B N 1
ATOM 5187 C CA . SER B 1 252 ? -3.902 -3.816 -3.477 1 94.25 252 SER B CA 1
ATOM 5188 C C . SER B 1 252 ? -3.734 -4.414 -2.082 1 94.25 252 SER B C 1
ATOM 5190 O O . SER B 1 252 ? -3.068 -3.828 -1.227 1 94.25 252 SER B O 1
ATOM 5192 N N . ASP B 1 253 ? -4.305 -5.535 -1.851 1 89.19 253 ASP B N 1
ATOM 5193 C CA . ASP B 1 253 ? -4.066 -6.211 -0.577 1 89.19 253 ASP B CA 1
ATOM 5194 C C . ASP B 1 253 ? -2.607 -6.637 -0.442 1 89.19 253 ASP B C 1
ATOM 5196 O O . ASP B 1 253 ? -2.135 -6.91 0.663 1 89.19 253 ASP B O 1
ATOM 5200 N N . HIS B 1 254 ? -1.875 -6.598 -1.524 1 92.56 254 HIS B N 1
ATOM 5201 C CA . HIS B 1 254 ? -0.445 -6.883 -1.492 1 92.56 254 HIS B CA 1
ATOM 5202 C C . HIS B 1 254 ? 0.365 -5.613 -1.255 1 92.56 254 HIS B C 1
ATOM 5204 O O . HIS B 1 254 ? 1.572 -5.676 -1.013 1 92.56 254 HIS B O 1
ATOM 5210 N N . ALA B 1 255 ? -0.217 -4.52 -1.272 1 94.12 255 ALA B N 1
ATOM 5211 C CA . ALA B 1 255 ? 0.489 -3.246 -1.184 1 94.12 255 ALA B CA 1
ATOM 5212 C C . ALA B 1 255 ? 0.818 -2.9 0.266 1 94.12 255 ALA B C 1
ATOM 5214 O O . ALA B 1 255 ? 0.342 -3.562 1.191 1 94.12 255 ALA B O 1
ATOM 5215 N N . GLY B 1 256 ? 1.615 -1.92 0.421 1 93.69 256 GLY B N 1
ATOM 5216 C CA . GLY B 1 256 ? 1.885 -1.379 1.744 1 93.69 256 GLY B CA 1
ATOM 5217 C C . GLY B 1 256 ? 2.877 -2.209 2.537 1 93.69 256 GLY B C 1
ATOM 5218 O O . GLY B 1 256 ? 3.924 -2.6 2.018 1 93.69 256 GLY B O 1
ATOM 5219 N N . PHE B 1 257 ? 2.463 -2.471 3.795 1 93.56 257 PHE B N 1
ATOM 5220 C CA . PHE B 1 257 ? 3.367 -3.1 4.754 1 93.56 257 PHE B CA 1
ATOM 5221 C C . PHE B 1 257 ? 3.869 -4.438 4.223 1 93.56 257 PHE B C 1
ATOM 5223 O O . PHE B 1 257 ? 5.066 -4.727 4.285 1 93.56 257 PHE B O 1
ATOM 5230 N N . TYR B 1 258 ? 3.016 -5.176 3.646 1 92.44 258 TYR B N 1
ATOM 5231 C CA . TYR B 1 258 ? 3.357 -6.504 3.148 1 92.44 258 TYR B CA 1
ATOM 5232 C C . TYR B 1 258 ? 4.43 -6.422 2.068 1 92.44 258 TYR B C 1
ATOM 5234 O O . TYR B 1 258 ? 5.473 -7.07 2.168 1 92.44 258 TYR B O 1
ATOM 5242 N N . GLN B 1 259 ? 4.191 -5.621 1.091 1 95.44 259 GLN B N 1
ATOM 5243 C CA . GLN B 1 259 ? 5.109 -5.5 -0.039 1 95.44 259 GLN B CA 1
ATOM 5244 C C . GLN B 1 259 ? 6.43 -4.867 0.39 1 95.44 259 GLN B C 1
ATOM 5246 O O . GLN B 1 259 ? 7.5 -5.285 -0.058 1 95.44 259 GLN B O 1
ATOM 5251 N N . GLU B 1 260 ? 6.348 -3.924 1.25 1 95.62 260 GLU B N 1
ATOM 5252 C CA . GLU B 1 260 ? 7.531 -3.197 1.703 1 95.62 260 GLU B CA 1
ATOM 5253 C C . GLU B 1 260 ? 8.461 -4.102 2.506 1 95.62 260 GLU B C 1
ATOM 5255 O O . GLU B 1 260 ? 9.68 -4.062 2.326 1 95.62 260 GLU B O 1
ATOM 5260 N N . GLN B 1 261 ? 7.91 -4.957 3.303 1 93.56 261 GLN B N 1
ATOM 5261 C CA . GLN B 1 261 ? 8.719 -5.852 4.125 1 93.56 261 GLN B CA 1
ATOM 5262 C C . GLN B 1 261 ? 9.156 -7.082 3.332 1 93.56 261 GLN B C 1
ATOM 5264 O O . GLN B 1 261 ? 10.336 -7.441 3.332 1 93.56 261 GLN B O 1
ATOM 5269 N N . THR B 1 262 ? 8.234 -7.656 2.604 1 93.81 262 THR B N 1
ATOM 5270 C CA . THR B 1 262 ? 8.523 -8.961 2.018 1 93.81 262 THR B CA 1
ATOM 5271 C C . THR B 1 262 ? 9.336 -8.805 0.735 1 93.81 262 THR B C 1
ATOM 5273 O O . THR B 1 262 ? 10.172 -9.656 0.419 1 93.81 262 THR B O 1
ATOM 5276 N N . PHE B 1 263 ? 9.148 -7.711 0.026 1 97 263 PHE B N 1
ATOM 5277 C CA . PHE B 1 263 ? 9.898 -7.559 -1.212 1 97 263 PHE B CA 1
ATOM 5278 C C . PHE B 1 263 ? 11.008 -6.523 -1.05 1 97 263 PHE B C 1
ATOM 5280 O O . PHE B 1 263 ? 12.195 -6.855 -1.12 1 97 263 PHE B O 1
ATOM 5287 N N . TYR B 1 264 ? 10.711 -5.297 -0.75 1 97.12 264 TYR B N 1
ATOM 5288 C CA . TYR B 1 264 ? 11.711 -4.234 -0.816 1 97.12 264 TYR B CA 1
ATOM 5289 C C . TYR B 1 264 ? 12.797 -4.441 0.233 1 97.12 264 TYR B C 1
ATOM 5291 O O . TYR B 1 264 ? 13.992 -4.406 -0.082 1 97.12 264 TYR B O 1
ATOM 5299 N N . LYS B 1 265 ? 12.375 -4.684 1.426 1 96.25 265 LYS B N 1
ATOM 5300 C CA . LYS B 1 265 ? 13.383 -4.945 2.449 1 96.25 265 LYS B CA 1
ATOM 5301 C C . LYS B 1 265 ? 14.117 -6.254 2.176 1 96.25 265 LYS B C 1
ATOM 5303 O O . LYS B 1 265 ? 15.344 -6.328 2.32 1 96.25 265 LYS B O 1
ATOM 5308 N N . GLY B 1 266 ? 13.336 -7.281 1.826 1 97 266 GLY B N 1
ATOM 5309 C CA . GLY B 1 266 ? 13.961 -8.547 1.472 1 97 266 GLY B CA 1
ATOM 5310 C C . GLY B 1 266 ? 14.969 -8.414 0.343 1 97 266 GLY B C 1
ATOM 5311 O O . GLY B 1 266 ? 16.078 -8.961 0.424 1 97 266 GLY B O 1
ATOM 5312 N N . ALA B 1 267 ? 14.578 -7.73 -0.68 1 97.88 267 ALA B N 1
ATOM 5313 C CA . ALA B 1 267 ? 15.461 -7.52 -1.825 1 97.88 267 ALA B CA 1
ATOM 5314 C C . ALA B 1 267 ? 16.719 -6.754 -1.417 1 97.88 267 ALA B C 1
ATOM 5316 O O . ALA B 1 267 ? 17.828 -7.082 -1.853 1 97.88 267 ALA B O 1
ATOM 5317 N N . ALA B 1 268 ? 16.531 -5.785 -0.588 1 96.94 268 ALA B N 1
ATOM 5318 C CA . ALA B 1 268 ? 17.656 -4.992 -0.12 1 96.94 268 ALA B CA 1
ATOM 5319 C C . ALA B 1 268 ? 18.625 -5.848 0.683 1 96.94 268 ALA B C 1
ATOM 5321 O O . ALA B 1 268 ? 19.844 -5.73 0.524 1 96.94 268 ALA B O 1
ATOM 5322 N N . LEU B 1 269 ? 18.125 -6.699 1.515 1 96.62 269 LEU B N 1
ATOM 5323 C CA . LEU B 1 269 ? 18.938 -7.586 2.334 1 96.62 269 LEU B CA 1
ATOM 5324 C C . LEU B 1 269 ? 19.797 -8.492 1.458 1 96.62 269 LEU B C 1
ATOM 5326 O O . LEU B 1 269 ? 20.906 -8.875 1.85 1 96.62 269 LEU B O 1
ATOM 5330 N N . LEU B 1 270 ? 19.266 -8.758 0.329 1 97.5 270 LEU B N 1
ATOM 5331 C CA . LEU B 1 270 ? 19.953 -9.68 -0.573 1 97.5 270 LEU B CA 1
ATOM 5332 C C . LEU B 1 270 ? 20.797 -8.914 -1.587 1 97.5 270 LEU B C 1
ATOM 5334 O O . LEU B 1 270 ? 21.359 -9.516 -2.504 1 97.5 270 LEU B O 1
ATOM 5338 N N . GLY B 1 271 ? 20.781 -7.645 -1.509 1 95.81 271 GLY B N 1
ATOM 5339 C CA . GLY B 1 271 ? 21.641 -6.812 -2.334 1 95.81 271 GLY B CA 1
ATOM 5340 C C . GLY B 1 271 ? 21.094 -6.586 -3.73 1 95.81 271 GLY B C 1
ATOM 5341 O O . GLY B 1 271 ? 21.859 -6.297 -4.66 1 95.81 271 GLY B O 1
ATOM 5342 N N . ALA B 1 272 ? 19.828 -6.746 -3.926 1 96.12 272 ALA B N 1
ATOM 5343 C CA . ALA B 1 272 ? 19.203 -6.551 -5.238 1 96.12 272 ALA B CA 1
ATOM 5344 C C . ALA B 1 272 ? 19.141 -5.07 -5.598 1 96.12 272 ALA B C 1
ATOM 5346 O O . ALA B 1 272 ? 19.062 -4.211 -4.715 1 96.12 272 ALA B O 1
ATOM 5347 N N . ASP B 1 273 ? 19.188 -4.801 -6.844 1 95.25 273 ASP B N 1
ATOM 5348 C CA . ASP B 1 273 ? 19.078 -3.434 -7.336 1 95.25 273 ASP B CA 1
ATOM 5349 C C . ASP B 1 273 ? 17.625 -2.988 -7.422 1 95.25 273 ASP B C 1
ATOM 5351 O O . ASP B 1 273 ? 16.984 -3.117 -8.469 1 95.25 273 ASP B O 1
ATOM 5355 N N . ILE B 1 274 ? 17.203 -2.338 -6.52 1 95.69 274 ILE B N 1
ATOM 5356 C CA . ILE B 1 274 ? 15.812 -1.926 -6.375 1 95.69 274 ILE B CA 1
ATOM 5357 C C . ILE B 1 274 ? 15.461 -0.925 -7.469 1 95.69 274 ILE B C 1
ATOM 5359 O O . ILE B 1 274 ? 14.289 -0.798 -7.848 1 95.69 274 ILE B O 1
ATOM 5363 N N . THR B 1 275 ? 16.375 -0.214 -8.023 1 94.5 275 THR B N 1
ATOM 5364 C CA . THR B 1 275 ? 16.094 0.768 -9.07 1 94.5 275 THR B CA 1
ATOM 5365 C C . THR B 1 275 ? 15.531 0.092 -10.312 1 94.5 275 THR B C 1
ATOM 5367 O O . THR B 1 275 ? 14.797 0.713 -11.078 1 94.5 275 THR B O 1
ATOM 5370 N N . ASN B 1 276 ? 15.859 -1.202 -10.43 1 94.69 276 ASN B N 1
ATOM 5371 C CA . ASN B 1 276 ? 15.398 -1.952 -11.594 1 94.69 276 ASN B CA 1
ATOM 5372 C C . ASN B 1 276 ? 14.305 -2.949 -11.219 1 94.69 276 ASN B C 1
ATOM 5374 O O . ASN B 1 276 ? 13.961 -3.83 -12.016 1 94.69 276 ASN B O 1
ATOM 5378 N N . SER B 1 277 ? 13.828 -2.818 -10.008 1 96.56 277 SER B N 1
ATOM 5379 C CA . SER B 1 277 ? 12.719 -3.682 -9.617 1 96.56 277 SER B CA 1
ATOM 5380 C C . SER B 1 277 ? 11.508 -3.469 -10.516 1 96.56 277 SER B C 1
ATOM 5382 O O . SER B 1 277 ? 11.344 -2.398 -11.102 1 96.56 277 SER B O 1
ATOM 5384 N N . PRO B 1 278 ? 10.711 -4.516 -10.68 1 96.94 278 PRO B N 1
ATOM 5385 C CA . PRO B 1 278 ? 9.516 -4.332 -11.508 1 96.94 278 PRO B CA 1
ATOM 5386 C C . PRO B 1 278 ? 8.547 -3.307 -10.922 1 96.94 278 PRO B C 1
ATOM 5388 O O . PRO B 1 278 ? 8.383 -3.234 -9.703 1 96.94 278 PRO B O 1
ATOM 5391 N N . LEU B 1 279 ? 8.008 -2.521 -11.805 1 96.75 279 LEU B N 1
ATOM 5392 C CA . LEU B 1 279 ? 6.891 -1.683 -11.391 1 96.75 279 LEU B CA 1
ATOM 5393 C C . LEU B 1 279 ? 5.688 -2.535 -11.008 1 96.75 279 LEU B C 1
ATOM 5395 O O . LEU B 1 279 ? 5.367 -3.51 -11.688 1 96.75 279 LEU B O 1
ATOM 5399 N N . ILE B 1 280 ? 5.074 -2.193 -9.922 1 97.81 280 ILE B N 1
ATOM 5400 C CA . ILE B 1 280 ? 3.891 -2.926 -9.484 1 97.81 280 ILE B CA 1
ATOM 5401 C C . ILE B 1 280 ? 2.676 -2.002 -9.492 1 97.81 280 ILE B C 1
ATOM 5403 O O . ILE B 1 280 ? 2.666 -0.968 -8.82 1 97.81 280 ILE B O 1
ATOM 5407 N N . VAL B 1 281 ? 1.729 -2.385 -10.258 1 97.44 281 VAL B N 1
ATOM 5408 C CA . VAL B 1 281 ? 0.448 -1.688 -10.32 1 97.44 281 VAL B CA 1
ATOM 5409 C C . VAL B 1 281 ? -0.593 -2.447 -9.5 1 97.44 281 VAL B C 1
ATOM 5411 O O . VAL B 1 281 ? -0.726 -3.666 -9.633 1 97.44 281 VAL B O 1
ATOM 5414 N N . TYR B 1 282 ? -1.314 -1.694 -8.703 1 96.56 282 TYR B N 1
ATOM 5415 C CA . TYR B 1 282 ? -2.271 -2.34 -7.812 1 96.56 282 TYR B CA 1
ATOM 5416 C C . TYR B 1 282 ? -3.703 -2.078 -8.266 1 96.56 282 TYR B C 1
ATOM 5418 O O . TYR B 1 282 ? -4.07 -0.937 -8.555 1 96.56 282 TYR B O 1
ATOM 5426 N N . SER B 1 283 ? -4.449 -3.125 -8.328 1 97.19 283 SER B N 1
ATOM 5427 C CA . SER B 1 283 ? -5.867 -2.979 -8.641 1 97.19 283 SER B CA 1
ATOM 5428 C C . SER B 1 283 ? -6.68 -2.699 -7.379 1 97.19 283 SER B C 1
ATOM 5430 O O . SER B 1 283 ? -6.348 -3.188 -6.297 1 97.19 283 SER B O 1
ATOM 5432 N N . PRO B 1 284 ? -7.762 -1.966 -7.504 1 95.56 284 PRO B N 1
ATOM 5433 C CA . PRO B 1 284 ? -8.625 -1.684 -6.355 1 95.56 284 PRO B CA 1
ATOM 5434 C C . PRO B 1 284 ? -9.242 -2.945 -5.754 1 95.56 284 PRO B C 1
ATOM 5436 O O . PRO B 1 284 ? -9.531 -3.9 -6.48 1 95.56 284 PRO B O 1
ATOM 5439 N N . LEU B 1 285 ? -9.453 -2.885 -4.5 1 94.94 285 LEU B N 1
ATOM 5440 C CA . LEU B 1 285 ? -10.141 -3.975 -3.822 1 94.94 285 LEU B CA 1
ATOM 5441 C C . LEU B 1 285 ? -11.648 -3.74 -3.818 1 94.94 285 LEU B C 1
ATOM 5443 O O . LEU B 1 285 ? -12.102 -2.594 -3.795 1 94.94 285 LEU B O 1
ATOM 5447 N N . VAL B 1 286 ? -12.328 -4.801 -3.855 1 94.44 286 VAL B N 1
ATOM 5448 C CA . VAL B 1 286 ? -13.766 -4.762 -3.602 1 94.44 286 VAL B CA 1
ATOM 5449 C C . VAL B 1 286 ? -14.039 -5.09 -2.137 1 94.44 286 VAL B C 1
ATOM 5451 O O . VAL B 1 286 ? -13.625 -6.141 -1.642 1 94.44 286 VAL B O 1
ATOM 5454 N N . VAL B 1 287 ? -14.758 -4.164 -1.502 1 91.75 287 VAL B N 1
ATOM 5455 C CA . VAL B 1 287 ? -14.906 -4.324 -0.059 1 91.75 287 VAL B CA 1
ATOM 5456 C C . VAL B 1 287 ? -16.391 -4.434 0.299 1 91.75 287 VAL B C 1
ATOM 5458 O O . VAL B 1 287 ? -17.25 -3.963 -0.447 1 91.75 287 VAL B O 1
ATOM 5461 N N . ASP B 1 288 ? -16.672 -5.098 1.395 1 86.69 288 ASP B N 1
ATOM 5462 C CA . ASP B 1 288 ? -18.047 -5.254 1.856 1 86.69 288 ASP B CA 1
ATOM 5463 C C . ASP B 1 288 ? -18.516 -4.02 2.625 1 86.69 288 ASP B C 1
ATOM 5465 O O . ASP B 1 288 ? -17.875 -2.963 2.553 1 86.69 288 ASP B O 1
ATOM 5469 N N . TRP B 1 289 ? -19.578 -4.141 3.367 1 81.62 289 TRP B N 1
ATOM 5470 C CA . TRP B 1 289 ? -20.188 -2.982 4.008 1 81.62 289 TRP B CA 1
ATOM 5471 C C . TRP B 1 289 ? -19.328 -2.461 5.145 1 81.62 289 TRP B C 1
ATOM 5473 O O . TRP B 1 289 ? -19.422 -1.29 5.523 1 81.62 289 TRP B O 1
ATOM 5483 N N . THR B 1 290 ? -18.469 -3.318 5.652 1 86.12 290 THR B N 1
ATOM 5484 C CA . THR B 1 290 ? -17.609 -2.885 6.754 1 86.12 290 THR B CA 1
ATOM 5485 C C . THR B 1 290 ? -16.312 -2.275 6.227 1 86.12 290 THR B C 1
ATOM 5487 O O . THR B 1 290 ? -15.602 -1.598 6.965 1 86.12 290 THR B O 1
ATOM 5490 N N . GLY B 1 291 ? -15.977 -2.537 4.988 1 89.62 291 GLY B N 1
ATOM 5491 C CA . GLY B 1 291 ? -14.719 -2.088 4.418 1 89.62 291 GLY B CA 1
ATOM 5492 C C . GLY B 1 291 ? -13.695 -3.197 4.285 1 89.62 291 GLY B C 1
ATOM 5493 O O . GLY B 1 291 ? -12.555 -2.953 3.885 1 89.62 291 GLY B O 1
ATOM 5494 N N . ALA B 1 292 ? -14.094 -4.438 4.586 1 88.75 292 ALA B N 1
ATOM 5495 C CA . ALA B 1 292 ? -13.203 -5.59 4.438 1 88.75 292 ALA B CA 1
ATOM 5496 C C . ALA B 1 292 ? -13.242 -6.133 3.012 1 88.75 292 ALA B C 1
ATOM 5498 O O . ALA B 1 292 ? -14.305 -6.191 2.391 1 88.75 292 ALA B O 1
ATOM 5499 N N . LYS B 1 293 ? -12.109 -6.496 2.562 1 89.88 293 LYS B N 1
ATOM 5500 C CA . LYS B 1 293 ? -12.055 -7.055 1.216 1 89.88 293 LYS B CA 1
ATOM 5501 C C . LYS B 1 293 ? -12.891 -8.328 1.119 1 89.88 293 LYS B C 1
ATOM 5503 O O . LYS B 1 293 ? -12.945 -9.117 2.068 1 89.88 293 LYS B O 1
ATOM 5508 N N . LEU B 1 294 ? -13.438 -8.555 0.004 1 86.5 294 LEU B N 1
ATOM 5509 C CA . LEU B 1 294 ? -14.109 -9.828 -0.25 1 86.5 294 LEU B CA 1
ATOM 5510 C C . LEU B 1 294 ? -13.094 -10.969 -0.306 1 86.5 294 LEU B C 1
ATOM 5512 O O . LEU B 1 294 ? -12.023 -10.828 -0.906 1 86.5 294 LEU B O 1
ATOM 5516 N N . SER B 1 295 ? -13.453 -11.984 0.431 1 79.69 295 SER B N 1
ATOM 5517 C CA . SER B 1 295 ? -12.492 -13.07 0.565 1 79.69 295 SER B CA 1
ATOM 5518 C C . SER B 1 295 ? -13.086 -14.391 0.089 1 79.69 295 SER B C 1
ATOM 5520 O O . SER B 1 295 ? -14.203 -14.75 0.476 1 79.69 295 SER B O 1
ATOM 5522 N N . LYS B 1 296 ? -12.312 -15.055 -0.664 1 72.5 296 LYS B N 1
ATOM 5523 C CA . LYS B 1 296 ? -12.711 -16.391 -1.12 1 72.5 296 LYS B CA 1
ATOM 5524 C C . LYS B 1 296 ? -12.789 -17.359 0.046 1 72.5 296 LYS B C 1
ATOM 5526 O O . LYS B 1 296 ? -13.695 -18.203 0.101 1 72.5 296 LYS B O 1
ATOM 5531 N N . SER B 1 297 ? -11.859 -17.219 0.927 1 69.81 297 SER B N 1
ATOM 5532 C CA . SER B 1 297 ? -11.812 -18.125 2.062 1 69.81 297 SER B CA 1
ATOM 5533 C C . SER B 1 297 ? -13.07 -18.016 2.918 1 69.81 297 SER B C 1
ATOM 5535 O O . SER B 1 297 ? -13.609 -19.016 3.387 1 69.81 297 SER B O 1
ATOM 5537 N N . ILE B 1 298 ? -13.539 -16.828 3.068 1 74.44 298 ILE B N 1
ATOM 5538 C CA . ILE B 1 298 ? -14.758 -16.609 3.846 1 74.44 298 ILE B CA 1
ATOM 5539 C C . ILE B 1 298 ? -15.953 -17.188 3.1 1 74.44 298 ILE B C 1
ATOM 5541 O O . ILE B 1 298 ? -16.844 -17.797 3.709 1 74.44 298 ILE B O 1
ATOM 5545 N N . LEU B 1 299 ? -15.906 -17.094 1.863 1 74.25 299 LEU B N 1
ATOM 5546 C CA . LEU B 1 299 ? -16.984 -17.625 1.028 1 74.25 299 LEU B CA 1
ATOM 5547 C C . LEU B 1 299 ? -17.031 -19.141 1.115 1 74.25 299 LEU B C 1
ATOM 5549 O O . LEU B 1 299 ? -18.094 -19.734 1.291 1 74.25 299 LEU B O 1
ATOM 5553 N N . ILE B 1 300 ? -15.883 -19.734 0.989 1 67.62 300 ILE B N 1
ATOM 5554 C CA . ILE B 1 300 ? -15.758 -21.188 1 1 67.62 300 ILE B CA 1
ATOM 5555 C C . ILE B 1 300 ? -16.25 -21.734 2.338 1 67.62 300 ILE B C 1
ATOM 5557 O O . ILE B 1 300 ? -16.844 -22.812 2.393 1 67.62 300 ILE B O 1
ATOM 5561 N N . GLU B 1 301 ? -16.109 -20.922 3.391 1 69.19 301 GLU B N 1
ATOM 5562 C CA . GLU B 1 301 ? -16.516 -21.344 4.73 1 69.19 301 GLU B CA 1
ATOM 5563 C C . GLU B 1 301 ? -17.984 -21 4.996 1 69.19 301 GLU B C 1
ATOM 5565 O O . GLU B 1 301 ? -18.469 -21.172 6.117 1 69.19 301 GLU B O 1
ATOM 5570 N N . GLY B 1 302 ? -18.609 -20.562 4.035 1 69 302 GLY B N 1
ATOM 5571 C CA . GLY B 1 302 ? -20.031 -20.312 4.148 1 69 302 GLY B CA 1
ATOM 5572 C C . GLY B 1 302 ? -20.359 -18.875 4.5 1 69 302 GLY B C 1
ATOM 5573 O O . GLY B 1 302 ? -21.5 -18.562 4.875 1 69 302 GLY B O 1
ATOM 5574 N N . GLY B 1 303 ? -19.391 -18.109 4.332 1 75 303 GLY B N 1
ATOM 5575 C CA . GLY B 1 303 ? -19.609 -16.703 4.617 1 75 303 GLY B CA 1
ATOM 5576 C C . GLY B 1 303 ? -20.375 -15.984 3.518 1 75 303 GLY B C 1
ATOM 5577 O O . GLY B 1 303 ? -20.672 -16.578 2.477 1 75 303 GLY B O 1
ATOM 5578 N N . TYR B 1 304 ? -20.906 -14.844 3.744 1 80.12 304 TYR B N 1
ATOM 5579 C CA . TYR B 1 304 ? -21.562 -13.922 2.822 1 80.12 304 TYR B CA 1
ATOM 5580 C C . TYR B 1 304 ? -22.938 -14.438 2.408 1 80.12 304 TYR B C 1
ATOM 5582 O O . TYR B 1 304 ? -23.406 -14.164 1.301 1 80.12 304 TYR B O 1
ATOM 5590 N N . LYS B 1 305 ? -23.484 -15.258 3.188 1 78.19 305 LYS B N 1
ATOM 5591 C CA . LYS B 1 305 ? -24.797 -15.812 2.887 1 78.19 305 LYS B CA 1
ATOM 5592 C C . LYS B 1 305 ? -25.812 -14.711 2.637 1 78.19 305 LYS B C 1
ATOM 5594 O O . LYS B 1 305 ? -26.641 -14.812 1.724 1 78.19 305 LYS B O 1
ATOM 5599 N N . CYS B 1 306 ? -25.719 -13.734 3.406 1 77.12 306 CYS B N 1
ATOM 5600 C CA . CYS B 1 306 ? -26.656 -12.617 3.268 1 77.12 306 CYS B CA 1
ATOM 5601 C C . CYS B 1 306 ? -26.547 -11.992 1.883 1 77.12 306 CYS B C 1
ATOM 5603 O O . CYS B 1 306 ? -27.562 -11.664 1.267 1 77.12 306 CYS B O 1
ATOM 5605 N N . LEU B 1 307 ? -25.391 -11.875 1.375 1 82.25 307 LEU B N 1
ATOM 5606 C CA . LEU B 1 307 ? -25.172 -11.297 0.053 1 82.25 307 LEU B CA 1
ATOM 5607 C C . LEU B 1 307 ? -25.672 -12.234 -1.039 1 82.25 307 LEU B C 1
ATOM 5609 O O . LEU B 1 307 ? -26.297 -11.797 -2.01 1 82.25 307 LEU B O 1
ATOM 5613 N N . ILE B 1 308 ? -25.422 -13.469 -0.817 1 83.75 308 ILE B N 1
ATOM 5614 C CA . ILE B 1 308 ? -25.859 -14.477 -1.78 1 83.75 308 ILE B CA 1
ATOM 5615 C C . ILE B 1 308 ? -27.391 -14.484 -1.857 1 83.75 308 ILE B C 1
ATOM 5617 O O . ILE B 1 308 ? -27.953 -14.516 -2.949 1 83.75 308 ILE B O 1
ATOM 5621 N N . ASP B 1 309 ? -27.984 -14.406 -0.738 1 81.62 309 ASP B N 1
ATOM 5622 C CA . ASP B 1 309 ? -29.438 -14.422 -0.668 1 81.62 309 ASP B CA 1
ATOM 5623 C C . ASP B 1 309 ? -30.031 -13.195 -1.358 1 81.62 309 ASP B C 1
ATOM 5625 O O . ASP B 1 309 ? -31.172 -13.234 -1.841 1 81.62 309 ASP B O 1
ATOM 5629 N N . GLN B 1 310 ? -29.234 -12.211 -1.462 1 82.44 310 GLN B N 1
ATOM 5630 C CA . GLN B 1 310 ? -29.688 -10.977 -2.086 1 82.44 310 GLN B CA 1
ATOM 5631 C C . GLN B 1 310 ? -29.375 -10.961 -3.578 1 82.44 310 GLN B C 1
ATOM 5633 O O . GLN B 1 310 ? -29.547 -9.938 -4.246 1 82.44 310 GLN B O 1
ATOM 5638 N N . GLY B 1 311 ? -28.828 -12.023 -4.059 1 86.19 311 GLY B N 1
AT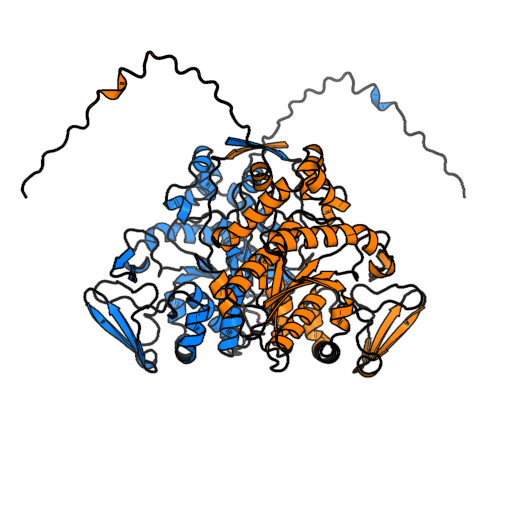OM 5639 C CA . GLY B 1 311 ? -28.578 -12.133 -5.488 1 86.19 311 GLY B CA 1
ATOM 5640 C C . GLY B 1 311 ? -27.234 -11.57 -5.91 1 86.19 311 GLY B C 1
ATOM 5641 O O . GLY B 1 311 ? -27.031 -11.273 -7.09 1 86.19 311 GLY B O 1
ATOM 5642 N N . LEU B 1 312 ? -26.375 -11.391 -4.977 1 89.06 312 LEU B N 1
ATOM 5643 C CA . LEU B 1 312 ? -25.078 -10.789 -5.285 1 89.06 312 LEU B CA 1
ATOM 5644 C C . LEU B 1 312 ? -24 -11.859 -5.438 1 89.06 312 LEU B C 1
ATOM 5646 O O . LEU B 1 312 ? -22.812 -11.57 -5.32 1 89.06 312 LEU B O 1
ATOM 5650 N N . GLU B 1 313 ? -24.391 -13.016 -5.742 1 90.06 313 GLU B N 1
ATOM 5651 C CA . GLU B 1 313 ? -23.453 -14.133 -5.895 1 90.06 313 GLU B CA 1
ATOM 5652 C C . GLU B 1 313 ? -22.5 -13.898 -7.055 1 90.06 313 GLU B C 1
ATOM 5654 O O . GLU B 1 313 ? -21.406 -14.469 -7.09 1 90.06 313 GLU B O 1
ATOM 5659 N N . TYR B 1 314 ? -22.922 -13.062 -7.973 1 93.12 314 TYR B N 1
ATOM 5660 C CA . TYR B 1 314 ? -22.109 -12.805 -9.156 1 93.12 314 TYR B CA 1
ATOM 5661 C C . TYR B 1 314 ? -20.812 -12.102 -8.773 1 93.12 314 TYR B C 1
ATOM 5663 O O . TYR B 1 314 ? -19.859 -12.086 -9.547 1 93.12 314 TYR B O 1
ATOM 5671 N N . LEU B 1 315 ? -20.734 -11.531 -7.594 1 92.88 315 LEU B N 1
ATOM 5672 C CA . LEU B 1 315 ? -19.516 -10.875 -7.129 1 92.88 315 LEU B CA 1
ATOM 5673 C C . LEU B 1 315 ? -18.453 -11.906 -6.746 1 92.88 315 LEU B C 1
ATOM 5675 O O . LEU B 1 315 ? -17.266 -11.578 -6.668 1 92.88 315 LEU B O 1
ATOM 5679 N N . PHE B 1 316 ? -18.891 -13.18 -6.566 1 90.88 316 PHE B N 1
ATOM 5680 C CA . PHE B 1 316 ? -18 -14.188 -6.023 1 90.88 316 PHE B CA 1
ATOM 5681 C C . PHE B 1 316 ? -17.719 -15.273 -7.055 1 90.88 316 PHE B C 1
ATOM 5683 O O . PHE B 1 316 ? -16.812 -16.094 -6.875 1 90.88 316 PHE B O 1
ATOM 5690 N N . ASN B 1 317 ? -18.484 -15.195 -8.07 1 92.31 317 ASN B N 1
ATOM 5691 C CA . ASN B 1 317 ? -18.469 -16.344 -8.969 1 92.31 317 ASN B CA 1
ATOM 5692 C C . ASN B 1 317 ? -18.609 -15.922 -10.43 1 92.31 317 ASN B C 1
ATOM 5694 O O . ASN B 1 317 ? -19.688 -15.5 -10.852 1 92.31 317 ASN B O 1
ATOM 5698 N N . TRP B 1 318 ? -17.578 -16.219 -11.094 1 95.12 318 TRP B N 1
ATOM 5699 C CA . TRP B 1 318 ? -17.516 -15.883 -12.508 1 95.12 318 TRP B CA 1
ATOM 5700 C C . TRP B 1 318 ? -18.672 -16.516 -13.273 1 95.12 318 TRP B C 1
ATOM 5702 O O . TRP B 1 318 ? -19.281 -15.875 -14.141 1 95.12 318 TRP B O 1
ATOM 5712 N N . ARG B 1 319 ? -19 -17.734 -13.031 1 95.62 319 ARG B N 1
ATOM 5713 C CA . ARG B 1 319 ? -20.062 -18.438 -13.727 1 95.62 319 ARG B CA 1
ATOM 5714 C C . ARG B 1 319 ? -21.422 -17.766 -13.492 1 95.62 319 ARG B C 1
ATOM 5716 O O . ARG B 1 319 ? -22.219 -17.594 -14.414 1 95.62 319 ARG B O 1
ATOM 5723 N N . ARG B 1 320 ? -21.609 -17.359 -12.266 1 94.69 320 ARG B N 1
ATOM 5724 C CA . ARG B 1 320 ? -22.844 -16.656 -11.922 1 94.69 320 ARG B CA 1
ATOM 5725 C C . ARG B 1 320 ? -22.891 -15.273 -12.555 1 94.69 320 ARG B C 1
ATOM 5727 O O . ARG B 1 320 ? -23.953 -14.789 -12.938 1 94.69 320 ARG B O 1
ATOM 5734 N N . PHE B 1 321 ? -21.766 -14.672 -12.656 1 96.44 321 PHE B N 1
ATOM 5735 C CA . PHE B 1 321 ? -21.672 -13.367 -13.312 1 96.44 321 PHE B CA 1
ATOM 5736 C C . PHE B 1 321 ? -22.078 -13.477 -14.781 1 96.44 321 PHE B C 1
ATOM 5738 O O . PHE B 1 321 ? -22.906 -12.695 -15.258 1 96.44 321 PHE B O 1
ATOM 5745 N N . LYS B 1 322 ? -21.562 -14.43 -15.445 1 95.44 322 LYS B N 1
ATOM 5746 C CA . LYS B 1 322 ? -21.859 -14.641 -16.859 1 95.44 322 LYS B CA 1
ATOM 5747 C C . LYS B 1 322 ? -23.328 -14.961 -17.078 1 95.44 322 LYS B C 1
ATOM 5749 O O . LYS B 1 322 ? -23.953 -14.477 -18.031 1 95.44 322 LYS B O 1
ATOM 5754 N N . GLU B 1 323 ? -23.781 -15.758 -16.234 1 95.88 323 GLU B N 1
ATOM 5755 C CA . GLU B 1 323 ? -25.188 -16.141 -16.344 1 95.88 323 GLU B CA 1
ATOM 5756 C C . GLU B 1 323 ? -26.109 -14.922 -16.188 1 95.88 323 GLU B C 1
ATOM 5758 O O . GLU B 1 323 ? -27.078 -14.773 -16.938 1 95.88 323 GLU B O 1
ATOM 5763 N N . LYS B 1 324 ? -25.766 -14.133 -15.312 1 94.62 324 LYS B N 1
ATOM 5764 C CA . LYS B 1 324 ? -26.641 -13.023 -14.961 1 94.62 324 LYS B CA 1
ATOM 5765 C C . LYS B 1 324 ? -26.484 -11.867 -15.953 1 94.62 324 LYS B C 1
ATOM 5767 O O . LYS B 1 324 ? -27.469 -11.234 -16.328 1 94.62 324 LYS B O 1
ATOM 5772 N N . PHE B 1 325 ? -25.234 -11.562 -16.375 1 95.94 325 PHE B N 1
ATOM 5773 C CA . PHE B 1 325 ? -25.031 -10.312 -17.094 1 95.94 325 PHE B CA 1
ATOM 5774 C C . PHE B 1 325 ? -24.5 -10.57 -18.5 1 95.94 325 PHE B C 1
ATOM 5776 O O . PHE B 1 325 ? -24.484 -9.672 -19.344 1 95.94 325 PHE B O 1
ATOM 5783 N N . GLY B 1 326 ? -23.984 -11.711 -18.781 1 94.44 326 GLY B N 1
ATOM 5784 C CA . GLY B 1 326 ? -23.469 -12.062 -20.078 1 94.44 326 GLY B CA 1
ATOM 5785 C C . GLY B 1 326 ? -22.344 -11.156 -20.547 1 94.44 326 GLY B C 1
ATOM 5786 O O . GLY B 1 326 ? -21.578 -10.633 -19.719 1 94.44 326 GLY B O 1
ATOM 5787 N N . ASP B 1 327 ? -22.203 -11.016 -21.797 1 94.75 327 ASP B N 1
ATOM 5788 C CA . ASP B 1 327 ? -21.109 -10.25 -22.391 1 94.75 327 ASP B CA 1
ATOM 5789 C C . ASP B 1 327 ? -21.312 -8.75 -22.172 1 94.75 327 ASP B C 1
ATOM 5791 O O . ASP B 1 327 ? -20.328 -8.008 -22.062 1 94.75 327 ASP B O 1
ATOM 5795 N N . GLU B 1 328 ? -22.484 -8.414 -22.094 1 94.25 328 GLU B N 1
ATOM 5796 C CA . GLU B 1 328 ? -22.781 -7.004 -21.875 1 94.25 328 GLU B CA 1
ATOM 5797 C C . GLU B 1 328 ? -22.297 -6.547 -20.5 1 94.25 328 GLU B C 1
ATOM 5799 O O . GLU B 1 328 ? -21.75 -5.453 -20.359 1 94.25 328 GLU B O 1
ATOM 5804 N N . GLY B 1 329 ? -22.578 -7.391 -19.547 1 95.25 329 GLY B N 1
ATOM 5805 C CA . GLY B 1 329 ? -22.078 -7.078 -18.203 1 95.25 329 GLY B CA 1
ATOM 5806 C C . GLY B 1 329 ? -20.578 -7.004 -18.125 1 95.25 329 GLY B C 1
ATOM 5807 O O . GLY B 1 329 ? -20.016 -6.137 -17.453 1 95.25 329 GLY B O 1
ATOM 5808 N N . LEU B 1 330 ? -19.969 -7.859 -18.875 1 95.88 330 LEU B N 1
ATOM 5809 C CA . LEU B 1 330 ? -18.5 -7.867 -18.922 1 95.88 330 LEU B CA 1
ATOM 5810 C C . LEU B 1 330 ? -17.969 -6.586 -19.562 1 95.88 330 LEU B C 1
ATOM 5812 O O . LEU B 1 330 ? -17.016 -5.984 -19.047 1 95.88 330 LEU B O 1
ATOM 5816 N N . ARG B 1 331 ? -18.609 -6.207 -20.609 1 96.19 331 ARG B N 1
ATOM 5817 C CA . ARG B 1 331 ? -18.188 -4.984 -21.297 1 96.19 331 ARG B CA 1
ATOM 5818 C C . ARG B 1 331 ? -18.328 -3.771 -20.375 1 96.19 331 ARG B C 1
ATOM 5820 O O . ARG B 1 331 ? -17.469 -2.887 -20.375 1 96.19 331 ARG B O 1
ATOM 5827 N N . LYS B 1 332 ? -19.375 -3.801 -19.625 1 96.38 332 LYS B N 1
ATOM 5828 C CA . LYS B 1 332 ? -19.594 -2.715 -18.672 1 96.38 332 LYS B CA 1
ATOM 5829 C C . LYS B 1 332 ? -18.469 -2.662 -17.641 1 96.38 332 LYS B C 1
ATOM 5831 O O . LYS B 1 332 ? -17.953 -1.585 -17.328 1 96.38 332 LYS B O 1
ATOM 5836 N N . LEU B 1 333 ? -18.109 -3.768 -17.156 1 97.38 333 LEU B N 1
ATOM 5837 C CA . LEU B 1 333 ? -17.016 -3.848 -16.188 1 97.38 333 LEU B CA 1
ATOM 5838 C C . LEU B 1 333 ? -15.695 -3.438 -16.812 1 97.38 333 LEU B C 1
ATOM 5840 O O . LEU B 1 333 ? -14.93 -2.672 -16.219 1 97.38 333 LEU B O 1
ATOM 5844 N N . PHE B 1 334 ? -15.438 -3.969 -18.047 1 97.75 334 PHE B N 1
ATOM 5845 C CA . PHE B 1 334 ? -14.195 -3.654 -18.734 1 97.75 334 PHE B CA 1
ATOM 5846 C C . PHE B 1 334 ? -14.078 -2.156 -19 1 97.75 334 PHE B C 1
ATOM 5848 O O . PHE B 1 334 ? -13.016 -1.565 -18.797 1 97.75 334 PHE B O 1
ATOM 5855 N N . LYS B 1 335 ? -15.156 -1.562 -19.375 1 97.06 335 LYS B N 1
ATOM 5856 C CA . LYS B 1 335 ? -15.18 -0.125 -19.625 1 97.06 335 LYS B CA 1
ATOM 5857 C C . LYS B 1 335 ? -14.914 0.662 -18.344 1 97.06 335 LYS B C 1
ATOM 5859 O O . LYS B 1 335 ? -14.18 1.652 -18.359 1 97.06 335 LYS B O 1
ATOM 5864 N N . GLU B 1 336 ? -15.516 0.226 -17.297 1 96.12 336 GLU B N 1
ATOM 5865 C CA . GLU B 1 336 ? -15.32 0.874 -16.016 1 96.12 336 GLU B CA 1
ATOM 5866 C C . GLU B 1 336 ? -13.852 0.848 -15.602 1 96.12 336 GLU B C 1
ATOM 5868 O O . GLU B 1 336 ? -13.289 1.874 -15.203 1 96.12 336 GLU B O 1
ATOM 5873 N N . VAL B 1 337 ? -13.242 -0.277 -15.695 1 97.12 337 VAL B N 1
ATOM 5874 C CA . VAL B 1 337 ? -11.844 -0.431 -15.297 1 97.12 337 VAL B CA 1
ATOM 5875 C C . VAL B 1 337 ? -10.945 0.385 -16.219 1 97.12 337 VAL B C 1
ATOM 5877 O O . VAL B 1 337 ? -9.977 0.995 -15.773 1 97.12 337 VAL B O 1
ATOM 5880 N N . ASP B 1 338 ? -11.289 0.379 -17.469 1 96.44 338 ASP B N 1
ATOM 5881 C CA . ASP B 1 338 ? -10.547 1.174 -18.438 1 96.44 338 ASP B CA 1
ATOM 5882 C C . ASP B 1 338 ? -10.547 2.652 -18.047 1 96.44 338 ASP B C 1
ATOM 5884 O O . ASP B 1 338 ? -9.523 3.33 -18.172 1 96.44 338 ASP B O 1
ATOM 5888 N N . LEU B 1 339 ? -11.641 3.092 -17.547 1 94 339 LEU B N 1
ATOM 5889 C CA . LEU B 1 339 ? -11.797 4.48 -17.125 1 94 339 LEU B CA 1
ATOM 5890 C C . LEU B 1 339 ? -10.875 4.789 -15.938 1 94 339 LEU B C 1
ATOM 5892 O O . LEU B 1 339 ? -10.422 5.922 -15.781 1 94 339 LEU B O 1
ATOM 5896 N N . TRP B 1 340 ? -10.602 3.781 -15.148 1 93.62 340 TRP B N 1
ATOM 5897 C CA . TRP B 1 340 ? -9.758 3.994 -13.977 1 93.62 340 TRP B CA 1
ATOM 5898 C C . TRP B 1 340 ? -8.336 4.352 -14.383 1 93.62 340 TRP B C 1
ATOM 5900 O O . TRP B 1 340 ? -7.645 5.086 -13.672 1 93.62 340 TRP B O 1
ATOM 5910 N N . LEU B 1 341 ? -7.914 3.877 -15.539 1 92.56 341 LEU B N 1
ATOM 5911 C CA . LEU B 1 341 ? -6.574 4.199 -16.016 1 92.56 341 LEU B CA 1
ATOM 5912 C C . LEU B 1 341 ? -6.531 5.602 -16.625 1 92.56 341 LEU B C 1
ATOM 5914 O O . LEU B 1 341 ? -5.492 6.266 -16.578 1 92.56 341 LEU B O 1
ATOM 5918 N N . GLU B 1 342 ? -7.609 6 -17.109 1 89.44 342 GLU B N 1
ATOM 5919 C CA . GLU B 1 342 ? -7.711 7.336 -17.688 1 89.44 342 GLU B CA 1
ATOM 5920 C C . GLU B 1 342 ? -7.762 8.406 -16.594 1 89.44 342 GLU B C 1
ATOM 5922 O O . GLU B 1 342 ? -7.199 9.492 -16.766 1 89.44 342 GLU B O 1
ATOM 5927 N N . GLU B 1 343 ? -8.43 8.062 -15.547 1 89.25 343 GLU B N 1
ATOM 5928 C CA . GLU B 1 343 ? -8.562 8.93 -14.375 1 89.25 343 GLU B CA 1
ATOM 5929 C C . GLU B 1 343 ? -7.98 8.266 -13.133 1 89.25 343 GLU B C 1
ATOM 5931 O O . GLU B 1 343 ? -8.711 7.676 -12.336 1 89.25 343 GLU B O 1
ATOM 5936 N N . PRO B 1 344 ? -6.766 8.555 -12.875 1 87.31 344 PRO B N 1
ATOM 5937 C CA . PRO B 1 344 ? -6.055 7.797 -11.844 1 87.31 344 PRO B CA 1
ATOM 5938 C C . PRO B 1 344 ? -6.703 7.926 -10.469 1 87.31 344 PRO B C 1
ATOM 5940 O O . PRO B 1 344 ? -6.551 7.039 -9.625 1 87.31 344 PRO B O 1
ATOM 5943 N N . SER B 1 345 ? -7.445 9 -10.188 1 84.38 345 SER B N 1
ATOM 5944 C CA . SER B 1 345 ? -8.148 9.141 -8.914 1 84.38 345 SER B CA 1
ATOM 5945 C C . SER B 1 345 ? -9.172 8.023 -8.719 1 84.38 345 SER B C 1
ATOM 5947 O O . SER B 1 345 ? -9.562 7.727 -7.59 1 84.38 345 SER B O 1
ATOM 5949 N N . LYS B 1 346 ? -9.531 7.383 -9.82 1 90.06 346 LYS B N 1
ATOM 5950 C CA . LYS B 1 346 ? -10.477 6.27 -9.758 1 90.06 346 LYS B CA 1
ATOM 5951 C C . LYS B 1 346 ? -9.758 4.945 -9.547 1 90.06 346 LYS B C 1
ATOM 5953 O O . LYS B 1 346 ? -10.383 3.936 -9.219 1 90.06 346 LYS B O 1
ATOM 5958 N N . LEU B 1 347 ? -8.523 4.965 -9.773 1 93.25 347 LEU B N 1
ATOM 5959 C CA . LEU B 1 347 ? -7.762 3.727 -9.656 1 93.25 347 LEU B CA 1
ATOM 5960 C C . LEU B 1 347 ? -7.227 3.547 -8.242 1 93.25 347 LEU B C 1
ATOM 5962 O O . LEU B 1 347 ? -7.293 2.451 -7.68 1 93.25 347 LEU B O 1
ATOM 5966 N N . PHE B 1 348 ? -6.727 4.609 -7.684 1 91 348 PHE B N 1
ATOM 5967 C CA . PHE B 1 348 ? -6.062 4.551 -6.387 1 91 348 PHE B CA 1
ATOM 5968 C C . PHE B 1 348 ? -7.074 4.648 -5.254 1 91 348 PHE B C 1
ATOM 5970 O O . PHE B 1 348 ? -7.07 5.621 -4.496 1 91 348 PHE B O 1
ATOM 5977 N N . ARG B 1 349 ? -7.836 3.609 -5.141 1 91.25 349 ARG B N 1
ATOM 5978 C CA . ARG B 1 349 ? -8.898 3.533 -4.137 1 91.25 349 ARG B CA 1
ATOM 5979 C C . ARG B 1 349 ? -9.438 2.113 -4.02 1 91.25 349 ARG B C 1
ATOM 5981 O O . ARG B 1 349 ? -8.906 1.187 -4.633 1 91.25 349 ARG B O 1
ATOM 5988 N N . SER B 1 350 ? -10.422 1.968 -3.141 1 92.88 350 SER B N 1
ATOM 5989 C CA . SER B 1 350 ? -11.242 0.758 -3.094 1 92.88 350 SER B CA 1
ATOM 5990 C C . SER B 1 350 ? -12.641 1.014 -3.646 1 92.88 350 SER B C 1
ATOM 5992 O O . SER B 1 350 ? -13.016 2.16 -3.898 1 92.88 350 SER B O 1
ATOM 5994 N N . TYR B 1 351 ? -13.367 -0.045 -3.832 1 93.5 351 TYR B N 1
ATOM 5995 C CA . TYR B 1 351 ? -14.766 0.029 -4.234 1 93.5 351 TYR B CA 1
ATOM 5996 C C . TYR B 1 351 ? -15.625 -0.89 -3.375 1 93.5 351 TYR B C 1
ATOM 5998 O O . TYR B 1 351 ? -15.234 -2.021 -3.082 1 93.5 351 TYR B O 1
ATOM 6006 N N . THR B 1 352 ? -16.766 -0.392 -3.059 1 90.06 352 THR B N 1
ATOM 6007 C CA . THR B 1 352 ? -17.656 -1.222 -2.258 1 90.06 352 THR B CA 1
ATOM 6008 C C . THR B 1 352 ? -18.531 -2.102 -3.154 1 90.06 352 THR B C 1
ATOM 6010 O O . THR B 1 352 ? -18.641 -1.849 -4.355 1 90.06 352 THR B O 1
ATOM 6013 N N . ILE B 1 353 ? -19.078 -3.092 -2.541 1 88.62 353 ILE B N 1
ATOM 6014 C CA . ILE B 1 353 ? -20.031 -3.928 -3.256 1 88.62 353 ILE B CA 1
ATOM 6015 C C . ILE B 1 353 ? -21.203 -3.07 -3.746 1 88.62 353 ILE B C 1
ATOM 6017 O O . ILE B 1 353 ? -21.781 -3.344 -4.801 1 88.62 353 ILE B O 1
ATOM 6021 N N . PHE B 1 354 ? -21.5 -1.981 -3.092 1 85.31 354 PHE B N 1
ATOM 6022 C CA . PHE B 1 354 ? -22.625 -1.117 -3.449 1 85.31 354 PHE B CA 1
ATOM 6023 C C . PHE B 1 354 ? -22.344 -0.392 -4.762 1 85.31 354 PHE B C 1
ATOM 6025 O O . PHE B 1 354 ? -23.266 -0.16 -5.551 1 85.31 354 PHE B O 1
ATOM 6032 N N . TYR B 1 355 ? -21.156 -0.059 -4.887 1 87.69 355 TYR B N 1
ATOM 6033 C CA . TYR B 1 355 ? -20.766 0.566 -6.145 1 87.69 355 TYR B CA 1
ATOM 6034 C C . TYR B 1 355 ? -21.109 -0.338 -7.328 1 87.69 355 TYR B C 1
ATOM 6036 O O . TYR B 1 355 ? -21.656 0.119 -8.328 1 87.69 355 TYR B O 1
ATOM 6044 N N . PHE B 1 356 ? -20.828 -1.588 -7.23 1 91.19 356 PHE B N 1
ATOM 6045 C CA . PHE B 1 356 ? -21.016 -2.518 -8.336 1 91.19 356 PHE B CA 1
ATOM 6046 C C . PHE B 1 356 ? -22.5 -2.861 -8.516 1 91.19 356 PHE B C 1
ATOM 6048 O O . PHE B 1 356 ? -22.953 -3.098 -9.641 1 91.19 356 PHE B O 1
ATOM 6055 N N . VAL B 1 357 ? -23.156 -2.914 -7.414 1 87 357 VAL B N 1
ATOM 6056 C CA . VAL B 1 357 ? -24.609 -3.102 -7.527 1 87 357 VAL B CA 1
ATOM 6057 C C . VAL B 1 357 ? -25.203 -1.979 -8.367 1 87 357 VAL B C 1
ATOM 6059 O O . VAL B 1 357 ? -26.047 -2.229 -9.242 1 87 357 VAL B O 1
ATOM 6062 N N . GLU B 1 358 ? -24.719 -0.773 -8.117 1 84.81 358 GLU B N 1
ATOM 6063 C CA . GLU B 1 358 ? -25.203 0.37 -8.883 1 84.81 358 GLU B CA 1
ATOM 6064 C C . GLU B 1 358 ? -24.719 0.309 -10.328 1 84.81 358 GLU B C 1
ATOM 6066 O O . GLU B 1 358 ? -25.453 0.651 -11.258 1 84.81 358 GLU B O 1
ATOM 6071 N N . LEU B 1 359 ? -23.531 -0.091 -10.492 1 88.69 359 LEU B N 1
ATOM 6072 C CA . LEU B 1 359 ? -22.938 -0.172 -11.828 1 88.69 359 LEU B CA 1
ATOM 6073 C C . LEU B 1 359 ? -23.719 -1.133 -12.711 1 88.69 359 LEU B C 1
ATOM 6075 O O . LEU B 1 359 ? -23.922 -0.872 -13.898 1 88.69 359 LEU B O 1
ATOM 6079 N N . PHE B 1 360 ? -24.25 -2.199 -12.133 1 90.56 360 PHE B N 1
ATOM 6080 C CA . PHE B 1 360 ? -24.875 -3.244 -12.93 1 90.56 360 PHE B CA 1
ATOM 6081 C C . PHE B 1 360 ? -26.391 -3.109 -12.906 1 90.56 360 PHE B C 1
ATOM 6083 O O . PHE B 1 360 ? -27.109 -3.943 -13.469 1 90.56 360 PHE B O 1
ATOM 6090 N N . LYS B 1 361 ? -26.844 -2.096 -12.203 1 81 361 LYS B N 1
ATOM 6091 C CA . LYS B 1 361 ? -28.281 -1.859 -12.203 1 81 361 LYS B CA 1
ATOM 6092 C C . LYS B 1 361 ? -28.797 -1.592 -13.617 1 81 361 LYS B C 1
ATOM 6094 O O . LYS B 1 361 ? -28.125 -0.938 -14.414 1 81 361 LYS B O 1
ATOM 6099 N N . GLU B 1 362 ? -29.734 -2.391 -14.055 1 64.12 362 GLU B N 1
ATOM 6100 C CA . GLU B 1 362 ? -30.359 -2.219 -15.359 1 64.12 362 GLU B CA 1
ATOM 6101 C C . GLU B 1 362 ? -30.969 -0.822 -15.5 1 64.12 362 GLU B C 1
ATOM 6103 O O . GLU B 1 362 ? -31.547 -0.291 -14.555 1 64.12 362 GLU B O 1
ATOM 6108 N N . GLU B 1 363 ? -30.375 0.046 -16.203 1 51.84 363 GLU B N 1
ATOM 6109 C CA . GLU B 1 363 ? -31.031 1.313 -16.516 1 51.84 363 GLU B CA 1
ATOM 6110 C C . GLU B 1 363 ? -32.5 1.112 -16.844 1 51.84 363 GLU B C 1
ATOM 6112 O O . GLU B 1 363 ? -32.844 0.336 -17.734 1 51.84 363 GLU B O 1
ATOM 6117 N N . LYS B 1 364 ? -33.344 1.112 -15.914 1 39.91 364 LYS B N 1
ATOM 6118 C CA . LYS B 1 364 ? -34.719 1.226 -16.391 1 39.91 364 LYS B CA 1
ATOM 6119 C C . LYS B 1 364 ? -34.844 2.311 -17.453 1 39.91 364 LYS B C 1
ATOM 6121 O O . LYS B 1 364 ? -34.5 3.469 -17.203 1 39.91 364 LYS B O 1
ATOM 6126 N N . VAL B 1 365 ? -34.812 1.973 -18.641 1 33.66 365 VAL B N 1
ATOM 6127 C CA . VAL B 1 365 ? -35.312 2.889 -19.656 1 33.66 365 VAL B CA 1
ATOM 6128 C C . VAL B 1 365 ? -36.656 3.473 -19.219 1 33.66 365 VAL B C 1
ATOM 6130 O O . VAL B 1 365 ? -37.656 2.75 -19.094 1 33.66 365 VAL B O 1
ATOM 6133 N N . ILE B 1 366 ? -36.719 4.398 -18.359 1 32.78 366 ILE B N 1
ATOM 6134 C CA . ILE B 1 366 ? -37.938 5.18 -18.281 1 32.78 366 ILE B CA 1
ATOM 6135 C C . ILE B 1 366 ? -38.375 5.609 -19.688 1 32.78 366 ILE B C 1
ATOM 6137 O O . ILE B 1 366 ? -37.719 6.41 -20.328 1 32.78 366 ILE B O 1
ATOM 6141 N N . THR B 1 367 ? -39.156 4.754 -20.422 1 28.95 367 THR B N 1
ATOM 6142 C CA . THR B 1 367 ? -40 5.25 -21.5 1 28.95 367 THR B CA 1
ATOM 6143 C C . THR B 1 367 ? -41 6.27 -20.969 1 28.95 367 THR B C 1
ATOM 6145 O O . THR B 1 367 ? -41.906 5.922 -20.203 1 28.95 367 THR B O 1
ATOM 6148 N N . SER B 1 368 ? -40.719 7.473 -20.609 1 26.97 368 SER B N 1
ATOM 6149 C CA . SER B 1 368 ? -41.625 8.609 -20.547 1 26.97 368 SER B CA 1
ATOM 6150 C C . SER B 1 368 ? -42.469 8.711 -21.797 1 26.97 368 SER B C 1
ATOM 6152 O O . SER B 1 368 ? -41.969 9.047 -22.875 1 26.97 368 SER B O 1
ATOM 6154 N N . ASP B 1 369 ? -43.469 7.918 -22.031 1 27.73 369 ASP B N 1
ATOM 6155 C CA . ASP B 1 369 ? -44.688 8.398 -22.672 1 27.73 369 ASP B CA 1
ATOM 6156 C C . ASP B 1 369 ? -45.312 9.555 -21.891 1 27.73 369 ASP B C 1
ATOM 6158 O O . ASP B 1 369 ? -46.219 9.344 -21.062 1 27.73 369 ASP B O 1
ATOM 6162 N N . ILE B 1 370 ? -44.688 10.555 -21.312 1 27.31 370 ILE B N 1
ATOM 6163 C CA . ILE B 1 370 ? -45.25 11.891 -21.078 1 27.31 370 ILE B CA 1
ATOM 6164 C C . ILE B 1 370 ? -45.781 12.461 -22.391 1 27.31 370 ILE B C 1
ATOM 6166 O O . ILE B 1 370 ? -45.031 12.664 -23.344 1 27.31 370 ILE B O 1
ATOM 6170 N N . GLN B 1 371 ? -47.031 12.305 -22.688 1 26.45 371 GLN B N 1
ATOM 6171 C CA . GLN B 1 371 ? -47.969 13.234 -23.328 1 26.45 371 GLN B CA 1
ATOM 6172 C C . GLN B 1 371 ? -47.75 14.656 -22.812 1 26.45 371 GLN B C 1
ATOM 6174 O O . GLN B 1 371 ? -47.938 14.914 -21.625 1 26.45 371 GLN B O 1
ATOM 6179 N N . LEU B 1 372 ? -46.938 15.523 -23.422 1 27.58 372 LEU B N 1
ATOM 6180 C CA . LEU B 1 372 ? -46.938 16.984 -23.469 1 27.58 372 LEU B CA 1
ATOM 6181 C C . LEU B 1 372 ? -48.344 17.547 -23.531 1 27.58 372 LEU B C 1
ATOM 6183 O O . LEU B 1 372 ? -49.031 17.406 -24.547 1 27.58 372 LEU B O 1
ATOM 6187 N N . GLU B 1 373 ? -49.094 17.422 -22.531 1 25.42 373 GLU B N 1
ATOM 6188 C CA . GLU B 1 373 ? -50.219 18.375 -22.531 1 25.42 373 GLU B CA 1
ATOM 6189 C C . GLU B 1 373 ? -49.75 19.797 -22.797 1 25.42 373 GLU B C 1
ATOM 6191 O O . GLU B 1 373 ? -48.719 20.234 -22.25 1 25.42 373 GLU B O 1
ATOM 6196 N N . GLU B 1 374 ? -50.062 20.594 -23.922 1 29.22 374 GLU B N 1
ATOM 6197 C CA . GLU B 1 374 ? -50.031 21.891 -24.609 1 29.22 374 GLU B CA 1
ATOM 6198 C C . GLU B 1 374 ? -50.188 23.031 -23.625 1 29.22 374 GLU B C 1
ATOM 6200 O O . GLU B 1 374 ? -49.844 24.188 -23.938 1 29.22 374 GLU B O 1
ATOM 6205 N N . GLU B 1 375 ? -50.844 22.875 -22.469 1 27.89 375 GLU B N 1
ATOM 6206 C CA . GLU B 1 375 ? -51.281 24.141 -21.875 1 27.89 375 GLU B CA 1
ATOM 6207 C C . GLU B 1 375 ? -50.094 24.906 -21.266 1 27.89 375 GLU B C 1
ATOM 6209 O O . GLU B 1 375 ? -50 26.109 -21.453 1 27.89 375 GLU B O 1
ATOM 6214 N N . THR B 1 376 ? -49.469 24.5 -20.094 1 26.92 376 THR B N 1
ATOM 6215 C CA . THR B 1 376 ? -48.875 25.562 -19.281 1 26.92 376 THR B CA 1
ATOM 6216 C C . THR B 1 376 ? -47.438 25.844 -19.734 1 26.92 376 THR B C 1
ATOM 6218 O O . THR B 1 376 ? -46.719 26.578 -19.062 1 26.92 376 THR B O 1
ATOM 6221 N N . TRP B 1 377 ? -46.844 25.391 -20.859 1 27.14 377 TRP B N 1
ATOM 6222 C CA . TRP B 1 377 ? -45.594 25.922 -21.406 1 27.14 377 TRP B CA 1
ATOM 6223 C C . TRP B 1 377 ? -45.719 27.438 -21.641 1 27.14 377 TRP B C 1
ATOM 6225 O O . TRP B 1 377 ? -44.75 28.094 -22.016 1 27.14 377 TRP B O 1
ATOM 6235 N N . ILE B 1 378 ? -46.875 27.953 -21.703 1 27.86 378 ILE B N 1
ATOM 6236 C CA . ILE B 1 378 ? -47.031 29.344 -22.156 1 27.86 378 ILE B CA 1
ATOM 6237 C C . ILE B 1 378 ? -46.406 30.281 -21.141 1 27.86 378 ILE B C 1
ATOM 6239 O O . ILE B 1 378 ? -45.75 31.25 -21.5 1 27.86 378 ILE B O 1
ATOM 6243 N N . SER B 1 379 ? -46.688 30.156 -19.828 1 26.98 379 SER B N 1
ATOM 6244 C CA . SER B 1 379 ? -46.562 31.375 -19.031 1 26.98 379 SER B CA 1
ATOM 6245 C C . SER B 1 379 ? -45.094 31.625 -18.672 1 26.98 379 SER B C 1
ATOM 6247 O O . SER B 1 379 ? -44.656 32.781 -18.562 1 26.98 379 SER B O 1
ATOM 6249 N N . LEU B 1 380 ? -44.25 30.609 -18.203 1 24.39 380 LEU B N 1
ATOM 6250 C CA . LEU B 1 380 ? -43.062 31.094 -17.547 1 24.39 380 LEU B CA 1
ATOM 6251 C C . LEU B 1 380 ? -42 31.469 -18.578 1 24.39 380 LEU B C 1
ATOM 6253 O O . LEU B 1 380 ? -40.844 31.766 -18.219 1 24.39 380 LEU B O 1
ATOM 6257 N N . GLN B 1 381 ? -42.188 31.438 -19.953 1 23.88 381 GLN B N 1
ATOM 6258 C CA . GLN B 1 381 ? -41.312 32.031 -20.938 1 23.88 381 GLN B CA 1
ATOM 6259 C C . GLN B 1 381 ? -41.125 33.531 -20.656 1 23.88 381 GLN B C 1
ATOM 6261 O O . GLN B 1 381 ? -40.188 34.156 -21.172 1 23.88 381 GLN B O 1
ATOM 6266 N N . GLU B 1 382 ? -42.094 34.281 -20.203 1 24.27 382 GLU B N 1
ATOM 6267 C CA . GLU B 1 382 ? -42 35.75 -20.344 1 24.27 382 GLU B CA 1
ATOM 6268 C C . GLU B 1 382 ? -41 36.344 -19.344 1 24.27 382 GLU B C 1
ATOM 6270 O O . GLU B 1 382 ? -40.812 37.562 -19.297 1 24.27 382 GLU B O 1
ATOM 6275 N N . ALA B 1 383 ? -40.75 35.812 -18.219 1 29.72 383 ALA B N 1
ATOM 6276 C CA . ALA B 1 383 ? -39.969 36.75 -17.406 1 29.72 383 ALA B CA 1
ATOM 6277 C C . ALA B 1 383 ? -38.562 36.938 -17.984 1 29.72 383 ALA B C 1
ATOM 6279 O O . ALA B 1 383 ? -37.75 36.031 -18.031 1 29.72 383 ALA B O 1
ATOM 6280 N N . GLN B 1 384 ? -38.344 37.906 -19.031 1 22.34 384 GLN B N 1
ATOM 6281 C CA . GLN B 1 384 ? -37.406 38.531 -19.953 1 22.34 384 GLN B CA 1
ATOM 6282 C C . GLN B 1 384 ? -36.156 38.969 -19.234 1 22.34 384 GLN B C 1
ATOM 6284 O O . GLN B 1 384 ? -36.188 39.469 -18.109 1 22.34 384 GLN B O 1
ATOM 6289 N N . VAL B 1 385 ? -35.031 38.438 -19.719 1 23.34 385 VAL B N 1
ATOM 6290 C CA . VAL B 1 385 ? -33.625 38.844 -19.656 1 23.34 385 VAL B CA 1
ATOM 6291 C C . VAL B 1 385 ? -33.5 40.344 -19.891 1 23.34 385 VAL B C 1
ATOM 6293 O O . VAL B 1 385 ? -33.875 40.875 -20.953 1 23.34 385 VAL B O 1
ATOM 6296 N N . GLU B 1 386 ? -33.812 41.156 -18.828 1 21.91 386 GLU B N 1
ATOM 6297 C CA . GLU B 1 386 ? -33.312 42.531 -19 1 21.91 386 GLU B CA 1
ATOM 6298 C C . GLU B 1 386 ? -31.844 42.562 -19.344 1 21.91 386 GLU B C 1
ATOM 6300 O O . GLU B 1 386 ? -31.016 41.969 -18.625 1 21.91 386 GLU B O 1
ATOM 6305 N N . VAL B 1 387 ? -31.531 42.781 -20.656 1 23.48 387 VAL B N 1
ATOM 6306 C CA . VAL B 1 387 ? -30.328 43.125 -21.406 1 23.48 387 VAL B CA 1
ATOM 6307 C C . VAL B 1 387 ? -29.672 44.375 -20.781 1 23.48 387 VAL B C 1
ATOM 6309 O O . VAL B 1 387 ? -30.266 45.438 -20.75 1 23.48 387 VAL B O 1
ATOM 6312 N N . PHE B 1 388 ? -28.906 44.188 -19.641 1 24.34 388 PHE B N 1
ATOM 6313 C CA . PHE B 1 388 ? -28.188 45.375 -19.219 1 24.34 388 PHE B CA 1
ATOM 6314 C C . PHE B 1 388 ? -27.359 45.938 -20.359 1 24.34 388 PHE B C 1
ATOM 6316 O O . PHE B 1 388 ? -26.844 45.188 -21.188 1 24.34 388 PHE B O 1
ATOM 6323 N N . PRO B 1 389 ? -27.531 47.25 -20.656 1 22.42 389 PRO B N 1
ATOM 6324 C CA . PRO B 1 389 ? -26.953 48.094 -21.688 1 22.42 389 PRO B CA 1
ATOM 6325 C C . PRO B 1 389 ? -25.422 47.969 -21.781 1 22.42 389 PRO B C 1
ATOM 6327 O O . PRO B 1 389 ? -24.781 47.531 -20.812 1 22.42 389 PRO B O 1
ATOM 6330 N N . LYS B 1 390 ? -24.938 48.094 -23.109 1 27.94 390 LYS B N 1
ATOM 6331 C CA . LYS B 1 390 ? -23.641 48.312 -23.719 1 27.94 390 LYS B CA 1
ATOM 6332 C C . LYS B 1 390 ? -22.891 49.469 -23.047 1 27.94 390 LYS B C 1
ATOM 6334 O O . LYS B 1 390 ? -23.203 50.625 -23.281 1 27.94 390 LYS B O 1
ATOM 6339 N N . TYR B 1 391 ? -22.812 49.594 -21.625 1 20.53 391 TYR B N 1
ATOM 6340 C CA . TYR B 1 391 ? -22.109 50.844 -21.297 1 20.53 391 TYR B CA 1
ATOM 6341 C C . TYR B 1 391 ? -20.734 50.875 -21.938 1 20.53 391 TYR B C 1
ATOM 6343 O O . TYR B 1 391 ? -20.078 49.844 -22.078 1 20.53 391 TYR B O 1
ATOM 6351 N N . ASP B 1 392 ? -20.453 51.969 -22.812 1 22.73 392 ASP B N 1
ATOM 6352 C CA . ASP B 1 392 ? -19.344 52.688 -23.438 1 22.73 392 ASP B CA 1
ATOM 6353 C C . ASP B 1 392 ? -18.141 52.781 -22.5 1 22.73 392 ASP B C 1
ATOM 6355 O O . ASP B 1 392 ? -17.062 53.219 -22.906 1 22.73 392 ASP B O 1
ATOM 6359 N N . ILE B 1 393 ? -17.969 52.062 -21.312 1 20.61 393 ILE B N 1
ATOM 6360 C CA . ILE B 1 393 ? -16.641 52.531 -20.859 1 20.61 393 ILE B CA 1
ATOM 6361 C C . ILE B 1 393 ? -15.562 51.844 -21.703 1 20.61 393 ILE B C 1
ATOM 6363 O O . ILE B 1 393 ? -15.641 50.625 -21.969 1 20.61 393 ILE B O 1
#